Protein AF-0000000084582259 (afdb_homodimer)

Radius of gyration: 28.12 Å; Cα contacts (8 Å, |Δi|>4): 1784; chains: 2; bounding box: 61×95×71 Å

pLDDT: mean 90.54, std 13.72, range [17.45, 98.94]

InterPro domains:
  IPR004839 Aminotransferase, class I/classII, large domain [PF00155] (61-412)
  IPR015421 Pyridoxal phosphate-dependent transferase, major domain [G3DSA:3.40.640.10] (56-302)
  IPR015422 Pyridoxal phosphate-dependent transferase, small domain [G3DSA:3.90.1150.10] (44-410)
  IPR015424 Pyridoxal phosphate-dependent transferase [SSF53383] (42-416)
  IPR050087 8-amino-7-oxononanoate synthase class-II [PTHR13693] (45-415)

Structure (mmCIF, N/CA/C/O backbone):
data_AF-0000000084582259-model_v1
#
loop_
_entity.id
_entity.type
_entity.pdbx_description
1 polymer 'Aminotransferase class I/classII large domain-containing protein'
#
loop_
_atom_site.group_PDB
_atom_site.id
_atom_site.type_symbol
_atom_site.label_atom_id
_atom_site.label_alt_id
_atom_site.label_comp_id
_atom_site.label_asym_id
_atom_site.label_entity_id
_atom_site.label_seq_id
_atom_site.pdbx_PDB_ins_code
_atom_site.Cartn_x
_atom_site.Cartn_y
_atom_site.Cartn_z
_atom_site.occupancy
_atom_site.B_iso_or_equiv
_atom_site.auth_seq_id
_atom_site.auth_comp_id
_atom_site.auth_asym_id
_atom_site.auth_atom_id
_atom_site.pdbx_PDB_model_num
ATOM 1 N N . MET A 1 1 ? -6.504 3.227 35.719 1 23.33 1 MET A N 1
ATOM 2 C CA . MET A 1 1 ? -7.918 2.916 35.562 1 23.33 1 MET A CA 1
ATOM 3 C C . MET A 1 1 ? -8.188 2.283 34.188 1 23.33 1 MET A C 1
ATOM 5 O O . MET A 1 1 ? -7.816 2.844 33.156 1 23.33 1 MET A O 1
ATOM 9 N N . SER A 1 2 ? -8.312 0.994 34.094 1 30.48 2 SER A N 1
ATOM 10 C CA . SER A 1 2 ? -8.719 0.106 33 1 30.48 2 SER A CA 1
ATOM 11 C C . SER A 1 2 ? -9.883 0.7 32.188 1 30.48 2 SER A C 1
ATOM 13 O O . SER A 1 2 ? -10.906 1.062 32.781 1 30.48 2 SER A O 1
ATOM 15 N N . ARG A 1 3 ? -9.586 1.555 31.312 1 38.28 3 ARG A N 1
ATOM 16 C CA . ARG A 1 3 ? -10.656 2.107 30.484 1 38.28 3 ARG A CA 1
ATOM 17 C C . ARG A 1 3 ? -11.758 1.076 30.25 1 38.28 3 ARG A C 1
ATOM 19 O O . ARG A 1 3 ? -11.5 0.005 29.688 1 38.28 3 ARG A O 1
ATOM 26 N N . SER A 1 4 ? -12.609 0.922 31.078 1 35.53 4 SER A N 1
ATOM 27 C CA . SER A 1 4 ? -13.805 0.096 30.922 1 35.53 4 SER A CA 1
ATOM 28 C C . SER A 1 4 ? -14.461 0.319 29.562 1 35.53 4 SER A C 1
ATOM 30 O O . SER A 1 4 ? -15.047 1.376 29.328 1 35.53 4 SER A O 1
ATOM 32 N N . TYR A 1 5 ? -13.82 0.102 28.469 1 42.22 5 TYR A N 1
ATOM 33 C CA . TYR A 1 5 ? -14.633 0.036 27.25 1 42.22 5 TYR A CA 1
ATOM 34 C C . TYR A 1 5 ? -15.992 -0.59 27.547 1 42.22 5 TYR A C 1
ATOM 36 O O . TYR A 1 5 ? -16.078 -1.788 27.812 1 42.22 5 TYR A O 1
ATOM 44 N N . SER A 1 6 ? -16.75 0.044 28.328 1 40.66 6 SER A N 1
ATOM 45 C CA . SER A 1 6 ? -18.109 -0.389 28.609 1 40.66 6 SER A CA 1
ATOM 46 C C . SER A 1 6 ? -18.719 -1.16 27.438 1 40.66 6 SER A C 1
ATOM 48 O O . SER A 1 6 ? -18.484 -0.81 26.281 1 40.66 6 SER A O 1
ATOM 50 N N . SER A 1 7 ? -18.938 -2.428 27.547 1 48.19 7 SER A N 1
ATOM 51 C CA . SER A 1 7 ? -19.594 -3.48 26.781 1 48.19 7 SER A CA 1
ATOM 52 C C . SER A 1 7 ? -20.828 -2.953 26.047 1 48.19 7 SER A C 1
ATOM 54 O O . SER A 1 7 ? -21.875 -3.607 26.031 1 48.19 7 SER A O 1
ATOM 56 N N . ILE A 1 8 ? -21 -1.643 25.953 1 60 8 ILE A N 1
ATOM 57 C CA . ILE A 1 8 ? -22.234 -1.223 25.297 1 60 8 ILE A CA 1
ATOM 58 C C . ILE A 1 8 ? -22.203 -1.623 23.828 1 60 8 ILE A C 1
ATOM 60 O O . ILE A 1 8 ? -21.234 -1.344 23.125 1 60 8 ILE A O 1
ATOM 64 N N . ASN A 1 9 ? -23.094 -2.447 23.406 1 76.88 9 ASN A N 1
ATOM 65 C CA . ASN A 1 9 ? -23.344 -2.932 22.062 1 76.88 9 ASN A CA 1
ATOM 66 C C . ASN A 1 9 ? -23.75 -1.8 21.125 1 76.88 9 ASN A C 1
ATOM 68 O O . ASN A 1 9 ? -24.922 -1.422 21.078 1 76.88 9 ASN A O 1
ATOM 72 N N . THR A 1 10 ? -22.828 -1.057 20.531 1 87.5 10 THR A N 1
ATOM 73 C CA . THR A 1 10 ? -23.109 -0.003 19.562 1 87.5 10 THR A CA 1
ATOM 74 C C . THR A 1 10 ? -23.672 -0.591 18.266 1 87.5 10 THR A C 1
ATOM 76 O O . THR A 1 10 ? -23.531 -1.79 18.016 1 87.5 10 THR A O 1
ATOM 79 N N . PRO A 1 11 ? -24.422 0.197 17.547 1 90.88 11 PRO A N 1
ATOM 80 C CA . PRO A 1 11 ? -24.891 -0.295 16.25 1 90.88 11 PRO A CA 1
ATOM 81 C C . PRO A 1 11 ? -23.75 -0.801 15.359 1 90.88 11 PRO A C 1
ATOM 83 O O . PRO A 1 11 ? -23.906 -1.795 14.648 1 90.88 11 PRO A O 1
ATOM 86 N N . LEU A 1 12 ? -22.641 -0.136 15.445 1 92 12 LEU A N 1
ATOM 87 C CA . LEU A 1 12 ? -21.484 -0.563 14.656 1 92 12 LEU A CA 1
ATOM 88 C C . LEU A 1 12 ? -21.016 -1.941 15.094 1 92 12 LEU A C 1
ATOM 90 O O . LEU A 1 12 ? -20.781 -2.818 14.258 1 92 12 LEU A O 1
ATOM 94 N N . MET A 1 13 ? -20.906 -2.104 16.406 1 90.44 13 MET A N 1
ATOM 95 C CA . MET A 1 13 ? -20.438 -3.379 16.938 1 90.44 13 MET A CA 1
ATOM 96 C C . MET A 1 13 ? -21.422 -4.5 16.594 1 90.44 13 MET A C 1
ATOM 98 O O . MET A 1 13 ? -21 -5.605 16.25 1 90.44 13 MET A O 1
ATOM 102 N N . SER A 1 14 ? -22.672 -4.148 16.719 1 90 14 SER A N 1
ATOM 103 C CA . SER A 1 14 ? -23.703 -5.133 16.406 1 90 14 SER A CA 1
ATOM 104 C C . SER A 1 14 ? -23.641 -5.555 14.945 1 90 14 SER A C 1
ATOM 106 O O . SER A 1 14 ? -23.688 -6.746 14.633 1 90 14 SER A O 1
ATOM 108 N N . GLU A 1 15 ? -23.547 -4.586 14.109 1 90.25 15 GLU A N 1
ATOM 109 C CA . GLU A 1 15 ? -23.5 -4.875 12.68 1 90.25 15 GLU A CA 1
ATOM 110 C C . GLU A 1 15 ? -22.234 -5.652 12.312 1 90.25 15 GLU A C 1
ATOM 112 O O . GLU A 1 15 ? -22.297 -6.594 11.523 1 90.25 15 GLU A O 1
ATOM 117 N N . MET A 1 16 ? -21.125 -5.273 12.836 1 91.06 16 MET A N 1
ATOM 118 C CA . MET A 1 16 ? -19.875 -5.945 12.547 1 91.06 16 MET A CA 1
ATOM 119 C C . MET A 1 16 ? -19.906 -7.391 13.031 1 91.06 16 MET A C 1
ATOM 121 O O . MET A 1 16 ? -19.438 -8.297 12.344 1 91.06 16 MET A O 1
ATOM 125 N N . SER A 1 17 ? -20.406 -7.582 14.25 1 89.44 17 SER A N 1
ATOM 126 C CA . SER A 1 17 ? -20.531 -8.93 14.797 1 89.44 17 SER A CA 1
ATOM 127 C C . SER A 1 17 ? -21.438 -9.797 13.914 1 89.44 17 SER A C 1
ATOM 129 O O . SER A 1 17 ? -21.141 -10.977 13.688 1 89.44 17 SER A O 1
ATOM 131 N N . GLN A 1 18 ? -22.484 -9.203 13.43 1 87.75 18 GLN A N 1
ATOM 132 C CA . GLN A 1 18 ? -23.406 -9.922 12.555 1 87.75 18 GLN A CA 1
ATOM 133 C C . GLN A 1 18 ? -22.734 -10.305 11.234 1 87.75 18 GLN A C 1
ATOM 135 O O . GLN A 1 18 ? -22.938 -11.406 10.727 1 87.75 18 GLN A O 1
ATOM 140 N N . GLN A 1 19 ? -21.969 -9.391 10.75 1 88.31 19 GLN A N 1
ATOM 141 C CA . GLN A 1 19 ? -21.266 -9.672 9.5 1 88.31 19 GLN A CA 1
ATOM 142 C C . GLN A 1 19 ? -20.234 -10.781 9.688 1 88.31 19 GLN A C 1
ATOM 144 O O . GLN A 1 19 ? -20.078 -11.641 8.812 1 88.31 19 GLN A O 1
ATOM 149 N N . LEU A 1 20 ? -19.547 -10.719 10.766 1 85.81 20 LEU A N 1
ATOM 150 C CA . LEU A 1 20 ? -18.562 -11.766 11.055 1 85.81 20 LEU A CA 1
ATOM 151 C C . LEU A 1 20 ? -19.25 -13.109 11.25 1 85.81 20 LEU A C 1
ATOM 153 O O . LEU A 1 20 ? -18.75 -14.141 10.797 1 85.81 20 LEU A O 1
ATOM 157 N N . GLU A 1 21 ? -20.391 -13.086 11.898 1 85.44 21 GLU A N 1
ATOM 158 C CA . GLU A 1 21 ? -21.172 -14.312 12.094 1 85.44 21 GLU A CA 1
ATOM 159 C C . GLU A 1 21 ? -21.688 -14.852 10.766 1 85.44 21 GLU A C 1
ATOM 161 O O . GLU A 1 21 ? -21.719 -16.062 10.555 1 85.44 21 GLU A O 1
ATOM 166 N N . LYS A 1 22 ? -22.156 -13.953 9.938 1 84.75 22 LYS A N 1
ATOM 167 C CA . LYS A 1 22 ? -22.609 -14.359 8.609 1 84.75 22 LYS A CA 1
ATOM 168 C C . LYS A 1 22 ? -21.484 -15.023 7.824 1 84.75 22 LYS A C 1
ATOM 170 O O . LYS A 1 22 ? -21.703 -16.016 7.129 1 84.75 22 LYS A O 1
ATOM 175 N N . ARG A 1 23 ? -20.375 -14.445 7.938 1 82.12 23 ARG A N 1
ATOM 176 C CA . ARG A 1 23 ? -19.203 -15.031 7.293 1 82.12 23 ARG A CA 1
ATOM 177 C C . ARG A 1 23 ? -18.953 -16.453 7.789 1 82.12 23 ARG A C 1
ATOM 179 O O . ARG A 1 23 ? -18.656 -17.344 7 1 82.12 23 ARG A O 1
ATOM 186 N N . ARG A 1 24 ? -19.047 -16.641 9.016 1 77.31 24 ARG A N 1
ATOM 187 C CA . ARG A 1 24 ? -18.875 -17.953 9.625 1 77.31 24 ARG A CA 1
ATOM 188 C C . ARG A 1 24 ? -19.938 -18.922 9.125 1 77.31 24 ARG A C 1
ATOM 190 O O . ARG A 1 24 ? -19.625 -20.062 8.781 1 77.31 24 ARG A O 1
ATOM 197 N N . LYS A 1 25 ? -21.125 -18.359 9.031 1 78.94 25 LYS A N 1
ATOM 198 C CA . LYS A 1 25 ? -22.234 -19.188 8.578 1 78.94 25 LYS A CA 1
ATOM 199 C C . LYS A 1 25 ? -22.078 -19.578 7.109 1 78.94 25 LYS A C 1
ATOM 201 O O . LYS A 1 25 ? -22.469 -20.672 6.703 1 78.94 25 LYS A O 1
ATOM 206 N N . ASP A 1 26 ? -21.422 -18.641 6.402 1 74.56 26 ASP A N 1
ATOM 207 C CA . ASP A 1 26 ? -21.188 -18.891 4.98 1 74.56 26 ASP A CA 1
ATOM 208 C C . ASP A 1 26 ? -19.922 -19.719 4.773 1 74.56 26 ASP A C 1
ATOM 210 O O . ASP A 1 26 ? -19.453 -19.875 3.645 1 74.56 26 ASP A O 1
ATOM 214 N N . LEU A 1 27 ? -19.359 -20.172 5.855 1 67.81 27 LEU A N 1
ATOM 215 C CA . LEU A 1 27 ? -18.234 -21.094 5.879 1 67.81 27 LEU A CA 1
ATOM 216 C C . LEU A 1 27 ? -16.969 -20.422 5.371 1 67.81 27 LEU A C 1
ATOM 218 O O . LEU A 1 27 ? -16.062 -21.094 4.867 1 67.81 27 LEU A O 1
ATOM 222 N N . VAL A 1 28 ? -17.031 -19.172 5.457 1 69.56 28 VAL A N 1
ATOM 223 C CA . VAL A 1 28 ? -15.797 -18.438 5.176 1 69.56 28 VAL A CA 1
ATOM 224 C C . VAL A 1 28 ? -15.008 -18.234 6.469 1 69.56 28 VAL A C 1
ATOM 226 O O . VAL A 1 28 ? -15.516 -17.672 7.434 1 69.56 28 VAL A O 1
ATOM 229 N N . PRO A 1 29 ? -13.859 -18.734 6.473 1 70.38 29 PRO A N 1
ATOM 230 C CA . PRO A 1 29 ? -13.109 -18.688 7.73 1 70.38 29 PRO A CA 1
ATOM 231 C C . PRO A 1 29 ? -12.859 -17.266 8.227 1 70.38 29 PRO A C 1
ATOM 233 O O . PRO A 1 29 ? -12.625 -16.359 7.418 1 70.38 29 PRO A O 1
ATOM 236 N N . ILE A 1 30 ? -13.156 -17.078 9.516 1 71.25 30 ILE A N 1
ATOM 237 C CA . ILE A 1 30 ? -12.695 -15.867 10.188 1 71.25 30 ILE A CA 1
ATOM 238 C C . ILE A 1 30 ? -11.242 -16.047 10.625 1 71.25 30 ILE A C 1
ATOM 240 O O . ILE A 1 30 ? -10.93 -16.906 11.445 1 71.25 30 ILE A O 1
ATOM 244 N N . LEU A 1 31 ? -10.367 -15.203 10.055 1 73.12 31 LEU A N 1
ATOM 245 C CA . LEU A 1 31 ? -8.938 -15.398 10.266 1 73.12 31 LEU A CA 1
ATOM 246 C C . LEU A 1 31 ? -8.438 -14.523 11.414 1 73.12 31 LEU A C 1
ATOM 248 O O . LEU A 1 31 ? -9 -13.453 11.672 1 73.12 31 LEU A O 1
ATOM 252 N N . GLU A 1 32 ? -7.531 -15.125 12.141 1 72 32 GLU A N 1
ATOM 253 C CA . GLU A 1 32 ? -6.801 -14.398 13.18 1 72 32 GLU A CA 1
ATOM 254 C C . GLU A 1 32 ? -5.316 -14.289 12.836 1 72 32 GLU A C 1
ATOM 256 O O . GLU A 1 32 ? -4.789 -15.102 12.07 1 72 32 GLU A O 1
ATOM 261 N N . LEU A 1 33 ? -4.715 -13.266 13.188 1 68.62 33 LEU A N 1
ATOM 262 C CA . LEU A 1 33 ? -3.301 -13.07 12.891 1 68.62 33 LEU A CA 1
ATOM 263 C C . LEU A 1 33 ? -2.445 -14.078 13.648 1 68.62 33 LEU A C 1
ATOM 265 O O . LEU A 1 33 ? -1.481 -14.617 13.102 1 68.62 33 LEU A O 1
ATOM 269 N N . LEU A 1 34 ? -2.578 -14.195 14.922 1 61.12 34 LEU A N 1
ATOM 270 C CA . LEU A 1 34 ? -1.659 -15.047 15.672 1 61.12 34 LEU A CA 1
ATOM 271 C C . LEU A 1 34 ? -2.119 -16.5 15.641 1 61.12 34 LEU A C 1
ATOM 273 O O . LEU A 1 34 ? -3.254 -16.797 16.016 1 61.12 34 LEU A O 1
ATOM 277 N N . ARG A 1 35 ? -1.543 -17.375 14.68 1 59.56 35 ARG A N 1
ATOM 278 C CA . ARG A 1 35 ? -1.694 -18.797 14.984 1 59.56 35 ARG A CA 1
ATOM 279 C C . ARG A 1 35 ? -0.368 -19.406 15.422 1 59.56 35 ARG A C 1
ATOM 281 O O . ARG A 1 35 ? 0.622 -19.359 14.695 1 59.56 35 ARG A O 1
ATOM 288 N N . PRO A 1 36 ? -0.214 -19.516 16.734 1 55.81 36 PRO A N 1
ATOM 289 C CA . PRO A 1 36 ? 1.028 -20.188 17.125 1 55.81 36 PRO A CA 1
ATOM 290 C C . PRO A 1 36 ? 1.211 -21.531 16.438 1 55.81 36 PRO A C 1
ATOM 292 O O . PRO A 1 36 ? 0.375 -22.422 16.594 1 55.81 36 PRO A O 1
ATOM 295 N N . VAL A 1 37 ? 1.677 -21.5 15.227 1 57.19 37 VAL A N 1
ATOM 296 C CA . VAL A 1 37 ? 1.917 -22.844 14.719 1 57.19 37 VAL A CA 1
ATOM 297 C C . VAL A 1 37 ? 3.244 -23.359 15.25 1 57.19 37 VAL A C 1
ATOM 299 O O . VAL A 1 37 ? 4.188 -22.594 15.453 1 57.19 37 VAL A O 1
ATOM 302 N N . GLN A 1 38 ? 3.199 -24.5 15.789 1 61.34 38 GLN A N 1
ATOM 303 C CA . GLN A 1 38 ? 4.395 -25.203 16.234 1 61.34 38 GLN A CA 1
ATOM 304 C C . GLN A 1 38 ? 5.484 -25.188 15.172 1 61.34 38 GLN A C 1
ATOM 306 O O . GLN A 1 38 ? 5.188 -25.188 13.977 1 61.34 38 GLN A O 1
ATOM 311 N N . PRO A 1 39 ? 6.68 -25.062 15.602 1 71.06 39 PRO A N 1
ATOM 312 C CA . PRO A 1 39 ? 7.848 -25.031 14.719 1 71.06 39 PRO A CA 1
ATOM 313 C C . PRO A 1 39 ? 7.973 -26.281 13.859 1 71.06 39 PRO A C 1
ATOM 315 O O . PRO A 1 39 ? 8.047 -27.406 14.391 1 71.06 39 PRO A O 1
ATOM 318 N N . GLY A 1 40 ? 7.59 -26.328 12.609 1 81.38 40 GLY A N 1
ATOM 319 C CA . GLY A 1 40 ? 7.824 -27.359 11.609 1 81.38 40 GLY A CA 1
ATOM 320 C C . GLY A 1 40 ? 8.352 -26.812 10.297 1 81.38 40 GLY A C 1
ATOM 321 O O . GLY A 1 40 ? 8.656 -25.625 10.188 1 81.38 40 GLY A O 1
ATOM 322 N N . PRO A 1 41 ? 8.617 -27.859 9.414 1 89.69 41 PRO A N 1
ATOM 323 C CA . PRO A 1 41 ? 9.102 -27.406 8.109 1 89.69 41 PRO A CA 1
ATOM 324 C C . PRO A 1 41 ? 8.133 -26.469 7.395 1 89.69 41 PRO A C 1
ATOM 326 O O . PRO A 1 41 ? 6.914 -26.656 7.484 1 89.69 41 PRO A O 1
ATOM 329 N N . ASP A 1 42 ? 8.688 -25.484 6.82 1 90.25 42 ASP A N 1
ATOM 330 C CA . ASP A 1 42 ? 7.867 -24.578 6.035 1 90.25 42 ASP A CA 1
ATOM 331 C C . ASP A 1 42 ? 7.395 -25.234 4.738 1 90.25 42 ASP A C 1
ATOM 333 O O . ASP A 1 42 ? 8.211 -25.578 3.877 1 90.25 42 ASP A O 1
ATOM 337 N N . VAL A 1 43 ? 6.086 -25.422 4.609 1 93.44 43 VAL A N 1
ATOM 338 C CA . VAL A 1 43 ? 5.5 -25.984 3.396 1 93.44 43 VAL A CA 1
ATOM 339 C C . VAL A 1 43 ? 4.32 -25.125 2.951 1 93.44 43 VAL A C 1
ATOM 341 O O . VAL A 1 43 ? 3.35 -25.625 2.385 1 93.44 43 VAL A O 1
ATOM 344 N N . TYR A 1 44 ? 4.414 -23.828 3.283 1 90.25 44 TYR A N 1
ATOM 345 C CA . TYR A 1 44 ? 3.221 -23.031 3.014 1 90.25 44 TYR A CA 1
ATOM 346 C C . TYR A 1 44 ? 3.59 -21.672 2.416 1 90.25 44 TYR A C 1
ATOM 348 O O . TYR A 1 44 ? 2.93 -21.203 1.491 1 90.25 44 TYR A O 1
ATOM 356 N N . THR A 1 45 ? 4.648 -20.984 2.918 1 90.75 45 THR A N 1
ATOM 357 C CA . THR A 1 45 ? 4.949 -19.609 2.531 1 90.75 45 THR A CA 1
ATOM 358 C C . THR A 1 45 ? 5.395 -19.547 1.071 1 90.75 45 THR A C 1
ATOM 360 O O . THR A 1 45 ? 5.598 -20.594 0.433 1 90.75 45 THR A O 1
ATOM 363 N N . ASN A 1 46 ? 5.496 -18.328 0.55 1 94.12 46 ASN A N 1
ATOM 364 C CA . ASN A 1 46 ? 5.926 -18.125 -0.83 1 94.12 46 ASN A CA 1
ATOM 365 C C . ASN A 1 46 ? 7.434 -17.922 -0.924 1 94.12 46 ASN A C 1
ATOM 367 O O . ASN A 1 46 ? 7.934 -17.375 -1.913 1 94.12 46 ASN A O 1
ATOM 371 N N . ASP A 1 47 ? 8.148 -18.359 0.144 1 94.5 47 ASP A N 1
ATOM 372 C CA . ASP A 1 47 ? 9.602 -18.312 0.131 1 94.5 47 ASP A CA 1
ATOM 373 C C . ASP A 1 47 ? 10.195 -19.484 -0.652 1 94.5 47 ASP A C 1
ATOM 375 O O . ASP A 1 47 ? 11.023 -20.219 -0.131 1 94.5 47 ASP A O 1
ATOM 379 N N . PHE A 1 48 ? 9.852 -19.578 -1.89 1 97.06 48 PHE A N 1
ATOM 380 C CA . PHE A 1 48 ? 10.117 -20.734 -2.748 1 97.06 48 PHE A CA 1
ATOM 381 C C . PHE A 1 48 ? 11.609 -21.031 -2.803 1 97.06 48 PHE A C 1
ATOM 383 O O . PHE A 1 48 ? 12.016 -22.188 -2.832 1 97.06 48 PHE A O 1
ATOM 390 N N . LEU A 1 49 ? 12.445 -20 -2.768 1 97.69 49 LEU A N 1
ATOM 391 C CA . LEU A 1 49 ? 13.875 -20.172 -2.957 1 97.69 49 LEU A CA 1
ATOM 392 C C . LEU A 1 49 ? 14.602 -20.219 -1.617 1 97.69 49 LEU A C 1
ATOM 394 O O . LEU A 1 49 ? 15.836 -20.219 -1.573 1 97.69 49 LEU A O 1
ATOM 398 N N . SER A 1 50 ? 13.898 -20.266 -0.508 1 96 50 SER A N 1
ATOM 399 C CA . SER A 1 50 ? 14.43 -20.391 0.843 1 96 50 SER A CA 1
ATOM 400 C C . SER A 1 50 ? 15.453 -19.297 1.143 1 96 50 SER A C 1
ATOM 402 O O . SER A 1 50 ? 16.578 -19.594 1.568 1 96 50 SER A O 1
ATOM 404 N N . LEU A 1 51 ? 14.969 -18.062 1.031 1 95.62 51 LEU A N 1
ATOM 405 C CA . LEU A 1 51 ? 15.891 -16.953 1.169 1 95.62 51 LEU A CA 1
ATOM 406 C C . LEU A 1 51 ? 15.656 -16.219 2.484 1 95.62 51 LEU A C 1
ATOM 408 O O . LEU A 1 51 ? 16.562 -15.562 3.006 1 95.62 51 LEU A O 1
ATOM 412 N N . THR A 1 52 ? 14.508 -16.266 3.07 1 91.75 52 THR A N 1
ATOM 413 C CA . THR A 1 52 ? 14.102 -15.414 4.188 1 91.75 52 THR A CA 1
ATOM 414 C C . THR A 1 52 ? 15.023 -15.609 5.383 1 91.75 52 THR A C 1
ATOM 416 O O . THR A 1 52 ? 15.211 -14.695 6.188 1 91.75 52 THR A O 1
ATOM 419 N N . ASN A 1 53 ? 15.68 -16.797 5.465 1 90.5 53 ASN A N 1
ATOM 420 C CA . ASN A 1 53 ? 16.562 -17.078 6.586 1 90.5 53 ASN A CA 1
ATOM 421 C C . ASN A 1 53 ? 17.969 -17.422 6.113 1 90.5 53 ASN A C 1
ATOM 423 O O . ASN A 1 53 ? 18.734 -18.062 6.84 1 90.5 53 ASN A O 1
ATOM 427 N N . ASP A 1 54 ? 18.312 -17.078 4.965 1 95.06 54 ASP A N 1
ATOM 428 C CA . ASP A 1 54 ? 19.625 -17.391 4.414 1 95.06 54 ASP A CA 1
ATOM 429 C C . ASP A 1 54 ? 20.719 -16.531 5.043 1 95.06 54 ASP A C 1
ATOM 431 O O . ASP A 1 54 ? 20.672 -15.305 4.938 1 95.06 54 ASP A O 1
ATOM 435 N N . PRO A 1 55 ? 21.719 -17.172 5.641 1 95.69 55 PRO A N 1
ATOM 436 C CA . PRO A 1 55 ? 22.719 -16.406 6.363 1 95.69 55 PRO A CA 1
ATOM 437 C C . PRO A 1 55 ? 23.625 -15.594 5.434 1 95.69 55 PRO A C 1
ATOM 439 O O . PRO A 1 55 ? 24.094 -14.516 5.801 1 95.69 55 PRO A O 1
ATOM 442 N N . ASP A 1 56 ? 23.891 -16.141 4.258 1 96.25 56 ASP A N 1
ATOM 443 C CA . ASP A 1 56 ? 24.766 -15.438 3.32 1 96.25 56 ASP A CA 1
ATOM 444 C C . ASP A 1 56 ? 24.078 -14.195 2.746 1 96.25 56 ASP A C 1
ATOM 446 O O . ASP A 1 56 ? 24.688 -13.141 2.611 1 96.25 56 ASP A O 1
ATOM 450 N N . LEU A 1 57 ? 22.797 -14.312 2.377 1 96.38 57 LEU A N 1
ATOM 451 C CA . LEU A 1 57 ? 22.031 -13.156 1.916 1 96.38 57 LEU A CA 1
ATOM 452 C C . LEU A 1 57 ? 21.922 -12.109 3.014 1 96.38 57 LEU A C 1
ATOM 454 O O . LEU A 1 57 ? 22.031 -10.906 2.746 1 96.38 57 LEU A O 1
ATOM 458 N N . ARG A 1 58 ? 21.672 -12.531 4.25 1 96.5 58 ARG A N 1
ATOM 459 C CA . ARG A 1 58 ? 21.609 -11.625 5.395 1 96.5 58 ARG A CA 1
ATOM 460 C C . ARG A 1 58 ? 22.906 -10.82 5.527 1 96.5 58 ARG A C 1
ATOM 462 O O . ARG A 1 58 ? 22.859 -9.602 5.73 1 96.5 58 ARG A O 1
ATOM 469 N N . GLN A 1 59 ? 24.016 -11.531 5.445 1 96.69 59 GLN A N 1
ATOM 470 C CA . GLN A 1 59 ? 25.312 -10.859 5.582 1 96.69 59 GLN A CA 1
ATOM 471 C C . GLN A 1 59 ? 25.531 -9.859 4.453 1 96.69 59 GLN A C 1
ATOM 473 O O . GLN A 1 59 ? 26.031 -8.758 4.684 1 96.69 59 GLN A O 1
ATOM 478 N N . LEU A 1 60 ? 25.156 -10.242 3.244 1 96.56 60 LEU A N 1
ATOM 479 C CA . LEU A 1 60 ? 25.281 -9.344 2.102 1 96.56 60 LEU A CA 1
ATOM 480 C C . LEU A 1 60 ? 24.469 -8.078 2.32 1 96.56 60 LEU A C 1
ATOM 482 O O . LEU A 1 60 ? 24.922 -6.977 2.018 1 96.56 60 LEU A O 1
ATOM 486 N N . TYR A 1 61 ? 23.297 -8.219 2.83 1 97.12 61 TYR A N 1
ATOM 487 C CA . TYR A 1 61 ? 22.406 -7.105 3.129 1 97.12 61 TYR A CA 1
ATOM 488 C C . TYR A 1 61 ? 23 -6.203 4.203 1 97.12 61 TYR A C 1
ATOM 490 O O . TYR A 1 61 ? 23.031 -4.98 4.047 1 97.12 61 TYR A O 1
ATOM 498 N N . LEU A 1 62 ? 23.453 -6.758 5.289 1 96.44 62 LEU A N 1
ATOM 499 C CA . LEU A 1 62 ? 24.047 -5.988 6.383 1 96.44 62 LEU A CA 1
ATOM 500 C C . LEU A 1 62 ? 25.266 -5.223 5.914 1 96.44 62 LEU A C 1
ATOM 502 O O . LEU A 1 62 ? 25.484 -4.082 6.324 1 96.44 62 LEU A O 1
ATOM 506 N N . ASP A 1 63 ? 26.062 -5.84 5.023 1 96.88 63 ASP A N 1
ATOM 507 C CA . ASP A 1 63 ? 27.234 -5.176 4.465 1 96.88 63 ASP A CA 1
ATOM 508 C C . ASP A 1 63 ? 26.828 -3.955 3.643 1 96.88 63 ASP A C 1
ATOM 510 O O . ASP A 1 63 ? 27.484 -2.906 3.729 1 96.88 63 ASP A O 1
ATOM 514 N N . LYS A 1 64 ? 25.797 -4.102 2.857 1 96.25 64 LYS A N 1
ATOM 515 C CA . LYS A 1 64 ? 25.312 -2.984 2.047 1 96.25 64 LYS A CA 1
ATOM 516 C C . LYS A 1 64 ? 24.797 -1.854 2.928 1 96.25 64 LYS A C 1
ATOM 518 O O . LYS A 1 64 ? 24.984 -0.677 2.617 1 96.25 64 LYS A O 1
ATOM 523 N N . LEU A 1 65 ? 24.109 -2.186 3.979 1 95.88 65 LEU A N 1
ATOM 524 C CA . LEU A 1 65 ? 23.562 -1.191 4.898 1 95.88 65 LEU A CA 1
ATOM 525 C C . LEU A 1 65 ? 24.688 -0.429 5.59 1 95.88 65 LEU A C 1
ATOM 527 O O . LEU A 1 65 ? 24.594 0.785 5.785 1 95.88 65 LEU A O 1
ATOM 531 N N . ALA A 1 66 ? 25.672 -1.172 5.965 1 94.25 66 ALA A N 1
ATOM 532 C CA . ALA A 1 66 ? 26.797 -0.564 6.668 1 94.25 66 ALA A CA 1
ATOM 533 C C . ALA A 1 66 ? 27.484 0.486 5.801 1 94.25 66 ALA A C 1
ATOM 535 O O . ALA A 1 66 ? 27.969 1.494 6.309 1 94.25 66 ALA A O 1
ATOM 536 N N . LYS A 1 67 ? 27.438 0.309 4.512 1 94.06 67 LYS A N 1
ATOM 537 C CA . LYS A 1 67 ? 28.125 1.198 3.582 1 94.06 67 LYS A CA 1
ATOM 538 C C . LYS A 1 67 ? 27.203 2.328 3.121 1 94.06 67 LYS A C 1
ATOM 540 O O . LYS A 1 67 ? 27.672 3.346 2.607 1 94.06 67 LYS A O 1
ATOM 545 N N . ALA A 1 68 ? 25.922 2.125 3.295 1 91.81 68 ALA A N 1
ATOM 546 C CA . ALA A 1 68 ? 24.969 3.107 2.797 1 91.81 68 ALA A CA 1
ATOM 547 C C . ALA A 1 68 ? 24.969 4.363 3.66 1 91.81 68 ALA A C 1
ATOM 549 O O . ALA A 1 68 ? 24.953 4.281 4.891 1 91.81 68 ALA A O 1
ATOM 550 N N . PRO A 1 69 ? 25.031 5.527 2.973 1 85.44 69 PRO A N 1
ATOM 551 C CA . PRO A 1 69 ? 25 6.77 3.752 1 85.44 69 PRO A CA 1
ATOM 552 C C . PRO A 1 69 ? 23.656 7.016 4.422 1 85.44 69 PRO A C 1
ATOM 554 O O . PRO A 1 69 ? 23.594 7.664 5.469 1 85.44 69 PRO A O 1
ATOM 557 N N . ARG A 1 70 ? 22.609 6.629 3.859 1 88.69 70 ARG A N 1
ATOM 558 C CA . ARG A 1 70 ? 21.25 6.75 4.367 1 88.69 70 ARG A CA 1
ATOM 559 C C . ARG A 1 70 ? 20.547 5.391 4.418 1 88.69 70 ARG A C 1
ATOM 561 O O . ARG A 1 70 ? 20.734 4.562 3.525 1 88.69 70 ARG A O 1
ATOM 568 N N . VAL A 1 71 ? 19.828 5.16 5.57 1 92.19 71 VAL A N 1
ATOM 569 C CA . VAL A 1 71 ? 19.188 3.855 5.703 1 92.19 71 VAL A CA 1
ATOM 570 C C . VAL A 1 71 ? 17.688 4.039 5.961 1 92.19 71 VAL A C 1
ATOM 572 O O . VAL A 1 71 ? 16.906 3.102 5.785 1 92.19 71 VAL A O 1
ATOM 575 N N . PHE A 1 72 ? 17.25 5.172 6.336 1 92.06 72 PHE A N 1
ATOM 576 C CA . PHE A 1 72 ? 15.844 5.426 6.656 1 92.06 72 PHE A CA 1
ATOM 577 C C . PHE A 1 72 ? 15.117 6.02 5.453 1 92.06 72 PHE A C 1
ATOM 579 O O . PHE A 1 72 ? 15.562 5.867 4.312 1 92.06 72 PHE A O 1
ATOM 586 N N . GLY A 1 73 ? 13.906 6.508 5.664 1 85 73 GLY A N 1
ATOM 587 C CA . GLY A 1 73 ? 13.094 7.062 4.594 1 85 73 GLY A CA 1
ATOM 588 C C . GLY A 1 73 ? 13.469 8.484 4.238 1 85 73 GLY A C 1
ATOM 589 O O . GLY A 1 73 ? 14.461 9.016 4.742 1 85 73 GLY A O 1
ATOM 590 N N . VAL A 1 74 ? 12.664 9.023 3.268 1 75.06 74 VAL A N 1
ATOM 591 C CA . VAL A 1 74 ? 12.961 10.359 2.758 1 75.06 74 VAL A CA 1
ATOM 592 C C . VAL A 1 74 ? 11.953 11.359 3.311 1 75.06 74 VAL A C 1
ATOM 594 O O . VAL A 1 74 ? 12.008 12.547 2.994 1 75.06 74 VAL A O 1
ATOM 597 N N . GLY A 1 75 ? 11.078 10.875 4.059 1 77.25 75 GLY A N 1
ATOM 598 C CA . GLY A 1 75 ? 10.133 11.766 4.711 1 77.25 75 GLY A CA 1
ATOM 599 C C . GLY A 1 75 ? 9.07 12.305 3.77 1 77.25 75 GLY A C 1
ATOM 600 O O . GLY A 1 75 ? 8.562 13.406 3.967 1 77.25 75 GLY A O 1
ATOM 601 N N . GLY A 1 76 ? 8.75 11.578 2.727 1 81.88 76 GLY A N 1
ATOM 602 C CA . GLY A 1 76 ? 7.734 12.008 1.779 1 81.88 76 GLY A CA 1
ATOM 603 C C . GLY A 1 76 ? 7.449 10.977 0.706 1 81.88 76 GLY A C 1
ATOM 604 O O . GLY A 1 76 ? 8.07 9.906 0.683 1 81.88 76 GLY A O 1
ATOM 605 N N . SER A 1 77 ? 6.465 11.344 -0.063 1 78.88 77 SER A N 1
ATOM 606 C CA . SER A 1 77 ? 6.141 10.492 -1.202 1 78.88 77 SER A CA 1
ATOM 607 C C . SER A 1 77 ? 7.176 10.633 -2.312 1 78.88 77 SER A C 1
ATOM 609 O O . SER A 1 77 ? 7.965 11.586 -2.314 1 78.88 77 SER A O 1
ATOM 611 N N . ARG A 1 78 ? 7.141 9.734 -3.223 1 82.12 78 ARG A N 1
ATOM 612 C CA . ARG A 1 78 ? 8.078 9.758 -4.344 1 82.12 78 ARG A CA 1
ATOM 613 C C . ARG A 1 78 ? 7.996 11.086 -5.086 1 82.12 78 ARG A C 1
ATOM 615 O O . ARG A 1 78 ? 8.984 11.547 -5.66 1 82.12 78 ARG A O 1
ATOM 622 N N . LEU A 1 79 ? 6.824 11.68 -5.109 1 74.81 79 LEU A N 1
ATOM 623 C CA . LEU A 1 79 ? 6.598 12.891 -5.895 1 74.81 79 LEU A CA 1
ATOM 624 C C . LEU A 1 79 ? 6.906 14.133 -5.074 1 74.81 79 LEU A C 1
ATOM 626 O O . LEU A 1 79 ? 7.184 15.195 -5.633 1 74.81 79 LEU A O 1
ATOM 630 N N . LEU A 1 80 ? 6.789 13.969 -3.791 1 68.38 80 LEU A N 1
ATOM 631 C CA . LEU A 1 80 ? 6.945 15.133 -2.934 1 68.38 80 LEU A CA 1
ATOM 632 C C . LEU A 1 80 ? 8.156 14.984 -2.021 1 68.38 80 LEU A C 1
ATOM 634 O O . LEU A 1 80 ? 8.008 14.727 -0.824 1 68.38 80 LEU A O 1
ATOM 638 N N . GLY A 1 81 ? 9.367 15.078 -2.645 1 64.31 81 GLY A N 1
ATOM 639 C CA . GLY A 1 81 ? 10.57 15.125 -1.834 1 64.31 81 GLY A CA 1
ATOM 640 C C . GLY A 1 81 ? 11.086 13.75 -1.456 1 64.31 81 GLY A C 1
ATOM 641 O O . GLY A 1 81 ? 12.047 13.625 -0.694 1 64.31 81 GLY A O 1
ATOM 642 N N . GLY A 1 82 ? 10.484 12.734 -2.047 1 62.5 82 GLY A N 1
ATOM 643 C CA . GLY A 1 82 ? 10.891 11.422 -1.571 1 62.5 82 GLY A CA 1
ATOM 644 C C . GLY A 1 82 ? 11.656 10.617 -2.611 1 62.5 82 GLY A C 1
ATOM 645 O O . GLY A 1 82 ? 12.234 9.578 -2.297 1 62.5 82 GLY A O 1
ATOM 646 N N . ASN A 1 83 ? 11.664 11.109 -3.689 1 68.88 83 ASN A N 1
ATOM 647 C CA . ASN A 1 83 ? 12.398 10.336 -4.684 1 68.88 83 ASN A CA 1
ATOM 648 C C . ASN A 1 83 ? 13.891 10.656 -4.656 1 68.88 83 ASN A C 1
ATOM 650 O O . ASN A 1 83 ? 14.273 11.828 -4.574 1 68.88 83 ASN A O 1
ATOM 654 N N . SER A 1 84 ? 14.633 9.664 -4.539 1 79 84 SER A N 1
ATOM 655 C CA . SER A 1 84 ? 16.078 9.805 -4.477 1 79 84 SER A CA 1
ATOM 656 C C . SER A 1 84 ? 16.766 9.125 -5.66 1 79 84 SER A C 1
ATOM 658 O O . SER A 1 84 ? 16.109 8.414 -6.43 1 79 84 SER A O 1
ATOM 660 N N . ALA A 1 85 ? 18 9.383 -5.746 1 84.44 85 ALA A N 1
ATOM 661 C CA . ALA A 1 85 ? 18.812 8.727 -6.77 1 84.44 85 ALA A CA 1
ATOM 662 C C . ALA A 1 85 ? 18.812 7.215 -6.59 1 84.44 85 ALA A C 1
ATOM 664 O O . ALA A 1 85 ? 18.859 6.465 -7.566 1 84.44 85 ALA A O 1
ATOM 665 N N . ASP A 1 86 ? 18.688 6.789 -5.328 1 89.19 86 ASP A N 1
ATOM 666 C CA . ASP A 1 86 ? 18.703 5.359 -5.047 1 89.19 86 ASP A CA 1
ATOM 667 C C . ASP A 1 86 ? 17.484 4.664 -5.648 1 89.19 86 ASP A C 1
ATOM 669 O O . ASP A 1 86 ? 17.594 3.561 -6.188 1 89.19 86 ASP A O 1
ATOM 673 N N . HIS A 1 87 ? 16.328 5.305 -5.535 1 91.81 87 HIS A N 1
ATOM 674 C CA . HIS A 1 87 ? 15.109 4.754 -6.129 1 91.81 87 HIS A CA 1
ATOM 675 C C . HIS A 1 87 ? 15.227 4.664 -7.645 1 91.81 87 HIS A C 1
ATOM 677 O O . HIS A 1 87 ? 14.883 3.637 -8.242 1 91.81 87 HIS A O 1
ATOM 683 N N . MET A 1 88 ? 15.75 5.695 -8.25 1 91.94 88 MET A N 1
ATOM 684 C CA . MET A 1 88 ? 15.898 5.746 -9.695 1 91.94 88 MET A CA 1
ATOM 685 C C . MET A 1 88 ? 16.906 4.719 -10.18 1 91.94 88 MET A C 1
ATOM 687 O O . MET A 1 88 ? 16.719 4.078 -11.211 1 91.94 88 MET A O 1
ATOM 691 N N . GLU A 1 89 ? 18.016 4.668 -9.461 1 94.25 89 GLU A N 1
ATOM 692 C CA . GLU A 1 89 ? 19.031 3.695 -9.82 1 94.25 89 GLU A CA 1
ATOM 693 C C . GLU A 1 89 ? 18.484 2.271 -9.766 1 94.25 89 GLU A C 1
ATOM 695 O O . GLU A 1 89 ? 18.828 1.438 -10.609 1 94.25 89 GLU A O 1
ATOM 700 N N . PHE A 1 90 ? 17.703 2.031 -8.797 1 96.38 90 PHE A N 1
ATOM 701 C CA . PHE A 1 90 ? 17.094 0.708 -8.719 1 96.38 90 PHE A CA 1
ATOM 702 C C . PHE A 1 90 ? 16.156 0.473 -9.898 1 96.38 90 PHE A C 1
ATOM 704 O O . PHE A 1 90 ? 16.141 -0.612 -10.484 1 96.38 90 PHE A O 1
ATOM 711 N N . GLU A 1 91 ? 15.297 1.48 -10.234 1 96.81 91 GLU A N 1
ATOM 712 C CA . GLU A 1 91 ? 14.414 1.361 -11.391 1 96.81 91 GLU A CA 1
ATOM 713 C C . GLU A 1 91 ? 15.203 1.107 -12.672 1 96.81 91 GLU A C 1
ATOM 715 O O . GLU A 1 91 ? 14.805 0.289 -13.5 1 96.81 91 GLU A O 1
ATOM 720 N N . HIS A 1 92 ? 16.344 1.735 -12.828 1 97.12 92 HIS A N 1
ATOM 721 C CA . HIS A 1 92 ? 17.188 1.516 -13.992 1 97.12 92 HIS A CA 1
ATOM 722 C C . HIS A 1 92 ? 17.75 0.099 -14.008 1 97.12 92 HIS A C 1
ATOM 724 O O . HIS A 1 92 ? 17.859 -0.522 -15.062 1 97.12 92 HIS A O 1
ATOM 730 N N . ARG A 1 93 ? 18.141 -0.323 -12.867 1 97.94 93 ARG A N 1
ATOM 731 C CA . ARG A 1 93 ? 18.594 -1.705 -12.758 1 97.94 93 ARG A CA 1
ATOM 732 C C . ARG A 1 93 ? 17.516 -2.678 -13.203 1 97.94 93 ARG A C 1
ATOM 734 O O . ARG A 1 93 ? 17.797 -3.662 -13.883 1 97.94 93 ARG A O 1
ATOM 741 N N . MET A 1 94 ? 16.25 -2.424 -12.773 1 98.19 94 MET A N 1
ATOM 742 C CA . MET A 1 94 ? 15.117 -3.268 -13.164 1 98.19 94 MET A CA 1
ATOM 743 C C . MET A 1 94 ? 14.906 -3.221 -14.672 1 98.19 94 MET A C 1
ATOM 745 O O . MET A 1 94 ? 14.609 -4.246 -15.297 1 98.19 94 MET A O 1
ATOM 749 N N . GLU A 1 95 ? 15.039 -2.033 -15.289 1 97.94 95 GLU A N 1
ATOM 750 C CA . GLU A 1 95 ? 14.93 -1.903 -16.734 1 97.94 95 GLU A CA 1
ATOM 751 C C . GLU A 1 95 ? 15.922 -2.812 -17.453 1 97.94 95 GLU A C 1
ATOM 753 O O . GLU A 1 95 ? 15.555 -3.543 -18.375 1 97.94 95 GLU A O 1
ATOM 758 N N . ARG A 1 96 ? 17.125 -2.775 -16.984 1 97.56 96 ARG A N 1
ATOM 759 C CA . ARG A 1 96 ? 18.188 -3.561 -17.594 1 97.56 96 ARG A CA 1
ATOM 760 C C . ARG A 1 96 ? 17.984 -5.051 -17.359 1 97.56 96 ARG A C 1
ATOM 762 O O . ARG A 1 96 ? 18.062 -5.855 -18.281 1 97.56 96 ARG A O 1
ATOM 769 N N . PHE A 1 97 ? 17.734 -5.398 -16.203 1 97.56 97 PHE A N 1
ATOM 770 C CA . PHE A 1 97 ? 17.609 -6.801 -15.812 1 97.56 97 PHE A CA 1
ATOM 771 C C . PHE A 1 97 ? 16.469 -7.473 -16.562 1 97.56 97 PHE A C 1
ATOM 773 O O . PHE A 1 97 ? 16.609 -8.594 -17.047 1 97.56 97 PHE A O 1
ATOM 780 N N . PHE A 1 98 ? 15.328 -6.758 -16.656 1 97.38 98 PHE A N 1
ATOM 781 C CA . PHE A 1 98 ? 14.141 -7.344 -17.266 1 97.38 98 PHE A CA 1
ATOM 782 C C . PHE A 1 98 ? 14.055 -6.973 -18.734 1 97.38 98 PHE A C 1
ATOM 784 O O . PHE A 1 98 ? 13.094 -7.332 -19.422 1 97.38 98 PHE A O 1
ATOM 791 N N . GLU A 1 99 ? 14.984 -6.23 -19.219 1 96.38 99 GLU A N 1
ATOM 792 C CA . GLU A 1 99 ? 14.992 -5.785 -20.609 1 96.38 99 GLU A CA 1
ATOM 793 C C . GLU A 1 99 ? 13.688 -5.074 -20.969 1 96.38 99 GLU A C 1
ATOM 795 O O . GLU A 1 99 ? 13.031 -5.422 -21.953 1 96.38 99 GLU A O 1
ATOM 800 N N . ALA A 1 100 ? 13.336 -4.164 -20.156 1 96.81 100 ALA A N 1
ATOM 801 C CA . ALA A 1 100 ? 12.102 -3.402 -20.328 1 96.81 100 ALA A CA 1
ATOM 802 C C . ALA A 1 100 ? 12.398 -1.938 -20.641 1 96.81 100 ALA A C 1
ATOM 804 O O . ALA A 1 100 ? 13.422 -1.4 -20.203 1 96.81 100 ALA A O 1
ATOM 805 N N . PRO A 1 101 ? 11.531 -1.284 -21.391 1 96.12 101 PRO A N 1
ATOM 806 C CA . PRO A 1 101 ? 11.75 0.124 -21.734 1 96.12 101 PRO A CA 1
ATOM 807 C C . PRO A 1 101 ? 11.773 1.029 -20.5 1 96.12 101 PRO A C 1
ATOM 809 O O . PRO A 1 101 ? 12.477 2.045 -20.484 1 96.12 101 PRO A O 1
ATOM 812 N N . SER A 1 102 ? 10.969 0.726 -19.531 1 97 102 SER A N 1
ATOM 813 C CA . SER A 1 102 ? 10.945 1.487 -18.281 1 97 102 SER A CA 1
ATOM 814 C C . SER A 1 102 ? 10.438 0.637 -17.125 1 97 102 SER A C 1
ATOM 816 O O . SER A 1 102 ? 9.82 -0.408 -17.344 1 97 102 SER A O 1
ATOM 818 N N . ALA A 1 103 ? 10.758 1.092 -15.945 1 98.12 103 ALA A N 1
ATOM 819 C CA . ALA A 1 103 ? 10.359 0.431 -14.711 1 98.12 103 ALA A CA 1
ATOM 820 C C . ALA A 1 103 ? 9.906 1.449 -13.664 1 98.12 103 ALA A C 1
ATOM 822 O O . ALA A 1 103 ? 10.469 2.543 -13.57 1 98.12 103 ALA A O 1
ATOM 823 N N . LEU A 1 104 ? 8.891 1.132 -12.93 1 97.25 104 LEU A N 1
ATOM 824 C CA . LEU A 1 104 ? 8.391 1.97 -11.844 1 97.25 104 LEU A CA 1
ATOM 825 C C . LEU A 1 104 ? 8.273 1.169 -10.547 1 97.25 104 LEU A C 1
ATOM 827 O O . LEU A 1 104 ? 7.551 0.168 -10.5 1 97.25 104 LEU A O 1
ATOM 831 N N . LEU A 1 105 ? 8.969 1.649 -9.531 1 96.75 105 LEU A N 1
ATOM 832 C CA . LEU A 1 105 ? 9.047 0.964 -8.242 1 96.75 105 LEU A CA 1
ATOM 833 C C . LEU A 1 105 ? 7.855 1.324 -7.363 1 96.75 105 LEU A C 1
ATOM 835 O O . LEU A 1 105 ? 7.465 2.492 -7.285 1 96.75 105 LEU A O 1
ATOM 839 N N . PHE A 1 106 ? 7.238 0.315 -6.742 1 95.75 106 PHE A N 1
ATOM 840 C CA . PHE A 1 106 ? 6.133 0.469 -5.801 1 95.75 106 PHE A CA 1
ATOM 841 C C . PHE A 1 106 ? 6.48 -0.154 -4.453 1 95.75 106 PHE A C 1
ATOM 843 O O . PHE A 1 106 ? 7.418 -0.944 -4.352 1 95.75 106 PHE A O 1
ATOM 850 N N . THR A 1 107 ? 5.688 0.178 -3.457 1 92.94 107 THR A N 1
ATOM 851 C CA . THR A 1 107 ? 5.891 -0.329 -2.104 1 92.94 107 THR A CA 1
ATOM 852 C C . THR A 1 107 ? 5.395 -1.768 -1.985 1 92.94 107 THR A C 1
ATOM 854 O O . THR A 1 107 ? 5.863 -2.523 -1.133 1 92.94 107 THR A O 1
ATOM 857 N N . SER A 1 108 ? 4.422 -2.164 -2.807 1 94.62 108 SER A N 1
ATOM 858 C CA . SER A 1 108 ? 3.887 -3.52 -2.781 1 94.62 108 SER A CA 1
ATOM 859 C C . SER A 1 108 ? 3.279 -3.898 -4.129 1 94.62 108 SER A C 1
ATOM 861 O O . SER A 1 108 ? 3.012 -3.029 -4.961 1 94.62 108 SER A O 1
ATOM 863 N N . GLY A 1 109 ? 3.119 -5.195 -4.281 1 96.25 109 GLY A N 1
ATOM 864 C CA . GLY A 1 109 ? 2.406 -5.664 -5.461 1 96.25 109 GLY A CA 1
ATOM 865 C C . GLY A 1 109 ? 0.95 -5.238 -5.48 1 96.25 109 GLY A C 1
ATOM 866 O O . GLY A 1 109 ? 0.396 -4.957 -6.547 1 96.25 109 GLY A O 1
ATOM 867 N N . TYR A 1 110 ? 0.31 -5.172 -4.312 1 96.12 110 TYR A N 1
ATOM 868 C CA . TYR A 1 110 ? -1.067 -4.703 -4.207 1 96.12 110 TYR A CA 1
ATOM 869 C C . TYR A 1 110 ? -1.203 -3.285 -4.742 1 96.12 110 TYR A C 1
ATOM 871 O O . TYR A 1 110 ? -2.051 -3.016 -5.598 1 96.12 110 TYR A O 1
ATOM 879 N N . ASP A 1 111 ? -0.298 -2.42 -4.293 1 96.44 111 ASP A N 1
ATOM 880 C CA . ASP A 1 111 ? -0.322 -1.021 -4.703 1 96.44 111 ASP A CA 1
ATOM 881 C C . ASP A 1 111 ? -0.054 -0.886 -6.203 1 96.44 111 ASP A C 1
ATOM 883 O O . ASP A 1 111 ? -0.658 -0.047 -6.875 1 96.44 111 ASP A O 1
ATOM 887 N N . ALA A 1 112 ? 0.846 -1.684 -6.691 1 97.81 112 ALA A N 1
ATOM 888 C CA . ALA A 1 112 ? 1.2 -1.628 -8.109 1 97.81 112 ALA A CA 1
ATOM 889 C C . ALA A 1 112 ? 0.011 -2.004 -8.984 1 97.81 112 ALA A C 1
ATOM 891 O O . ALA A 1 112 ? -0.306 -1.301 -9.945 1 97.81 112 ALA A O 1
ATOM 892 N N . ASN A 1 113 ? -0.683 -3.104 -8.625 1 98.25 113 ASN A N 1
ATOM 893 C CA . ASN A 1 113 ? -1.853 -3.531 -9.391 1 98.25 113 ASN A CA 1
ATOM 894 C C . ASN A 1 113 ? -2.973 -2.498 -9.32 1 98.25 113 ASN A C 1
ATOM 896 O O . ASN A 1 113 ? -3.566 -2.152 -10.344 1 98.25 113 ASN A O 1
ATOM 900 N N . VAL A 1 114 ? -3.223 -2.023 -8.125 1 97.31 114 VAL A N 1
ATOM 901 C CA . VAL A 1 114 ? -4.285 -1.037 -7.961 1 97.31 114 VAL A CA 1
ATOM 902 C C . VAL A 1 114 ? -3.953 0.216 -8.766 1 97.31 114 VAL A C 1
ATOM 904 O O . VAL A 1 114 ? -4.812 0.755 -9.469 1 97.31 114 VAL A O 1
ATOM 907 N N . ALA A 1 115 ? -2.723 0.679 -8.711 1 97.19 115 ALA A N 1
ATOM 908 C CA . ALA A 1 115 ? -2.297 1.882 -9.422 1 97.19 115 ALA A CA 1
ATOM 909 C C . ALA A 1 115 ? -2.467 1.717 -10.93 1 97.19 115 ALA A C 1
ATOM 911 O O . ALA A 1 115 ? -2.979 2.613 -11.602 1 97.19 115 ALA A O 1
ATOM 912 N N . PHE A 1 116 ? -2.076 0.619 -11.469 1 98.44 116 PHE A N 1
ATOM 913 C CA . PHE A 1 116 ? -2.139 0.391 -12.906 1 98.44 116 PHE A CA 1
ATOM 914 C C . PHE A 1 116 ? -3.584 0.325 -13.383 1 98.44 116 PHE A C 1
ATOM 916 O O . PHE A 1 116 ? -3.982 1.07 -14.281 1 98.44 116 PHE A O 1
ATOM 923 N N . TRP A 1 117 ? -4.398 -0.501 -12.789 1 98.38 117 TRP A N 1
ATOM 924 C CA . TRP A 1 117 ? -5.719 -0.819 -13.312 1 98.38 117 TRP A CA 1
ATOM 925 C C . TRP A 1 117 ? -6.695 0.328 -13.07 1 98.38 117 TRP A C 1
ATOM 927 O O . TRP A 1 117 ? -7.625 0.54 -13.852 1 98.38 117 TRP A O 1
ATOM 937 N N . HIS A 1 118 ? -6.469 1.071 -12.039 1 95.31 118 HIS A N 1
ATOM 938 C CA . HIS A 1 118 ? -7.391 2.182 -11.828 1 95.31 118 HIS A CA 1
ATOM 939 C C . HIS A 1 118 ? -7.062 3.352 -12.75 1 95.31 118 HIS A C 1
ATOM 941 O O . HIS A 1 118 ? -7.957 4.098 -13.156 1 95.31 118 HIS A O 1
ATOM 947 N N . SER A 1 119 ? -5.781 3.486 -13.148 1 96.12 119 SER A N 1
ATOM 948 C CA . SER A 1 119 ? -5.398 4.73 -13.805 1 96.12 119 SER A CA 1
ATOM 949 C C . SER A 1 119 ? -5.191 4.523 -15.297 1 96.12 119 SER A C 1
ATOM 951 O O . SER A 1 119 ? -5.457 5.426 -16.094 1 96.12 119 SER A O 1
ATOM 953 N N . VAL A 1 120 ? -4.754 3.402 -15.781 1 97.81 120 VAL A N 1
ATOM 954 C CA . VAL A 1 120 ? -4.227 3.246 -17.141 1 97.81 120 VAL A CA 1
ATOM 955 C C . VAL A 1 120 ? -5.375 3.004 -18.109 1 97.81 120 VAL A C 1
ATOM 957 O O . VAL A 1 120 ? -5.465 3.662 -19.156 1 97.81 120 VAL A O 1
ATOM 960 N N . PRO A 1 121 ? -6.312 2.049 -17.828 1 97.94 121 PRO A N 1
ATOM 961 C CA . PRO A 1 121 ? -7.441 1.932 -18.75 1 97.94 121 PRO A CA 1
ATOM 962 C C . PRO A 1 121 ? -8.258 3.217 -18.859 1 97.94 121 PRO A C 1
ATOM 964 O O . PRO A 1 121 ? -8.484 3.889 -17.844 1 97.94 121 PRO A O 1
ATOM 967 N N . GLN A 1 122 ? -8.609 3.566 -20.031 1 96 122 GLN A N 1
ATOM 968 C CA . GLN A 1 122 ? -9.32 4.816 -20.281 1 96 122 GLN A CA 1
ATOM 969 C C . GLN A 1 122 ? -10.797 4.562 -20.578 1 96 122 GLN A C 1
ATOM 971 O O . GLN A 1 122 ? -11.219 3.41 -20.719 1 96 122 GLN A O 1
ATOM 976 N N . GLU A 1 123 ? -11.578 5.711 -20.625 1 94.75 123 GLU A N 1
ATOM 977 C CA . GLU A 1 123 ? -12.977 5.602 -21.031 1 94.75 123 GLU A CA 1
ATOM 978 C C . GLU A 1 123 ? -13.117 4.984 -22.406 1 94.75 123 GLU A C 1
ATOM 980 O O . GLU A 1 123 ? -12.414 5.379 -23.344 1 94.75 123 GLU A O 1
ATOM 985 N N . GLY A 1 124 ? -13.922 4 -22.562 1 95.94 124 GLY A N 1
ATOM 986 C CA . GLY A 1 124 ? -14.125 3.338 -23.828 1 95.94 124 GLY A CA 1
ATOM 987 C C . GLY A 1 124 ? -13.312 2.07 -23.984 1 95.94 124 GLY A C 1
ATOM 988 O O . GLY A 1 124 ? -13.602 1.24 -24.859 1 95.94 124 GLY A O 1
ATOM 989 N N . ASP A 1 125 ? -12.305 1.885 -23.141 1 98 125 ASP A N 1
ATOM 990 C CA . ASP A 1 125 ? -11.523 0.656 -23.141 1 98 125 ASP A CA 1
ATOM 991 C C . ASP A 1 125 ? -12.297 -0.499 -22.516 1 98 125 ASP A C 1
ATOM 993 O O . ASP A 1 125 ? -13.297 -0.281 -21.828 1 98 125 ASP A O 1
ATOM 997 N N . VAL A 1 126 ? -11.883 -1.729 -22.844 1 98.44 126 VAL A N 1
ATOM 998 C CA . VAL A 1 126 ? -12.469 -2.93 -22.25 1 98.44 126 VAL A CA 1
ATOM 999 C C . VAL A 1 126 ? -11.367 -3.777 -21.609 1 98.44 126 VAL A C 1
ATOM 1001 O O . VAL A 1 126 ? -10.195 -3.682 -22 1 98.44 126 VAL A O 1
ATOM 1004 N N . ILE A 1 127 ? -11.719 -4.555 -20.578 1 98.81 127 ILE A N 1
ATOM 1005 C CA . ILE A 1 127 ? -10.766 -5.449 -19.938 1 98.81 127 ILE A CA 1
ATOM 1006 C C . ILE A 1 127 ? -11.281 -6.887 -20.016 1 98.81 127 ILE A C 1
ATOM 1008 O O . ILE A 1 127 ? -12.375 -7.188 -19.531 1 98.81 127 ILE A O 1
ATOM 1012 N N . VAL A 1 128 ? -10.57 -7.746 -20.672 1 98.94 128 VAL A N 1
ATOM 1013 C CA . VAL A 1 128 ? -10.797 -9.188 -20.641 1 98.94 128 VAL A CA 1
ATOM 1014 C C . VAL A 1 128 ? -9.891 -9.836 -19.609 1 98.94 128 VAL A C 1
ATOM 1016 O O . VAL A 1 128 ? -8.664 -9.742 -19.703 1 98.94 128 VAL A O 1
ATOM 1019 N N . LEU A 1 129 ? -10.469 -10.453 -18.578 1 98.81 129 LEU A N 1
ATOM 1020 C CA . LEU A 1 129 ? -9.656 -10.891 -17.453 1 98.81 129 LEU A CA 1
ATOM 1021 C C . LEU A 1 129 ? -9.984 -12.328 -17.062 1 98.81 129 LEU A C 1
ATOM 1023 O O . LEU A 1 129 ? -11.133 -12.766 -17.203 1 98.81 129 LEU A O 1
ATOM 1027 N N . ASP A 1 130 ? -8.984 -13.047 -16.609 1 98.62 130 ASP A N 1
ATOM 1028 C CA . ASP A 1 130 ? -9.18 -14.375 -16.031 1 98.62 130 ASP A CA 1
ATOM 1029 C C . ASP A 1 130 ? -9.992 -14.297 -14.75 1 98.62 130 ASP A C 1
ATOM 1031 O O . ASP A 1 130 ? -9.781 -13.406 -13.922 1 98.62 130 ASP A O 1
ATOM 1035 N N . GLU A 1 131 ? -10.836 -15.219 -14.523 1 96.31 131 GLU A N 1
ATOM 1036 C CA . GLU A 1 131 ? -11.734 -15.156 -13.383 1 96.31 131 GLU A CA 1
ATOM 1037 C C . GLU A 1 131 ? -10.977 -15.305 -12.07 1 96.31 131 GLU A C 1
ATOM 1039 O O . GLU A 1 131 ? -11.484 -14.953 -11 1 96.31 131 GLU A O 1
ATOM 1044 N N . TYR A 1 132 ? -9.672 -15.75 -12.133 1 95.25 132 TYR A N 1
ATOM 1045 C CA . TYR A 1 132 ? -8.93 -15.984 -10.898 1 95.25 132 TYR A CA 1
ATOM 1046 C C . TYR A 1 132 ? -7.84 -14.938 -10.711 1 95.25 132 TYR A C 1
ATOM 1048 O O . TYR A 1 132 ? -6.934 -15.125 -9.891 1 95.25 132 TYR A O 1
ATOM 1056 N N . VAL A 1 133 ? -7.895 -13.82 -11.406 1 96.94 133 VAL A N 1
ATOM 1057 C CA . VAL A 1 133 ? -6.879 -12.797 -11.195 1 96.94 133 VAL A CA 1
ATOM 1058 C C . VAL A 1 133 ? -6.895 -12.352 -9.734 1 96.94 133 VAL A C 1
ATOM 1060 O O . VAL A 1 133 ? -7.918 -12.461 -9.055 1 96.94 133 VAL A O 1
ATOM 1063 N N . HIS A 1 134 ? -5.805 -11.898 -9.273 1 95.25 134 HIS A N 1
ATOM 1064 C CA . HIS A 1 134 ? -5.59 -11.516 -7.887 1 95.25 134 HIS A CA 1
ATOM 1065 C C . HIS A 1 134 ? -6.559 -10.414 -7.465 1 95.25 134 HIS A C 1
ATOM 1067 O O . HIS A 1 134 ? -6.941 -9.57 -8.281 1 95.25 134 HIS A O 1
ATOM 1073 N N . ALA A 1 135 ? -6.902 -10.391 -6.211 1 93.38 135 ALA A N 1
ATOM 1074 C CA . ALA A 1 135 ? -7.828 -9.422 -5.625 1 93.38 135 ALA A CA 1
ATOM 1075 C C . ALA A 1 135 ? -7.383 -7.992 -5.91 1 93.38 135 ALA A C 1
ATOM 1077 O O . ALA A 1 135 ? -8.211 -7.109 -6.133 1 93.38 135 ALA A O 1
ATOM 1078 N N . SER A 1 136 ? -6.074 -7.711 -5.879 1 95.69 136 SER A N 1
ATOM 1079 C CA . SER A 1 136 ? -5.562 -6.363 -6.113 1 95.69 136 SER A CA 1
ATOM 1080 C C . SER A 1 136 ? -5.887 -5.887 -7.523 1 95.69 136 SER A C 1
ATOM 1082 O O . SER A 1 136 ? -6.121 -4.699 -7.746 1 95.69 136 SER A O 1
ATOM 1084 N N . THR A 1 137 ? -5.852 -6.797 -8.508 1 97.62 137 THR A N 1
ATOM 1085 C CA . THR A 1 137 ? -6.254 -6.484 -9.875 1 97.62 137 THR A CA 1
ATOM 1086 C C . THR A 1 137 ? -7.719 -6.062 -9.922 1 97.62 137 THR A C 1
ATOM 1088 O O . THR A 1 137 ? -8.055 -5.027 -10.5 1 97.62 137 THR A O 1
ATOM 1091 N N . ARG A 1 138 ? -8.523 -6.789 -9.289 1 95.75 138 ARG A N 1
ATOM 1092 C CA . ARG A 1 138 ? -9.953 -6.512 -9.242 1 95.75 138 ARG A CA 1
ATOM 1093 C C . ARG A 1 138 ? -10.234 -5.203 -8.508 1 95.75 138 ARG A C 1
ATOM 1095 O O . ARG A 1 138 ? -11.133 -4.449 -8.891 1 95.75 138 ARG A O 1
ATOM 1102 N N . ASP A 1 139 ? -9.531 -5.02 -7.434 1 94.31 139 ASP A N 1
ATOM 1103 C CA . ASP A 1 139 ? -9.711 -3.797 -6.66 1 94.31 139 ASP A CA 1
ATOM 1104 C C . ASP A 1 139 ? -9.383 -2.562 -7.496 1 94.31 139 ASP A C 1
ATOM 1106 O O . ASP A 1 139 ? -10.086 -1.553 -7.426 1 94.31 139 ASP A O 1
ATOM 1110 N N . GLY A 1 140 ? -8.266 -2.592 -8.258 1 96 140 GLY A N 1
ATOM 1111 C CA . GLY A 1 140 ? -7.965 -1.501 -9.172 1 96 140 GLY A CA 1
ATOM 1112 C C . GLY A 1 140 ? -9.039 -1.284 -10.219 1 96 140 GLY A C 1
ATOM 1113 O O . GLY A 1 140 ? -9.398 -0.144 -10.523 1 96 140 GLY A O 1
ATOM 1114 N N . MET A 1 141 ? -9.625 -2.361 -10.734 1 96.38 141 MET A N 1
ATOM 1115 C CA . MET A 1 141 ? -10.633 -2.297 -11.789 1 96.38 141 MET A CA 1
ATOM 1116 C C . MET A 1 141 ? -11.93 -1.699 -11.258 1 96.38 141 MET A C 1
ATOM 1118 O O . MET A 1 141 ? -12.68 -1.071 -12.008 1 96.38 141 MET A O 1
ATOM 1122 N N . ALA A 1 142 ? -12.18 -1.884 -9.938 1 91.69 142 ALA A N 1
ATOM 1123 C CA . ALA A 1 142 ? -13.414 -1.406 -9.32 1 91.69 142 ALA A CA 1
ATOM 1124 C C . ALA A 1 142 ? -13.516 0.115 -9.398 1 91.69 142 ALA A C 1
ATOM 1126 O O . ALA A 1 142 ? -14.609 0.674 -9.367 1 91.69 142 ALA A O 1
ATOM 1127 N N . ILE A 1 143 ? -12.391 0.808 -9.531 1 89.81 143 ILE A N 1
ATOM 1128 C CA . ILE A 1 143 ? -12.391 2.266 -9.594 1 89.81 143 ILE A CA 1
ATOM 1129 C C . ILE A 1 143 ? -11.758 2.727 -10.906 1 89.81 143 ILE A C 1
ATOM 1131 O O . ILE A 1 143 ? -11.25 3.85 -11 1 89.81 143 ILE A O 1
ATOM 1135 N N . SER A 1 144 ? -11.711 1.855 -11.891 1 93.25 144 SER A N 1
ATOM 1136 C CA . SER A 1 144 ? -11.18 2.135 -13.227 1 93.25 144 SER A CA 1
ATOM 1137 C C . SER A 1 144 ? -12.195 2.891 -14.078 1 93.25 144 SER A C 1
ATOM 1139 O O . SER A 1 144 ? -13.398 2.811 -13.836 1 93.25 144 SER A O 1
ATOM 1141 N N . ARG A 1 145 ? -11.734 3.658 -15.023 1 92.56 145 ARG A N 1
ATOM 1142 C CA . ARG A 1 145 ? -12.609 4.27 -16.016 1 92.56 145 ARG A CA 1
ATOM 1143 C C . ARG A 1 145 ? -13.266 3.213 -16.891 1 92.56 145 ARG A C 1
ATOM 1145 O O . ARG A 1 145 ? -14.266 3.484 -17.562 1 92.56 145 ARG A O 1
ATOM 1152 N N . ALA A 1 146 ? -12.719 2.002 -16.922 1 94.75 146 ALA A N 1
ATOM 1153 C CA . ALA A 1 146 ? -13.234 0.895 -17.719 1 94.75 146 ALA A CA 1
ATOM 1154 C C . ALA A 1 146 ? -14.023 -0.083 -16.859 1 94.75 146 ALA A C 1
ATOM 1156 O O . ALA A 1 146 ? -14.297 -1.21 -17.266 1 94.75 146 ALA A O 1
ATOM 1157 N N . ARG A 1 147 ? -14.477 0.29 -15.625 1 92.19 147 ARG A N 1
ATOM 1158 C CA . ARG A 1 147 ? -15.047 -0.604 -14.617 1 92.19 147 ARG A CA 1
ATOM 1159 C C . ARG A 1 147 ? -16.359 -1.212 -15.102 1 92.19 147 ARG A C 1
ATOM 1161 O O . ARG A 1 147 ? -16.781 -2.254 -14.602 1 92.19 147 ARG A O 1
ATOM 1168 N N . LYS A 1 148 ? -17 -0.69 -16.109 1 94.62 148 LYS A N 1
ATOM 1169 C CA . LYS A 1 148 ? -18.297 -1.184 -16.562 1 94.62 148 LYS A CA 1
ATOM 1170 C C . LYS A 1 148 ? -18.141 -2.188 -17.703 1 94.62 148 LYS A C 1
ATOM 1172 O O . LYS A 1 148 ? -19.094 -2.867 -18.078 1 94.62 148 LYS A O 1
ATOM 1177 N N . ASP A 1 149 ? -16.922 -2.32 -18.266 1 97.12 149 ASP A N 1
ATOM 1178 C CA . ASP A 1 149 ? -16.703 -3.143 -19.453 1 97.12 149 ASP A CA 1
ATOM 1179 C C . ASP A 1 149 ? -15.648 -4.219 -19.188 1 97.12 149 ASP A C 1
ATOM 1181 O O . ASP A 1 149 ? -14.594 -4.242 -19.828 1 97.12 149 ASP A O 1
ATOM 1185 N N . LEU A 1 150 ? -16.031 -5.059 -18.25 1 98.31 150 LEU A N 1
ATOM 1186 C CA . LEU A 1 150 ? -15.211 -6.199 -17.859 1 98.31 150 LEU A CA 1
ATOM 1187 C C . LEU A 1 150 ? -15.758 -7.492 -18.438 1 98.31 150 LEU A C 1
ATOM 1189 O O . LEU A 1 150 ? -16.969 -7.754 -18.359 1 98.31 150 LEU A O 1
ATOM 1193 N N . TYR A 1 151 ? -14.945 -8.289 -19.078 1 98.69 151 TYR A N 1
ATOM 1194 C CA . TYR A 1 151 ? -15.297 -9.578 -19.672 1 98.69 151 TYR A CA 1
ATOM 1195 C C . TYR A 1 151 ? -14.5 -10.703 -19.031 1 98.69 151 TYR A C 1
ATOM 1197 O O . TYR A 1 151 ? -13.312 -10.875 -19.312 1 98.69 151 TYR A O 1
ATOM 1205 N N . LEU A 1 152 ? -15.164 -11.555 -18.266 1 98.38 152 LEU A N 1
ATOM 1206 C CA . LEU A 1 152 ? -14.523 -12.648 -17.547 1 98.38 152 LEU A CA 1
ATOM 1207 C C . LEU A 1 152 ? -14.5 -13.922 -18.391 1 98.38 152 LEU A C 1
ATOM 1209 O O . LEU A 1 152 ? -15.523 -14.32 -18.938 1 98.38 152 LEU A O 1
ATOM 1213 N N . PHE A 1 153 ? -13.336 -14.43 -18.531 1 98.69 153 PHE A N 1
ATOM 1214 C CA . PHE A 1 153 ? -13.281 -15.742 -19.172 1 98.69 153 PHE A CA 1
ATOM 1215 C C . PHE A 1 153 ? -12.953 -16.828 -18.141 1 98.69 153 PHE A C 1
ATOM 1217 O O . PHE A 1 153 ? -12.406 -16.547 -17.078 1 98.69 153 PHE A O 1
ATOM 1224 N N . SER A 1 154 ? -13.312 -18.078 -18.484 1 97.75 154 SER A N 1
ATOM 1225 C CA . SER A 1 154 ? -13.078 -19.219 -17.609 1 97.75 154 SER A CA 1
ATOM 1226 C C . SER A 1 154 ? -11.586 -19.438 -17.375 1 97.75 154 SER A C 1
ATOM 1228 O O . SER A 1 154 ? -10.781 -19.312 -18.297 1 97.75 154 SER A O 1
ATOM 1230 N N . HIS A 1 155 ? -11.266 -19.75 -16.203 1 95.56 155 HIS A N 1
ATOM 1231 C CA . HIS A 1 155 ? -9.883 -19.828 -15.734 1 95.56 155 HIS A CA 1
ATOM 1232 C C . HIS A 1 155 ? -9.039 -20.672 -16.672 1 95.56 155 HIS A C 1
ATOM 1234 O O . HIS A 1 155 ? -9.352 -21.844 -16.906 1 95.56 155 HIS A O 1
ATOM 1240 N N . ASN A 1 156 ? -8.039 -20.062 -17.234 1 96.38 156 ASN A N 1
ATOM 1241 C CA . ASN A 1 156 ? -6.992 -20.672 -18.047 1 96.38 156 ASN A CA 1
ATOM 1242 C C . ASN A 1 156 ? -7.57 -21.344 -19.297 1 96.38 156 ASN A C 1
ATOM 12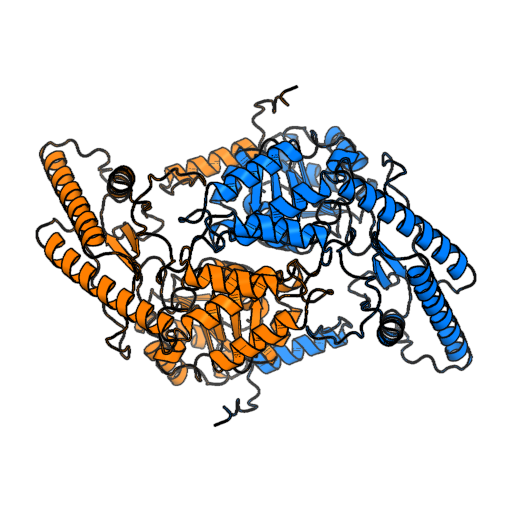44 O O . ASN A 1 156 ? -6.941 -22.234 -19.875 1 96.38 156 ASN A O 1
ATOM 1248 N N . SER A 1 157 ? -8.734 -20.938 -19.672 1 97.81 157 SER A N 1
ATOM 1249 C CA . SER A 1 157 ? -9.359 -21.484 -20.859 1 97.81 157 SER A CA 1
ATOM 1250 C C . SER A 1 157 ? -9.086 -20.609 -22.078 1 97.81 157 SER A C 1
ATOM 1252 O O . SER A 1 157 ? -9.672 -19.547 -22.219 1 97.81 157 SER A O 1
ATOM 1254 N N . ALA A 1 158 ? -8.32 -21.125 -22.984 1 98.25 158 ALA A N 1
ATOM 1255 C CA . ALA A 1 158 ? -8.023 -20.391 -24.203 1 98.25 158 ALA A CA 1
ATOM 1256 C C . ALA A 1 158 ? -9.281 -20.188 -25.047 1 98.25 158 ALA A C 1
ATOM 1258 O O . ALA A 1 158 ? -9.469 -19.125 -25.641 1 98.25 158 ALA A O 1
ATOM 1259 N N . SER A 1 159 ? -10.109 -21.172 -25.078 1 98.56 159 SER A N 1
ATOM 1260 C CA . SER A 1 159 ? -11.336 -21.078 -25.859 1 98.56 159 SER A CA 1
ATOM 1261 C C . SER A 1 159 ? -12.297 -20.047 -25.281 1 98.56 159 SER A C 1
ATOM 1263 O O . SER A 1 159 ? -12.875 -19.25 -26 1 98.56 159 SER A O 1
ATOM 1265 N N . SER A 1 160 ? -12.422 -20.078 -23.922 1 98.81 160 SER A N 1
ATOM 1266 C CA . SER A 1 160 ? -13.258 -19.078 -23.266 1 98.81 160 SER A CA 1
ATOM 1267 C C . SER A 1 160 ? -12.695 -17.672 -23.469 1 98.81 160 SER A C 1
ATOM 1269 O O . SER A 1 160 ? -13.453 -16.719 -23.641 1 98.81 160 SER A O 1
ATOM 1271 N N . PHE A 1 161 ? -11.438 -17.562 -23.422 1 98.81 161 PHE A N 1
ATOM 1272 C CA . PHE A 1 161 ? -10.773 -16.281 -23.656 1 98.81 161 PHE A CA 1
ATOM 1273 C C . PHE A 1 161 ? -11.109 -15.742 -25.047 1 98.81 161 PHE A C 1
ATOM 1275 O O . PHE A 1 161 ? -11.5 -14.586 -25.188 1 98.81 161 PHE A O 1
ATOM 1282 N N . GLU A 1 162 ? -10.992 -16.562 -26 1 98.88 162 GLU A N 1
ATOM 1283 C CA . GLU A 1 162 ? -11.289 -16.156 -27.375 1 98.88 162 GLU A CA 1
ATOM 1284 C C . GLU A 1 162 ? -12.742 -15.719 -27.516 1 98.88 162 GLU A C 1
ATOM 1286 O O . GLU A 1 162 ? -13.031 -14.727 -28.188 1 98.88 162 GLU A O 1
ATOM 1291 N N . GLU A 1 163 ? -13.602 -16.453 -26.906 1 98.88 163 GLU A N 1
ATOM 1292 C CA . GLU A 1 163 ? -15.016 -16.109 -26.922 1 98.88 163 GLU A CA 1
ATOM 1293 C C . GLU A 1 163 ? -15.25 -14.711 -26.344 1 98.88 163 GLU A C 1
ATOM 1295 O O . GLU A 1 163 ? -16 -13.914 -26.922 1 98.88 163 GLU A O 1
ATOM 1300 N N . MET A 1 164 ? -14.641 -14.438 -25.203 1 98.81 164 MET A N 1
ATOM 1301 C CA . MET A 1 164 ? -14.828 -13.148 -24.547 1 98.81 164 MET A CA 1
ATOM 1302 C C . MET A 1 164 ? -14.211 -12.023 -25.375 1 98.81 164 MET A C 1
ATOM 1304 O O . MET A 1 164 ? -14.742 -10.906 -25.406 1 98.81 164 MET A O 1
ATOM 1308 N N . VAL A 1 165 ? -13.047 -12.289 -26.016 1 98.81 165 VAL A N 1
ATOM 1309 C CA . VAL A 1 165 ? -12.43 -11.305 -26.891 1 98.81 165 VAL A CA 1
ATOM 1310 C C . VAL A 1 165 ? -13.375 -10.953 -28.031 1 98.81 165 VAL A C 1
ATOM 1312 O O . VAL A 1 165 ? -13.617 -9.773 -28.312 1 98.81 165 VAL A O 1
ATOM 1315 N N . LEU A 1 166 ? -13.945 -11.938 -28.672 1 98.75 166 LEU A N 1
ATOM 1316 C CA . LEU A 1 166 ? -14.852 -11.727 -29.797 1 98.75 166 LEU A CA 1
ATOM 1317 C C . LEU A 1 166 ? -16.109 -11 -29.359 1 98.75 166 LEU A C 1
ATOM 1319 O O . LEU A 1 166 ? -16.594 -10.102 -30.047 1 98.75 166 LEU A O 1
ATOM 1323 N N . ARG A 1 167 ? -16.609 -11.352 -28.188 1 98.75 167 ARG A N 1
ATOM 1324 C CA . ARG A 1 167 ? -17.766 -10.664 -27.641 1 98.75 167 ARG A CA 1
ATOM 1325 C C . ARG A 1 167 ? -17.469 -9.188 -27.391 1 98.75 167 ARG A C 1
ATOM 1327 O O . ARG A 1 167 ? -18.281 -8.32 -27.703 1 98.75 167 ARG A O 1
ATOM 1334 N N . ALA A 1 168 ? -16.328 -8.922 -26.797 1 98.56 168 ALA A N 1
ATOM 1335 C CA . ALA A 1 168 ? -15.914 -7.547 -26.516 1 98.56 168 ALA A CA 1
ATOM 1336 C C . ALA A 1 168 ? -15.828 -6.727 -27.812 1 98.56 168 ALA A C 1
ATOM 1338 O O . ALA A 1 168 ? -16.266 -5.578 -27.844 1 98.56 168 ALA A O 1
ATOM 1339 N N . LEU A 1 169 ? -15.273 -7.336 -28.875 1 98.31 169 LEU A N 1
ATOM 1340 C CA . LEU A 1 169 ? -15.125 -6.645 -30.141 1 98.31 169 LEU A CA 1
ATOM 1341 C C . LEU A 1 169 ? -16.484 -6.359 -30.766 1 98.31 169 LEU A C 1
ATOM 1343 O O . LEU A 1 169 ? -16.672 -5.332 -31.422 1 98.31 169 LEU A O 1
ATOM 1347 N N . GLN A 1 170 ? -17.391 -7.227 -30.578 1 98.38 170 GLN A N 1
ATOM 1348 C CA . GLN A 1 170 ? -18.75 -7.039 -31.094 1 98.38 170 GLN A CA 1
ATOM 1349 C C . GLN A 1 170 ? -19.469 -5.91 -30.359 1 98.38 170 GLN A C 1
ATOM 1351 O O . GLN A 1 170 ? -20.125 -5.07 -30.984 1 98.38 170 GLN A O 1
ATOM 1356 N N . GLU A 1 171 ? -19.328 -5.891 -29.094 1 98.25 171 GLU A N 1
ATOM 1357 C CA . GLU A 1 171 ? -20.031 -4.922 -28.266 1 98.25 171 GLU A CA 1
ATOM 1358 C C . GLU A 1 171 ? -19.344 -3.559 -28.297 1 98.25 171 GLU A C 1
ATOM 1360 O O . GLU A 1 171 ? -19.984 -2.533 -28.047 1 98.25 171 GLU A O 1
ATOM 1365 N N . HIS A 1 172 ? -18.047 -3.584 -28.594 1 98.06 172 HIS A N 1
ATOM 1366 C CA . HIS A 1 172 ? -17.266 -2.355 -28.656 1 98.06 172 HIS A CA 1
ATOM 1367 C C . HIS A 1 172 ? -16.5 -2.254 -29.984 1 98.06 172 HIS A C 1
ATOM 1369 O O . HIS A 1 172 ? -15.266 -2.334 -30 1 98.06 172 HIS A O 1
ATOM 1375 N N . PRO A 1 173 ? -17.156 -1.94 -31.031 1 97.62 173 PRO A N 1
ATOM 1376 C CA . PRO A 1 173 ? -16.531 -1.892 -32.375 1 97.62 173 PRO A CA 1
ATOM 1377 C C . PRO A 1 173 ? -15.414 -0.854 -32.438 1 97.62 173 PRO A C 1
ATOM 1379 O O . PRO A 1 173 ? -14.562 -0.928 -33.344 1 97.62 173 PRO A O 1
ATOM 1382 N N . SER A 1 174 ? -15.414 0.074 -31.516 1 97.12 174 SER A N 1
ATOM 1383 C CA . SER A 1 174 ? -14.406 1.125 -31.5 1 97.12 174 SER A CA 1
ATOM 1384 C C . SER A 1 174 ? -13.008 0.541 -31.328 1 97.12 174 SER A C 1
ATOM 1386 O O . SER A 1 174 ? -12.023 1.148 -31.75 1 97.12 174 SER A O 1
ATOM 1388 N N . ILE A 1 175 ? -12.883 -0.628 -30.781 1 97.38 175 ILE A N 1
ATOM 1389 C CA . ILE A 1 175 ? -11.594 -1.283 -30.594 1 97.38 175 ILE A CA 1
ATOM 1390 C C . ILE A 1 175 ? -11.047 -1.736 -31.953 1 97.38 175 ILE A C 1
ATOM 1392 O O . ILE A 1 175 ? -9.883 -1.468 -32.281 1 97.38 175 ILE A O 1
ATOM 1396 N N . ALA A 1 176 ? -11.867 -2.342 -32.75 1 95.56 176 ALA A N 1
ATOM 1397 C CA . ALA A 1 176 ? -11.477 -2.795 -34.062 1 95.56 176 ALA A CA 1
ATOM 1398 C C . ALA A 1 176 ? -11.156 -1.612 -34.969 1 95.56 176 ALA A C 1
ATOM 1400 O O . ALA A 1 176 ? -10.352 -1.736 -35.906 1 95.56 176 ALA A O 1
ATOM 1401 N N . GLN A 1 177 ? -11.727 -0.47 -34.656 1 95.69 177 GLN A N 1
ATOM 1402 C CA . GLN A 1 177 ? -11.516 0.745 -35.438 1 95.69 177 GLN A CA 1
ATOM 1403 C C . GLN A 1 177 ? -10.258 1.477 -34.969 1 95.69 177 GLN A C 1
ATOM 1405 O O . GLN A 1 177 ? -9.891 2.506 -35.562 1 95.69 177 GLN A O 1
ATOM 1410 N N . GLY A 1 178 ? -9.656 0.979 -33.969 1 93.81 178 GLY A N 1
ATOM 1411 C CA . GLY A 1 178 ? -8.422 1.578 -33.5 1 93.81 178 GLY A CA 1
ATOM 1412 C C . GLY A 1 178 ? -8.648 2.807 -32.625 1 93.81 178 GLY A C 1
ATOM 1413 O O . GLY A 1 178 ? -7.785 3.684 -32.531 1 93.81 178 GLY A O 1
ATOM 1414 N N . LYS A 1 179 ? -9.797 2.898 -31.953 1 95.06 179 LYS A N 1
ATOM 1415 C CA . LYS A 1 179 ? -10.141 4.086 -31.172 1 95.06 179 LYS A CA 1
ATOM 1416 C C . LYS A 1 179 ? -9.992 3.822 -29.688 1 95.06 179 LYS A C 1
ATOM 1418 O O . LYS A 1 179 ? -9.789 4.754 -28.906 1 95.06 179 LYS A O 1
ATOM 1423 N N . ASN A 1 180 ? -10.188 2.586 -29.297 1 97.56 180 ASN A N 1
ATOM 1424 C CA . ASN A 1 180 ? -10.062 2.182 -27.906 1 97.56 180 ASN A CA 1
ATOM 1425 C C . ASN A 1 180 ? -9.195 0.935 -27.75 1 97.56 180 ASN A C 1
ATOM 1427 O O . ASN A 1 180 ? -8.789 0.335 -28.75 1 97.56 180 ASN A O 1
ATOM 1431 N N . THR A 1 181 ? -8.883 0.633 -26.562 1 98.31 181 THR A N 1
ATOM 1432 C CA . THR A 1 181 ? -7.918 -0.427 -26.297 1 98.31 181 THR A CA 1
ATOM 1433 C C . THR A 1 181 ? -8.594 -1.6 -25.578 1 98.31 181 THR A C 1
ATOM 1435 O O . THR A 1 181 ? -9.438 -1.401 -24.703 1 98.31 181 THR A O 1
ATOM 1438 N N . LEU A 1 182 ? -8.297 -2.822 -26.031 1 98.75 182 LEU A N 1
ATOM 1439 C CA . LEU A 1 182 ? -8.648 -4.035 -25.312 1 98.75 182 LEU A CA 1
ATOM 1440 C C . LEU A 1 182 ? -7.5 -4.469 -24.406 1 98.75 182 LEU A C 1
ATOM 1442 O O . LEU A 1 182 ? -6.41 -4.789 -24.875 1 98.75 182 LEU A O 1
ATOM 1446 N N . PHE A 1 183 ? -7.781 -4.441 -23.062 1 98.81 183 PHE A N 1
ATOM 1447 C CA . PHE A 1 183 ? -6.812 -4.887 -22.062 1 98.81 183 PHE A CA 1
ATOM 1448 C C . PHE A 1 183 ? -7.02 -6.359 -21.734 1 98.81 183 PHE A C 1
ATOM 1450 O O . PHE A 1 183 ? -8.156 -6.844 -21.703 1 98.81 183 PHE A O 1
ATOM 1457 N N . VAL A 1 184 ? -5.918 -7.035 -21.531 1 98.94 184 VAL A N 1
ATOM 1458 C CA . VAL A 1 184 ? -5.93 -8.406 -21.031 1 98.94 184 VAL A CA 1
ATOM 1459 C C . VAL A 1 184 ? -5.281 -8.461 -19.656 1 98.94 184 VAL A C 1
ATOM 1461 O O . VAL A 1 184 ? -4.203 -7.902 -19.453 1 98.94 184 VAL A O 1
ATOM 1464 N N . ALA A 1 185 ? -5.961 -9.094 -18.672 1 98.88 185 ALA A N 1
ATOM 1465 C CA . ALA A 1 185 ? -5.426 -9.25 -17.328 1 98.88 185 ALA A CA 1
ATOM 1466 C C . ALA A 1 185 ? -5.301 -10.719 -16.953 1 98.88 185 ALA A C 1
ATOM 1468 O O . ALA A 1 185 ? -6.305 -11.438 -16.859 1 98.88 185 ALA A O 1
ATOM 1469 N N . VAL A 1 186 ? -4.105 -11.211 -16.75 1 98.81 186 VAL A N 1
ATOM 1470 C CA . VAL A 1 186 ? -3.848 -12.586 -16.328 1 98.81 186 VAL A CA 1
ATOM 1471 C C . VAL A 1 186 ? -2.68 -12.617 -15.344 1 98.81 186 VAL A C 1
ATOM 1473 O O . VAL A 1 186 ? -1.965 -11.625 -15.195 1 98.81 186 VAL A O 1
ATOM 1476 N N . GLU A 1 187 ? -2.547 -13.672 -14.594 1 98.44 187 GLU A N 1
ATOM 1477 C CA . GLU A 1 187 ? -1.344 -14 -13.836 1 98.44 187 GLU A CA 1
ATOM 1478 C C . GLU A 1 187 ? -0.54 -15.102 -14.523 1 98.44 187 GLU A C 1
ATOM 1480 O O . GLU A 1 187 ? -1.112 -16.016 -15.109 1 98.44 187 GLU A O 1
ATOM 1485 N N . ALA A 1 188 ? 0.784 -14.945 -14.453 1 98.31 188 ALA A N 1
ATOM 1486 C CA . ALA A 1 188 ? 1.599 -15.992 -15.055 1 98.31 188 ALA A CA 1
ATOM 1487 C C . ALA A 1 188 ? 1.449 -17.312 -14.289 1 98.31 188 ALA A C 1
ATOM 1489 O O . ALA A 1 188 ? 1.312 -18.375 -14.898 1 98.31 188 ALA A O 1
ATOM 1490 N N . THR A 1 189 ? 1.562 -17.25 -12.984 1 97.19 189 THR A N 1
ATOM 1491 C CA . THR A 1 189 ? 1.326 -18.359 -12.062 1 97.19 189 THR A CA 1
ATOM 1492 C C . THR A 1 189 ? 0.273 -17.984 -11.023 1 97.19 189 THR A C 1
ATOM 1494 O O . THR A 1 189 ? 0.406 -16.969 -10.336 1 97.19 189 THR A O 1
ATOM 1497 N N . TYR A 1 190 ? -0.772 -18.781 -10.969 1 94.56 190 TYR A N 1
ATOM 1498 C CA . TYR A 1 190 ? -1.84 -18.5 -10.016 1 94.56 190 TYR A CA 1
ATOM 1499 C C . TYR A 1 190 ? -1.524 -19.078 -8.648 1 94.56 190 TYR A C 1
ATOM 1501 O O . TYR A 1 190 ? -1.152 -20.25 -8.531 1 94.56 190 TYR A O 1
ATOM 1509 N N . SER A 1 191 ? -1.688 -18.359 -7.602 1 90.38 191 SER A N 1
ATOM 1510 C CA . SER A 1 191 ? -1.154 -18.594 -6.262 1 90.38 191 SER A CA 1
ATOM 1511 C C . SER A 1 191 ? -1.807 -19.797 -5.605 1 90.38 191 SER A C 1
ATOM 1513 O O . SER A 1 191 ? -1.164 -20.516 -4.832 1 90.38 191 SER A O 1
ATOM 1515 N N . MET A 1 192 ? -3.078 -20.047 -5.84 1 86.94 192 MET A N 1
ATOM 1516 C CA . MET A 1 192 ? -3.824 -21.047 -5.09 1 86.94 192 MET A CA 1
ATOM 1517 C C . MET A 1 192 ? -3.729 -22.406 -5.77 1 86.94 192 MET A C 1
ATOM 1519 O O . MET A 1 192 ? -3.654 -23.438 -5.098 1 86.94 192 MET A O 1
ATOM 1523 N N . ASP A 1 193 ? -3.586 -22.344 -7.102 1 89.62 193 ASP A N 1
ATOM 1524 C CA . ASP A 1 193 ? -3.602 -23.594 -7.863 1 89.62 193 ASP A CA 1
ATOM 1525 C C . ASP A 1 193 ? -2.201 -23.953 -8.352 1 89.62 193 ASP A C 1
ATOM 1527 O O . ASP A 1 193 ? -1.94 -25.109 -8.695 1 89.62 193 ASP A O 1
ATOM 1531 N N . GLY A 1 194 ? -1.382 -22.984 -8.391 1 92.81 194 GLY A N 1
ATOM 1532 C CA . GLY A 1 194 ? -0.049 -23.219 -8.922 1 92.81 194 GLY A CA 1
ATOM 1533 C C . GLY A 1 194 ? -0.038 -23.469 -10.414 1 92.81 194 GLY A C 1
ATOM 1534 O O . GLY A 1 194 ? 0.964 -23.922 -10.969 1 92.81 194 GLY A O 1
ATOM 1535 N N . ASP A 1 195 ? -1.148 -23.25 -11.055 1 94.88 195 ASP A N 1
ATOM 1536 C CA . ASP A 1 195 ? -1.225 -23.469 -12.492 1 94.88 195 ASP A CA 1
ATOM 1537 C C . ASP A 1 195 ? -0.818 -22.203 -13.258 1 94.88 195 ASP A C 1
ATOM 1539 O O . ASP A 1 195 ? -0.491 -21.188 -12.648 1 94.88 195 ASP A O 1
ATOM 1543 N N . PHE A 1 196 ? -0.698 -22.344 -14.594 1 97.44 196 PHE A N 1
ATOM 1544 C CA . PHE A 1 196 ? -0.084 -21.297 -15.406 1 97.44 196 PHE A CA 1
ATOM 1545 C C . PHE A 1 196 ? -1.062 -20.781 -16.453 1 97.44 196 PHE A C 1
ATOM 1547 O O . PHE A 1 196 ? -1.823 -21.547 -17.047 1 97.44 196 PHE A O 1
ATOM 1554 N N . ALA A 1 197 ? -1.076 -19.469 -16.672 1 98.25 197 ALA A N 1
ATOM 1555 C CA . ALA A 1 197 ? -1.839 -18.906 -17.781 1 98.25 197 ALA A CA 1
ATOM 1556 C C . ALA A 1 197 ? -1.3 -19.406 -19.125 1 98.25 197 ALA A C 1
ATOM 1558 O O . ALA A 1 197 ? -0.086 -19.531 -19.297 1 98.25 197 ALA A O 1
ATOM 1559 N N . PRO A 1 198 ? -2.197 -19.766 -20.078 1 98.44 198 PRO A N 1
ATOM 1560 C CA . PRO A 1 198 ? -1.729 -20.109 -21.422 1 98.44 198 PRO A CA 1
ATOM 1561 C C . PRO A 1 198 ? -1.278 -18.906 -22.234 1 98.44 198 PRO A C 1
ATOM 1563 O O . PRO A 1 198 ? -1.882 -18.578 -23.266 1 98.44 198 PRO A O 1
ATOM 1566 N N . LEU A 1 199 ? -0.161 -18.281 -21.859 1 98.75 199 LEU A N 1
ATOM 1567 C CA . LEU A 1 199 ? 0.302 -17 -22.375 1 98.75 199 LEU A CA 1
ATOM 1568 C C . LEU A 1 199 ? 0.522 -17.062 -23.875 1 98.75 199 LEU A C 1
ATOM 1570 O O . LEU A 1 199 ? 0.123 -16.156 -24.609 1 98.75 199 LEU A O 1
ATOM 1574 N N . PRO A 1 200 ? 1.135 -18.188 -24.438 1 98.44 200 PRO A N 1
ATOM 1575 C CA . PRO A 1 200 ? 1.28 -18.25 -25.906 1 98.44 200 PRO A CA 1
ATOM 1576 C C . PRO A 1 200 ? -0.061 -18.203 -26.625 1 98.44 200 PRO A C 1
ATOM 1578 O O . PRO A 1 200 ? -0.197 -17.531 -27.641 1 98.44 200 PRO A O 1
ATOM 1581 N N . ASP A 1 201 ? -1.053 -18.938 -26.094 1 98.62 201 ASP A N 1
ATOM 1582 C CA . ASP A 1 201 ? -2.383 -18.938 -26.688 1 98.62 201 ASP A CA 1
ATOM 1583 C C . ASP A 1 201 ? -3.029 -17.547 -26.594 1 98.62 201 ASP A C 1
ATOM 1585 O O . ASP A 1 201 ? -3.686 -17.094 -27.531 1 98.62 201 ASP A O 1
ATOM 1589 N N . ILE A 1 202 ? -2.881 -16.922 -25.453 1 98.75 202 ILE A N 1
ATOM 1590 C CA . ILE A 1 202 ? -3.438 -15.586 -25.234 1 98.75 202 ILE A CA 1
ATOM 1591 C C . ILE A 1 202 ? -2.867 -14.617 -26.266 1 98.75 202 ILE A C 1
ATOM 1593 O O . ILE A 1 202 ? -3.613 -13.883 -26.922 1 98.75 202 ILE A O 1
ATOM 1597 N N . VAL A 1 203 ? -1.538 -14.617 -26.438 1 98.56 203 VAL A N 1
ATOM 1598 C CA . VAL A 1 203 ? -0.875 -13.727 -27.391 1 98.56 203 VAL A CA 1
ATOM 1599 C C . VAL A 1 203 ? -1.351 -14.031 -28.812 1 98.56 203 VAL A C 1
ATOM 1601 O O . VAL A 1 203 ? -1.665 -13.117 -29.578 1 98.56 203 VAL A O 1
ATOM 1604 N N . ARG A 1 204 ? -1.439 -15.297 -29.156 1 98.31 204 ARG A N 1
ATOM 1605 C CA . ARG A 1 204 ? -1.877 -15.703 -30.484 1 98.31 204 ARG A CA 1
ATOM 1606 C C . ARG A 1 204 ? -3.291 -15.211 -30.766 1 98.31 204 ARG A C 1
ATOM 1608 O O . ARG A 1 204 ? -3.557 -14.664 -31.844 1 98.31 204 ARG A O 1
ATOM 1615 N N . ILE A 1 205 ? -4.191 -15.398 -29.828 1 98.75 205 ILE A N 1
ATOM 1616 C CA . ILE A 1 205 ? -5.59 -15.016 -30 1 98.75 205 ILE A CA 1
ATOM 1617 C C . ILE A 1 205 ? -5.695 -13.5 -30.156 1 98.75 205 ILE A C 1
ATOM 1619 O O . ILE A 1 205 ? -6.438 -13.008 -31.016 1 98.75 205 ILE A O 1
ATOM 1623 N N . ILE A 1 206 ? -4.969 -12.75 -29.375 1 98.62 206 ILE A N 1
ATOM 1624 C CA . ILE A 1 206 ? -4.977 -11.289 -29.453 1 98.62 206 ILE A CA 1
ATOM 1625 C C . ILE A 1 206 ? -4.438 -10.852 -30.812 1 98.62 206 ILE A C 1
ATOM 1627 O O . ILE A 1 206 ? -5.02 -9.984 -31.469 1 98.62 206 ILE A O 1
ATOM 1631 N N . ASP A 1 207 ? -3.357 -11.477 -31.312 1 98 207 ASP A N 1
ATOM 1632 C CA . ASP A 1 207 ? -2.75 -11.125 -32.594 1 98 207 ASP A CA 1
ATOM 1633 C C . ASP A 1 207 ? -3.689 -11.438 -33.75 1 98 207 ASP A C 1
ATOM 1635 O O . ASP A 1 207 ? -3.66 -10.758 -34.781 1 98 207 ASP A O 1
ATOM 1639 N N . GLN A 1 208 ? -4.508 -12.391 -33.531 1 98.25 208 GLN A N 1
ATOM 1640 C CA . GLN A 1 208 ? -5.414 -12.836 -34.562 1 98.25 208 GLN A CA 1
ATOM 1641 C C . GLN A 1 208 ? -6.625 -11.914 -34.688 1 98.25 208 GLN A C 1
ATOM 1643 O O . GLN A 1 208 ? -7.129 -11.664 -35.781 1 98.25 208 GLN A O 1
ATOM 1648 N N . HIS A 1 209 ? -7.102 -11.383 -33.531 1 98.31 209 HIS A N 1
ATOM 1649 C CA . HIS A 1 209 ? -8.445 -10.812 -33.562 1 98.31 209 HIS A CA 1
ATOM 1650 C C . HIS A 1 209 ? -8.406 -9.312 -33.312 1 98.31 209 HIS A C 1
ATOM 1652 O O . HIS A 1 209 ? -9.367 -8.594 -33.594 1 98.31 209 HIS A O 1
ATOM 1658 N N . VAL A 1 210 ? -7.398 -8.828 -32.656 1 98.19 210 VAL A N 1
ATOM 1659 C CA . VAL A 1 210 ? -7.344 -7.441 -32.219 1 98.19 210 VAL A CA 1
ATOM 1660 C C . VAL A 1 210 ? -6.211 -6.711 -32.938 1 98.19 210 VAL A C 1
ATOM 1662 O O . VAL A 1 210 ? -5.086 -7.215 -33 1 98.19 210 VAL A O 1
ATOM 1665 N N . PRO A 1 211 ? -6.5 -5.52 -33.5 1 96.56 211 PRO A N 1
ATOM 1666 C CA . PRO A 1 211 ? -5.371 -4.754 -34.031 1 96.56 211 PRO A CA 1
ATOM 1667 C C . PRO A 1 211 ? -4.242 -4.578 -33.031 1 96.56 211 PRO A C 1
ATOM 1669 O O . PRO A 1 211 ? -4.496 -4.324 -31.859 1 96.56 211 PRO A O 1
ATOM 1672 N N . LYS A 1 212 ? -3.062 -4.73 -33.5 1 94.38 212 LYS A N 1
ATOM 1673 C CA . LYS A 1 212 ? -1.89 -4.723 -32.625 1 94.38 212 LYS A CA 1
ATOM 1674 C C . LYS A 1 212 ? -1.847 -3.455 -31.766 1 94.38 212 LYS A C 1
ATOM 1676 O O . LYS A 1 212 ? -1.477 -3.5 -30.594 1 94.38 212 LYS A O 1
ATOM 1681 N N . GLU A 1 213 ? -2.256 -2.35 -32.344 1 93.69 213 GLU A N 1
ATOM 1682 C CA . GLU A 1 213 ? -2.188 -1.057 -31.672 1 93.69 213 GLU A CA 1
ATOM 1683 C C . GLU A 1 213 ? -3.309 -0.907 -30.656 1 93.69 213 GLU A C 1
ATOM 1685 O O . GLU A 1 213 ? -3.262 -0.022 -29.797 1 93.69 213 GLU A O 1
ATOM 1690 N N . SER A 1 214 ? -4.309 -1.8 -30.719 1 97.38 214 SER A N 1
ATOM 1691 C CA . SER A 1 214 ? -5.484 -1.666 -29.859 1 97.38 214 SER A CA 1
ATOM 1692 C C . SER A 1 214 ? -5.5 -2.729 -28.766 1 97.38 214 SER A C 1
ATOM 1694 O O . SER A 1 214 ? -6.535 -2.967 -28.141 1 97.38 214 SER A O 1
ATOM 1696 N N . ALA A 1 215 ? -4.387 -3.398 -28.625 1 97.81 215 ALA A N 1
ATOM 1697 C CA . ALA A 1 215 ? -4.285 -4.43 -27.594 1 97.81 215 ALA A CA 1
ATOM 1698 C C . ALA A 1 215 ? -3.236 -4.062 -26.547 1 97.81 215 ALA A C 1
ATOM 1700 O O . ALA A 1 215 ? -2.191 -3.498 -26.875 1 97.81 215 ALA A O 1
ATOM 1701 N N . HIS A 1 216 ? -3.516 -4.352 -25.297 1 98.44 216 HIS A N 1
ATOM 1702 C CA . HIS A 1 216 ? -2.562 -4.195 -24.203 1 98.44 216 HIS A CA 1
ATOM 1703 C C . HIS A 1 216 ? -2.629 -5.379 -23.25 1 98.44 216 HIS A C 1
ATOM 1705 O O . HIS A 1 216 ? -3.592 -5.516 -22.484 1 98.44 216 HIS A O 1
ATOM 1711 N N . ILE A 1 217 ? -1.622 -6.172 -23.266 1 98.69 217 ILE A N 1
ATOM 1712 C CA . ILE A 1 217 ? -1.568 -7.355 -22.406 1 98.69 217 ILE A CA 1
ATOM 1713 C C . ILE A 1 217 ? -0.771 -7.043 -21.141 1 98.69 217 ILE A C 1
ATOM 1715 O O . ILE A 1 217 ? 0.39 -6.637 -21.219 1 98.69 217 ILE A O 1
ATOM 1719 N N . MET A 1 218 ? -1.403 -7.168 -19.984 1 98.75 218 MET A N 1
ATOM 1720 C CA . MET A 1 218 ? -0.75 -7.031 -18.672 1 98.75 218 MET A CA 1
ATOM 1721 C C . MET A 1 218 ? -0.677 -8.375 -17.969 1 98.75 218 MET A C 1
ATOM 1723 O O . MET A 1 218 ? -1.696 -9.047 -17.781 1 98.75 218 MET A O 1
ATOM 1727 N N . VAL A 1 219 ? 0.522 -8.812 -17.562 1 98.94 219 VAL A N 1
ATOM 1728 C CA . VAL A 1 219 ? 0.747 -10.086 -16.891 1 98.94 219 VAL A CA 1
ATOM 1729 C C . VAL A 1 219 ? 1.296 -9.844 -15.492 1 98.94 219 VAL A C 1
ATOM 1731 O O . VAL A 1 219 ? 2.299 -9.148 -15.32 1 98.94 219 VAL A O 1
ATOM 1734 N N . ASP A 1 220 ? 0.632 -10.375 -14.484 1 98.81 220 ASP A N 1
ATOM 1735 C CA . ASP A 1 220 ? 1.113 -10.383 -13.102 1 98.81 220 ASP A CA 1
ATOM 1736 C C . ASP A 1 220 ? 2.033 -11.57 -12.844 1 98.81 220 ASP A C 1
ATOM 1738 O O . ASP A 1 220 ? 1.579 -12.719 -12.812 1 98.81 220 ASP A O 1
ATOM 1742 N N . GLU A 1 221 ? 3.285 -11.32 -12.609 1 98.56 221 GLU A N 1
ATOM 1743 C CA . GLU A 1 221 ? 4.305 -12.344 -12.406 1 98.56 221 GLU A CA 1
ATOM 1744 C C . GLU A 1 221 ? 4.645 -12.5 -10.922 1 98.56 221 GLU A C 1
ATOM 1746 O O . GLU A 1 221 ? 5.723 -12.984 -10.578 1 98.56 221 GLU A O 1
ATOM 1751 N N . ALA A 1 222 ? 3.771 -12.125 -10.031 1 97.56 222 ALA A N 1
ATOM 1752 C CA . ALA A 1 222 ? 4.059 -12.102 -8.602 1 97.56 222 ALA A CA 1
ATOM 1753 C C . ALA A 1 222 ? 4.586 -13.445 -8.117 1 97.56 222 ALA A C 1
ATOM 1755 O O . ALA A 1 222 ? 5.527 -13.508 -7.324 1 97.56 222 ALA A O 1
ATOM 1756 N N . HIS A 1 223 ? 4.047 -14.555 -8.633 1 96.94 223 HIS A N 1
ATOM 1757 C CA . HIS A 1 223 ? 4.402 -15.875 -8.133 1 96.94 223 HIS A CA 1
ATOM 1758 C C . HIS A 1 223 ? 5.449 -16.547 -9.023 1 96.94 223 HIS A C 1
ATOM 1760 O O . HIS A 1 223 ? 5.922 -17.641 -8.719 1 96.94 223 HIS A O 1
ATOM 1766 N N . SER A 1 224 ? 5.836 -15.859 -10.125 1 97.62 224 SER A N 1
ATOM 1767 C CA . SER A 1 224 ? 6.828 -16.438 -11.031 1 97.62 224 SER A CA 1
ATOM 1768 C C . SER A 1 224 ? 8.172 -15.734 -10.883 1 97.62 224 SER A C 1
ATOM 1770 O O . SER A 1 224 ? 9.211 -16.281 -11.273 1 97.62 224 SER A O 1
ATOM 1772 N N . THR A 1 225 ? 8.141 -14.531 -10.305 1 97.25 225 THR A N 1
ATOM 1773 C CA . THR A 1 225 ? 9.352 -13.734 -10.148 1 97.25 225 THR A CA 1
ATOM 1774 C C . THR A 1 225 ? 10.391 -14.484 -9.32 1 97.25 225 THR A C 1
ATOM 1776 O O . THR A 1 225 ? 10.086 -14.977 -8.227 1 97.25 225 THR A O 1
ATOM 1779 N N . GLY A 1 226 ? 11.617 -14.562 -9.797 1 97 226 GLY A N 1
ATOM 1780 C CA . GLY A 1 226 ? 12.703 -15.227 -9.078 1 97 226 GLY A CA 1
ATOM 1781 C C . GLY A 1 226 ? 12.734 -16.719 -9.305 1 97 226 GLY A C 1
ATOM 1782 O O . GLY A 1 226 ? 13.789 -17.359 -9.18 1 97 226 GLY A O 1
ATOM 1783 N N . VAL A 1 227 ? 11.625 -17.344 -9.727 1 97.62 227 VAL A N 1
ATOM 1784 C CA . VAL A 1 227 ? 11.461 -18.797 -9.742 1 97.62 227 VAL A CA 1
ATOM 1785 C C . VAL A 1 227 ? 11.711 -19.328 -11.156 1 97.62 227 VAL A C 1
ATOM 1787 O O . VAL A 1 227 ? 12.406 -20.328 -11.336 1 97.62 227 VAL A O 1
ATOM 1790 N N . PHE A 1 228 ? 11.133 -18.656 -12.156 1 97.06 228 PHE A N 1
ATOM 1791 C CA . PHE A 1 228 ? 11.18 -19.188 -13.516 1 97.06 228 PHE A CA 1
ATOM 1792 C C . PHE A 1 228 ? 11.992 -18.266 -14.422 1 97.06 228 PHE A C 1
ATOM 1794 O O . PHE A 1 228 ? 12.141 -17.078 -14.141 1 97.06 228 PHE A O 1
ATOM 1801 N N . GLY A 1 229 ? 12.492 -18.812 -15.523 1 94.88 229 GLY A N 1
ATOM 1802 C CA . GLY A 1 229 ? 13.203 -18.031 -16.531 1 94.88 229 GLY A CA 1
ATOM 1803 C C . GLY A 1 229 ? 14.664 -17.812 -16.188 1 94.88 229 GLY A C 1
ATOM 1804 O O . GLY A 1 229 ? 15.086 -18.062 -15.055 1 94.88 229 GLY A O 1
ATOM 1805 N N . PRO A 1 230 ? 15.438 -17.375 -17.188 1 93.88 230 PRO A N 1
ATOM 1806 C CA . PRO A 1 230 ? 16.859 -17.109 -16.922 1 93.88 230 PRO A CA 1
ATOM 1807 C C . PRO A 1 230 ? 17.062 -16.094 -15.805 1 93.88 230 PRO A C 1
ATOM 1809 O O . PRO A 1 230 ? 16.516 -15 -15.844 1 93.88 230 PRO A O 1
ATOM 1812 N N . GLN A 1 231 ? 17.781 -16.516 -14.789 1 95.06 231 GLN A N 1
ATOM 1813 C CA . GLN A 1 231 ? 18.094 -15.688 -13.641 1 95.06 231 GLN A CA 1
ATOM 1814 C C . GLN A 1 231 ? 16.844 -15.289 -12.875 1 95.06 231 GLN A C 1
ATOM 1816 O O . GLN A 1 231 ? 16.844 -14.312 -12.125 1 95.06 231 GLN A O 1
ATOM 1821 N N . GLY A 1 232 ? 15.734 -16 -13.117 1 96.38 232 GLY A N 1
ATOM 1822 C CA . GLY A 1 232 ? 14.508 -15.742 -12.367 1 96.38 232 GLY A CA 1
ATOM 1823 C C . GLY A 1 232 ? 13.727 -14.555 -12.891 1 96.38 232 GLY A C 1
ATOM 1824 O O . GLY A 1 232 ? 13.039 -13.875 -12.125 1 96.38 232 GLY A O 1
ATOM 1825 N N . ARG A 1 233 ? 13.812 -14.273 -14.203 1 97.38 233 ARG A N 1
ATOM 1826 C CA . ARG A 1 233 ? 13.211 -13.086 -14.805 1 97.38 233 ARG A CA 1
ATOM 1827 C C . ARG A 1 233 ? 11.711 -13.266 -14.992 1 97.38 233 ARG A C 1
ATOM 1829 O O . ARG A 1 233 ? 11 -12.312 -15.32 1 97.38 233 ARG A O 1
ATOM 1836 N N . GLY A 1 234 ? 11.156 -14.484 -14.781 1 97.19 234 GLY A N 1
ATOM 1837 C CA . GLY A 1 234 ? 9.727 -14.734 -14.906 1 97.19 234 GLY A CA 1
ATOM 1838 C C . GLY A 1 234 ? 9.367 -15.531 -16.141 1 97.19 234 GLY A C 1
ATOM 1839 O O . GLY A 1 234 ? 10.242 -15.875 -16.953 1 97.19 234 GLY A O 1
ATOM 1840 N N . LEU A 1 235 ? 8.141 -15.867 -16.297 1 98.31 235 LEU A N 1
ATOM 1841 C CA . LEU A 1 235 ? 7.645 -16.734 -17.375 1 98.31 235 LEU A CA 1
ATOM 1842 C C . LEU A 1 235 ? 7.539 -15.969 -18.688 1 98.31 235 LEU A C 1
ATOM 1844 O O . LEU A 1 235 ? 7.75 -16.531 -19.75 1 98.31 235 LEU A O 1
ATOM 1848 N N . VAL A 1 236 ? 7.207 -14.656 -18.609 1 98.31 236 VAL A N 1
ATOM 1849 C CA . VAL A 1 236 ? 7.133 -13.867 -19.828 1 98.31 236 VAL A CA 1
ATOM 1850 C C . VAL A 1 236 ? 8.461 -13.93 -20.578 1 98.31 236 VAL A C 1
ATOM 1852 O O . VAL A 1 236 ? 8.492 -14.148 -21.781 1 98.31 236 VAL A O 1
ATOM 1855 N N . HIS A 1 237 ? 9.562 -13.82 -19.844 1 96.56 237 HIS A N 1
ATOM 1856 C CA . HIS A 1 237 ? 10.898 -13.922 -20.438 1 96.56 237 HIS A CA 1
ATOM 1857 C C . HIS A 1 237 ? 11.203 -15.359 -20.859 1 96.56 237 HIS A C 1
ATOM 1859 O O . HIS A 1 237 ? 11.773 -15.586 -21.922 1 96.56 237 HIS A O 1
ATOM 1865 N N . HIS A 1 238 ? 10.836 -16.266 -20 1 96.88 238 HIS A N 1
ATOM 1866 C CA . HIS A 1 238 ? 11.109 -17.672 -20.25 1 96.88 238 HIS A CA 1
ATOM 1867 C C . HIS A 1 238 ? 10.484 -18.125 -21.562 1 96.88 238 HIS A C 1
ATOM 1869 O O . HIS A 1 238 ? 11.047 -18.953 -22.266 1 96.88 238 HIS A O 1
ATOM 1875 N N . LEU A 1 239 ? 9.336 -17.578 -21.875 1 97.88 239 LEU A N 1
ATOM 1876 C CA . LEU A 1 239 ? 8.562 -17.969 -23.047 1 97.88 239 LEU A CA 1
ATOM 1877 C C . LEU A 1 239 ? 8.898 -17.094 -24.234 1 97.88 239 LEU A C 1
ATOM 1879 O O . LEU A 1 239 ? 8.328 -17.25 -25.312 1 97.88 239 LEU A O 1
ATOM 1883 N N . GLY A 1 240 ? 9.82 -16.078 -24.031 1 96.62 240 GLY A N 1
ATOM 1884 C CA . GLY A 1 240 ? 10.219 -15.188 -25.109 1 96.62 240 GLY A CA 1
ATOM 1885 C C . GLY A 1 240 ? 9.125 -14.219 -25.516 1 96.62 240 GLY A C 1
ATOM 1886 O O . GLY A 1 240 ? 9 -13.875 -26.688 1 96.62 240 GLY A O 1
ATOM 1887 N N . LEU A 1 241 ? 8.312 -13.789 -24.578 1 97.06 241 LEU A N 1
ATOM 1888 C CA . LEU A 1 241 ? 7.145 -12.977 -24.906 1 97.06 241 LEU A CA 1
ATOM 1889 C C . LEU A 1 241 ? 7.355 -11.531 -24.469 1 97.06 241 LEU A C 1
ATOM 1891 O O . LEU A 1 241 ? 6.406 -10.742 -24.438 1 97.06 241 LEU A O 1
ATOM 1895 N N . GLN A 1 242 ? 8.594 -11.109 -24.062 1 92.94 242 GLN A N 1
ATOM 1896 C CA . GLN A 1 242 ? 8.859 -9.789 -23.484 1 92.94 242 GLN A CA 1
ATOM 1897 C C . GLN A 1 242 ? 8.516 -8.688 -24.484 1 92.94 242 GLN A C 1
ATOM 1899 O O . GLN A 1 242 ? 8.195 -7.566 -24.094 1 92.94 242 GLN A O 1
ATOM 1904 N N . ASP A 1 243 ? 8.438 -9 -25.797 1 91.88 243 ASP A N 1
ATOM 1905 C CA . ASP A 1 243 ? 8.156 -7.996 -26.812 1 91.88 243 ASP A CA 1
ATOM 1906 C C . ASP A 1 243 ? 6.664 -7.926 -27.125 1 91.88 243 ASP A C 1
ATOM 1908 O O . ASP A 1 243 ? 6.203 -6.996 -27.781 1 91.88 243 ASP A O 1
ATOM 1912 N N . ARG A 1 244 ? 5.941 -8.844 -26.609 1 94.94 244 ARG A N 1
ATOM 1913 C CA . ARG A 1 244 ? 4.523 -8.883 -26.969 1 94.94 244 ARG A CA 1
ATOM 1914 C C . ARG A 1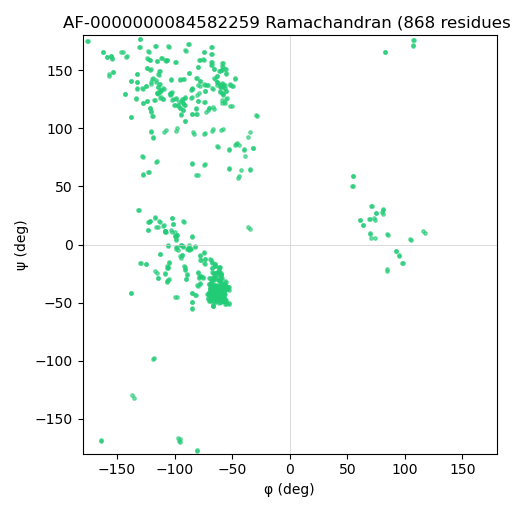 244 ? 3.656 -8.594 -25.75 1 94.94 244 ARG A C 1
ATOM 1916 O O . ARG A 1 244 ? 2.51 -8.164 -25.875 1 94.94 244 ARG A O 1
ATOM 1923 N N . VAL A 1 245 ? 4.145 -8.93 -24.609 1 97.75 245 VAL A N 1
ATOM 1924 C CA . VAL A 1 245 ? 3.471 -8.531 -23.375 1 97.75 245 VAL A CA 1
ATOM 1925 C C . VAL A 1 245 ? 3.814 -7.078 -23.047 1 97.75 245 VAL A C 1
ATOM 1927 O O . VAL A 1 245 ? 4.992 -6.727 -22.922 1 97.75 245 VAL A O 1
ATOM 1930 N N . HIS A 1 246 ? 2.822 -6.227 -22.906 1 97.62 246 HIS A N 1
ATOM 1931 C CA . HIS A 1 246 ? 3.012 -4.781 -22.875 1 97.62 246 HIS A CA 1
ATOM 1932 C C . HIS A 1 246 ? 3.436 -4.309 -21.5 1 97.62 246 HIS A C 1
ATOM 1934 O O . HIS A 1 246 ? 4.215 -3.363 -21.359 1 97.62 246 HIS A O 1
ATOM 1940 N N . THR A 1 247 ? 2.812 -4.824 -20.469 1 98.62 247 THR A N 1
ATOM 1941 C CA . THR A 1 247 ? 3.107 -4.469 -19.094 1 98.62 247 THR A CA 1
ATOM 1942 C C . THR A 1 247 ? 3.236 -5.719 -18.234 1 98.62 247 THR A C 1
ATOM 1944 O O . THR A 1 247 ? 2.451 -6.656 -18.359 1 98.62 247 THR A O 1
ATOM 1947 N N . VAL A 1 248 ? 4.277 -5.766 -17.391 1 98.88 248 VAL A N 1
ATOM 1948 C CA . VAL A 1 248 ? 4.504 -6.887 -16.484 1 98.88 248 VAL A CA 1
ATOM 1949 C C . VAL A 1 248 ? 4.691 -6.367 -15.062 1 98.88 248 VAL A C 1
ATOM 1951 O O . VAL A 1 248 ? 5.391 -5.375 -14.844 1 98.88 248 VAL A O 1
ATOM 1954 N N . LEU A 1 249 ? 4.031 -7.004 -14.109 1 98.75 249 LEU A N 1
ATOM 1955 C CA . LEU A 1 249 ? 4.246 -6.73 -12.695 1 98.75 249 LEU A CA 1
ATOM 1956 C C . LEU A 1 249 ? 5.117 -7.809 -12.055 1 98.75 249 LEU A C 1
ATOM 1958 O O . LEU A 1 249 ? 4.828 -9 -12.188 1 98.75 249 LEU A O 1
ATOM 1962 N N . HIS A 1 250 ? 6.156 -7.398 -11.469 1 98.56 250 HIS A N 1
ATOM 1963 C CA . HIS A 1 250 ? 6.973 -8.266 -10.633 1 98.56 250 HIS A CA 1
ATOM 1964 C C . HIS A 1 250 ? 6.91 -7.844 -9.172 1 98.56 250 HIS A C 1
ATOM 1966 O O . HIS A 1 250 ? 6.91 -6.648 -8.867 1 98.56 250 HIS A O 1
ATOM 1972 N N . THR A 1 251 ? 6.809 -8.789 -8.242 1 97.12 251 THR A N 1
ATOM 1973 C CA . THR A 1 251 ? 6.84 -8.477 -6.82 1 97.12 251 THR A CA 1
ATOM 1974 C C . THR A 1 251 ? 8.109 -9.016 -6.176 1 97.12 251 THR A C 1
ATOM 1976 O O . THR A 1 251 ? 8.75 -9.93 -6.707 1 97.12 251 THR A O 1
ATOM 1979 N N . PHE A 1 252 ? 8.453 -8.477 -5.039 1 97.12 252 PHE A N 1
ATOM 1980 C CA . PHE A 1 252 ? 9.695 -8.844 -4.371 1 97.12 252 PHE A CA 1
ATOM 1981 C C . PHE A 1 252 ? 9.422 -9.359 -2.965 1 97.12 252 PHE A C 1
ATOM 1983 O O . PHE A 1 252 ? 10.344 -9.492 -2.156 1 97.12 252 PHE A O 1
ATOM 1990 N N . GLY A 1 253 ? 8.148 -9.625 -2.693 1 94 253 GLY A N 1
ATOM 1991 C CA . GLY A 1 253 ? 7.766 -10.055 -1.356 1 94 253 GLY A CA 1
ATOM 1992 C C . GLY A 1 253 ? 7.609 -11.562 -1.235 1 94 253 GLY A C 1
ATOM 1993 O O . GLY A 1 253 ? 7.25 -12.07 -0.172 1 94 253 GLY A O 1
ATOM 1994 N N . LYS A 1 254 ? 7.906 -12.305 -2.309 1 94.25 254 LYS A N 1
ATOM 1995 C CA . LYS A 1 254 ? 7.746 -13.758 -2.338 1 94.25 254 LYS A CA 1
ATOM 1996 C C . LYS A 1 254 ? 9.086 -14.453 -2.555 1 94.25 254 LYS A C 1
ATOM 1998 O O . LYS A 1 254 ? 9.945 -14.453 -1.669 1 94.25 254 LYS A O 1
ATOM 2003 N N . ALA A 1 255 ? 9.422 -14.844 -3.75 1 95.88 255 ALA A N 1
ATOM 2004 C CA . ALA A 1 255 ? 10.656 -15.586 -4.008 1 95.88 255 ALA A CA 1
ATOM 2005 C C . ALA A 1 255 ? 11.883 -14.711 -3.771 1 95.88 255 ALA A C 1
ATOM 2007 O O . ALA A 1 255 ? 12.984 -15.219 -3.572 1 95.88 255 ALA A O 1
ATOM 2008 N N . ARG A 1 256 ? 11.664 -13.398 -3.693 1 95 256 ARG A N 1
ATOM 2009 C CA . ARG A 1 256 ? 12.789 -12.484 -3.504 1 95 256 ARG A CA 1
ATOM 2010 C C . ARG A 1 256 ? 12.93 -12.086 -2.039 1 95 256 ARG A C 1
ATOM 2012 O O . ARG A 1 256 ? 13.844 -11.336 -1.679 1 95 256 ARG A O 1
ATOM 2019 N N . ALA A 1 257 ? 12.078 -12.477 -1.164 1 93.69 257 ALA A N 1
ATOM 2020 C CA . ALA A 1 257 ? 12.18 -12.555 0.291 1 93.69 257 ALA A CA 1
ATOM 2021 C C . ALA A 1 257 ? 12.125 -11.164 0.923 1 93.69 257 ALA A C 1
ATOM 2023 O O . ALA A 1 257 ? 12.656 -10.953 2.014 1 93.69 257 ALA A O 1
ATOM 2024 N N . LEU A 1 258 ? 11.586 -10.211 0.295 1 95.31 258 LEU A N 1
ATOM 2025 C CA . LEU A 1 258 ? 11.516 -8.883 0.891 1 95.31 258 LEU A CA 1
ATOM 2026 C C . LEU A 1 258 ? 10.148 -8.258 0.662 1 95.31 258 LEU A C 1
ATOM 2028 O O . LEU A 1 258 ? 9.125 -8.805 1.088 1 95.31 258 LEU A O 1
ATOM 2032 N N . THR A 1 259 ? 10.023 -7.043 0.173 1 94.38 259 THR A N 1
ATOM 2033 C CA . THR A 1 259 ? 8.789 -6.34 -0.164 1 94.38 259 THR A CA 1
ATOM 2034 C C . THR A 1 259 ? 9 -5.422 -1.363 1 94.38 259 THR A C 1
ATOM 2036 O O . THR A 1 259 ? 10.133 -5.238 -1.818 1 94.38 259 THR A O 1
ATOM 2039 N N . GLY A 1 260 ? 7.906 -4.984 -1.913 1 95.31 260 GLY A N 1
ATOM 2040 C CA . GLY A 1 260 ? 7.996 -4.109 -3.07 1 95.31 260 GLY A CA 1
ATOM 2041 C C . GLY A 1 260 ? 7.598 -4.789 -4.367 1 95.31 260 GLY A C 1
ATOM 2042 O O . GLY A 1 260 ? 7.379 -6.004 -4.395 1 95.31 260 GLY A O 1
ATOM 2043 N N . ALA A 1 261 ? 7.5 -3.975 -5.371 1 97.81 261 ALA A N 1
ATOM 2044 C CA . ALA A 1 261 ? 7.137 -4.445 -6.707 1 97.81 261 ALA A CA 1
ATOM 2045 C C . ALA A 1 261 ? 7.578 -3.451 -7.777 1 97.81 261 ALA A C 1
ATOM 2047 O O . ALA A 1 261 ? 7.891 -2.297 -7.473 1 97.81 261 ALA A O 1
ATOM 2048 N N . VAL A 1 262 ? 7.656 -3.9 -8.969 1 98.44 262 VAL A N 1
ATOM 2049 C CA . VAL A 1 262 ? 7.934 -3.021 -10.094 1 98.44 262 VAL A CA 1
ATOM 2050 C C . VAL A 1 262 ? 6.945 -3.305 -11.227 1 98.44 262 VAL A C 1
ATOM 2052 O O . VAL A 1 262 ? 6.539 -4.449 -11.43 1 98.44 262 VAL A O 1
ATOM 2055 N N . ILE A 1 263 ? 6.516 -2.277 -11.844 1 98.56 263 ILE A N 1
ATOM 2056 C CA . ILE A 1 263 ? 5.801 -2.381 -13.109 1 98.56 263 ILE A CA 1
ATOM 2057 C C . ILE A 1 263 ? 6.754 -2.084 -14.266 1 98.56 263 ILE A C 1
ATOM 2059 O O . ILE A 1 263 ? 7.414 -1.042 -14.281 1 98.56 263 ILE A O 1
ATOM 2063 N N . LEU A 1 264 ? 6.906 -3.02 -15.125 1 98.62 264 LEU A N 1
ATOM 2064 C CA . LEU A 1 264 ? 7.629 -2.852 -16.375 1 98.62 264 LEU A CA 1
ATOM 2065 C C . LEU A 1 264 ? 6.676 -2.465 -17.5 1 98.62 264 LEU A C 1
ATOM 2067 O O . LEU A 1 264 ? 5.723 -3.191 -17.797 1 98.62 264 LEU A O 1
ATOM 2071 N N . THR A 1 265 ? 6.883 -1.34 -18.156 1 97.62 265 THR A N 1
ATOM 2072 C CA . THR A 1 265 ? 5.969 -0.843 -19.172 1 97.62 265 THR A CA 1
ATOM 2073 C C . THR A 1 265 ? 6.641 0.23 -20.031 1 97.62 265 THR A C 1
ATOM 2075 O O . THR A 1 265 ? 7.863 0.364 -20.016 1 97.62 265 THR A O 1
ATOM 2078 N N . THR A 1 266 ? 5.895 0.957 -20.859 1 95.31 266 THR A N 1
ATOM 2079 C CA . THR A 1 266 ? 6.441 2.016 -21.688 1 95.31 266 THR A CA 1
ATOM 2080 C C . THR A 1 266 ? 6.676 3.285 -20.875 1 95.31 266 THR A C 1
ATOM 2082 O O . THR A 1 266 ? 6.047 3.486 -19.844 1 95.31 266 THR A O 1
ATOM 2085 N N . PRO A 1 267 ? 7.555 4.176 -21.359 1 94.31 267 PRO A N 1
ATOM 2086 C CA . PRO A 1 267 ? 7.797 5.441 -20.656 1 94.31 267 PRO A CA 1
ATOM 2087 C C . PRO A 1 267 ? 6.531 6.285 -20.516 1 94.31 267 PRO A C 1
ATOM 2089 O O . PRO A 1 267 ? 6.352 6.957 -19.484 1 94.31 267 PRO A O 1
ATOM 2092 N N . LEU A 1 268 ? 5.645 6.227 -21.469 1 93.62 268 LEU A N 1
ATOM 2093 C CA . LEU A 1 268 ? 4.426 7.023 -21.391 1 93.62 268 LEU A CA 1
ATOM 2094 C C . LEU A 1 268 ? 3.502 6.504 -20.297 1 93.62 268 LEU A C 1
ATOM 2096 O O . LEU A 1 268 ? 2.959 7.285 -19.516 1 93.62 268 LEU A O 1
ATOM 2100 N N . ILE A 1 269 ? 3.305 5.172 -20.281 1 95.38 269 ILE A N 1
ATOM 2101 C CA . ILE A 1 269 ? 2.451 4.602 -19.234 1 95.38 269 ILE A CA 1
ATOM 2102 C C . ILE A 1 269 ? 3.066 4.859 -17.859 1 95.38 269 ILE A C 1
ATOM 2104 O O . ILE A 1 269 ? 2.357 5.184 -16.906 1 95.38 269 ILE A O 1
ATOM 2108 N N . ARG A 1 270 ? 4.383 4.688 -17.766 1 95.38 270 ARG A N 1
ATOM 2109 C CA . ARG A 1 270 ? 5.094 5.023 -16.531 1 95.38 270 ARG A CA 1
ATOM 2110 C C . ARG A 1 270 ? 4.773 6.445 -16.094 1 95.38 270 ARG A C 1
ATOM 2112 O O . ARG A 1 270 ? 4.414 6.672 -14.938 1 95.38 270 ARG A O 1
ATOM 2119 N N . ARG A 1 271 ? 4.902 7.402 -16.969 1 92.25 271 ARG A N 1
ATOM 2120 C CA . ARG A 1 271 ? 4.625 8.805 -16.688 1 92.25 271 ARG A CA 1
ATOM 2121 C C . ARG A 1 271 ? 3.172 9.008 -16.266 1 92.25 271 ARG A C 1
ATOM 2123 O O . ARG A 1 271 ? 2.879 9.789 -15.367 1 92.25 271 ARG A O 1
ATOM 2130 N N . TYR A 1 272 ? 2.318 8.305 -16.938 1 93.75 272 TYR A N 1
ATOM 2131 C CA . TYR A 1 272 ? 0.895 8.414 -16.641 1 93.75 272 TYR A CA 1
ATOM 2132 C C . TYR A 1 272 ? 0.591 7.914 -15.227 1 93.75 272 TYR A C 1
ATOM 2134 O O . TYR A 1 272 ? -0.143 8.562 -14.477 1 93.75 272 TYR A O 1
ATOM 2142 N N . VAL A 1 273 ? 1.165 6.801 -14.852 1 94.69 273 VAL A N 1
ATOM 2143 C CA . VAL A 1 273 ? 0.935 6.219 -13.531 1 94.69 273 VAL A CA 1
ATOM 2144 C C . VAL A 1 273 ? 1.526 7.125 -12.461 1 94.69 273 VAL A C 1
ATOM 2146 O O . VAL A 1 273 ? 0.952 7.273 -11.375 1 94.69 273 VAL A O 1
ATOM 2149 N N . ILE A 1 274 ? 2.639 7.762 -12.711 1 92.44 274 ILE A N 1
ATOM 2150 C CA . ILE A 1 274 ? 3.277 8.688 -11.781 1 92.44 274 ILE A CA 1
ATOM 2151 C C . ILE A 1 274 ? 2.322 9.836 -11.461 1 92.44 274 ILE A C 1
ATOM 2153 O O . ILE A 1 274 ? 2.283 10.328 -10.328 1 92.44 274 ILE A O 1
ATOM 2157 N N . ASN A 1 275 ? 1.455 10.156 -12.383 1 90.62 275 ASN A N 1
ATOM 2158 C CA . ASN A 1 275 ? 0.615 11.336 -12.227 1 90.62 275 ASN A CA 1
ATOM 2159 C C . ASN A 1 275 ? -0.817 10.961 -11.852 1 90.62 275 ASN A C 1
ATOM 2161 O O . ASN A 1 275 ? -1.584 11.805 -11.391 1 90.62 275 ASN A O 1
ATOM 2165 N N . TYR A 1 276 ? -1.164 9.633 -12.047 1 92.5 276 TYR A N 1
ATOM 2166 C CA . TYR A 1 276 ? -2.559 9.273 -11.812 1 92.5 276 TYR A CA 1
ATOM 2167 C C . TYR A 1 276 ? -2.662 8.062 -10.898 1 92.5 276 TYR A C 1
ATOM 2169 O O . TYR A 1 276 ? -3.738 7.758 -10.375 1 92.5 276 TYR A O 1
ATOM 2177 N N . GLY A 1 277 ? -1.559 7.363 -10.75 1 93.69 277 GLY A N 1
ATOM 2178 C CA . GLY A 1 277 ? -1.57 6.195 -9.883 1 93.69 277 GLY A CA 1
ATOM 2179 C C . GLY A 1 277 ? -1.597 6.547 -8.406 1 93.69 277 GLY A C 1
ATOM 2180 O O . GLY A 1 277 ? -0.546 6.66 -7.773 1 93.69 277 GLY A O 1
ATOM 2181 N N . ARG A 1 278 ? -2.615 6.602 -7.746 1 92.38 278 ARG A N 1
ATOM 2182 C CA . ARG A 1 278 ? -2.877 7.219 -6.449 1 92.38 278 ARG A CA 1
ATOM 2183 C C . ARG A 1 278 ? -2.131 6.492 -5.336 1 92.38 278 ARG A C 1
ATOM 2185 O O . ARG A 1 278 ? -1.534 7.129 -4.465 1 92.38 278 ARG A O 1
ATOM 2192 N N . PRO A 1 279 ? -2.074 5.094 -5.344 1 92.12 279 PRO A N 1
ATOM 2193 C CA . PRO A 1 279 ? -1.313 4.434 -4.281 1 92.12 279 PRO A CA 1
ATOM 2194 C C . PRO A 1 279 ? 0.158 4.844 -4.266 1 92.12 279 PRO A C 1
ATOM 2196 O O . PRO A 1 279 ? 0.806 4.797 -3.217 1 92.12 279 PRO A O 1
ATOM 2199 N N . MET A 1 280 ? 0.639 5.238 -5.375 1 90 280 MET A N 1
ATOM 2200 C CA . MET A 1 280 ? 2.023 5.695 -5.461 1 90 280 MET A CA 1
ATOM 2201 C C . MET A 1 280 ? 2.133 7.168 -5.086 1 90 280 MET A C 1
ATOM 2203 O O . MET A 1 280 ? 3.037 7.562 -4.348 1 90 280 MET A O 1
ATOM 2207 N N . ILE A 1 281 ? 1.229 7.961 -5.527 1 88.56 281 ILE A N 1
ATOM 2208 C CA . ILE A 1 281 ? 1.238 9.406 -5.344 1 88.56 281 ILE A CA 1
ATOM 2209 C C . ILE A 1 281 ? 1.094 9.742 -3.861 1 88.56 281 ILE A C 1
ATOM 2211 O O . ILE A 1 281 ? 1.781 10.625 -3.348 1 88.56 281 ILE A O 1
ATOM 2215 N N . TYR A 1 282 ? 0.298 8.977 -3.18 1 89 282 TYR A N 1
ATOM 2216 C CA . TYR A 1 282 ? -0.131 9.422 -1.858 1 89 282 TYR A CA 1
ATOM 2217 C C . TYR A 1 282 ? 0.434 8.516 -0.767 1 89 282 TYR A C 1
ATOM 2219 O O . TYR A 1 282 ? -0.131 8.43 0.325 1 89 282 TYR A O 1
ATOM 2227 N N . SER A 1 283 ? 1.495 7.781 -1.086 1 87.38 283 SER A N 1
ATOM 2228 C CA . SER A 1 283 ? 2.201 6.98 -0.09 1 87.38 283 SER A CA 1
ATOM 2229 C C . SER A 1 283 ? 3.666 7.395 0.012 1 87.38 283 SER A C 1
ATOM 2231 O O . SER A 1 283 ? 4.273 7.805 -0.981 1 87.38 283 SER A O 1
ATOM 2233 N N . THR A 1 284 ? 4.148 7.211 1.193 1 86.81 284 THR A N 1
ATOM 2234 C CA . THR A 1 284 ? 5.566 7.473 1.41 1 86.81 284 THR A CA 1
ATOM 2235 C C . THR A 1 284 ? 6.426 6.535 0.569 1 86.81 284 THR A C 1
ATOM 2237 O O . THR A 1 284 ? 6.094 5.363 0.399 1 86.81 284 THR A O 1
ATOM 2240 N N . ALA A 1 285 ? 7.539 7.039 0.093 1 87.06 285 ALA A N 1
ATOM 2241 C CA . ALA A 1 285 ? 8.469 6.266 -0.721 1 87.06 285 ALA A CA 1
ATOM 2242 C C . ALA A 1 285 ? 9.094 5.133 0.087 1 87.06 285 ALA A C 1
ATOM 2244 O O . ALA A 1 285 ? 9.25 5.242 1.306 1 87.06 285 ALA A O 1
ATOM 2245 N N . PRO A 1 286 ? 9.461 4.043 -0.584 1 91.62 286 PRO A N 1
ATOM 2246 C CA . PRO A 1 286 ? 10.211 2.996 0.123 1 91.62 286 PRO A CA 1
ATOM 2247 C C . PRO A 1 286 ? 11.492 3.518 0.762 1 91.62 286 PRO A C 1
ATOM 2249 O O . PRO A 1 286 ? 12.234 4.277 0.134 1 91.62 286 PRO A O 1
ATOM 2252 N N . PRO A 1 287 ? 11.75 3.143 1.978 1 94.31 287 PRO A N 1
ATOM 2253 C CA . PRO A 1 287 ? 12.984 3.592 2.623 1 94.31 287 PRO A CA 1
ATOM 2254 C C . PRO A 1 287 ? 14.234 2.977 1.997 1 94.31 287 PRO A C 1
ATOM 2256 O O . PRO A 1 287 ? 14.141 1.971 1.287 1 94.31 287 PRO A O 1
ATOM 2259 N N . PHE A 1 288 ? 15.375 3.561 2.275 1 94.44 288 PHE A N 1
ATOM 2260 C CA . PHE A 1 288 ? 16.641 3.145 1.671 1 94.44 288 PHE A CA 1
ATOM 2261 C C . PHE A 1 288 ? 17.016 1.745 2.135 1 94.44 288 PHE A C 1
ATOM 2263 O O . PHE A 1 288 ? 17.641 0.987 1.389 1 94.44 288 PHE A O 1
ATOM 2270 N N . THR A 1 289 ? 16.641 1.365 3.322 1 96.38 289 THR A N 1
ATOM 2271 C CA . THR A 1 289 ? 16.906 0.02 3.816 1 96.38 289 THR A CA 1
ATOM 2272 C C . THR A 1 289 ? 16.281 -1.028 2.898 1 96.38 289 THR A C 1
ATOM 2274 O O . THR A 1 289 ? 16.875 -2.094 2.68 1 96.38 289 THR A O 1
ATOM 2277 N N . ILE A 1 290 ? 15.094 -0.752 2.352 1 95.88 290 ILE A N 1
ATOM 2278 C CA . ILE A 1 290 ? 14.43 -1.675 1.437 1 95.88 290 ILE A CA 1
ATOM 2279 C C . ILE A 1 290 ? 15.195 -1.729 0.115 1 95.88 290 ILE A C 1
ATOM 2281 O O . ILE A 1 290 ? 15.383 -2.805 -0.458 1 95.88 290 ILE A O 1
ATOM 2285 N N . ILE A 1 291 ? 15.664 -0.55 -0.336 1 95.81 291 ILE A N 1
ATOM 2286 C CA . ILE A 1 291 ? 16.438 -0.503 -1.574 1 95.81 291 ILE A CA 1
ATOM 2287 C C . ILE A 1 291 ? 17.719 -1.323 -1.417 1 95.81 291 ILE A C 1
ATOM 2289 O O . ILE A 1 291 ? 18.094 -2.082 -2.316 1 95.81 291 ILE A O 1
ATOM 2293 N N . CYS A 1 292 ? 18.375 -1.181 -0.276 1 96.62 292 CYS A N 1
ATOM 2294 C CA . CYS A 1 292 ? 19.578 -1.963 0.011 1 96.62 292 CYS A CA 1
ATOM 2295 C C . CYS A 1 292 ? 19.266 -3.455 0.007 1 96.62 292 CYS A C 1
ATOM 2297 O O . CYS A 1 292 ? 20.016 -4.25 -0.548 1 96.62 292 CYS A O 1
ATOM 2299 N N . GLY A 1 293 ? 18.156 -3.783 0.64 1 96.94 293 GLY A N 1
ATOM 2300 C CA . GLY A 1 293 ? 17.75 -5.176 0.676 1 96.94 293 GLY A CA 1
ATOM 2301 C C . GLY A 1 293 ? 17.422 -5.742 -0.695 1 96.94 293 GLY A C 1
ATOM 2302 O O . GLY A 1 293 ? 17.781 -6.879 -1.004 1 96.94 293 GLY A O 1
ATOM 2303 N N . LEU A 1 294 ? 16.719 -4.941 -1.528 1 97.19 294 LEU A N 1
ATOM 2304 C CA . LEU A 1 294 ? 16.391 -5.363 -2.887 1 97.19 294 LEU A CA 1
ATOM 2305 C C . LEU A 1 294 ? 17.656 -5.562 -3.711 1 97.19 294 LEU A C 1
ATOM 2307 O O . LEU A 1 294 ? 17.781 -6.562 -4.426 1 97.19 294 LEU A O 1
ATOM 2311 N N . ASN A 1 295 ? 18.562 -4.617 -3.59 1 97.44 295 ASN A N 1
ATOM 2312 C CA . ASN A 1 295 ? 19.844 -4.766 -4.293 1 97.44 295 ASN A CA 1
ATOM 2313 C C . ASN A 1 295 ? 20.578 -6.023 -3.848 1 97.44 295 ASN A C 1
ATOM 2315 O O . ASN A 1 295 ? 21.156 -6.734 -4.672 1 97.44 295 ASN A O 1
ATOM 2319 N N . ALA A 1 296 ? 20.594 -6.301 -2.566 1 97.31 296 ALA A N 1
ATOM 2320 C CA . ALA A 1 296 ? 21.234 -7.508 -2.049 1 97.31 296 ALA A CA 1
ATOM 2321 C C . ALA A 1 296 ? 20.578 -8.766 -2.609 1 97.31 296 ALA A C 1
ATOM 2323 O O . ALA A 1 296 ? 21.25 -9.703 -3.016 1 97.31 296 ALA A O 1
ATOM 2324 N N . SER A 1 297 ? 19.25 -8.789 -2.611 1 97 297 SER A N 1
ATOM 2325 C CA . SER A 1 297 ? 18.5 -9.93 -3.121 1 97 297 SER A CA 1
ATOM 2326 C C . SER A 1 297 ? 18.812 -10.195 -4.59 1 97 297 SER A C 1
ATOM 2328 O O . SER A 1 297 ? 19.031 -11.344 -4.988 1 97 297 SER A O 1
ATOM 2330 N N . PHE A 1 298 ? 18.828 -9.141 -5.41 1 97.56 298 PHE A N 1
ATOM 2331 C CA . PHE A 1 298 ? 19.109 -9.289 -6.832 1 97.56 298 PHE A CA 1
ATOM 2332 C C . PHE A 1 298 ? 20.562 -9.719 -7.055 1 97.56 298 PHE A C 1
ATOM 2334 O O . PHE A 1 298 ? 20.828 -10.602 -7.871 1 97.56 298 PHE A O 1
ATOM 2341 N N . ASP A 1 299 ? 21.5 -9.109 -6.328 1 96.81 299 ASP A N 1
ATOM 2342 C CA . ASP A 1 299 ? 22.891 -9.516 -6.438 1 96.81 299 ASP A CA 1
ATOM 2343 C C . ASP A 1 299 ? 23.062 -11 -6.113 1 96.81 299 ASP A C 1
ATOM 2345 O O . ASP A 1 299 ? 23.812 -11.711 -6.785 1 96.81 299 ASP A O 1
ATOM 2349 N N . TYR A 1 300 ? 22.359 -1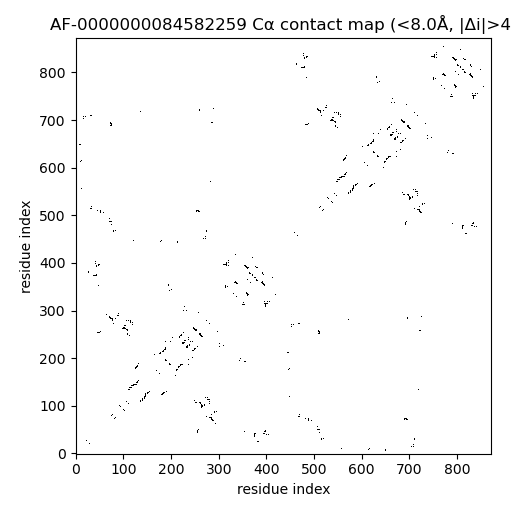1.445 -5.105 1 95.88 300 TYR A N 1
ATOM 2350 C CA . TYR A 1 300 ? 22.469 -12.805 -4.594 1 95.88 300 TYR A CA 1
ATOM 2351 C C . TYR A 1 300 ? 21.891 -13.812 -5.586 1 95.88 300 TYR A C 1
ATOM 2353 O O . TYR A 1 300 ? 22.516 -14.844 -5.863 1 95.88 300 TYR A O 1
ATOM 2361 N N . LEU A 1 301 ? 20.766 -13.523 -6.199 1 95.62 301 LEU A N 1
ATOM 2362 C CA . LEU A 1 301 ? 20.016 -14.484 -7.008 1 95.62 301 LEU A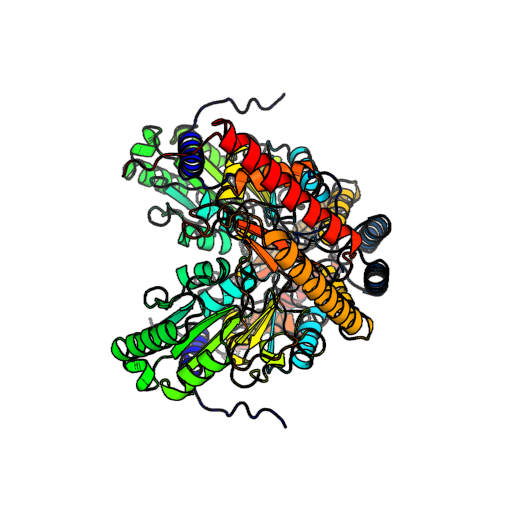 CA 1
ATOM 2363 C C . LEU A 1 301 ? 20.453 -14.43 -8.469 1 95.62 301 LEU A C 1
ATOM 2365 O O . LEU A 1 301 ? 20.203 -15.359 -9.234 1 95.62 301 LEU A O 1
ATOM 2369 N N . GLU A 1 302 ? 21.031 -13.344 -8.906 1 93.88 302 GLU A N 1
ATOM 2370 C CA . GLU A 1 302 ? 21.516 -13.242 -10.281 1 93.88 302 GLU A CA 1
ATOM 2371 C C . GLU A 1 302 ? 22.781 -14.07 -10.492 1 93.88 302 GLU A C 1
ATOM 2373 O O . GLU A 1 302 ? 23.141 -14.383 -11.625 1 93.88 302 GLU A O 1
ATOM 2378 N N . GLY A 1 303 ? 23.391 -14.523 -9.406 1 90.44 303 GLY A N 1
ATOM 2379 C CA . GLY A 1 303 ? 24.609 -15.32 -9.469 1 90.44 303 GLY A CA 1
ATOM 2380 C C . GLY A 1 303 ? 24.344 -16.812 -9.414 1 90.44 303 GLY A C 1
ATOM 2381 O O . GLY A 1 303 ? 23.219 -17.266 -9.594 1 90.44 303 GLY A O 1
ATOM 2382 N N . PRO A 1 304 ? 25.391 -17.594 -9.203 1 94.56 304 PRO A N 1
ATOM 2383 C CA . PRO A 1 304 ? 25.297 -19.062 -9.203 1 94.56 304 PRO A CA 1
ATOM 2384 C C . PRO A 1 304 ? 24.375 -19.594 -8.109 1 94.56 304 PRO A C 1
ATOM 2386 O O . PRO A 1 304 ? 23.719 -20.625 -8.289 1 94.56 304 PRO A O 1
ATOM 2389 N N . VAL A 1 305 ? 24.328 -18.875 -7.059 1 95.31 305 VAL A N 1
ATOM 2390 C CA . VAL A 1 305 ? 23.484 -19.312 -5.953 1 95.31 305 VAL A CA 1
ATOM 2391 C C . VAL A 1 305 ? 22.016 -19.344 -6.398 1 95.31 305 VAL A C 1
ATOM 2393 O O . VAL A 1 305 ? 21.281 -20.266 -6.059 1 95.31 305 VAL A O 1
ATOM 2396 N N . GLY A 1 306 ? 21.594 -18.328 -7.148 1 96.25 306 GLY A N 1
ATOM 2397 C CA . GLY A 1 306 ? 20.234 -18.297 -7.664 1 96.25 306 GLY A CA 1
ATOM 2398 C C . GLY A 1 306 ? 19.922 -19.453 -8.578 1 96.25 306 GLY A C 1
ATOM 2399 O O . GLY A 1 306 ? 18.859 -20.062 -8.477 1 96.25 306 GLY A O 1
ATOM 2400 N N . ASP A 1 307 ? 20.844 -19.828 -9.438 1 96.5 307 ASP A N 1
ATOM 2401 C CA . ASP A 1 307 ? 20.672 -20.953 -10.344 1 96.5 307 ASP A CA 1
ATOM 2402 C C . ASP A 1 307 ? 20.562 -22.266 -9.578 1 96.5 307 ASP A C 1
ATOM 2404 O O . ASP A 1 307 ? 19.734 -23.109 -9.898 1 96.5 307 ASP A O 1
ATOM 2408 N N . GLU A 1 308 ? 21.391 -22.359 -8.602 1 97.56 308 GLU A N 1
ATOM 2409 C CA . GLU A 1 308 ? 21.375 -23.562 -7.773 1 97.56 308 GLU A CA 1
ATOM 2410 C C . GLU A 1 308 ? 20.047 -23.703 -7.035 1 97.56 308 GLU A C 1
ATOM 2412 O O . GLU A 1 308 ? 19.469 -24.797 -6.973 1 97.56 308 GLU A O 1
ATOM 2417 N N . ARG A 1 309 ? 19.578 -22.594 -6.43 1 97.88 309 ARG A N 1
ATOM 2418 C CA . ARG A 1 309 ? 18.312 -22.625 -5.691 1 97.88 309 ARG A CA 1
ATOM 2419 C C . ARG A 1 309 ? 17.156 -23 -6.605 1 97.88 309 ARG A C 1
ATOM 2421 O O . ARG A 1 309 ? 16.266 -23.75 -6.211 1 97.88 309 ARG A O 1
ATOM 2428 N N . ARG A 1 310 ? 17.125 -22.484 -7.801 1 97.62 310 ARG A N 1
ATOM 2429 C CA . ARG A 1 310 ? 16.062 -22.812 -8.75 1 97.62 310 ARG A CA 1
ATOM 2430 C C . ARG A 1 310 ? 16.125 -24.266 -9.172 1 97.62 310 ARG A C 1
ATOM 2432 O O . ARG A 1 310 ? 15.094 -24.922 -9.32 1 97.62 310 ARG A O 1
ATOM 2439 N N . ALA A 1 311 ? 17.312 -24.797 -9.352 1 97.44 311 ALA A N 1
ATOM 2440 C CA . ALA A 1 311 ? 17.484 -26.203 -9.695 1 97.44 311 ALA A CA 1
ATOM 2441 C C . ALA A 1 311 ? 17.031 -27.109 -8.555 1 97.44 311 ALA A C 1
ATOM 2443 O O . ALA A 1 311 ? 16.359 -28.125 -8.789 1 97.44 311 ALA A O 1
ATOM 2444 N N . LEU A 1 312 ? 17.438 -26.734 -7.336 1 98 312 LEU A N 1
ATOM 2445 C CA . LEU A 1 312 ? 17.016 -27.5 -6.164 1 98 312 LEU A CA 1
ATOM 2446 C C . LEU A 1 312 ? 15.5 -27.484 -6.012 1 98 312 LEU A C 1
ATOM 2448 O O . LEU A 1 312 ? 14.898 -28.5 -5.676 1 98 312 LEU A O 1
ATOM 2452 N N . LEU A 1 313 ? 14.891 -26.312 -6.227 1 98.31 313 LEU A N 1
ATOM 2453 C CA . LEU A 1 313 ? 13.438 -26.203 -6.141 1 98.31 313 LEU A CA 1
ATOM 2454 C C . LEU A 1 313 ? 12.758 -27.156 -7.125 1 98.31 313 LEU A C 1
ATOM 2456 O O . LEU A 1 313 ? 11.82 -27.875 -6.762 1 98.31 313 LEU A O 1
ATOM 2460 N N . ARG A 1 314 ? 13.219 -27.172 -8.344 1 97.38 314 ARG A N 1
ATOM 2461 C CA . ARG A 1 314 ? 12.656 -28.062 -9.359 1 97.38 314 ARG A CA 1
ATOM 2462 C C . ARG A 1 314 ? 12.789 -29.516 -8.938 1 97.38 314 ARG A C 1
ATOM 2464 O O . ARG A 1 314 ? 11.836 -30.297 -9.055 1 97.38 314 ARG A O 1
ATOM 2471 N N . ARG A 1 315 ? 13.906 -29.844 -8.453 1 97.94 315 ARG A N 1
ATOM 2472 C CA . ARG A 1 315 ? 14.148 -31.219 -8.023 1 97.94 315 ARG A CA 1
ATOM 2473 C C . ARG A 1 315 ? 13.203 -31.609 -6.898 1 97.94 315 ARG A C 1
ATOM 2475 O O . ARG A 1 315 ? 12.641 -32.719 -6.914 1 97.94 315 ARG A O 1
ATOM 2482 N N . MET A 1 316 ? 13.062 -30.719 -5.926 1 98.25 316 MET A N 1
ATOM 2483 C CA . MET A 1 316 ? 12.195 -31.016 -4.789 1 98.25 316 MET A CA 1
ATOM 2484 C C . MET A 1 316 ? 10.742 -31.109 -5.227 1 98.25 316 MET A C 1
ATOM 2486 O O . MET A 1 316 ? 9.977 -31.922 -4.699 1 98.25 316 MET A O 1
ATOM 2490 N N . CYS A 1 317 ? 10.367 -30.266 -6.172 1 97.25 317 CYS A N 1
ATOM 2491 C CA . CYS A 1 317 ? 9.016 -30.312 -6.707 1 97.25 317 CYS A CA 1
ATOM 2492 C C . CYS A 1 317 ? 8.758 -31.656 -7.398 1 97.25 317 CYS A C 1
ATOM 2494 O O . CYS A 1 317 ? 7.715 -32.281 -7.195 1 97.25 317 CYS A O 1
ATOM 2496 N N . GLU A 1 318 ? 9.703 -32.094 -8.195 1 96.69 318 GLU A N 1
ATOM 2497 C CA . GLU A 1 318 ? 9.594 -33.375 -8.883 1 96.69 318 GLU A CA 1
ATOM 2498 C C . GLU A 1 318 ? 9.516 -34.531 -7.891 1 96.69 318 GLU A C 1
ATOM 2500 O O . GLU A 1 318 ? 8.688 -35.438 -8.039 1 96.69 318 GLU A O 1
ATOM 2505 N N . TYR A 1 319 ? 10.406 -34.406 -6.949 1 98.12 319 TYR A N 1
ATOM 2506 C CA . TYR A 1 319 ? 10.438 -35.438 -5.914 1 98.12 319 TYR A CA 1
ATOM 2507 C C . TYR A 1 319 ? 9.102 -35.531 -5.191 1 98.12 319 TYR A C 1
ATOM 2509 O O . TYR A 1 319 ? 8.562 -36.625 -5.004 1 98.12 319 TYR A O 1
ATOM 2517 N N . PHE A 1 320 ? 8.562 -34.438 -4.785 1 97.62 320 PHE A N 1
ATOM 2518 C CA . PHE A 1 320 ? 7.316 -34.375 -4.035 1 97.62 320 PHE A CA 1
ATOM 2519 C C . PHE A 1 320 ? 6.145 -34.844 -4.891 1 97.62 320 PHE A C 1
ATOM 2521 O O . PHE A 1 320 ? 5.273 -35.562 -4.41 1 97.62 320 PHE A O 1
ATOM 2528 N N . GLN A 1 321 ? 6.098 -34.406 -6.133 1 95.94 321 GLN A N 1
ATOM 2529 C CA . GLN A 1 321 ? 5.055 -34.844 -7.059 1 95.94 321 GLN A CA 1
ATOM 2530 C C . GLN A 1 321 ? 5.02 -36.344 -7.184 1 95.94 321 GLN A C 1
ATOM 2532 O O . GLN A 1 321 ? 3.957 -36.969 -7.07 1 95.94 321 GLN A O 1
ATOM 2537 N N . ASP A 1 322 ? 6.105 -36.906 -7.434 1 96.44 322 ASP A N 1
ATOM 2538 C CA . ASP A 1 322 ? 6.215 -38.375 -7.566 1 96.44 322 ASP A CA 1
ATOM 2539 C C . ASP A 1 322 ? 5.762 -39.062 -6.289 1 96.44 322 ASP A C 1
ATOM 2541 O O . ASP A 1 322 ? 5.055 -40.094 -6.348 1 96.44 322 ASP A O 1
ATOM 2545 N N . GLY A 1 323 ? 6.234 -38.5 -5.211 1 97.31 323 GLY A N 1
ATOM 2546 C CA . GLY A 1 323 ? 5.855 -39.062 -3.924 1 97.31 323 GLY A CA 1
ATOM 2547 C C . GLY A 1 323 ? 4.359 -39 -3.668 1 97.31 323 GLY A C 1
ATOM 2548 O O . GLY A 1 323 ? 3.771 -39.969 -3.178 1 97.31 323 GLY A O 1
ATOM 2549 N N . LEU A 1 324 ? 3.742 -37.906 -3.971 1 96.94 324 LEU A N 1
ATOM 2550 C CA . LEU A 1 324 ? 2.307 -37.75 -3.773 1 96.94 324 LEU A CA 1
ATOM 2551 C C . LEU A 1 324 ? 1.521 -38.719 -4.656 1 96.94 324 LEU A C 1
ATOM 2553 O O . LEU A 1 324 ? 0.545 -39.312 -4.207 1 96.94 324 LEU A O 1
ATOM 2557 N N . GLU A 1 325 ? 1.896 -38.812 -5.918 1 95.31 325 GLU A N 1
ATOM 2558 C CA . GLU A 1 325 ? 1.2 -39.656 -6.863 1 95.31 325 GLU A CA 1
ATOM 2559 C C . GLU A 1 325 ? 1.22 -41.125 -6.395 1 95.31 325 GLU A C 1
ATOM 2561 O O . GLU A 1 325 ? 0.198 -41.812 -6.445 1 95.31 325 GLU A O 1
ATOM 2566 N N . LYS A 1 326 ? 2.342 -41.531 -5.918 1 96.12 326 LYS A N 1
ATOM 2567 C CA . LYS A 1 326 ? 2.473 -42.875 -5.406 1 96.12 326 LYS A CA 1
ATOM 2568 C C . LYS A 1 326 ? 1.631 -43.094 -4.152 1 96.12 326 LYS A C 1
ATOM 2570 O O . LYS A 1 326 ? 0.953 -44.094 -4.008 1 96.12 326 LYS A O 1
ATOM 2575 N N . ALA A 1 327 ? 1.696 -42.125 -3.311 1 96.44 327 ALA A N 1
ATOM 2576 C CA . ALA A 1 327 ? 1.003 -42.219 -2.029 1 96.44 327 ALA A CA 1
ATOM 2577 C C . ALA A 1 327 ? -0.511 -42.188 -2.221 1 96.44 327 ALA A C 1
ATOM 2579 O O . ALA A 1 327 ? -1.246 -42.844 -1.491 1 96.44 327 ALA A O 1
ATOM 2580 N N . PHE A 1 328 ? -1.003 -41.406 -3.162 1 96 328 PHE A N 1
ATOM 2581 C CA . PHE A 1 328 ? -2.436 -41.156 -3.309 1 96 328 PHE A CA 1
ATOM 2582 C C . PHE A 1 328 ? -3.068 -42.219 -4.203 1 96 328 PHE A C 1
ATOM 2584 O O . PHE A 1 328 ? -4.293 -42.281 -4.328 1 96 328 PHE A O 1
ATOM 2591 N N . GLU A 1 329 ? -2.309 -43.125 -4.777 1 93.5 329 GLU A N 1
ATOM 2592 C CA . GLU A 1 329 ? -2.791 -44.156 -5.695 1 93.5 329 GLU A CA 1
ATOM 2593 C C . GLU A 1 329 ? -3.883 -45 -5.051 1 93.5 329 GLU A C 1
ATOM 2595 O O . GLU A 1 329 ? -4.832 -45.438 -5.719 1 93.5 329 GLU A O 1
ATOM 2600 N N . HIS A 1 330 ? -3.807 -45.25 -3.77 1 90.62 330 HIS A N 1
ATOM 2601 C CA . HIS A 1 330 ? -4.742 -46.156 -3.131 1 90.62 330 HIS A CA 1
ATOM 2602 C C . HIS A 1 330 ? -5.629 -45.438 -2.125 1 90.62 330 HIS A C 1
ATOM 2604 O O . HIS A 1 330 ? -6.258 -46.062 -1.271 1 90.62 330 HIS A O 1
ATOM 2610 N N . ILE A 1 331 ? -5.629 -44.188 -2.211 1 95.62 331 ILE A N 1
ATOM 2611 C CA . ILE A 1 331 ? -6.465 -43.375 -1.33 1 95.62 331 ILE A CA 1
ATOM 2612 C C . ILE A 1 331 ? -7.695 -42.875 -2.09 1 95.62 331 ILE A C 1
ATOM 2614 O O . ILE A 1 331 ? -7.59 -42.438 -3.229 1 95.62 331 ILE A O 1
ATOM 2618 N N . PRO A 1 332 ? -8.875 -43.062 -1.523 1 95 332 PRO A N 1
ATOM 2619 C CA . PRO A 1 332 ? -10.07 -42.531 -2.184 1 95 332 PRO A CA 1
ATOM 2620 C C . PRO A 1 332 ? -9.922 -41.062 -2.584 1 95 332 PRO A C 1
ATOM 2622 O O . PRO A 1 332 ? -9.469 -40.25 -1.783 1 95 332 PRO A O 1
ATOM 2625 N N . PRO A 1 333 ? -10.344 -40.75 -3.752 1 92.81 333 PRO A N 1
ATOM 2626 C CA . PRO A 1 333 ? -10.109 -39.406 -4.273 1 92.81 333 PRO A CA 1
ATOM 2627 C C . PRO A 1 333 ? -10.828 -38.344 -3.469 1 92.81 333 PRO A C 1
ATOM 2629 O O . PRO A 1 333 ? -10.422 -37.156 -3.479 1 92.81 333 PRO A O 1
ATOM 2632 N N . ASN A 1 334 ? -11.961 -38.688 -2.859 1 92.69 334 ASN A N 1
ATOM 2633 C CA . ASN A 1 334 ? -12.664 -37.688 -2.053 1 92.69 334 ASN A CA 1
ATOM 2634 C C . ASN A 1 334 ? -11.859 -37.312 -0.818 1 92.69 334 ASN A C 1
ATOM 2636 O O . ASN A 1 334 ? -12.055 -36.219 -0.26 1 92.69 334 ASN A O 1
ATOM 2640 N N . LEU A 1 335 ? -10.945 -38.219 -0.362 1 95.38 335 LEU A N 1
ATOM 2641 C CA . LEU A 1 335 ? -10.102 -37.906 0.794 1 95.38 335 LEU A CA 1
ATOM 2642 C C . LEU A 1 335 ? -8.859 -37.125 0.379 1 95.38 335 LEU A C 1
ATOM 2644 O O . LEU A 1 335 ? -8.602 -36.062 0.9 1 95.38 335 LEU A O 1
ATOM 2648 N N . LEU A 1 336 ? -8.125 -37.688 -0.547 1 96.69 336 LEU A N 1
ATOM 2649 C CA . LEU A 1 336 ? -6.938 -37 -1.025 1 96.69 336 LEU A CA 1
ATOM 2650 C C . LEU A 1 336 ? -6.746 -37.219 -2.523 1 96.69 336 LEU A C 1
ATOM 2652 O O . LEU A 1 336 ? -6.77 -38.344 -3 1 96.69 336 LEU A O 1
ATOM 2656 N N . THR A 1 337 ? -6.57 -36.188 -3.205 1 94.5 337 THR A N 1
ATOM 2657 C CA . THR A 1 337 ? -6.191 -36.281 -4.613 1 94.5 337 THR A CA 1
ATOM 2658 C C . THR A 1 337 ? -5.426 -35.031 -5.031 1 94.5 337 THR A C 1
ATOM 2660 O O . THR A 1 337 ? -5.484 -34 -4.355 1 94.5 337 THR A O 1
ATOM 2663 N N . ILE A 1 338 ? -4.547 -35.156 -5.922 1 90.44 338 ILE A N 1
ATOM 2664 C CA . ILE A 1 338 ? -3.869 -34 -6.52 1 90.44 338 ILE A CA 1
ATOM 2665 C C . ILE A 1 338 ? -4.336 -33.844 -7.961 1 90.44 338 ILE A C 1
ATOM 2667 O O . ILE A 1 338 ? -4.578 -34.812 -8.672 1 90.44 338 ILE A O 1
ATOM 2671 N N . GLN A 1 339 ? -4.613 -32.625 -8.242 1 80.69 339 GLN A N 1
ATOM 2672 C CA . GLN A 1 339 ? -5.023 -32.312 -9.617 1 80.69 339 GLN A CA 1
ATOM 2673 C C . GLN A 1 339 ? -3.869 -32.531 -10.594 1 80.69 339 GLN A C 1
ATOM 2675 O O . GLN A 1 339 ? -2.719 -32.219 -10.273 1 80.69 339 GLN A O 1
ATOM 2680 N N . GLU A 1 340 ? -4.258 -33.219 -11.688 1 78.56 340 GLU A N 1
ATOM 2681 C CA . GLU A 1 340 ? -3.262 -33.344 -12.75 1 78.56 340 GLU A CA 1
ATOM 2682 C C . GLU A 1 340 ? -2.748 -31.969 -13.188 1 78.56 340 GLU A C 1
ATOM 2684 O O . GLU A 1 340 ? -3.535 -31.062 -13.422 1 78.56 340 GLU A O 1
ATOM 2689 N N . ARG A 1 341 ? -1.492 -31.844 -13.141 1 79.44 341 ARG A N 1
ATOM 2690 C CA . ARG A 1 341 ? -0.851 -30.594 -13.531 1 79.44 341 ARG A CA 1
ATOM 2691 C C . ARG A 1 341 ? -0.343 -30.656 -14.969 1 79.44 341 ARG A C 1
ATOM 2693 O O . ARG A 1 341 ? 0.495 -31.5 -15.297 1 79.44 341 ARG A O 1
ATOM 2700 N N . THR A 1 342 ? -1.067 -30.094 -15.914 1 84.56 342 THR A N 1
ATOM 2701 C CA . THR A 1 342 ? -0.637 -30.031 -17.312 1 84.56 342 THR A CA 1
ATOM 2702 C C . THR A 1 342 ? -0.134 -28.641 -17.656 1 84.56 342 THR A C 1
ATOM 2704 O O . THR A 1 342 ? -0.753 -27.641 -17.297 1 84.56 342 THR A O 1
ATOM 2707 N N . LEU A 1 343 ? 1.014 -28.641 -18.25 1 93.31 343 LEU A N 1
ATOM 2708 C CA . LEU A 1 343 ? 1.548 -27.375 -18.75 1 93.31 343 LEU A CA 1
ATOM 2709 C C . LEU A 1 343 ? 0.795 -26.922 -20 1 93.31 343 LEU A C 1
ATOM 2711 O O . LEU A 1 343 ? 0.443 -27.734 -20.844 1 93.31 343 LEU A O 1
ATOM 2715 N N . PRO A 1 344 ? 0.492 -25.625 -20.062 1 95.31 344 PRO A N 1
ATOM 2716 C CA . PRO A 1 344 ? -0.072 -25.125 -21.312 1 95.31 344 PRO A CA 1
ATOM 2717 C C . PRO A 1 344 ? 0.849 -25.375 -22.516 1 95.31 344 PRO A C 1
ATOM 2719 O O . PRO A 1 344 ? 2.062 -25.516 -22.344 1 95.31 344 PRO A O 1
ATOM 2722 N N . ALA A 1 345 ? 0.228 -25.406 -23.688 1 94.31 345 ALA A N 1
ATOM 2723 C CA . ALA A 1 345 ? 1.01 -25.594 -24.906 1 94.31 345 ALA A CA 1
ATOM 2724 C C . ALA A 1 345 ? 2.072 -24.5 -25.047 1 94.31 345 ALA A C 1
ATOM 2726 O O . ALA A 1 345 ? 1.812 -23.328 -24.75 1 94.31 345 ALA A O 1
ATOM 2727 N N . GLY A 1 346 ? 3.264 -24.891 -25.438 1 94.38 346 GLY A N 1
ATOM 2728 C CA . GLY A 1 346 ? 4.32 -23.922 -25.703 1 94.38 346 GLY A CA 1
ATOM 2729 C C . GLY A 1 346 ? 5.23 -23.703 -24.5 1 94.38 346 GLY A C 1
ATOM 2730 O O . GLY A 1 346 ? 6.297 -23.094 -24.625 1 94.38 346 GLY A O 1
ATOM 2731 N N . TYR A 1 347 ? 4.875 -24.234 -23.375 1 96.25 347 TYR A N 1
ATOM 2732 C CA . TYR A 1 347 ? 5.703 -24.078 -22.188 1 96.25 347 TYR A CA 1
ATOM 2733 C C . TYR A 1 347 ? 6.863 -25.078 -22.188 1 96.25 347 TYR A C 1
ATOM 2735 O O . TYR A 1 347 ? 6.711 -26.203 -22.641 1 96.25 347 TYR A O 1
ATOM 2743 N N . PRO A 1 348 ? 8.023 -24.625 -21.688 1 93.69 348 PRO A N 1
ATOM 2744 C CA . PRO A 1 348 ? 9.141 -25.562 -21.547 1 93.69 348 PRO A CA 1
ATOM 2745 C C . PRO A 1 348 ? 8.883 -26.625 -20.484 1 93.69 348 PRO A C 1
ATOM 2747 O O . PRO A 1 348 ? 8.18 -26.359 -19.5 1 93.69 348 PRO A O 1
ATOM 2750 N N . ASP A 1 349 ? 9.531 -27.719 -20.578 1 88.69 349 ASP A N 1
ATOM 2751 C CA . ASP A 1 349 ? 9.305 -28.875 -19.719 1 88.69 349 ASP A CA 1
ATOM 2752 C C . ASP A 1 349 ? 9.875 -28.625 -18.312 1 88.69 349 ASP A C 1
ATOM 2754 O O . ASP A 1 349 ? 9.5 -29.312 -17.359 1 88.69 349 ASP A O 1
ATOM 2758 N N . ASP A 1 350 ? 10.727 -27.641 -18.219 1 88.19 350 ASP A N 1
ATOM 2759 C CA . ASP A 1 350 ? 11.391 -27.438 -16.922 1 88.19 350 ASP A CA 1
ATOM 2760 C C . ASP A 1 350 ? 10.555 -26.547 -16.016 1 88.19 350 ASP A C 1
ATOM 2762 O O . ASP A 1 350 ? 10.93 -26.297 -14.867 1 88.19 350 ASP A O 1
ATOM 2766 N N . VAL A 1 351 ? 9.422 -26.109 -16.531 1 94.62 351 VAL A N 1
ATOM 2767 C CA . VAL A 1 351 ? 8.539 -25.281 -15.719 1 94.62 351 VAL A CA 1
ATOM 2768 C C . VAL A 1 351 ? 7.699 -26.188 -14.812 1 94.62 351 VAL A C 1
ATOM 2770 O O . VAL A 1 351 ? 6.891 -26.984 -15.289 1 94.62 351 VAL A O 1
ATOM 2773 N N . MET A 1 352 ? 7.941 -26.125 -13.523 1 94.81 352 MET A N 1
ATOM 2774 C CA . MET A 1 352 ? 7.168 -26.875 -12.531 1 94.81 352 MET A CA 1
ATOM 2775 C C . MET A 1 352 ? 6.781 -25.969 -11.359 1 94.81 352 MET A C 1
ATOM 2777 O O . MET A 1 352 ? 7.645 -25.344 -10.742 1 94.81 352 MET A O 1
ATOM 2781 N N . SER A 1 353 ? 5.535 -25.938 -11.094 1 95.56 353 SER A N 1
ATOM 2782 C CA . SER A 1 353 ? 5.023 -25.078 -10.039 1 95.56 353 SER A CA 1
ATOM 2783 C C . SER A 1 353 ? 5.406 -25.609 -8.656 1 95.56 353 SER A C 1
ATOM 2785 O O . SER A 1 353 ? 5.312 -26.812 -8.406 1 95.56 353 SER A O 1
ATOM 2787 N N . PRO A 1 354 ? 5.809 -24.75 -7.781 1 97.12 354 PRO A N 1
ATOM 2788 C CA . PRO A 1 354 ? 6.113 -25.188 -6.414 1 97.12 354 PRO A CA 1
ATOM 2789 C C . PRO A 1 354 ? 4.867 -25.297 -5.543 1 97.12 354 PRO A C 1
ATOM 2791 O O . PRO A 1 354 ? 4.957 -25.672 -4.371 1 97.12 354 PRO A O 1
ATOM 2794 N N . VAL A 1 355 ? 3.736 -24.969 -6.055 1 95.62 355 VAL A N 1
ATOM 2795 C CA . VAL A 1 355 ? 2.48 -25 -5.312 1 95.62 355 VAL A CA 1
ATOM 2796 C C . VAL A 1 355 ? 1.717 -26.281 -5.621 1 95.62 355 VAL A C 1
ATOM 2798 O O . VAL A 1 355 ? 1.459 -26.594 -6.785 1 95.62 355 VAL A O 1
ATOM 2801 N N . PHE A 1 356 ? 1.356 -27.016 -4.582 1 95.88 356 PHE A N 1
ATOM 2802 C CA . PHE A 1 356 ? 0.64 -28.281 -4.695 1 95.88 356 PHE A CA 1
ATOM 2803 C C . PHE A 1 356 ? -0.693 -28.219 -3.961 1 95.88 356 PHE A C 1
ATOM 2805 O O . PHE A 1 356 ? -0.749 -28.422 -2.746 1 95.88 356 PHE A O 1
ATOM 2812 N N . PRO A 1 357 ? -1.741 -27.953 -4.684 1 94.5 357 PRO A N 1
ATOM 2813 C CA . PRO A 1 357 ? -3.051 -28.062 -4.039 1 94.5 357 PRO A CA 1
ATOM 2814 C C . PRO A 1 357 ? -3.426 -29.516 -3.732 1 94.5 357 PRO A C 1
ATOM 2816 O O . PRO A 1 357 ? -3.516 -30.344 -4.645 1 94.5 357 PRO A O 1
ATOM 2819 N N . ILE A 1 358 ? -3.598 -29.859 -2.506 1 95.94 358 ILE A N 1
ATOM 2820 C CA . ILE A 1 358 ? -4.105 -31.156 -2.082 1 95.94 358 ILE A CA 1
ATOM 2821 C C . ILE A 1 358 ? -5.621 -31.109 -1.941 1 95.94 358 ILE A C 1
ATOM 2823 O O . ILE A 1 358 ? -6.141 -30.516 -0.986 1 95.94 358 ILE A O 1
ATOM 2827 N N . LEU A 1 359 ? -6.301 -31.703 -2.855 1 95 359 LEU A N 1
ATOM 2828 C CA . LEU A 1 359 ? -7.762 -31.656 -2.867 1 95 359 LEU A CA 1
ATOM 2829 C C . LEU A 1 359 ? -8.344 -32.656 -1.868 1 95 359 LEU A C 1
ATOM 2831 O O . LEU A 1 359 ? -7.84 -33.781 -1.727 1 95 359 LEU A O 1
ATOM 2835 N N . THR A 1 360 ? -9.336 -32.219 -1.162 1 95.56 360 THR A N 1
ATOM 2836 C CA . THR A 1 360 ? -10.047 -33.031 -0.198 1 95.56 360 THR A CA 1
ATOM 2837 C C . THR A 1 360 ? -11.445 -32.5 0.063 1 95.56 360 THR A C 1
ATOM 2839 O O . THR A 1 360 ? -11.664 -31.281 0.05 1 95.56 360 THR A O 1
ATOM 2842 N N . SER A 1 361 ? -12.398 -33.344 0.289 1 93.81 361 SER A N 1
ATOM 2843 C CA . SER A 1 361 ? -13.75 -32.906 0.67 1 93.81 361 SER A CA 1
ATOM 2844 C C . SER A 1 361 ? -13.789 -32.438 2.113 1 93.81 361 SER A C 1
ATOM 2846 O O . SER A 1 361 ? -14.797 -31.875 2.559 1 93.81 361 SER A O 1
ATOM 2848 N N . TYR A 1 362 ? -12.641 -32.625 2.822 1 93.5 362 TYR A N 1
ATOM 2849 C CA . TYR A 1 362 ? -12.586 -32.281 4.242 1 93.5 362 TYR A CA 1
ATOM 2850 C C . TYR A 1 362 ? -11.406 -31.375 4.543 1 93.5 362 TYR A C 1
ATOM 2852 O O . TYR A 1 362 ? -10.578 -31.688 5.41 1 93.5 362 TYR A O 1
ATOM 2860 N N . PRO A 1 363 ? -11.375 -30.234 3.941 1 93.56 363 PRO A N 1
ATOM 2861 C CA . PRO A 1 363 ? -10.188 -29.375 4.074 1 93.56 363 PRO A CA 1
ATOM 2862 C C . PRO A 1 363 ? -9.938 -28.938 5.516 1 93.56 363 PRO A C 1
ATOM 2864 O O . PRO A 1 363 ? -8.781 -28.859 5.945 1 93.56 363 PRO A O 1
ATOM 2867 N N . LYS A 1 364 ? -10.977 -28.656 6.273 1 90.5 364 LYS A N 1
ATOM 2868 C CA . LYS A 1 364 ? -10.812 -28.219 7.656 1 90.5 364 LYS A CA 1
ATOM 2869 C C . LYS A 1 364 ? -10.188 -29.328 8.508 1 90.5 364 LYS A C 1
ATOM 2871 O O . LYS A 1 364 ? -9.273 -29.062 9.297 1 90.5 364 LYS A O 1
ATOM 2876 N N . HIS A 1 365 ? -10.672 -30.516 8.336 1 93.19 365 HIS A N 1
ATOM 2877 C CA . HIS A 1 365 ? -10.156 -31.656 9.102 1 93.19 365 HIS A CA 1
ATOM 2878 C C . HIS A 1 365 ? -8.688 -31.906 8.781 1 93.19 365 HIS A C 1
ATOM 2880 O O . HIS A 1 365 ? -7.891 -32.188 9.68 1 93.19 365 HIS A O 1
ATOM 2886 N N . LEU A 1 366 ? -8.422 -31.828 7.535 1 95.88 366 LEU A N 1
ATOM 2887 C CA . LEU A 1 366 ? -7.043 -32.062 7.117 1 95.88 366 LEU A CA 1
ATOM 2888 C C . LEU A 1 366 ? -6.121 -30.969 7.68 1 95.88 366 LEU A C 1
ATOM 2890 O O . LEU A 1 366 ? -5.035 -31.281 8.18 1 95.88 366 LEU A O 1
ATOM 2894 N N . ALA A 1 367 ? -6.5 -29.719 7.559 1 92.19 367 ALA A N 1
ATOM 2895 C CA . ALA A 1 367 ? -5.695 -28.594 8.047 1 92.19 367 ALA A CA 1
ATOM 2896 C C . ALA A 1 367 ? -5.449 -28.719 9.547 1 92.19 367 ALA A C 1
ATOM 2898 O O . ALA A 1 367 ? -4.336 -28.484 10.023 1 92.19 367 ALA A O 1
ATOM 2899 N N . VAL A 1 368 ? -6.496 -29.031 10.297 1 90.75 368 VAL A N 1
ATOM 2900 C CA . VAL A 1 368 ? -6.379 -29.188 11.742 1 90.75 368 VAL A CA 1
ATOM 2901 C C . VAL A 1 368 ? -5.371 -30.281 12.07 1 90.75 368 VAL A C 1
ATOM 2903 O O . VAL A 1 368 ? -4.52 -30.109 12.945 1 90.75 368 VAL A O 1
ATOM 2906 N N . PHE A 1 369 ? -5.48 -31.391 11.398 1 94.19 369 PHE A N 1
ATOM 2907 C CA . PHE A 1 369 ? -4.578 -32.5 11.609 1 94.19 369 PHE A CA 1
ATOM 2908 C C . PHE A 1 369 ? -3.139 -32.125 11.312 1 94.19 369 PHE A C 1
ATOM 2910 O O . PHE A 1 369 ? -2.242 -32.344 12.125 1 94.19 369 PHE A O 1
ATOM 2917 N N . LEU A 1 370 ? -2.908 -31.5 10.133 1 94.62 370 LEU A N 1
ATOM 2918 C CA . LEU A 1 370 ? -1.561 -31.125 9.719 1 94.62 370 LEU A CA 1
ATOM 2919 C C . LEU A 1 370 ? -0.986 -30.062 10.648 1 94.62 370 LEU A C 1
ATOM 2921 O O . LEU A 1 370 ? 0.21 -30.062 10.945 1 94.62 370 LEU A O 1
ATOM 2925 N N . ASN A 1 371 ? -1.826 -29.141 11.055 1 90.81 371 ASN A N 1
ATOM 2926 C CA . ASN A 1 371 ? -1.378 -28.125 12.008 1 90.81 371 ASN A CA 1
ATOM 2927 C C . ASN A 1 371 ? -0.92 -28.75 13.32 1 90.81 371 ASN A C 1
ATOM 2929 O O . ASN A 1 371 ? 0.074 -28.328 13.906 1 90.81 371 ASN A O 1
ATOM 2933 N N . ALA A 1 372 ? -1.648 -29.703 13.75 1 90.31 372 ALA A N 1
ATOM 2934 C CA . ALA A 1 372 ? -1.283 -30.422 14.969 1 90.31 372 ALA A CA 1
ATOM 2935 C C . ALA A 1 372 ? 0.052 -31.141 14.805 1 90.31 372 ALA A C 1
ATOM 2937 O O . ALA A 1 372 ? 0.764 -31.375 15.781 1 90.31 372 ALA A O 1
ATOM 2938 N N . CYS A 1 373 ? 0.359 -31.453 13.555 1 92.69 373 CYS A N 1
ATOM 2939 C CA . CYS A 1 373 ? 1.613 -32.156 13.266 1 92.69 373 CYS A CA 1
ATOM 2940 C C . CYS A 1 373 ? 2.742 -31.141 13.039 1 92.69 373 CYS A C 1
ATOM 2942 O O . CYS A 1 373 ? 3.873 -31.531 12.742 1 92.69 373 CYS A O 1
ATOM 2944 N N . GLY A 1 374 ? 2.42 -29.844 13.062 1 88.81 374 GLY A N 1
ATOM 2945 C CA . GLY A 1 374 ? 3.465 -28.844 12.992 1 88.81 374 GLY A CA 1
ATOM 2946 C C . GLY A 1 374 ? 3.547 -28.156 11.641 1 88.81 374 GLY A C 1
ATOM 2947 O O . GLY A 1 374 ? 4.477 -27.406 11.375 1 88.81 374 GLY A O 1
ATOM 2948 N N . TYR A 1 375 ? 2.633 -28.5 10.758 1 91.12 375 TYR A N 1
ATOM 2949 C CA . TYR A 1 375 ? 2.613 -27.859 9.453 1 91.12 375 TYR A CA 1
ATOM 2950 C C . TYR A 1 375 ? 1.641 -26.672 9.438 1 91.12 375 TYR A C 1
ATOM 2952 O O . TYR A 1 375 ? 0.448 -26.844 9.703 1 91.12 375 TYR A O 1
ATOM 2960 N N . ALA A 1 376 ? 2.139 -25.484 9.094 1 85.69 376 ALA A N 1
ATOM 2961 C CA . ALA A 1 376 ? 1.318 -24.266 9.109 1 85.69 376 ALA A CA 1
ATOM 2962 C C . ALA A 1 376 ? 0.545 -24.125 7.805 1 85.69 376 ALA A C 1
ATOM 2964 O O . ALA A 1 376 ? 0.739 -23.141 7.07 1 85.69 376 ALA A O 1
ATOM 2965 N N . VAL A 1 377 ? -0.439 -25 7.582 1 89.06 377 VAL A N 1
ATOM 2966 C CA . VAL A 1 377 ? -1.236 -24.953 6.363 1 89.06 377 VAL A CA 1
ATOM 2967 C C . VAL A 1 377 ? -2.629 -24.406 6.676 1 89.06 377 VAL A C 1
ATOM 2969 O O . VAL A 1 377 ? -3.053 -24.406 7.836 1 89.06 377 VAL A O 1
ATOM 2972 N N . LEU A 1 378 ? -3.264 -23.922 5.672 1 84.75 378 LEU A N 1
ATOM 2973 C CA . LEU A 1 378 ? -4.621 -23.391 5.812 1 84.75 378 LEU A CA 1
ATOM 2974 C C . LEU A 1 378 ? -5.594 -24.172 4.93 1 84.75 378 LEU A C 1
ATOM 2976 O O . LEU A 1 378 ? -5.223 -24.641 3.854 1 84.75 378 LEU A O 1
ATOM 2980 N N . ASP A 1 379 ? -6.805 -24.359 5.492 1 88.81 379 ASP A N 1
ATOM 2981 C CA . ASP A 1 379 ? -7.855 -24.938 4.664 1 88.81 379 ASP A CA 1
ATOM 2982 C C . ASP A 1 379 ? -8.445 -23.891 3.711 1 88.81 379 ASP A C 1
ATOM 2984 O O . ASP A 1 379 ? -8.586 -22.734 4.074 1 88.81 379 ASP A O 1
ATOM 2988 N N . ILE A 1 380 ? -8.711 -24.281 2.596 1 87.81 380 ILE A N 1
ATOM 2989 C CA . ILE A 1 380 ? -9.367 -23.469 1.585 1 87.81 380 ILE A CA 1
ATOM 2990 C C . ILE A 1 380 ? -10.695 -24.109 1.182 1 87.81 380 ILE A C 1
ATOM 2992 O O . ILE A 1 380 ? -10.766 -24.828 0.184 1 87.81 380 ILE A O 1
ATOM 2996 N N . PRO A 1 381 ? -11.742 -23.656 1.911 1 83.69 381 PRO A N 1
ATOM 2997 C CA . PRO A 1 381 ? -13.047 -24.297 1.711 1 83.69 381 PRO A CA 1
ATOM 2998 C C . PRO A 1 381 ? -13.875 -23.609 0.622 1 83.69 381 PRO A C 1
ATOM 3000 O O . PRO A 1 381 ? -13.477 -22.578 0.091 1 83.69 381 PRO A O 1
ATOM 3003 N N . TYR A 1 382 ? -14.938 -24.344 0.23 1 76.94 382 TYR A N 1
ATOM 3004 C CA . TYR A 1 382 ? -16.031 -23.641 -0.44 1 76.94 382 TYR A CA 1
ATOM 3005 C C . TYR A 1 382 ? -16.609 -22.562 0.464 1 76.94 382 TYR A C 1
ATOM 3007 O O . TYR A 1 382 ? -16.75 -22.766 1.673 1 76.94 382 TYR A O 1
ATOM 3015 N N . PRO A 1 383 ? -16.828 -21.422 -0.092 1 75.69 383 PRO A N 1
ATOM 3016 C CA . PRO A 1 383 ? -16.875 -20.953 -1.475 1 75.69 383 PRO A CA 1
ATOM 3017 C C . PRO A 1 383 ? -15.617 -20.188 -1.889 1 75.69 383 PRO A C 1
ATOM 3019 O O . PRO A 1 383 ? -15.602 -19.531 -2.936 1 75.69 383 PRO A O 1
ATOM 3022 N N . VAL A 1 384 ? -14.547 -20.25 -1.097 1 74.12 384 VAL A N 1
ATOM 3023 C CA . VAL A 1 384 ? -13.297 -19.609 -1.498 1 74.12 384 VAL A CA 1
ATOM 3024 C C . VAL A 1 384 ? -12.82 -20.203 -2.824 1 74.12 384 VAL A C 1
ATOM 3026 O O . VAL A 1 384 ? -12.281 -19.484 -3.67 1 74.12 384 VAL A O 1
ATOM 3029 N N . VAL A 1 385 ? -13.031 -21.484 -2.883 1 78.19 385 VAL A N 1
ATOM 3030 C CA . VAL A 1 385 ? -12.852 -22.188 -4.148 1 78.19 385 VAL A CA 1
ATOM 3031 C C . VAL A 1 385 ? -14.156 -22.875 -4.551 1 78.19 385 VAL A C 1
ATOM 3033 O O . VAL A 1 385 ? -15.062 -23.031 -3.729 1 78.19 385 VAL A O 1
ATOM 3036 N N . PRO A 1 386 ? -14.25 -23.156 -5.82 1 78.44 386 PRO A N 1
ATOM 3037 C CA . PRO A 1 386 ? -15.484 -23.828 -6.242 1 78.44 386 PRO A CA 1
ATOM 3038 C C . PRO A 1 386 ? -15.75 -25.109 -5.473 1 78.44 386 PRO A C 1
ATOM 3040 O O . PRO A 1 386 ? -14.812 -25.766 -5.004 1 78.44 386 PRO A O 1
ATOM 3043 N N . LYS A 1 387 ? -17.094 -25.406 -5.355 1 85 387 LYS A N 1
ATOM 3044 C CA . LYS A 1 387 ? -17.516 -26.625 -4.656 1 85 387 LYS A CA 1
ATOM 3045 C C . LYS A 1 387 ? -16.844 -27.859 -5.266 1 85 387 LYS A C 1
ATOM 3047 O O . LYS A 1 387 ? -16.781 -28 -6.488 1 85 387 LYS A O 1
ATOM 3052 N N . GLY A 1 388 ? -16.312 -28.672 -4.473 1 86.94 388 GLY A N 1
ATOM 3053 C CA . GLY A 1 388 ? -15.672 -29.891 -4.941 1 86.94 388 GLY A CA 1
ATOM 3054 C C . GLY A 1 388 ? -14.18 -29.719 -5.195 1 86.94 388 GLY A C 1
ATOM 3055 O O . GLY A 1 388 ? -13.477 -30.703 -5.461 1 86.94 388 GLY A O 1
ATOM 3056 N N . GLN A 1 389 ? -13.734 -28.453 -5.062 1 87.38 389 GLN A N 1
ATOM 3057 C CA . GLN A 1 389 ? -12.328 -28.172 -5.297 1 87.38 389 GLN A CA 1
ATOM 3058 C C . GLN A 1 389 ? -11.648 -27.656 -4.031 1 87.38 389 GLN A C 1
ATOM 3060 O O . GLN A 1 389 ? -10.672 -26.906 -4.102 1 87.38 389 GLN A O 1
ATOM 3065 N N . GLU A 1 390 ? -12.273 -28.016 -2.865 1 91.69 390 GLU A N 1
ATOM 3066 C CA . GLU A 1 390 ? -11.688 -27.641 -1.582 1 91.69 390 GLU A CA 1
ATOM 3067 C C . GLU A 1 390 ? -10.297 -28.234 -1.403 1 91.69 390 GLU A C 1
ATOM 3069 O O . GLU A 1 390 ? -10.016 -29.312 -1.937 1 91.69 390 GLU A O 1
ATOM 3074 N N . ARG A 1 391 ? -9.461 -27.531 -0.669 1 93.12 391 ARG A N 1
ATOM 3075 C CA . ARG A 1 391 ? -8.078 -28 -0.674 1 93.12 391 ARG A CA 1
ATOM 3076 C C . ARG A 1 391 ? -7.297 -27.422 0.496 1 93.12 391 ARG A C 1
ATOM 3078 O O . ARG A 1 391 ? -7.777 -26.531 1.189 1 93.12 391 ARG A O 1
ATOM 3085 N N . VAL A 1 392 ? -6.195 -28.031 0.689 1 93.19 392 VAL A N 1
ATOM 3086 C CA . VAL A 1 392 ? -5.07 -27.453 1.414 1 93.19 392 VAL A CA 1
ATOM 3087 C C . VAL A 1 392 ? -3.914 -27.188 0.453 1 93.19 392 VAL A C 1
ATOM 3089 O O . VAL A 1 392 ? -3.617 -28.016 -0.408 1 93.19 392 VAL A O 1
ATOM 3092 N N . ARG A 1 393 ? -3.379 -26.031 0.555 1 92.5 393 ARG A N 1
ATOM 3093 C CA . ARG A 1 393 ? -2.279 -25.656 -0.329 1 92.5 393 ARG A CA 1
ATOM 3094 C C . ARG A 1 393 ? -0.932 -25.953 0.316 1 92.5 393 ARG A C 1
ATOM 3096 O O . ARG A 1 393 ? -0.679 -25.562 1.455 1 92.5 393 ARG A O 1
ATOM 3103 N N . ILE A 1 394 ? -0.134 -26.703 -0.393 1 95.31 394 ILE A N 1
ATOM 3104 C CA . ILE A 1 394 ? 1.231 -26.984 0.036 1 95.31 394 ILE A CA 1
ATOM 3105 C C . ILE A 1 394 ? 2.221 -26.312 -0.914 1 95.31 394 ILE A C 1
ATOM 3107 O O . ILE A 1 394 ? 2.049 -26.359 -2.135 1 95.31 394 ILE A O 1
ATOM 3111 N N . SER A 1 395 ? 3.201 -25.625 -0.388 1 95.56 395 SER A N 1
ATOM 3112 C CA . SER A 1 395 ? 4.281 -25.031 -1.171 1 95.56 395 SER A CA 1
ATOM 3113 C C . SER A 1 395 ? 5.613 -25.703 -0.876 1 95.56 395 SER A C 1
ATOM 3115 O O . SER A 1 395 ? 6 -25.844 0.285 1 95.56 395 SER A O 1
ATOM 3117 N N . VAL A 1 396 ? 6.254 -26.141 -1.886 1 97.44 396 VAL A N 1
ATOM 3118 C CA . VAL A 1 396 ? 7.586 -26.719 -1.777 1 97.44 396 VAL A CA 1
ATOM 3119 C C . VAL A 1 396 ? 8.641 -25.609 -1.869 1 97.44 396 VAL A C 1
ATOM 3121 O O . VAL A 1 396 ? 8.445 -24.609 -2.562 1 97.44 396 VAL A O 1
ATOM 3124 N N . HIS A 1 397 ? 9.75 -25.812 -1.166 1 97.31 397 HIS A N 1
ATOM 3125 C CA . HIS A 1 397 ? 10.836 -24.828 -1.159 1 97.31 397 HIS A CA 1
ATOM 3126 C C . HIS A 1 397 ? 12.148 -25.469 -1.6 1 97.31 397 HIS A C 1
ATOM 3128 O O . HIS A 1 397 ? 12.312 -26.688 -1.508 1 97.31 397 HIS A O 1
ATOM 3134 N N . ALA A 1 398 ? 13.062 -24.641 -2.012 1 98.06 398 ALA A N 1
ATOM 3135 C CA . ALA A 1 398 ? 14.336 -25.094 -2.572 1 98.06 398 ALA A CA 1
ATOM 3136 C C . ALA A 1 398 ? 15.125 -25.906 -1.56 1 98.06 398 ALA A C 1
ATOM 3138 O O . ALA A 1 398 ? 15.797 -26.875 -1.926 1 98.06 398 ALA A O 1
ATOM 3139 N N . LEU A 1 399 ? 15 -25.547 -0.263 1 97.12 399 LEU A N 1
ATOM 3140 C CA . LEU A 1 399 ? 15.852 -26.219 0.712 1 97.12 399 LEU A CA 1
ATOM 3141 C C . LEU A 1 399 ? 15.047 -27.172 1.582 1 97.12 399 LEU A C 1
ATOM 3143 O O . LEU A 1 399 ? 15.5 -27.578 2.654 1 97.12 399 LEU A O 1
ATOM 3147 N N . ASN A 1 400 ? 13.789 -27.438 1.195 1 97.5 400 ASN A N 1
ATOM 3148 C CA . ASN A 1 400 ? 13.18 -28.625 1.787 1 97.5 400 ASN A CA 1
ATOM 3149 C C . ASN A 1 400 ? 14.031 -29.875 1.552 1 97.5 400 ASN A C 1
ATOM 3151 O O . ASN A 1 400 ? 14.695 -29.984 0.523 1 97.5 400 ASN A O 1
ATOM 3155 N N . THR A 1 401 ? 13.977 -30.75 2.506 1 97.5 401 THR A N 1
ATOM 3156 C CA . THR A 1 401 ? 14.688 -32 2.311 1 97.5 401 THR A CA 1
ATOM 3157 C C . THR A 1 401 ? 13.727 -33.125 1.871 1 97.5 401 THR A C 1
ATOM 3159 O O . THR A 1 401 ? 12.516 -33 2.072 1 97.5 401 THR A O 1
ATOM 3162 N N . GLU A 1 402 ? 14.336 -34.094 1.236 1 98.06 402 GLU A N 1
ATOM 3163 C CA . GLU A 1 402 ? 13.531 -35.25 0.867 1 98.06 402 GLU A CA 1
ATOM 3164 C C . GLU A 1 402 ? 12.859 -35.875 2.092 1 98.06 402 GLU A C 1
ATOM 3166 O O . GLU A 1 402 ? 11.695 -36.281 2.035 1 98.06 402 GLU A O 1
ATOM 3171 N N . GLU A 1 403 ? 13.57 -35.875 3.205 1 97.94 403 GLU A N 1
ATOM 3172 C CA . GLU A 1 403 ? 13.047 -36.406 4.449 1 97.94 403 GLU A CA 1
ATOM 3173 C C . GLU A 1 403 ? 11.836 -35.625 4.938 1 97.94 403 GLU A C 1
ATOM 3175 O O . GLU A 1 403 ? 10.852 -36.219 5.402 1 97.94 403 GLU A O 1
ATOM 3180 N N . GLU A 1 404 ? 11.945 -34.344 4.867 1 97.25 404 GLU A N 1
ATOM 3181 C CA . GLU A 1 404 ? 10.836 -33.5 5.277 1 97.25 404 GLU A CA 1
ATOM 3182 C C . GLU A 1 404 ? 9.602 -33.75 4.414 1 97.25 404 GLU A C 1
ATOM 3184 O O . GLU A 1 404 ? 8.484 -33.812 4.93 1 97.25 404 GLU A O 1
ATOM 3189 N N . LEU A 1 405 ? 9.781 -33.875 3.123 1 98.12 405 LEU A N 1
ATOM 3190 C CA . LEU A 1 405 ? 8.68 -34.094 2.197 1 98.12 405 LEU A CA 1
ATOM 3191 C C . LEU A 1 405 ? 8.086 -35.469 2.379 1 98.12 405 LEU A C 1
ATOM 3193 O O . LEU A 1 405 ? 6.867 -35.656 2.32 1 98.12 405 LEU A O 1
ATOM 3197 N N . ASP A 1 406 ? 8.969 -36.438 2.643 1 98.19 406 ASP A N 1
ATOM 3198 C CA . ASP A 1 406 ? 8.5 -37.781 2.93 1 98.19 406 ASP A CA 1
ATOM 3199 C C . ASP A 1 406 ? 7.629 -37.812 4.188 1 98.19 406 ASP A C 1
ATOM 3201 O O . ASP A 1 406 ? 6.602 -38.5 4.227 1 98.19 406 ASP A O 1
ATOM 3205 N N . ALA A 1 407 ? 8.109 -37.125 5.172 1 97.75 407 ALA A N 1
ATOM 3206 C CA . ALA A 1 407 ? 7.359 -37.062 6.422 1 97.75 407 ALA A CA 1
ATOM 3207 C C . ALA A 1 407 ? 5.973 -36.438 6.199 1 97.75 407 ALA A C 1
ATOM 3209 O O . ALA A 1 407 ? 4.988 -36.906 6.781 1 97.75 407 ALA A O 1
ATOM 3210 N N . LEU A 1 408 ? 5.91 -35.406 5.426 1 97.56 408 LEU A N 1
ATOM 3211 C CA . LEU A 1 408 ? 4.625 -34.812 5.113 1 97.56 408 LEU A CA 1
ATOM 3212 C C . LEU A 1 408 ? 3.715 -35.781 4.383 1 97.56 408 LEU A C 1
ATOM 3214 O O . LEU A 1 408 ? 2.527 -35.875 4.695 1 97.56 408 LEU A O 1
ATOM 3218 N N . ILE A 1 409 ? 4.23 -36.5 3.428 1 97.88 409 ILE A N 1
ATOM 3219 C CA . ILE A 1 409 ? 3.471 -37.469 2.668 1 97.88 409 ILE A CA 1
ATOM 3220 C C . ILE A 1 409 ? 2.943 -38.562 3.607 1 97.88 409 ILE A C 1
ATOM 3222 O O . ILE A 1 409 ? 1.794 -38.969 3.486 1 97.88 409 ILE A O 1
ATOM 3226 N N . GLU A 1 410 ? 3.773 -38.938 4.523 1 97.94 410 GLU A N 1
ATOM 3227 C CA . GLU A 1 410 ? 3.352 -39.938 5.496 1 97.94 410 GLU A CA 1
ATOM 3228 C C . GLU A 1 410 ? 2.205 -39.438 6.363 1 97.94 410 GLU A C 1
ATOM 3230 O O . GLU A 1 410 ? 1.319 -40.188 6.75 1 97.94 410 GLU A O 1
ATOM 3235 N N . ARG A 1 411 ? 2.309 -38.156 6.77 1 97.5 411 ARG A N 1
ATOM 3236 C CA . ARG A 1 411 ? 1.224 -37.562 7.551 1 97.5 411 ARG A CA 1
ATOM 3237 C C . ARG A 1 411 ? -0.073 -37.562 6.746 1 97.5 411 ARG A C 1
ATOM 3239 O O . ARG A 1 411 ? -1.154 -37.781 7.301 1 97.5 411 ARG A O 1
ATOM 3246 N N . LEU A 1 412 ? 0.008 -37.25 5.48 1 97.88 412 LEU A N 1
ATOM 3247 C CA . LEU A 1 412 ? -1.167 -37.25 4.617 1 97.88 412 LEU A CA 1
ATOM 3248 C C . LEU A 1 412 ? -1.79 -38.625 4.539 1 97.88 412 LEU A C 1
ATOM 3250 O O . LEU A 1 412 ? -3.012 -38.781 4.633 1 97.88 412 LEU A O 1
ATOM 3254 N N . LYS A 1 413 ? -0.984 -39.625 4.422 1 97.38 413 LYS A N 1
ATOM 3255 C CA . LYS A 1 413 ? -1.46 -41.031 4.391 1 97.38 413 LYS A CA 1
ATOM 3256 C C . LYS A 1 413 ? -2.137 -41.406 5.703 1 97.38 413 LYS A C 1
ATOM 3258 O O . LYS A 1 413 ? -3.182 -42.062 5.703 1 97.38 413 LYS A O 1
ATOM 3263 N N . GLN A 1 414 ? -1.471 -41.031 6.75 1 97.31 414 GLN A N 1
ATOM 3264 C CA . GLN A 1 414 ? -2.016 -41.281 8.078 1 97.31 414 GLN A CA 1
ATOM 3265 C C . GLN A 1 414 ? -3.404 -40.688 8.234 1 97.31 414 GLN A C 1
ATOM 3267 O O . GLN A 1 414 ? -4.312 -41.312 8.766 1 97.31 414 GLN A O 1
ATOM 3272 N N . TRP A 1 415 ? -3.508 -39.438 7.867 1 97.5 415 TRP A N 1
ATOM 3273 C CA . TRP A 1 415 ? -4.793 -38.75 7.961 1 97.5 415 TRP A CA 1
ATOM 3274 C C . TRP A 1 415 ? -5.859 -39.5 7.152 1 97.5 415 TRP A C 1
ATOM 3276 O O . TRP A 1 415 ? -6.98 -39.688 7.621 1 97.5 415 TRP A O 1
ATOM 3286 N N . ALA A 1 416 ? -5.516 -39.875 5.93 1 97.06 416 ALA A N 1
ATOM 3287 C CA . ALA A 1 416 ? -6.461 -40.594 5.066 1 97.06 416 ALA A CA 1
ATOM 3288 C C . ALA A 1 416 ? -6.91 -41.906 5.703 1 97.06 416 ALA A C 1
ATOM 3290 O O . ALA A 1 416 ? -8.094 -42.25 5.641 1 97.06 416 ALA A O 1
ATOM 3291 N N . HIS A 1 417 ? -5.988 -42.594 6.289 1 95.56 417 HIS A N 1
ATOM 3292 C CA . HIS A 1 417 ? -6.301 -43.844 6.961 1 95.56 417 HIS A CA 1
ATOM 3293 C C . HIS A 1 417 ? -7.242 -43.625 8.141 1 95.56 417 HIS A C 1
ATOM 3295 O O . HIS A 1 417 ? -8.188 -44.375 8.336 1 95.56 417 HIS A O 1
ATOM 3301 N N . MET A 1 418 ? -6.93 -42.594 8.867 1 95.12 418 MET A N 1
ATOM 3302 C CA . MET A 1 418 ? -7.773 -42.25 10 1 95.12 418 MET A CA 1
ATOM 3303 C C . MET A 1 418 ? -9.195 -41.938 9.547 1 95.12 418 MET A C 1
ATOM 3305 O O . MET A 1 418 ? -10.164 -42.406 10.164 1 95.12 418 MET A O 1
ATOM 3309 N N . MET A 1 419 ? -9.328 -41.156 8.508 1 94.69 419 MET A N 1
ATOM 3310 C CA . MET A 1 419 ? -10.633 -40.75 7.996 1 94.69 419 MET A CA 1
ATOM 3311 C C . MET A 1 419 ? -11.406 -41.969 7.484 1 94.69 419 MET A C 1
ATOM 3313 O O . MET A 1 419 ? -12.625 -42.031 7.629 1 94.69 419 MET A O 1
ATOM 3317 N N . GLN A 1 420 ? -10.742 -42.875 6.91 1 91.69 420 GLN A N 1
ATOM 3318 C CA . GLN A 1 420 ? -11.375 -44.094 6.398 1 91.69 420 GLN A CA 1
ATOM 3319 C C . GLN A 1 420 ? -11.875 -44.969 7.539 1 91.69 420 GLN A C 1
ATOM 3321 O O . GLN A 1 420 ? -12.945 -45.594 7.434 1 91.69 420 GLN A O 1
ATOM 3326 N N . THR A 1 421 ? -11.125 -45.031 8.547 1 88.75 421 THR A N 1
ATOM 3327 C CA . THR A 1 421 ? -11.5 -45.812 9.695 1 88.75 421 THR A CA 1
ATOM 3328 C C . THR A 1 421 ? -12.695 -45.219 10.422 1 88.75 421 THR A C 1
ATOM 3330 O O . THR A 1 421 ? -13.586 -45.938 10.891 1 88.75 421 THR A O 1
ATOM 3333 N N . MET A 1 422 ? -12.711 -43.844 10.617 1 82.94 422 MET A N 1
ATOM 3334 C CA . MET A 1 422 ? -13.82 -43.156 11.266 1 82.94 422 MET A CA 1
ATOM 3335 C C . MET A 1 422 ? -15.094 -43.281 10.445 1 82.94 422 MET A C 1
ATOM 3337 O O . MET A 1 422 ? -16.188 -43.406 11 1 82.94 422 MET A O 1
ATOM 3341 N N . GLY A 1 423 ? -14.984 -43.062 9.117 1 72.62 423 GLY A N 1
ATOM 3342 C CA . GLY A 1 423 ? -16.125 -43.219 8.227 1 72.62 423 GLY A CA 1
ATOM 3343 C C . GLY A 1 423 ? -16.719 -44.625 8.281 1 72.62 423 GLY A C 1
ATOM 3344 O O . GLY A 1 423 ? -17.953 -44.781 8.281 1 72.62 423 GLY A O 1
ATOM 3345 N N . SER A 1 424 ? -15.867 -45.594 8.375 1 66.62 424 SER A N 1
ATOM 3346 C CA . SER A 1 424 ? -16.344 -46.969 8.484 1 66.62 424 SER A CA 1
ATOM 3347 C C . SER A 1 424 ? -17.062 -47.219 9.805 1 66.62 424 SER A C 1
ATOM 3349 O O . SER A 1 424 ? -17.953 -48.062 9.891 1 66.62 424 SER A O 1
ATOM 3351 N N . GLN A 1 425 ? -16.75 -46.312 10.742 1 63.03 425 GLN A N 1
ATOM 3352 C CA . GLN A 1 425 ? -17.375 -46.438 12.055 1 63.03 425 GLN A CA 1
ATOM 3353 C C . GLN A 1 425 ? -18.562 -45.5 12.211 1 63.03 425 GLN A C 1
ATOM 3355 O O . GLN A 1 425 ? -19.203 -45.469 13.25 1 63.03 425 GLN A O 1
ATOM 3360 N N . GLY A 1 426 ? -19.031 -44.781 11.18 1 58.5 426 GLY A N 1
ATOM 3361 C CA . GLY A 1 426 ? -20.172 -43.875 11.195 1 58.5 426 GLY A CA 1
ATOM 3362 C C . GLY A 1 426 ? -19.891 -42.562 11.914 1 58.5 426 GLY A C 1
ATOM 3363 O O . GLY A 1 426 ? -20.812 -41.875 12.32 1 58.5 426 GLY A O 1
ATOM 3364 N N . GLN A 1 427 ? -18.672 -42.219 12.391 1 52.75 427 GLN A N 1
ATOM 3365 C CA . GLN A 1 427 ? -18.375 -41.094 13.273 1 52.75 427 GLN A CA 1
ATOM 3366 C C . GLN A 1 427 ? -17.844 -39.906 12.5 1 52.75 427 GLN A C 1
ATOM 3368 O O . GLN A 1 427 ? -17.344 -38.938 13.086 1 52.75 427 GLN A O 1
ATOM 3373 N N . VAL A 1 428 ? -17.812 -39.844 11.227 1 52.16 428 VAL A N 1
ATOM 3374 C CA . VAL A 1 428 ? -17.281 -38.625 10.578 1 52.16 428 VAL A CA 1
ATOM 3375 C C . VAL A 1 428 ? -18.219 -37.438 10.844 1 52.16 428 VAL A C 1
ATOM 3377 O O . VAL A 1 428 ? -19.391 -37.469 10.492 1 52.16 428 VAL A O 1
ATOM 3380 N N . PRO A 1 429 ? -18.031 -36.5 11.836 1 41.81 429 PRO A N 1
ATOM 3381 C CA . PRO A 1 429 ? -18.781 -35.281 12.07 1 41.81 429 PRO A CA 1
ATOM 3382 C C . PRO A 1 429 ? -18.734 -34.344 10.867 1 41.81 429 PRO A C 1
ATOM 3384 O O . PRO A 1 429 ? -17.734 -34.281 10.156 1 41.81 429 PRO A O 1
ATOM 3387 N N . GLY A 1 430 ? -20.031 -33.812 10.18 1 44.12 430 GLY A N 1
ATOM 3388 C CA . GLY A 1 430 ? -20.234 -32.688 9.312 1 44.12 430 GLY A CA 1
ATOM 3389 C C . GLY A 1 430 ? -20.672 -33.062 7.914 1 44.12 430 GLY A C 1
ATOM 3390 O O . GLY A 1 430 ? -20.484 -32.312 6.965 1 44.12 430 GLY A O 1
ATOM 3391 N N . ARG A 1 431 ? -21.078 -34.375 7.613 1 39.5 431 ARG A N 1
ATOM 3392 C CA . ARG A 1 431 ? -21.812 -34.438 6.355 1 39.5 431 ARG A CA 1
ATOM 3393 C C . ARG A 1 431 ? -22.969 -33.438 6.328 1 39.5 431 ARG A C 1
ATOM 3395 O O . ARG A 1 431 ? -23.953 -33.625 7.035 1 39.5 431 ARG A O 1
ATOM 3402 N N . THR A 1 432 ? -22.781 -32.188 6.336 1 32.28 432 THR A N 1
ATOM 3403 C CA . THR A 1 432 ? -23.984 -31.453 5.91 1 32.28 432 THR A CA 1
ATOM 3404 C C . THR A 1 432 ? -24.609 -32.125 4.688 1 32.28 432 THR A C 1
ATOM 3406 O O . THR A 1 432 ? -23.969 -32.25 3.646 1 32.28 432 THR A O 1
ATOM 3409 N N . GLN A 1 433 ? -25.453 -33.125 4.902 1 29.39 433 GLN A N 1
ATOM 3410 C CA . GLN A 1 433 ? -26.453 -33.406 3.875 1 29.39 433 GLN A CA 1
ATOM 3411 C C . GLN A 1 433 ? -26.953 -32.094 3.24 1 29.39 433 GLN A C 1
ATOM 3413 O O . GLN A 1 433 ? -27.422 -31.188 3.941 1 29.39 433 GLN A O 1
ATOM 3418 N N . SER A 1 434 ? -26.391 -31.719 2.256 1 23.36 434 SER A N 1
ATOM 3419 C CA . SER A 1 434 ? -27.078 -30.734 1.432 1 23.36 434 SER A CA 1
ATOM 3420 C C . SER A 1 434 ? -28.547 -31.141 1.211 1 23.36 434 SER A C 1
ATOM 3422 O O . SER A 1 434 ? -28.828 -32.25 0.75 1 23.36 434 SER A O 1
ATOM 3424 N N . ARG A 1 435 ? -29.453 -30.797 2.096 1 24.78 435 ARG A N 1
ATOM 3425 C CA . ARG A 1 435 ? -30.766 -30.516 1.515 1 24.78 435 ARG A CA 1
ATOM 3426 C C . ARG A 1 435 ? -30.641 -29.781 0.19 1 24.78 435 ARG A C 1
ATOM 3428 O O . ARG A 1 435 ? -30.141 -28.656 0.153 1 24.78 435 ARG A O 1
ATOM 3435 N N . LEU A 1 436 ? -30.281 -30.484 -0.87 1 17.56 436 LEU A N 1
ATOM 3436 C CA . LEU A 1 436 ? -31 -30.016 -2.047 1 17.56 436 LEU A CA 1
ATOM 3437 C C . LEU A 1 436 ? -32.5 -29.969 -1.785 1 17.56 436 LEU A C 1
ATOM 3439 O O . LEU A 1 436 ? -33.062 -30.906 -1.179 1 17.56 436 LEU A O 1
ATOM 3443 N N . MET B 1 1 ? 19.797 -5.445 -30.328 1 23.25 1 MET B N 1
ATOM 3444 C CA . MET B 1 1 ? 18.828 -4.758 -31.172 1 23.25 1 MET B CA 1
ATOM 3445 C C . MET B 1 1 ? 17.859 -3.941 -30.328 1 23.25 1 MET B C 1
ATOM 3447 O O . MET B 1 1 ? 17.234 -4.469 -29.391 1 23.25 1 MET B O 1
ATOM 3451 N N . SER B 1 2 ? 18.016 -2.662 -30.188 1 30 2 SER B N 1
ATOM 3452 C CA . SER B 1 2 ? 17.203 -1.599 -29.609 1 30 2 SER B CA 1
ATOM 3453 C C . SER B 1 2 ? 15.727 -1.801 -29.938 1 30 2 SER B C 1
ATOM 3455 O O . SER B 1 2 ? 15.352 -1.951 -31.094 1 30 2 SER B O 1
ATOM 3457 N N . ARG B 1 3 ? 15.102 -2.609 -29.188 1 38.09 3 ARG B N 1
ATOM 3458 C CA . ARG B 1 3 ? 13.664 -2.795 -29.406 1 38.09 3 ARG B CA 1
ATOM 3459 C C . ARG B 1 3 ? 13.023 -1.509 -29.922 1 38.09 3 ARG B C 1
ATOM 3461 O O . ARG B 1 3 ? 13.062 -0.48 -29.234 1 38.09 3 ARG B O 1
ATOM 3468 N N . SER B 1 4 ? 13.062 -1.235 -31.078 1 35.66 4 SER B N 1
ATOM 3469 C CA . SER B 1 4 ? 12.367 -0.128 -31.734 1 35.66 4 SER B CA 1
ATOM 3470 C C . SER B 1 4 ? 10.922 -0.023 -31.266 1 35.66 4 SER B C 1
ATOM 3472 O O . SER B 1 4 ? 10.094 -0.878 -31.578 1 35.66 4 SER B O 1
ATOM 3474 N N . TYR B 1 5 ? 10.625 0.133 -30 1 42.16 5 TYR B N 1
ATOM 3475 C CA . TYR B 1 5 ? 9.25 0.532 -29.719 1 42.16 5 TYR B CA 1
ATOM 3476 C C . TYR B 1 5 ? 8.711 1.457 -30.797 1 42.16 5 TYR B C 1
ATOM 3478 O O . TYR B 1 5 ? 9.148 2.604 -30.922 1 42.16 5 TYR B O 1
ATOM 3486 N N . SER B 1 6 ? 8.586 0.966 -31.938 1 40.59 6 SER B N 1
ATOM 3487 C CA . SER B 1 6 ? 7.996 1.702 -33.062 1 40.59 6 SER B CA 1
ATOM 3488 C C . SER B 1 6 ? 6.969 2.717 -32.562 1 40.59 6 SER B C 1
ATOM 3490 O O . SER B 1 6 ? 6.215 2.439 -31.625 1 40.59 6 SER B O 1
ATOM 3492 N N . SER B 1 7 ? 7.207 3.986 -32.656 1 48.28 7 SER B N 1
ATOM 3493 C CA . SER B 1 7 ? 6.492 5.242 -32.438 1 48.28 7 SER B CA 1
ATOM 3494 C C . SER B 1 7 ? 5.027 5.117 -32.844 1 48.28 7 SER B C 1
ATOM 3496 O O . SER B 1 7 ? 4.473 6.012 -33.5 1 48.28 7 SER B O 1
ATOM 3498 N N . ILE B 1 8 ? 4.508 3.904 -33.031 1 60.06 8 ILE B N 1
ATOM 3499 C CA . ILE B 1 8 ? 3.123 3.869 -33.469 1 60.06 8 ILE B CA 1
ATOM 3500 C C . ILE B 1 8 ? 2.209 4.41 -32.375 1 60.06 8 ILE B C 1
ATOM 3502 O O . ILE B 1 8 ? 2.297 3.984 -31.219 1 60.06 8 ILE B O 1
ATOM 3506 N N . ASN B 1 9 ? 1.545 5.473 -32.625 1 77.31 9 ASN B N 1
ATOM 3507 C CA . ASN B 1 9 ? 0.556 6.152 -31.797 1 77.31 9 ASN B CA 1
ATOM 3508 C C . ASN B 1 9 ? -0.663 5.27 -31.531 1 77.31 9 ASN B C 1
ATOM 3510 O O . ASN B 1 9 ? -1.573 5.207 -32.375 1 77.31 9 ASN B O 1
ATOM 3514 N N . THR B 1 10 ? -0.642 4.395 -30.547 1 87.94 10 THR B N 1
ATOM 3515 C CA . THR B 1 10 ? -1.775 3.561 -30.172 1 87.94 10 THR B CA 1
ATOM 3516 C C . THR B 1 10 ? -2.898 4.406 -29.578 1 87.94 10 THR B C 1
ATOM 3518 O O . THR B 1 10 ? -2.674 5.551 -29.172 1 87.94 10 THR B O 1
ATOM 3521 N N . PRO B 1 11 ? -4.109 3.914 -29.672 1 91.25 11 PRO B N 1
ATOM 3522 C CA . PRO B 1 11 ? -5.199 4.648 -29.031 1 91.25 11 PRO B CA 1
ATOM 3523 C C . PRO B 1 11 ? -4.93 4.941 -27.547 1 91.25 11 PRO B C 1
ATOM 3525 O O . PRO B 1 11 ? -5.277 6.016 -27.062 1 91.25 11 PRO B O 1
ATOM 3528 N N . LEU B 1 12 ? -4.301 4.008 -26.906 1 92.38 12 LEU B N 1
ATOM 3529 C CA . LEU B 1 12 ? -3.975 4.207 -25.5 1 92.38 12 LEU B CA 1
ATOM 3530 C C . LEU B 1 12 ? -2.992 5.359 -25.328 1 92.38 12 LEU B C 1
ATOM 3532 O O . LEU B 1 12 ? -3.189 6.23 -24.484 1 92.38 12 LEU B O 1
ATOM 3536 N N . MET B 1 13 ? -1.959 5.34 -26.156 1 91 13 MET B N 1
ATOM 3537 C CA . MET B 1 13 ? -0.947 6.391 -26.094 1 91 13 MET B CA 1
ATOM 3538 C C . MET B 1 13 ? -1.554 7.754 -26.406 1 91 13 MET B C 1
ATOM 3540 O O . MET B 1 13 ? -1.229 8.75 -25.75 1 91 13 MET B O 1
ATOM 3544 N N . SER B 1 14 ? -2.4 7.73 -27.406 1 90.56 14 SER B N 1
ATOM 3545 C CA . SER B 1 14 ? -3.057 8.977 -27.797 1 90.56 14 SER B CA 1
ATOM 3546 C C . SER B 1 14 ? -3.926 9.523 -26.672 1 90.56 14 SER B C 1
ATOM 3548 O O . SER B 1 14 ? -3.863 10.711 -26.359 1 90.56 14 SER B O 1
ATOM 3550 N N . GLU B 1 15 ? -4.691 8.656 -26.109 1 90.94 15 GLU B N 1
ATOM 3551 C CA . GLU B 1 15 ? -5.586 9.078 -25.047 1 90.94 15 GLU B CA 1
ATOM 3552 C C . GLU B 1 15 ? -4.801 9.539 -23.812 1 90.94 15 GLU B C 1
ATOM 3554 O O . GLU B 1 15 ? -5.148 10.547 -23.188 1 90.94 15 GLU B O 1
ATOM 3559 N N . MET B 1 16 ? -3.795 8.82 -23.453 1 91.5 16 MET B N 1
ATOM 3560 C CA . MET B 1 16 ? -2.982 9.172 -22.297 1 91.5 16 MET B CA 1
ATOM 3561 C C . MET B 1 16 ? -2.289 10.516 -22.5 1 91.5 16 MET B C 1
ATOM 3563 O O . MET B 1 16 ? -2.229 11.344 -21.594 1 91.5 16 MET B O 1
ATOM 3567 N N . SER B 1 17 ? -1.739 10.695 -23.703 1 90 17 SER B N 1
ATOM 3568 C CA . SER B 1 17 ? -1.097 11.969 -24.031 1 90 17 SER B CA 1
ATOM 3569 C C . SER B 1 17 ? -2.086 13.125 -23.938 1 90 17 SER B C 1
ATOM 3571 O O . SER B 1 17 ? -1.745 14.203 -23.453 1 90 17 SER B O 1
ATOM 3573 N N . GLN B 1 18 ? -3.275 12.891 -24.391 1 88.38 18 GLN B N 1
ATOM 3574 C CA . GLN B 1 18 ? -4.32 13.906 -24.344 1 88.38 18 GLN B CA 1
ATOM 3575 C C . GLN B 1 18 ? -4.688 14.242 -22.906 1 88.38 18 GLN B C 1
ATOM 3577 O O . GLN B 1 18 ? -4.898 15.414 -22.562 1 88.38 18 GLN B O 1
ATOM 3582 N N . GLN B 1 19 ? -4.754 13.219 -22.109 1 88.75 19 GLN B N 1
ATOM 3583 C CA . GLN B 1 19 ? -5.082 13.445 -20.719 1 88.75 19 GLN B CA 1
ATOM 3584 C C . GLN B 1 19 ? -3.977 14.227 -20 1 88.75 19 GLN B C 1
ATOM 3586 O O . GLN B 1 19 ? -4.254 15.102 -19.188 1 88.75 19 GLN B O 1
ATOM 3591 N N . LEU B 1 20 ? -2.775 13.875 -20.297 1 86.38 20 LEU B N 1
ATOM 3592 C CA . LEU B 1 20 ? -1.648 14.594 -19.719 1 86.38 20 LEU B CA 1
ATOM 3593 C C . LEU B 1 20 ? -1.624 16.047 -20.188 1 86.38 20 LEU B C 1
ATOM 3595 O O . LEU B 1 20 ? -1.34 16.953 -19.406 1 86.38 20 LEU B O 1
ATOM 3599 N N . GLU B 1 21 ? -1.95 16.25 -21.453 1 85.88 21 GLU B N 1
ATOM 3600 C CA . GLU B 1 21 ? -2.012 17.609 -21.984 1 85.88 21 GLU B CA 1
ATOM 3601 C C . GLU B 1 21 ? -3.148 18.406 -21.359 1 85.88 21 GLU B C 1
ATOM 3603 O O . GLU B 1 21 ? -3.006 19.594 -21.094 1 85.88 21 GLU B O 1
ATOM 3608 N N . LYS B 1 22 ? -4.266 17.75 -21.188 1 85.31 22 LYS B N 1
ATOM 3609 C CA . LYS B 1 22 ? -5.391 18.391 -20.516 1 85.31 22 LYS B CA 1
ATOM 3610 C C . LYS B 1 22 ? -5.02 18.828 -19.094 1 85.31 22 LYS B C 1
ATOM 3612 O O . LYS B 1 22 ? -5.398 19.906 -18.656 1 85.31 22 LYS B O 1
ATOM 3617 N N . ARG B 1 23 ? -4.348 17.969 -18.484 1 82.38 23 ARG B N 1
ATOM 3618 C CA . ARG B 1 23 ? -3.863 18.297 -17.141 1 82.38 23 ARG B CA 1
ATOM 3619 C C . ARG B 1 23 ? -2.988 19.547 -17.172 1 82.38 23 ARG B C 1
ATOM 3621 O O . ARG B 1 23 ? -3.117 20.422 -16.312 1 82.38 23 ARG B O 1
ATOM 3628 N N . ARG B 1 24 ? -2.152 19.625 -18.078 1 77.44 24 ARG B N 1
ATOM 3629 C CA . ARG B 1 24 ? -1.279 20.781 -18.25 1 77.44 24 ARG B CA 1
ATOM 3630 C C . ARG B 1 24 ? -2.09 22.047 -18.531 1 77.44 24 ARG B C 1
ATOM 3632 O O . ARG B 1 24 ? -1.831 23.094 -17.953 1 77.44 24 ARG B O 1
ATOM 3639 N N . LYS B 1 25 ? -3.082 21.812 -19.359 1 79.31 25 LYS B N 1
ATOM 3640 C CA . LYS B 1 25 ? -3.936 22.938 -19.719 1 79.31 25 LYS B CA 1
ATOM 3641 C C . LYS B 1 25 ? -4.746 23.422 -18.531 1 79.31 25 LYS B C 1
ATOM 3643 O O . LYS B 1 25 ? -5.02 24.625 -18.391 1 79.31 25 LYS B O 1
ATOM 3648 N N . ASP B 1 26 ? -5.043 22.422 -17.672 1 75.06 26 ASP B N 1
ATOM 3649 C CA . ASP B 1 26 ? -5.809 22.75 -16.484 1 75.06 26 ASP B CA 1
ATOM 3650 C C . ASP B 1 26 ? -4.898 23.25 -15.359 1 75.06 26 ASP B C 1
ATOM 3652 O O . ASP B 1 26 ? -5.332 23.391 -14.219 1 75.06 26 ASP B O 1
ATOM 3656 N N . LEU B 1 27 ? -3.662 23.438 -15.68 1 68.5 27 LEU B N 1
ATOM 3657 C CA . LEU B 1 27 ? -2.66 24.047 -14.805 1 68.5 27 LEU B CA 1
ATOM 3658 C C . LEU B 1 27 ? -2.34 23.109 -13.641 1 68.5 27 LEU B C 1
ATOM 3660 O O . LEU B 1 27 ? -1.938 23.578 -12.57 1 68.5 27 LEU B O 1
ATOM 3664 N N . VAL B 1 28 ? -2.627 21.906 -13.891 1 70.12 28 VAL B N 1
ATOM 3665 C CA . VAL B 1 28 ? -2.186 20.922 -12.914 1 70.12 28 VAL B CA 1
ATOM 3666 C C . VAL B 1 28 ? -0.804 20.391 -13.297 1 70.12 28 VAL B C 1
ATOM 3668 O O . VAL B 1 28 ? -0.614 19.875 -14.398 1 70.12 28 VAL B O 1
ATOM 3671 N N . PRO B 1 29 ? 0.091 20.578 -12.453 1 70.31 29 PRO B N 1
ATOM 3672 C CA . PRO B 1 29 ? 1.461 20.219 -12.82 1 70.31 29 PRO B CA 1
ATOM 3673 C C . PRO B 1 29 ? 1.607 18.734 -13.148 1 70.31 29 PRO B C 1
ATOM 3675 O O . PRO B 1 29 ? 0.972 17.891 -12.508 1 70.31 29 PRO B O 1
ATOM 3678 N N . ILE B 1 30 ? 2.256 18.484 -14.289 1 71.06 30 ILE B N 1
ATOM 3679 C CA . ILE B 1 30 ? 2.727 17.141 -14.57 1 71.06 30 ILE B CA 1
ATOM 3680 C C . ILE B 1 30 ? 4.043 16.891 -13.844 1 71.06 30 ILE B C 1
ATOM 3682 O O . ILE B 1 30 ? 5.047 17.562 -14.102 1 71.06 30 ILE B O 1
ATOM 3686 N N . LEU B 1 31 ? 4 15.914 -12.922 1 73.38 31 LEU B N 1
ATOM 3687 C CA . LEU B 1 31 ? 5.152 15.703 -12.055 1 73.38 31 LEU B CA 1
ATOM 3688 C C . LEU B 1 31 ? 6.062 14.617 -12.609 1 73.38 31 LEU B C 1
ATOM 3690 O O . LEU B 1 31 ? 5.598 13.703 -13.305 1 73.38 31 LEU B O 1
ATOM 3694 N N . GLU B 1 32 ? 7.328 14.891 -12.445 1 72.56 32 GLU B N 1
ATOM 3695 C CA . GLU B 1 32 ? 8.352 13.898 -12.75 1 72.56 32 GLU B CA 1
ATOM 3696 C C . GLU B 1 32 ? 9.086 13.453 -11.484 1 72.56 32 GLU B C 1
ATOM 3698 O O . GLU B 1 32 ? 9.125 14.18 -10.492 1 72.56 32 GLU B O 1
ATOM 3703 N N . LEU B 1 33 ? 9.469 12.266 -11.438 1 68.69 33 LEU B N 1
ATOM 3704 C CA . LEU B 1 33 ? 10.172 11.75 -10.266 1 68.69 33 LEU B CA 1
ATOM 3705 C C . LEU B 1 33 ? 11.539 12.422 -10.117 1 68.69 33 LEU B C 1
ATOM 3707 O O . LEU B 1 33 ? 11.953 12.734 -9 1 68.69 33 LEU B O 1
ATOM 3711 N N . LEU B 1 34 ? 12.32 12.461 -11.109 1 60.88 34 LEU B N 1
ATOM 3712 C CA . LEU B 1 34 ? 13.688 12.945 -10.938 1 60.88 34 LEU B CA 1
ATOM 3713 C C . LEU B 1 34 ? 13.734 14.469 -11.008 1 60.88 34 LEU B C 1
ATOM 3715 O O . LEU B 1 34 ? 13.297 15.062 -11.992 1 60.88 34 LEU B O 1
ATOM 3719 N N . ARG B 1 35 ? 13.695 15.227 -9.828 1 59.31 35 ARG B N 1
ATOM 3720 C CA . ARG B 1 35 ? 14.164 16.609 -9.953 1 59.31 35 ARG B CA 1
ATOM 3721 C C . ARG B 1 35 ? 15.508 16.781 -9.25 1 59.31 35 ARG B C 1
ATOM 3723 O O . ARG B 1 35 ? 15.617 16.562 -8.047 1 59.31 35 ARG B O 1
ATOM 3730 N N . PRO B 1 36 ? 16.578 16.688 -10.055 1 55.84 36 PRO B N 1
ATOM 3731 C CA . PRO B 1 36 ? 17.844 16.953 -9.367 1 55.84 36 PRO B CA 1
ATOM 3732 C C . PRO B 1 36 ? 17.828 18.281 -8.625 1 55.84 36 PRO B C 1
ATOM 3734 O O . PRO B 1 36 ? 17.625 19.344 -9.242 1 55.84 36 PRO B O 1
ATOM 3737 N N . VAL B 1 37 ? 17.266 18.281 -7.449 1 57.09 37 VAL B N 1
ATOM 3738 C CA . VAL B 1 37 ? 17.422 19.578 -6.785 1 57.09 37 VAL B CA 1
ATOM 3739 C C . VAL B 1 37 ? 18.828 19.688 -6.191 1 57.09 37 VAL B C 1
ATOM 3741 O O . VAL B 1 37 ? 19.406 18.688 -5.762 1 57.09 37 VAL B O 1
ATOM 3744 N N . GLN B 1 38 ? 19.453 20.719 -6.465 1 61.34 38 GLN B N 1
ATOM 3745 C CA . GLN B 1 38 ? 20.75 21.047 -5.879 1 61.34 38 GLN B CA 1
ATOM 3746 C C . GLN B 1 38 ? 20.734 20.859 -4.367 1 61.34 38 GLN B C 1
ATOM 3748 O O . GLN B 1 38 ? 19.703 21.047 -3.723 1 61.34 38 GLN B O 1
ATOM 3753 N N . PRO B 1 39 ? 21.812 20.406 -3.861 1 71.06 39 PRO B N 1
ATOM 3754 C CA . PRO B 1 39 ? 21.984 20.172 -2.426 1 71.06 39 PRO B CA 1
ATOM 3755 C C . PRO B 1 39 ? 21.797 21.438 -1.593 1 71.06 39 PRO B C 1
ATOM 3757 O O . PRO B 1 39 ? 22.5 22.422 -1.8 1 71.06 39 PRO B O 1
ATOM 3760 N N . GLY B 1 40 ? 20.672 21.719 -0.972 1 81.44 40 GLY B N 1
ATOM 3761 C CA . GLY B 1 40 ? 20.391 22.766 0.005 1 81.44 40 GLY B CA 1
ATOM 3762 C C . GLY B 1 40 ? 19.688 22.25 1.244 1 81.44 40 GLY B C 1
ATOM 3763 O O . GLY B 1 40 ? 19.516 21.047 1.41 1 81.44 40 GLY B O 1
ATOM 3764 N N . PRO B 1 41 ? 19.516 23.281 2.146 1 89.75 41 PRO B N 1
ATOM 3765 C CA . PRO B 1 41 ? 18.812 22.875 3.367 1 89.75 41 PRO B CA 1
ATOM 3766 C C . PRO B 1 41 ? 17.422 22.297 3.09 1 89.75 41 PRO B C 1
ATOM 3768 O O . PRO B 1 41 ? 16.719 22.781 2.195 1 89.75 41 PRO B O 1
ATOM 3771 N N . ASP B 1 42 ? 17.141 21.281 3.795 1 90.25 42 ASP B N 1
ATOM 3772 C CA . ASP B 1 42 ? 15.812 20.688 3.678 1 90.25 42 ASP B CA 1
ATOM 3773 C C . ASP B 1 42 ? 14.758 21.578 4.336 1 90.25 42 ASP B C 1
ATOM 3775 O O . ASP B 1 42 ? 14.781 21.781 5.555 1 90.25 42 ASP B O 1
ATOM 3779 N N . VAL B 1 43 ? 13.852 22.125 3.525 1 93.44 43 VAL B N 1
ATOM 3780 C CA . VAL B 1 43 ? 12.758 22.938 4.039 1 93.44 43 VAL B CA 1
ATOM 3781 C C . VAL B 1 43 ? 11.438 22.469 3.441 1 93.44 43 VAL B C 1
ATOM 3783 O O . VAL B 1 43 ? 10.523 23.266 3.225 1 93.44 43 VAL B O 1
ATOM 3786 N N . TYR B 1 44 ? 11.383 21.156 3.127 1 90.25 44 TYR B N 1
ATOM 3787 C CA . TYR B 1 44 ? 10.195 20.734 2.404 1 90.25 44 TYR B CA 1
ATOM 3788 C C . TYR B 1 44 ? 9.68 19.406 2.938 1 90.25 44 TYR B C 1
ATOM 3790 O O . TYR B 1 44 ? 8.469 19.203 3.082 1 90.25 44 TYR B O 1
ATOM 3798 N N . THR B 1 45 ? 10.57 18.422 3.242 1 90.81 45 THR B N 1
ATOM 3799 C CA . THR B 1 45 ? 10.148 17.062 3.576 1 90.81 45 THR B CA 1
ATOM 3800 C C . THR B 1 45 ? 9.414 17.047 4.91 1 90.81 45 THR B C 1
ATOM 3802 O O . THR B 1 45 ? 9.359 18.047 5.617 1 90.81 45 THR B O 1
ATOM 3805 N N . ASN B 1 46 ? 8.805 15.891 5.219 1 94.12 46 ASN B N 1
ATOM 3806 C CA . ASN B 1 46 ? 8.078 15.734 6.473 1 94.12 46 ASN B CA 1
ATOM 3807 C C . ASN B 1 46 ? 8.969 15.164 7.57 1 94.12 46 ASN B C 1
ATOM 3809 O O . ASN B 1 46 ? 8.469 14.617 8.562 1 94.12 46 ASN B O 1
ATOM 3813 N N . ASP B 1 47 ? 10.297 15.297 7.367 1 94.5 47 ASP B N 1
ATOM 3814 C CA . ASP B 1 47 ? 11.25 14.859 8.383 1 94.5 47 ASP B CA 1
ATOM 3815 C C . ASP B 1 47 ? 11.398 15.914 9.477 1 94.5 47 ASP B C 1
ATOM 3817 O O . ASP B 1 47 ? 12.508 16.359 9.766 1 94.5 47 ASP B O 1
ATOM 3821 N N . PHE B 1 48 ? 10.328 16.234 10.133 1 97.06 48 PHE B N 1
ATOM 3822 C CA . PHE B 1 48 ? 10.203 17.359 11.047 1 97.06 48 PHE B CA 1
ATOM 3823 C C . PHE B 1 48 ? 11.242 17.266 12.164 1 97.06 48 PHE B C 1
ATOM 3825 O O . PHE B 1 48 ? 11.789 18.281 12.594 1 97.06 48 PHE B O 1
ATOM 3832 N N . LEU B 1 49 ? 11.555 16.062 12.602 1 97.69 49 LEU B N 1
ATOM 3833 C CA . LEU B 1 49 ? 12.43 15.883 13.758 1 97.69 49 LEU B CA 1
ATOM 3834 C C . LEU B 1 49 ? 13.859 15.594 13.32 1 97.69 49 LEU B C 1
ATOM 3836 O O . LEU B 1 49 ? 14.719 15.273 14.148 1 97.69 49 LEU B O 1
ATOM 3840 N N . SER B 1 50 ? 14.164 15.695 12.039 1 96 50 SER B N 1
ATOM 3841 C CA . SER B 1 50 ? 15.492 15.539 11.469 1 96 50 SER B CA 1
ATOM 3842 C C . SER B 1 50 ? 16.109 14.203 11.852 1 96 50 SER B C 1
ATOM 3844 O O . SER B 1 50 ? 17.234 14.148 12.367 1 96 50 SER B O 1
ATOM 3846 N N . LEU B 1 51 ? 15.398 13.148 11.469 1 95.62 51 LEU B N 1
ATOM 3847 C CA . LEU B 1 51 ? 15.828 11.82 11.891 1 95.62 51 LEU B CA 1
ATOM 3848 C C . LEU B 1 51 ? 16.406 11.039 10.719 1 95.62 51 LEU B C 1
ATOM 3850 O O . LEU B 1 51 ? 17.203 10.125 10.914 1 95.62 51 LEU B O 1
ATOM 3854 N N . THR B 1 52 ? 16.062 11.312 9.5 1 91.88 52 THR B N 1
ATOM 3855 C CA . THR B 1 52 ? 16.344 10.492 8.336 1 91.88 52 THR B CA 1
ATOM 3856 C C . THR B 1 52 ? 17.859 10.32 8.156 1 91.88 52 THR B C 1
ATOM 3858 O O . THR B 1 52 ? 18.312 9.312 7.609 1 91.88 52 THR B O 1
ATOM 3861 N N . ASN B 1 53 ? 18.656 11.289 8.68 1 90.56 53 ASN B N 1
ATOM 3862 C CA . ASN B 1 53 ? 20.109 11.219 8.539 1 90.56 53 ASN B CA 1
ATOM 3863 C C . ASN B 1 53 ? 20.797 11.234 9.891 1 90.56 53 ASN B C 1
ATOM 3865 O O . ASN B 1 53 ? 21.984 11.57 9.984 1 90.56 53 ASN B O 1
ATOM 3869 N N . ASP B 1 54 ? 20.125 10.93 10.906 1 95.06 54 ASP B N 1
ATOM 3870 C CA . ASP B 1 54 ? 20.703 10.961 12.25 1 95.06 54 ASP B CA 1
ATOM 3871 C C . ASP B 1 54 ? 21.641 9.789 12.469 1 95.06 54 ASP B C 1
ATOM 3873 O O . ASP B 1 54 ? 21.234 8.625 12.383 1 95.06 54 ASP B O 1
ATOM 3877 N N . PRO B 1 55 ? 22.906 10.094 12.82 1 95.69 55 PRO B N 1
ATOM 3878 C CA . PRO B 1 55 ? 23.891 9.008 12.93 1 95.69 55 PRO B CA 1
ATOM 3879 C C . PRO B 1 55 ? 23.625 8.102 1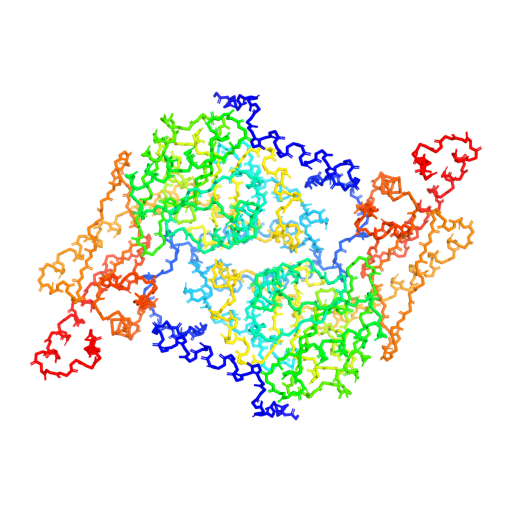4.133 1 95.69 55 PRO B C 1
ATOM 3881 O O . PRO B 1 55 ? 23.938 6.91 14.086 1 95.69 55 PRO B O 1
ATOM 3884 N N . ASP B 1 56 ? 23.125 8.68 15.211 1 96.25 56 ASP B N 1
ATOM 3885 C CA . ASP B 1 56 ? 22.875 7.887 16.406 1 96.25 56 ASP B CA 1
ATOM 3886 C C . ASP B 1 56 ? 21.703 6.934 16.203 1 96.25 56 ASP B C 1
ATOM 3888 O O . ASP B 1 56 ? 21.75 5.773 16.625 1 96.25 56 ASP B O 1
ATOM 3892 N N . LEU B 1 57 ? 20.609 7.406 15.586 1 96.44 57 LEU B N 1
ATOM 3893 C CA . LEU B 1 57 ? 19.484 6.539 15.258 1 96.44 57 LEU B CA 1
ATOM 3894 C C . LEU B 1 57 ? 19.922 5.438 14.289 1 96.44 57 LEU B C 1
ATOM 3896 O O . LEU B 1 57 ? 19.5 4.285 14.43 1 96.44 57 LEU B O 1
ATOM 3900 N N . ARG B 1 58 ? 20.719 5.777 13.289 1 96.56 58 ARG B N 1
ATOM 3901 C CA . ARG B 1 58 ? 21.25 4.805 12.336 1 96.56 58 ARG B CA 1
ATOM 3902 C C . ARG B 1 58 ? 22 3.686 13.047 1 96.56 58 ARG B C 1
ATOM 3904 O O . ARG B 1 58 ? 21.797 2.508 12.75 1 96.56 58 ARG B O 1
ATOM 3911 N N . GLN B 1 59 ? 22.875 4.094 13.961 1 96.75 59 GLN B N 1
ATOM 3912 C CA . GLN B 1 59 ? 23.656 3.104 14.688 1 96.75 59 GLN B CA 1
ATOM 3913 C C . GLN B 1 59 ? 22.75 2.203 15.531 1 96.75 59 GLN B C 1
ATOM 3915 O O . GLN B 1 59 ? 22.969 0.991 15.602 1 96.75 59 GLN B O 1
ATOM 3920 N N . LEU B 1 60 ? 21.766 2.799 16.188 1 96.62 60 LEU B N 1
ATOM 3921 C CA . LEU B 1 60 ? 20.812 2.025 16.969 1 96.62 60 LEU B CA 1
ATOM 3922 C C . LEU B 1 60 ? 20.094 0.996 16.109 1 96.62 60 LEU B C 1
ATOM 3924 O O . LEU B 1 60 ? 19.906 -0.151 16.516 1 96.62 60 LEU B O 1
ATOM 3928 N N . TYR B 1 61 ? 19.703 1.376 14.945 1 97.12 61 TYR B N 1
ATOM 3929 C CA . TYR B 1 61 ? 19.031 0.505 13.992 1 97.12 61 TYR B CA 1
ATOM 3930 C C . TYR B 1 61 ? 19.938 -0.629 13.547 1 97.12 61 TYR B C 1
ATOM 3932 O O . TYR B 1 61 ? 19.547 -1.796 13.555 1 97.12 61 TYR B O 1
ATOM 3940 N N . LEU B 1 62 ? 21.156 -0.327 13.156 1 96.5 62 LEU B N 1
ATOM 3941 C CA . LEU B 1 62 ? 22.109 -1.331 12.703 1 96.5 62 LEU B CA 1
ATOM 3942 C C . LEU B 1 62 ? 22.406 -2.338 13.812 1 96.5 62 LEU B C 1
ATOM 3944 O O . LEU B 1 62 ? 22.547 -3.533 13.547 1 96.5 62 LEU B O 1
ATOM 3948 N N . ASP B 1 63 ? 22.469 -1.855 15.055 1 96.88 63 ASP B N 1
ATOM 3949 C CA . ASP B 1 63 ? 22.688 -2.738 16.203 1 96.88 63 ASP B CA 1
ATOM 3950 C C . ASP B 1 63 ? 21.547 -3.723 16.359 1 96.88 63 ASP B C 1
ATOM 3952 O O . ASP B 1 63 ? 21.766 -4.906 16.641 1 96.88 63 ASP B O 1
ATOM 3956 N N . LYS B 1 64 ? 20.344 -3.232 16.219 1 96.38 64 LYS B N 1
ATOM 3957 C CA . LYS B 1 64 ? 19.172 -4.094 16.328 1 96.38 64 LYS B CA 1
ATOM 3958 C C . LYS B 1 64 ? 19.141 -5.133 15.219 1 96.38 64 LYS B C 1
ATOM 3960 O O . LYS B 1 64 ? 18.75 -6.281 15.438 1 96.38 64 LYS B O 1
ATOM 3965 N N . LEU B 1 65 ? 19.5 -4.746 14.023 1 95.94 65 LEU B N 1
ATOM 3966 C CA . LEU B 1 65 ? 19.531 -5.66 12.883 1 95.94 65 LEU B CA 1
ATOM 3967 C C . LEU B 1 65 ? 20.562 -6.758 13.102 1 95.94 65 LEU B C 1
ATOM 3969 O O . LEU B 1 65 ? 20.328 -7.918 12.766 1 95.94 65 LEU B O 1
ATOM 3973 N N . ALA B 1 66 ? 21.672 -6.324 13.602 1 94.31 66 ALA B N 1
ATOM 3974 C CA . ALA B 1 66 ? 22.766 -7.273 13.82 1 94.31 66 ALA B CA 1
ATOM 3975 C C . ALA B 1 66 ? 22.344 -8.367 14.797 1 94.31 66 ALA B C 1
ATOM 3977 O O . ALA B 1 66 ? 22.766 -9.516 14.672 1 94.31 66 ALA B O 1
ATOM 3978 N N . LYS B 1 67 ? 21.469 -8.055 15.711 1 94.12 67 LYS B N 1
ATOM 3979 C CA . LYS B 1 67 ? 21.047 -8.984 16.75 1 94.12 67 LYS B CA 1
ATOM 3980 C C . LYS B 1 67 ? 19.828 -9.789 16.312 1 94.12 67 LYS B C 1
ATOM 3982 O O . LYS B 1 67 ? 19.531 -10.836 16.891 1 94.12 67 LYS B O 1
ATOM 3987 N N . ALA B 1 68 ? 19.141 -9.281 15.32 1 91.81 68 ALA B N 1
ATOM 3988 C CA . ALA B 1 68 ? 17.906 -9.93 14.898 1 91.81 68 ALA B CA 1
ATOM 3989 C C . ALA B 1 68 ? 18.188 -11.227 14.148 1 91.81 68 ALA B C 1
ATOM 3991 O O . ALA B 1 68 ? 19.062 -11.266 13.266 1 91.81 68 ALA B O 1
ATOM 3992 N N . PRO B 1 69 ? 17.469 -12.281 14.547 1 85.5 69 PRO B N 1
ATOM 3993 C CA . PRO B 1 69 ? 17.672 -13.547 13.844 1 85.5 69 PRO B CA 1
ATOM 3994 C C . PRO B 1 69 ? 17.172 -13.508 12.398 1 85.5 69 PRO B C 1
ATOM 3996 O O . PRO B 1 69 ? 17.703 -14.219 11.539 1 85.5 69 PRO B O 1
ATOM 3999 N N . ARG B 1 70 ? 16.172 -12.812 12.109 1 88.75 70 ARG B N 1
ATOM 4000 C CA . ARG B 1 70 ? 15.578 -12.633 10.789 1 88.75 70 ARG B CA 1
ATOM 4001 C C . ARG B 1 70 ? 15.492 -11.148 10.422 1 88.75 70 ARG B C 1
ATOM 4003 O O . ARG B 1 70 ? 15.203 -10.312 11.273 1 88.75 70 ARG B O 1
ATOM 4010 N N . VAL B 1 71 ? 15.875 -10.867 9.133 1 92.12 71 VAL B N 1
ATOM 4011 C CA . VAL B 1 71 ? 15.875 -9.461 8.727 1 92.12 71 VAL B CA 1
ATOM 4012 C C . VAL B 1 71 ? 15.008 -9.289 7.48 1 92.12 71 VAL B C 1
ATOM 4014 O O . VAL B 1 71 ? 14.602 -8.172 7.152 1 92.12 71 VAL B O 1
ATOM 4017 N N . PHE B 1 72 ? 14.688 -10.312 6.773 1 92 72 PHE B N 1
ATOM 4018 C CA . PHE B 1 72 ? 13.906 -10.234 5.547 1 92 72 PHE B CA 1
ATOM 4019 C C . PHE B 1 72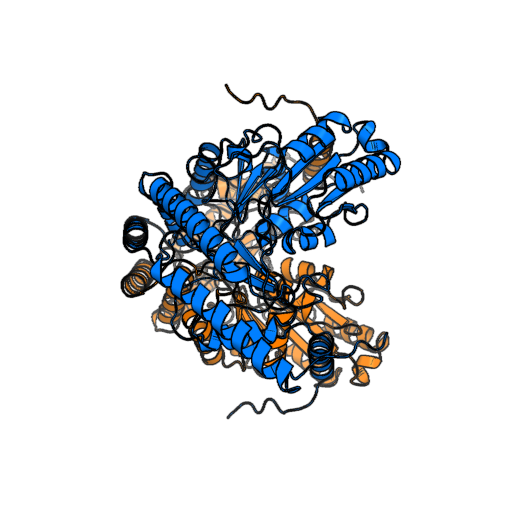 ? 12.43 -10.492 5.832 1 92 72 PHE B C 1
ATOM 4021 O O . PHE B 1 72 ? 11.977 -10.367 6.973 1 92 72 PHE B O 1
ATOM 4028 N N . GLY B 1 73 ? 11.633 -10.656 4.789 1 84.94 73 GLY B N 1
ATOM 4029 C CA . GLY B 1 73 ? 10.203 -10.867 4.93 1 84.94 73 GLY B CA 1
ATOM 4030 C C . GLY B 1 73 ? 9.844 -12.297 5.281 1 84.94 73 GLY B C 1
ATOM 4031 O O . GLY B 1 73 ? 10.719 -13.117 5.559 1 84.94 73 GLY B O 1
ATOM 4032 N N . VAL B 1 74 ? 8.492 -12.5 5.344 1 75.19 74 VAL B N 1
ATOM 4033 C CA . VAL B 1 74 ? 7.988 -13.805 5.77 1 75.19 74 VAL B CA 1
ATOM 4034 C C . VAL B 1 74 ? 7.449 -14.57 4.559 1 75.19 74 VAL B C 1
ATOM 4036 O O . VAL B 1 74 ? 6.98 -15.703 4.691 1 75.19 74 VAL B O 1
ATOM 4039 N N . GLY B 1 75 ? 7.504 -13.961 3.48 1 77.56 75 GLY B N 1
ATOM 4040 C CA . GLY B 1 75 ? 7.098 -14.648 2.262 1 77.56 75 GLY B CA 1
ATOM 4041 C C . GLY B 1 75 ? 5.594 -14.797 2.135 1 77.56 75 GLY B C 1
ATOM 4042 O O . GLY B 1 75 ? 5.109 -15.75 1.522 1 77.56 75 GLY B O 1
ATOM 4043 N N . GLY B 1 76 ? 4.836 -13.914 2.719 1 82.5 76 GLY B N 1
ATOM 4044 C CA . GLY B 1 76 ? 3.387 -13.969 2.643 1 82.5 76 GLY B CA 1
ATOM 4045 C C . GLY B 1 76 ? 2.713 -12.781 3.309 1 82.5 76 GLY B C 1
ATOM 4046 O O . GLY B 1 76 ? 3.385 -11.906 3.863 1 82.5 76 GLY B O 1
ATOM 4047 N N . SER B 1 77 ? 1.422 -12.805 3.133 1 79.31 77 SER B N 1
ATOM 4048 C CA . SER B 1 77 ? 0.63 -11.773 3.803 1 79.31 77 SER B CA 1
ATOM 4049 C C . SER B 1 77 ? 0.514 -12.055 5.297 1 79.31 77 SER B C 1
ATOM 4051 O O . SER B 1 77 ? 0.802 -13.164 5.754 1 79.31 77 SER B O 1
ATOM 4053 N N . ARG B 1 78 ? 0.084 -11.078 6.016 1 82.56 78 ARG B N 1
ATOM 4054 C CA . ARG B 1 78 ? -0.084 -11.227 7.457 1 82.56 78 ARG B CA 1
ATOM 4055 C C . ARG B 1 78 ? -0.993 -12.406 7.789 1 82.56 78 ARG B C 1
ATOM 4057 O O . ARG B 1 78 ? -0.846 -13.031 8.836 1 82.56 78 ARG B O 1
ATOM 4064 N N . LEU B 1 79 ? -1.948 -12.664 6.918 1 75.19 79 LEU B N 1
ATOM 4065 C CA . LEU B 1 79 ? -2.955 -13.68 7.191 1 75.19 79 LEU B CA 1
ATOM 4066 C C . LEU B 1 79 ? -2.492 -15.047 6.699 1 75.19 79 LEU B C 1
ATOM 4068 O O . LEU B 1 79 ? -2.967 -16.078 7.176 1 75.19 79 LEU B O 1
ATOM 4072 N N . LEU B 1 80 ? -1.639 -15 5.723 1 68.94 80 LEU B N 1
ATOM 4073 C CA . LEU B 1 80 ? -1.232 -16.25 5.105 1 68.94 80 LEU B CA 1
ATOM 4074 C C . LEU B 1 80 ? 0.255 -16.516 5.324 1 68.94 80 LEU B C 1
ATOM 4076 O O . LEU B 1 80 ? 1.059 -16.359 4.402 1 68.94 80 LEU B O 1
ATOM 4080 N N . GLY B 1 81 ? 0.603 -16.859 6.59 1 64.56 81 GLY B N 1
ATOM 4081 C CA . GLY B 1 81 ? 1.965 -17.297 6.855 1 64.56 81 GLY B CA 1
ATOM 4082 C C . GLY B 1 81 ? 2.924 -16.141 7.09 1 64.56 81 GLY B C 1
ATOM 4083 O O . GLY B 1 81 ? 4.129 -16.344 7.234 1 64.56 81 GLY B O 1
ATOM 4084 N N . GLY B 1 82 ? 2.371 -14.945 7.203 1 62.62 82 GLY B N 1
ATOM 4085 C CA . GLY B 1 82 ? 3.312 -13.836 7.289 1 62.62 82 GLY B CA 1
ATOM 4086 C C . GLY B 1 82 ? 3.305 -13.148 8.641 1 62.62 82 GLY B C 1
ATOM 4087 O O . GLY B 1 82 ? 4.18 -12.336 8.938 1 62.62 82 GLY B O 1
ATOM 4088 N N . ASN B 1 83 ? 2.436 -13.516 9.359 1 68.81 83 ASN B N 1
ATOM 4089 C CA . ASN B 1 83 ? 2.432 -12.852 10.656 1 68.81 83 ASN B CA 1
ATOM 4090 C C . ASN B 1 83 ? 3.361 -13.547 11.648 1 68.81 83 ASN B C 1
ATOM 4092 O O . ASN B 1 83 ? 3.361 -14.773 11.742 1 68.81 83 ASN B O 1
ATOM 4096 N N . SER B 1 84 ? 4.207 -12.812 12.188 1 79.25 84 SER B N 1
ATOM 4097 C CA . SER B 1 84 ? 5.184 -13.328 13.141 1 79.25 84 SER B CA 1
ATOM 4098 C C . SER B 1 84 ? 4.984 -12.719 14.523 1 79.25 84 SER B C 1
ATOM 4100 O O . SER B 1 84 ? 4.195 -11.789 14.695 1 79.25 84 SER B O 1
ATOM 4102 N N . ALA B 1 85 ? 5.691 -13.266 15.43 1 84.62 85 ALA B N 1
ATOM 4103 C CA . ALA B 1 85 ? 5.695 -12.734 16.797 1 84.62 85 ALA B CA 1
ATOM 4104 C C . ALA B 1 85 ? 6.207 -11.297 16.828 1 84.62 85 ALA B C 1
ATOM 4106 O O . ALA B 1 85 ? 5.746 -10.484 17.625 1 84.62 85 ALA B O 1
ATOM 4107 N N . ASP B 1 86 ? 7.109 -10.992 15.883 1 89.38 86 ASP B N 1
ATOM 4108 C CA . ASP B 1 86 ? 7.68 -9.648 15.844 1 89.38 86 ASP B CA 1
ATOM 4109 C C . ASP B 1 86 ? 6.617 -8.609 15.492 1 89.38 86 ASP B C 1
ATOM 4111 O O . ASP B 1 86 ? 6.598 -7.52 16.062 1 89.38 86 ASP B O 1
ATOM 4115 N N . HIS B 1 87 ? 5.754 -8.945 14.531 1 91.88 87 HIS B N 1
ATOM 4116 C CA . HIS B 1 87 ? 4.668 -8.047 14.164 1 91.88 87 HIS B CA 1
ATOM 4117 C C . HIS B 1 87 ? 3.711 -7.828 15.336 1 91.88 87 HIS B C 1
ATOM 4119 O O . HIS B 1 87 ? 3.328 -6.691 15.625 1 91.88 87 HIS B O 1
ATOM 4125 N N . MET B 1 88 ? 3.381 -8.883 16.016 1 92.06 88 MET B N 1
ATOM 4126 C CA . MET B 1 88 ? 2.453 -8.82 17.141 1 92.06 88 MET B CA 1
ATOM 4127 C C . MET B 1 88 ? 3.062 -8.039 18.297 1 92.06 88 MET B C 1
ATOM 4129 O O . MET B 1 88 ? 2.371 -7.266 18.969 1 92.06 88 MET B O 1
ATOM 4133 N N . GLU B 1 89 ? 4.305 -8.344 18.562 1 94.25 89 GLU B N 1
ATOM 4134 C CA . GLU B 1 89 ? 4.992 -7.633 19.641 1 94.25 89 GLU B CA 1
ATOM 4135 C C . GLU B 1 89 ? 5.027 -6.133 19.375 1 94.25 89 GLU B C 1
ATOM 4137 O O . GLU B 1 89 ? 4.879 -5.328 20.297 1 94.25 89 GLU B O 1
ATOM 4142 N N . PHE B 1 90 ? 5.234 -5.805 18.156 1 96.44 90 PHE B N 1
ATOM 4143 C CA . PHE B 1 90 ? 5.219 -4.387 17.812 1 96.44 90 PHE B CA 1
ATOM 4144 C C . PHE B 1 90 ? 3.828 -3.795 18.031 1 96.44 90 PHE B C 1
ATOM 4146 O O . PHE B 1 90 ? 3.691 -2.688 18.547 1 96.44 90 PHE B O 1
ATOM 4153 N N . GLU B 1 91 ? 2.764 -4.512 17.562 1 96.81 91 GLU B N 1
ATOM 4154 C CA . GLU B 1 91 ? 1.396 -4.047 17.781 1 96.81 91 GLU B CA 1
ATOM 4155 C C . GLU B 1 91 ? 1.099 -3.869 19.266 1 96.81 91 GLU B C 1
ATOM 4157 O O . GLU B 1 91 ? 0.462 -2.893 19.672 1 96.81 91 GLU B O 1
ATOM 4162 N N . HIS B 1 92 ? 1.584 -4.738 20.094 1 97.19 92 HIS B N 1
ATOM 4163 C CA . HIS B 1 92 ? 1.397 -4.621 21.547 1 97.19 92 HIS B CA 1
ATOM 4164 C C . HIS B 1 92 ? 2.129 -3.404 22.094 1 97.19 92 HIS B C 1
ATOM 4166 O O . HIS B 1 92 ? 1.624 -2.725 22.984 1 97.19 92 HIS B O 1
ATOM 4172 N N . ARG B 1 93 ? 3.301 -3.229 21.609 1 98 93 ARG B N 1
ATOM 4173 C CA . ARG B 1 93 ? 4.039 -2.029 22 1 98 93 ARG B CA 1
ATOM 4174 C C . ARG B 1 93 ? 3.246 -0.769 21.672 1 98 93 ARG B C 1
ATOM 4176 O O . ARG B 1 93 ? 3.211 0.176 22.453 1 98 93 ARG B O 1
ATOM 4183 N N . MET B 1 94 ? 2.631 -0.737 20.453 1 98.19 94 MET B N 1
ATOM 4184 C CA . MET B 1 94 ? 1.822 0.405 20.031 1 98.19 94 MET B CA 1
ATOM 4185 C C . MET B 1 94 ? 0.613 0.577 20.938 1 98.19 94 MET B C 1
ATOM 4187 O O . MET B 1 94 ? 0.246 1.701 21.297 1 98.19 94 MET B O 1
ATOM 4191 N N . GLU B 1 95 ? -0.031 -0.532 21.344 1 98 95 GLU B N 1
ATOM 4192 C CA . GLU B 1 95 ? -1.151 -0.472 22.281 1 98 95 GLU B CA 1
ATOM 4193 C C . GLU B 1 95 ? -0.751 0.22 23.578 1 98 95 GLU B C 1
ATOM 4195 O O . GLU B 1 95 ? -1.455 1.113 24.062 1 98 95 GLU B O 1
ATOM 4200 N N . ARG B 1 96 ? 0.383 -0.17 24.078 1 97.56 96 ARG B N 1
ATOM 4201 C CA . ARG B 1 96 ? 0.863 0.378 25.328 1 97.56 96 ARG B CA 1
ATOM 4202 C C . ARG B 1 96 ? 1.281 1.836 25.172 1 97.56 96 ARG B C 1
ATOM 4204 O O . ARG B 1 96 ? 0.885 2.691 25.969 1 97.56 96 ARG B O 1
ATOM 4211 N N . PHE B 1 97 ? 2.016 2.113 24.219 1 97.56 97 PHE B N 1
ATOM 4212 C CA . PHE B 1 97 ? 2.562 3.449 24.016 1 97.56 97 PHE B CA 1
ATOM 4213 C C . PHE B 1 97 ? 1.446 4.465 23.812 1 97.56 97 PHE B C 1
ATOM 4215 O O . PHE B 1 97 ? 1.49 5.562 24.391 1 97.56 97 PHE B O 1
ATOM 4222 N N . PHE B 1 98 ? 0.431 4.078 23.016 1 97.38 98 PHE B N 1
ATOM 4223 C CA . PHE B 1 98 ? -0.641 5.012 22.688 1 97.38 98 PHE B CA 1
ATOM 4224 C C . PHE B 1 98 ? -1.821 4.836 23.641 1 97.38 98 PHE B C 1
ATOM 4226 O O . PHE B 1 98 ? -2.848 5.5 23.484 1 97.38 98 PHE B O 1
ATOM 4233 N N . GLU B 1 99 ? -1.722 3.938 24.547 1 96.38 99 GLU B N 1
ATOM 4234 C CA . GLU B 1 99 ? -2.803 3.656 25.484 1 96.38 99 GLU B CA 1
ATOM 4235 C C . GLU B 1 99 ? -4.105 3.348 24.75 1 96.38 99 GLU B C 1
ATOM 4237 O O . GLU B 1 99 ? -5.141 3.951 25.031 1 96.38 99 GLU B O 1
ATOM 4242 N N . ALA B 1 100 ? -4.016 2.475 23.844 1 96.81 100 ALA B N 1
ATOM 4243 C CA . ALA B 1 100 ? -5.164 2.08 23.016 1 96.81 100 ALA B CA 1
ATOM 4244 C C . ALA B 1 100 ? -5.559 0.632 23.297 1 96.81 100 ALA B C 1
ATOM 4246 O O . ALA B 1 100 ? -4.711 -0.194 23.641 1 96.81 100 ALA B O 1
ATOM 4247 N N . PRO B 1 101 ? -6.832 0.309 23.156 1 96.12 101 PRO B N 1
ATOM 4248 C CA . PRO B 1 101 ? -7.277 -1.064 23.391 1 96.12 101 PRO B CA 1
ATOM 4249 C C . PRO B 1 101 ? -6.641 -2.072 22.438 1 96.12 101 PRO B C 1
ATOM 4251 O O . PRO B 1 101 ? -6.422 -3.227 22.812 1 96.12 101 PRO B O 1
ATOM 4254 N N . SER B 1 102 ? -6.422 -1.684 21.219 1 97 102 SER B N 1
ATOM 4255 C CA . SER B 1 102 ? -5.766 -2.543 20.234 1 97 102 SER B CA 1
ATOM 4256 C C . SER B 1 102 ? -5.082 -1.719 19.156 1 97 102 SER B C 1
ATOM 4258 O O . SER B 1 102 ? -5.379 -0.534 18.984 1 97 102 SER B O 1
ATOM 4260 N N . ALA B 1 103 ? -4.16 -2.363 18.5 1 98.12 103 ALA B N 1
ATOM 4261 C CA . ALA B 1 103 ? -3.395 -1.759 17.422 1 98.12 103 ALA B CA 1
ATOM 4262 C C . ALA B 1 103 ? -3.23 -2.732 16.25 1 98.12 103 ALA B C 1
ATOM 4264 O O . ALA B 1 103 ? -3.072 -3.938 16.453 1 98.12 103 ALA B O 1
ATOM 4265 N N . LEU B 1 104 ? -3.318 -2.244 15.055 1 97.31 104 LEU B N 1
ATOM 4266 C CA . LEU B 1 104 ? -3.113 -3.037 13.844 1 97.31 104 LEU B CA 1
ATOM 4267 C C . LEU B 1 104 ? -2.088 -2.377 12.93 1 97.31 104 LEU B C 1
ATOM 4269 O O . LEU B 1 104 ? -2.277 -1.236 12.5 1 97.31 104 LEU B O 1
ATOM 4273 N N . LEU B 1 105 ? -1.034 -3.127 12.641 1 96.81 105 LEU B N 1
ATOM 4274 C CA . LEU B 1 105 ? 0.09 -2.627 11.859 1 96.81 105 LEU B CA 1
ATOM 4275 C C . LEU B 1 105 ? -0.187 -2.76 10.367 1 96.81 105 LEU B C 1
ATOM 4277 O O . LEU B 1 105 ? -0.697 -3.787 9.914 1 96.81 105 LEU B O 1
ATOM 4281 N N . PHE B 1 106 ? 0.105 -1.698 9.602 1 95.81 106 PHE B N 1
ATOM 4282 C CA . PHE B 1 106 ? -0.016 -1.663 8.148 1 95.81 106 PHE B CA 1
ATOM 4283 C C . PHE B 1 106 ? 1.316 -1.3 7.504 1 95.81 106 PHE B C 1
ATOM 4285 O O . PHE B 1 106 ? 2.221 -0.797 8.172 1 95.81 106 PHE B O 1
ATOM 4292 N N . THR B 1 107 ? 1.397 -1.516 6.203 1 92.94 107 THR B N 1
ATOM 4293 C CA . THR B 1 107 ? 2.607 -1.225 5.441 1 92.94 107 THR B CA 1
ATOM 4294 C C . THR B 1 107 ? 2.725 0.271 5.164 1 92.94 107 THR B C 1
ATOM 4296 O O . THR B 1 107 ? 3.826 0.788 4.969 1 92.94 107 THR B O 1
ATOM 4299 N N . SER B 1 108 ? 1.597 0.987 5.109 1 94.62 108 SER B N 1
ATOM 4300 C CA . SER B 1 108 ? 1.601 2.426 4.863 1 94.62 108 SER B CA 1
ATOM 4301 C C . SER B 1 108 ? 0.353 3.088 5.438 1 94.62 108 SER B C 1
ATOM 4303 O O . SER B 1 108 ? -0.628 2.412 5.75 1 94.62 108 SER B O 1
ATOM 4305 N N . GLY B 1 109 ? 0.471 4.387 5.574 1 96.25 109 GLY B N 1
ATOM 4306 C CA . GLY B 1 109 ? -0.708 5.145 5.961 1 96.25 109 GLY B CA 1
ATOM 4307 C C . GLY B 1 109 ? -1.809 5.109 4.918 1 96.25 109 GLY B C 1
ATOM 4308 O O . GLY B 1 109 ? -2.994 5.09 5.258 1 96.25 109 GLY B O 1
ATOM 4309 N N . TYR B 1 110 ? -1.437 5.082 3.633 1 96.06 110 TYR B N 1
ATOM 4310 C CA . TYR B 1 110 ? -2.406 4.973 2.549 1 96.06 110 TYR B CA 1
ATOM 4311 C C . TYR B 1 110 ? -3.234 3.699 2.684 1 96.06 110 TYR B C 1
ATOM 4313 O O . TYR B 1 110 ? -4.465 3.748 2.676 1 96.06 110 TYR B O 1
ATOM 4321 N N . ASP B 1 111 ? -2.533 2.59 2.902 1 96.5 111 ASP B N 1
ATOM 4322 C CA . ASP B 1 111 ? -3.197 1.297 3.027 1 96.5 111 ASP B CA 1
ATOM 4323 C C . ASP B 1 111 ? -4.098 1.26 4.262 1 96.5 111 ASP B C 1
ATOM 4325 O O . ASP B 1 111 ? -5.188 0.68 4.223 1 96.5 111 ASP B O 1
ATOM 4329 N N . ALA B 1 112 ? -3.637 1.848 5.324 1 97.88 112 ALA B N 1
ATOM 4330 C CA . ALA B 1 112 ? -4.402 1.854 6.566 1 97.88 112 ALA B CA 1
ATOM 4331 C C . ALA B 1 112 ? -5.715 2.613 6.398 1 97.88 112 ALA B C 1
ATOM 4333 O O . ALA B 1 112 ? -6.777 2.121 6.785 1 97.88 112 ALA B O 1
ATOM 4334 N N . ASN B 1 113 ? -5.648 3.812 5.781 1 98.25 113 ASN B N 1
ATOM 4335 C CA . ASN B 1 113 ? -6.852 4.605 5.551 1 98.25 113 ASN B CA 1
ATOM 4336 C C . ASN B 1 113 ? -7.82 3.891 4.613 1 98.25 113 ASN B C 1
ATOM 4338 O O . ASN B 1 113 ? -9.016 3.816 4.891 1 98.25 113 ASN B O 1
ATOM 4342 N N . VAL B 1 114 ? -7.27 3.371 3.533 1 97.38 114 VAL B N 1
ATOM 4343 C CA . VAL B 1 114 ? -8.125 2.68 2.574 1 97.38 114 VAL B CA 1
ATOM 4344 C C . VAL B 1 114 ? -8.781 1.476 3.242 1 97.38 114 VAL B C 1
ATOM 4346 O O . VAL B 1 114 ? -9.984 1.253 3.086 1 97.38 114 VAL B O 1
ATOM 4349 N N . ALA B 1 115 ? -8.031 0.706 4.004 1 97.25 115 ALA B N 1
ATOM 4350 C CA . ALA B 1 115 ? -8.555 -0.483 4.68 1 97.25 115 ALA B CA 1
ATOM 4351 C C . ALA B 1 115 ? -9.68 -0.119 5.645 1 97.25 115 ALA B C 1
ATOM 4353 O O . ALA B 1 115 ? -10.719 -0.774 5.668 1 97.25 115 ALA B O 1
ATOM 4354 N N . PHE B 1 116 ? -9.516 0.896 6.422 1 98.44 116 PHE B N 1
ATOM 4355 C CA . PHE B 1 116 ? -10.5 1.283 7.422 1 98.44 116 PHE B CA 1
ATOM 4356 C C . PHE B 1 116 ? -11.781 1.77 6.758 1 98.44 116 PHE B C 1
ATOM 4358 O O . PHE B 1 116 ? -12.867 1.25 7.035 1 98.44 116 PHE B O 1
ATOM 4365 N N . TRP B 1 117 ? -11.703 2.717 5.855 1 98.38 117 TRP B N 1
ATOM 4366 C CA . TRP B 1 117 ? -12.875 3.418 5.344 1 98.38 117 TRP B CA 1
ATOM 4367 C C . TRP B 1 117 ? -13.648 2.543 4.367 1 98.38 117 TRP B C 1
ATOM 4369 O O . TRP B 1 117 ? -14.867 2.662 4.25 1 98.38 117 TRP B O 1
ATOM 4379 N N . HIS B 1 118 ? -12.969 1.656 3.717 1 95.31 118 HIS B N 1
ATOM 4380 C CA . HIS B 1 118 ? -13.719 0.801 2.807 1 95.31 118 HIS B CA 1
ATOM 4381 C C . HIS B 1 118 ? -14.445 -0.307 3.564 1 95.31 118 HIS B C 1
ATOM 4383 O O . HIS B 1 118 ? -15.523 -0.744 3.156 1 95.31 118 HIS B O 1
ATOM 4389 N N . SER B 1 119 ? -13.898 -0.729 4.719 1 96.06 119 SER B N 1
ATOM 4390 C CA . SER B 1 119 ? -14.414 -1.953 5.32 1 96.06 119 SER B CA 1
ATOM 4391 C C . SER B 1 119 ? -15.266 -1.646 6.547 1 96.06 119 SER B C 1
ATOM 4393 O O . SER B 1 119 ? -16.234 -2.357 6.828 1 96.06 119 SER B O 1
ATOM 4395 N N . VAL B 1 120 ? -15.023 -0.631 7.312 1 97.75 120 VAL B N 1
ATOM 4396 C CA . VAL B 1 120 ? -15.57 -0.47 8.656 1 97.75 120 VAL B CA 1
ATOM 4397 C C . VAL B 1 120 ? -16.953 0.162 8.57 1 97.75 120 VAL B C 1
ATOM 4399 O O . VAL B 1 120 ? -17.922 -0.338 9.172 1 97.75 120 VAL B O 1
ATOM 4402 N N . PRO B 1 121 ? -17.156 1.291 7.82 1 97.94 121 PRO B N 1
ATOM 4403 C CA . PRO B 1 121 ? -18.531 1.793 7.703 1 97.94 121 PRO B CA 1
ATOM 4404 C C . PRO B 1 121 ? -19.469 0.78 7.059 1 97.94 121 PRO B C 1
ATOM 4406 O O . PRO B 1 121 ? -19.094 0.086 6.113 1 97.94 121 PRO B O 1
ATOM 4409 N N . GLN B 1 122 ? -20.609 0.656 7.598 1 96 122 GLN B N 1
ATOM 4410 C CA . GLN B 1 122 ? -21.594 -0.334 7.152 1 96 122 GLN B CA 1
ATOM 4411 C C . GLN B 1 122 ? -22.719 0.322 6.359 1 96 122 GLN B C 1
ATOM 4413 O O . GLN B 1 122 ? -22.797 1.55 6.285 1 96 122 GLN B O 1
ATOM 4418 N N . GLU B 1 123 ? -23.562 -0.577 5.723 1 94.69 123 GLU B N 1
ATOM 4419 C CA . GLU B 1 123 ? -24.75 -0.069 5.039 1 94.69 123 GLU B CA 1
ATOM 4420 C C . GLU B 1 123 ? -25.656 0.704 5.992 1 94.69 123 GLU B C 1
ATOM 4422 O O . GLU B 1 123 ? -25.938 0.241 7.102 1 94.69 123 GLU B O 1
ATOM 4427 N N . GLY B 1 124 ? -26.031 1.883 5.645 1 95.81 124 GLY B N 1
ATOM 4428 C CA . GLY B 1 124 ? -26.891 2.705 6.477 1 95.81 124 GLY B CA 1
ATOM 4429 C C . GLY B 1 124 ? -26.125 3.729 7.297 1 95.81 124 GLY B C 1
ATOM 4430 O O . GLY B 1 124 ? -26.719 4.688 7.805 1 95.81 124 GLY B O 1
ATOM 4431 N N . ASP B 1 125 ? -24.812 3.557 7.418 1 98 125 ASP B N 1
ATOM 4432 C CA . ASP B 1 125 ? -23.984 4.535 8.109 1 98 125 ASP B CA 1
ATOM 4433 C C . ASP B 1 125 ? -23.766 5.777 7.246 1 98 125 ASP B C 1
ATOM 4435 O O . ASP B 1 125 ? -24.016 5.75 6.035 1 98 125 ASP B O 1
ATOM 4439 N N . VAL B 1 126 ? -23.406 6.891 7.895 1 98.44 126 VAL B N 1
ATOM 4440 C CA . VAL B 1 126 ? -23.078 8.125 7.199 1 98.44 126 VAL B CA 1
ATOM 4441 C C . VAL B 1 126 ? -21.672 8.594 7.609 1 98.44 126 VAL B C 1
ATOM 4443 O O . VAL B 1 126 ? -21.188 8.242 8.688 1 98.44 126 VAL B O 1
ATOM 4446 N N . ILE B 1 127 ? -21 9.312 6.703 1 98.81 127 ILE B N 1
ATOM 4447 C CA . ILE B 1 127 ? -19.688 9.859 7.008 1 98.81 127 ILE B CA 1
ATOM 4448 C C . ILE B 1 127 ? -19.703 11.383 6.859 1 98.81 127 ILE B C 1
ATOM 4450 O O . ILE B 1 127 ? -20.031 11.898 5.793 1 98.81 127 ILE B O 1
ATOM 4454 N N . VAL B 1 128 ? -19.469 12.109 7.91 1 98.94 128 VAL B N 1
ATOM 4455 C CA . VAL B 1 128 ? -19.234 13.547 7.891 1 98.94 128 VAL B CA 1
ATOM 4456 C C . VAL B 1 128 ? -17.734 13.82 7.855 1 98.94 128 VAL B C 1
ATOM 4458 O O . VAL B 1 128 ? -17 13.43 8.773 1 98.94 128 VAL B O 1
ATOM 4461 N N . LEU B 1 129 ? -17.25 14.453 6.789 1 98.81 129 LEU B N 1
ATOM 4462 C CA . LEU B 1 129 ? -15.805 14.539 6.609 1 98.81 129 LEU B CA 1
ATOM 4463 C C . LEU B 1 129 ? -15.383 15.961 6.262 1 98.81 129 LEU B C 1
ATOM 4465 O O . LEU B 1 129 ? -16.141 16.688 5.609 1 98.81 129 LEU B O 1
ATOM 4469 N N . ASP B 1 130 ? -14.211 16.344 6.707 1 98.62 130 ASP B N 1
ATOM 4470 C CA . ASP B 1 130 ? -13.609 17.609 6.309 1 98.62 130 ASP B CA 1
ATOM 4471 C C . ASP B 1 130 ? -13.273 17.609 4.82 1 98.62 130 ASP B C 1
ATOM 4473 O O . ASP B 1 130 ? -12.781 16.609 4.285 1 98.62 130 ASP B O 1
ATOM 4477 N N . GLU B 1 131 ? -13.438 18.688 4.191 1 96.31 131 GLU B N 1
ATOM 4478 C CA . GLU B 1 131 ? -13.266 18.734 2.74 1 96.31 131 GLU B CA 1
ATOM 4479 C C . GLU B 1 131 ? -11.797 18.547 2.355 1 96.31 131 GLU B C 1
ATOM 4481 O O . GLU B 1 131 ? -11.492 18.234 1.206 1 96.31 131 GLU B O 1
ATOM 4486 N N . TYR B 1 132 ? -10.859 18.641 3.359 1 95.25 132 TYR B N 1
ATOM 4487 C CA . TYR B 1 132 ? -9.445 18.547 3.018 1 95.25 132 TYR B CA 1
ATOM 4488 C C . TYR B 1 132 ? -8.844 17.234 3.529 1 95.25 132 TYR B C 1
ATOM 4490 O O . TYR B 1 132 ? -7.625 17.094 3.59 1 95.25 132 TYR B O 1
ATOM 4498 N N . VAL B 1 133 ? -9.664 16.266 3.877 1 96.94 133 VAL B N 1
ATOM 4499 C CA . VAL B 1 133 ? -9.102 14.992 4.32 1 96.94 133 VAL B CA 1
ATOM 4500 C C . VAL B 1 133 ? -8.211 14.414 3.229 1 96.94 133 VAL B C 1
ATOM 4502 O O . VAL B 1 133 ? -8.391 14.711 2.045 1 96.94 133 VAL B O 1
ATOM 4505 N N . HIS B 1 134 ? -7.273 13.648 3.615 1 95.19 134 HIS B N 1
ATOM 4506 C CA . HIS B 1 134 ? -6.262 13.07 2.738 1 95.19 134 HIS B CA 1
ATOM 4507 C C . HIS B 1 134 ? -6.898 12.219 1.645 1 95.19 134 HIS B C 1
ATOM 4509 O O . HIS B 1 134 ? -7.941 11.602 1.862 1 95.19 134 HIS B O 1
ATOM 4515 N N . ALA B 1 135 ? -6.254 12.148 0.512 1 93.31 135 ALA B N 1
ATOM 4516 C CA . ALA B 1 135 ? -6.711 11.398 -0.655 1 93.31 135 ALA B CA 1
ATOM 4517 C C . ALA B 1 135 ? -6.977 9.945 -0.298 1 93.31 135 ALA B C 1
ATOM 4519 O O . ALA B 1 135 ? -7.918 9.336 -0.815 1 93.31 135 ALA B O 1
ATOM 4520 N N . SER B 1 136 ? -6.16 9.328 0.555 1 95.69 136 SER B N 1
ATOM 4521 C CA . SER B 1 136 ? -6.332 7.93 0.929 1 95.69 136 SER B CA 1
ATOM 4522 C C . SER B 1 136 ? -7.652 7.707 1.656 1 95.69 136 SER B C 1
ATOM 4524 O O . SER B 1 136 ? -8.273 6.648 1.524 1 95.69 136 SER B O 1
ATOM 4526 N N . THR B 1 137 ? -8.078 8.68 2.488 1 97.62 137 THR B N 1
ATOM 4527 C CA . THR B 1 137 ? -9.375 8.625 3.145 1 97.62 137 THR B CA 1
ATOM 4528 C C . THR B 1 137 ? -10.5 8.602 2.113 1 97.62 137 THR B C 1
ATOM 4530 O O . THR B 1 137 ? -11.398 7.758 2.178 1 97.62 137 THR B O 1
ATOM 4533 N N . ARG B 1 138 ? -10.414 9.445 1.174 1 95.69 138 ARG B N 1
ATOM 4534 C CA . ARG B 1 138 ? -11.406 9.539 0.112 1 95.69 138 ARG B CA 1
ATOM 4535 C C . ARG B 1 138 ? -11.422 8.273 -0.742 1 95.69 138 ARG B C 1
ATOM 4537 O O . ARG B 1 138 ? -12.484 7.82 -1.173 1 95.69 138 ARG B O 1
ATOM 4544 N N . ASP B 1 139 ? -10.242 7.797 -1.03 1 94.25 139 ASP B N 1
ATOM 4545 C CA . ASP B 1 139 ? -10.141 6.586 -1.839 1 94.25 139 ASP B CA 1
ATOM 4546 C C . ASP B 1 139 ? -10.812 5.402 -1.146 1 94.25 139 ASP B C 1
ATOM 4548 O O . ASP B 1 139 ? -11.5 4.605 -1.794 1 94.25 139 ASP B O 1
ATOM 4552 N N . GLY B 1 140 ? -10.594 5.234 0.18 1 96 140 GLY B N 1
ATOM 4553 C CA . GLY B 1 140 ? -11.305 4.203 0.922 1 96 140 GLY B CA 1
ATOM 4554 C C . GLY B 1 140 ? -12.812 4.383 0.895 1 96 140 GLY B C 1
ATOM 4555 O O . GLY B 1 140 ? -13.555 3.412 0.733 1 96 140 GLY B O 1
ATOM 4556 N N . MET B 1 141 ? -13.289 5.625 0.965 1 96.38 141 MET B N 1
ATOM 4557 C CA . MET B 1 141 ? -14.719 5.934 0.997 1 96.38 141 MET B CA 1
ATOM 4558 C C . MET B 1 141 ? -15.367 5.633 -0.349 1 96.38 141 MET B C 1
ATOM 4560 O O . MET B 1 141 ? -16.562 5.305 -0.41 1 96.38 141 MET B O 1
ATOM 4564 N N . ALA B 1 142 ? -14.57 5.734 -1.442 1 91.75 142 ALA B N 1
ATOM 4565 C CA . ALA B 1 142 ? -15.086 5.523 -2.791 1 91.75 142 ALA B CA 1
ATOM 4566 C C . ALA B 1 142 ? -15.602 4.098 -2.971 1 91.75 142 ALA B C 1
ATOM 4568 O O . ALA B 1 142 ? -16.453 3.84 -3.818 1 91.75 142 ALA B O 1
ATOM 4569 N N . ILE B 1 143 ? -15.117 3.15 -2.166 1 89.81 143 ILE B N 1
ATOM 4570 C CA . ILE B 1 143 ? -15.531 1.758 -2.281 1 89.81 143 ILE B CA 1
ATOM 4571 C C . ILE B 1 143 ? -16.141 1.291 -0.961 1 89.81 143 ILE B C 1
ATOM 4573 O O . ILE B 1 143 ? -16.156 0.093 -0.668 1 89.81 143 ILE B O 1
ATOM 4577 N N . SER B 1 144 ? -16.578 2.217 -0.135 1 93.25 144 SER B N 1
ATOM 4578 C CA . SER B 1 144 ? -17.219 1.954 1.147 1 93.25 144 SER B CA 1
ATOM 4579 C C . SER B 1 144 ? -18.688 1.58 0.962 1 93.25 144 SER B C 1
ATOM 4581 O O . SER B 1 144 ? -19.312 1.947 -0.039 1 93.25 144 SER B O 1
ATOM 4583 N N . ARG B 1 145 ? -19.234 0.831 1.866 1 92.56 145 ARG B N 1
ATOM 4584 C CA . ARG B 1 145 ? -20.672 0.575 1.891 1 92.56 145 ARG B CA 1
ATOM 4585 C C . ARG B 1 145 ? -21.453 1.854 2.172 1 92.56 145 ARG B C 1
ATOM 4587 O O . ARG B 1 145 ? -22.656 1.925 1.912 1 92.56 145 ARG B O 1
ATOM 4594 N N . ALA B 1 146 ? -20.797 2.873 2.711 1 94.69 146 ALA B N 1
ATOM 4595 C CA . ALA B 1 146 ? -21.422 4.156 3.037 1 94.69 146 ALA B CA 1
ATOM 4596 C C . ALA B 1 146 ? -21.094 5.207 1.979 1 94.69 146 ALA B C 1
ATOM 4598 O O . ALA B 1 146 ? -21.281 6.406 2.209 1 94.69 146 ALA B O 1
ATOM 4599 N N . ARG B 1 147 ? -20.625 4.828 0.752 1 92.19 147 ARG B N 1
ATOM 4600 C CA . ARG B 1 147 ? -20.078 5.727 -0.256 1 92.19 147 ARG B CA 1
ATOM 4601 C C . ARG B 1 147 ? -21.141 6.699 -0.762 1 92.19 147 ARG B C 1
ATOM 4603 O O . ARG B 1 147 ? -20.812 7.762 -1.298 1 92.19 147 ARG B O 1
ATOM 4610 N N . LYS B 1 148 ? -22.391 6.484 -0.571 1 94.56 148 LYS B N 1
ATOM 4611 C CA . LYS B 1 148 ? -23.453 7.34 -1.098 1 94.56 148 LYS B CA 1
ATOM 4612 C C . LYS B 1 148 ? -23.875 8.383 -0.068 1 94.56 148 LYS B C 1
ATOM 4614 O O . LYS B 1 148 ? -24.609 9.32 -0.394 1 94.56 148 LYS B O 1
ATOM 4619 N N . ASP B 1 149 ? -23.438 8.258 1.195 1 97.06 149 ASP B N 1
ATOM 4620 C CA . ASP B 1 149 ? -23.906 9.117 2.279 1 97.06 149 ASP B CA 1
ATOM 4621 C C . ASP B 1 149 ? -22.734 9.852 2.936 1 97.06 149 ASP B C 1
ATOM 4623 O O . ASP B 1 149 ? -22.469 9.672 4.129 1 97.06 149 ASP B O 1
ATOM 4627 N N . LEU B 1 150 ? -22.125 10.656 2.098 1 98.25 150 LEU B N 1
ATOM 4628 C CA . LEU B 1 150 ? -21.016 11.5 2.52 1 98.25 150 LEU B CA 1
ATOM 4629 C C . LEU B 1 150 ? -21.453 12.945 2.688 1 98.25 150 LEU B C 1
ATOM 4631 O O . LEU B 1 150 ? -22.141 13.492 1.816 1 98.25 150 LEU B O 1
ATOM 4635 N N . TYR B 1 151 ? -21.141 13.578 3.791 1 98.69 151 TYR B N 1
ATOM 4636 C CA . TYR B 1 151 ? -21.469 14.969 4.098 1 98.69 151 TYR B CA 1
ATOM 4637 C C . TYR B 1 151 ? -20.203 15.781 4.316 1 98.69 151 TYR B C 1
ATOM 4639 O O . TYR B 1 151 ? -19.547 15.664 5.363 1 98.69 151 TYR B O 1
ATOM 4647 N N . LEU B 1 152 ? -19.891 16.672 3.416 1 98.38 152 LEU B N 1
ATOM 4648 C CA . LEU B 1 152 ? -18.672 17.484 3.471 1 98.38 152 LEU B CA 1
ATOM 4649 C C . LEU B 1 152 ? -18.922 18.797 4.219 1 98.38 152 LEU B C 1
ATOM 4651 O O . LEU B 1 152 ? -19.891 19.5 3.934 1 98.38 152 LEU B O 1
ATOM 4655 N N . PHE B 1 153 ? -18.109 19.016 5.172 1 98.69 153 PHE B N 1
ATOM 4656 C CA . PHE B 1 153 ? -18.188 20.328 5.805 1 98.69 153 PHE B CA 1
ATOM 4657 C C . PHE B 1 153 ? -16.969 21.172 5.43 1 98.69 153 PHE B C 1
ATOM 4659 O O . PHE B 1 153 ? -15.938 20.641 5.023 1 98.69 153 PHE B O 1
ATOM 4666 N N . SER B 1 154 ? -17.125 22.5 5.559 1 97.75 154 SER B N 1
ATOM 4667 C CA . SER B 1 154 ? -16.062 23.438 5.223 1 97.75 154 SER B CA 1
ATOM 4668 C C . SER B 1 154 ? -14.852 23.234 6.121 1 97.75 154 SER B C 1
ATOM 4670 O O . SER B 1 154 ? -14.992 23.016 7.324 1 97.75 154 SER B O 1
ATOM 4672 N N . HIS B 1 155 ? -13.742 23.328 5.555 1 95.62 155 HIS B N 1
ATOM 4673 C CA . HIS B 1 155 ? -12.477 22.984 6.195 1 95.62 155 HIS B CA 1
ATOM 4674 C C . HIS B 1 155 ? -12.336 23.688 7.543 1 95.62 155 HIS B C 1
ATOM 4676 O O . HIS B 1 155 ? -12.414 24.922 7.613 1 95.62 155 HIS B O 1
ATOM 4682 N N . ASN B 1 156 ? -12.227 22.906 8.57 1 96.38 156 ASN B N 1
ATOM 4683 C CA . ASN B 1 156 ? -11.938 23.312 9.938 1 96.38 156 ASN B CA 1
ATOM 4684 C C . ASN B 1 156 ? -13.008 24.25 10.492 1 96.38 156 ASN B C 1
ATOM 4686 O O . ASN B 1 156 ? -12.758 25 11.43 1 96.38 156 ASN B O 1
ATOM 4690 N N . SER B 1 157 ? -14.156 24.203 9.891 1 97.81 157 SER B N 1
ATOM 4691 C CA . SER B 1 157 ? -15.266 25.016 10.367 1 97.81 157 SER B CA 1
ATOM 4692 C C . SER B 1 157 ? -16.156 24.234 11.32 1 97.81 157 SER B C 1
ATOM 4694 O O . SER B 1 157 ? -16.922 23.359 10.898 1 97.81 157 SER B O 1
ATOM 4696 N N . ALA B 1 158 ? -16.141 24.625 12.555 1 98.25 158 ALA B N 1
ATOM 4697 C CA . ALA B 1 158 ? -16.984 23.969 13.547 1 98.25 158 ALA B CA 1
ATOM 4698 C C . ALA B 1 158 ? -18.469 24.188 13.242 1 98.25 158 ALA B C 1
ATOM 4700 O O . ALA B 1 158 ? -19.281 23.281 13.414 1 98.25 158 ALA B O 1
ATOM 4701 N N . SER B 1 159 ? -18.797 25.359 12.805 1 98.56 159 SER B N 1
ATOM 4702 C CA . SER B 1 159 ? -20.188 25.672 12.492 1 98.56 159 SER B CA 1
ATOM 4703 C C . SER B 1 159 ? -20.688 24.859 11.297 1 98.56 159 SER B C 1
ATOM 4705 O O . SER B 1 159 ? -21.797 24.312 11.32 1 98.56 159 SER B O 1
ATOM 4707 N N . SER B 1 160 ? -19.812 24.766 10.25 1 98.81 160 SER B N 1
ATOM 4708 C CA . SER B 1 160 ? -20.172 23.953 9.094 1 98.81 160 SER B CA 1
ATOM 4709 C C . SER B 1 160 ? -20.297 22.484 9.469 1 98.81 160 SER B C 1
ATOM 4711 O O . SER B 1 160 ? -21.172 21.781 8.969 1 98.81 160 SER B O 1
ATOM 4713 N N . PHE B 1 161 ? -19.453 22.062 10.305 1 98.81 161 PHE B N 1
ATOM 4714 C CA . PHE B 1 161 ? -19.5 20.688 10.797 1 98.81 161 PHE B CA 1
ATOM 4715 C C . PHE B 1 161 ? -20.828 20.406 11.484 1 98.81 161 PHE B C 1
ATOM 4717 O O . PHE B 1 161 ? -21.484 19.406 11.195 1 98.81 161 PHE B O 1
ATOM 4724 N N . GLU B 1 162 ? -21.203 21.25 12.352 1 98.88 162 GLU B N 1
ATOM 4725 C CA . GLU B 1 162 ? -22.469 21.078 13.078 1 98.88 162 GLU B CA 1
ATOM 4726 C C . GLU B 1 162 ? -23.656 21.047 12.117 1 98.88 162 GLU B C 1
ATOM 4728 O O . GLU B 1 162 ? -24.562 20.234 12.281 1 98.88 162 GLU B O 1
ATOM 4733 N N . GLU B 1 163 ? -23.609 21.906 11.156 1 98.88 163 GLU B N 1
ATOM 4734 C CA . GLU B 1 163 ? -24.672 21.938 10.148 1 98.88 163 GLU B CA 1
ATOM 4735 C C . GLU B 1 163 ? -24.781 20.594 9.422 1 98.88 163 GLU B C 1
ATOM 4737 O O . GLU B 1 163 ? -25.891 20.078 9.227 1 98.88 163 GLU B O 1
ATOM 4742 N N . MET B 1 164 ? -23.656 20.047 9.008 1 98.81 164 MET B N 1
ATOM 4743 C CA . MET B 1 164 ? -23.641 18.797 8.273 1 98.81 164 MET B CA 1
ATOM 4744 C C . MET B 1 164 ? -24.094 17.641 9.164 1 98.81 164 MET B C 1
ATOM 4746 O O . MET B 1 164 ? -24.75 16.703 8.695 1 98.81 164 MET B O 1
ATOM 4750 N N . VAL B 1 165 ? -23.703 17.672 10.461 1 98.81 165 VAL B N 1
ATOM 4751 C CA . VAL B 1 165 ? -24.156 16.656 11.414 1 98.81 165 VAL B CA 1
ATOM 4752 C C . VAL B 1 165 ? -25.672 16.688 11.523 1 98.81 165 VAL B C 1
ATOM 4754 O O . VAL B 1 165 ? -26.328 15.648 11.422 1 98.81 165 VAL B O 1
ATOM 4757 N N . LEU B 1 166 ? -26.234 17.844 11.68 1 98.75 166 LEU B N 1
ATOM 4758 C CA . LEU B 1 166 ? -27.672 18 11.82 1 98.75 166 LEU B CA 1
ATOM 4759 C C . LEU B 1 166 ? -28.406 17.578 10.547 1 98.75 166 LEU B C 1
ATOM 4761 O O . LEU B 1 166 ? -29.438 16.922 10.602 1 98.75 166 LEU B O 1
ATOM 4765 N N . ARG B 1 167 ? -27.828 17.906 9.422 1 98.75 167 ARG B N 1
ATOM 4766 C CA . ARG B 1 167 ? -28.406 17.5 8.148 1 98.75 167 ARG B CA 1
ATOM 4767 C C . ARG B 1 167 ? -28.391 15.977 8.016 1 98.75 167 ARG B C 1
ATOM 4769 O O . ARG B 1 167 ? -29.391 15.375 7.582 1 98.75 167 ARG B O 1
ATOM 4776 N N . ALA B 1 168 ? -27.297 15.359 8.359 1 98.56 168 ALA B N 1
ATOM 4777 C CA . ALA B 1 168 ? -27.172 13.898 8.305 1 98.56 168 ALA B CA 1
ATOM 4778 C C . ALA B 1 168 ? -28.219 13.227 9.188 1 98.56 168 ALA B C 1
ATOM 4780 O O . ALA B 1 168 ? -28.844 12.242 8.789 1 98.56 168 ALA B O 1
ATOM 4781 N N . LEU B 1 169 ? -28.438 13.789 10.398 1 98.31 169 LEU B N 1
ATOM 4782 C CA . LEU B 1 169 ? -29.406 13.227 11.328 1 98.31 169 LEU B CA 1
ATOM 4783 C C . LEU B 1 169 ? -30.828 13.359 10.789 1 98.31 169 LEU B C 1
ATOM 4785 O O . LEU B 1 169 ? -31.672 12.492 11.023 1 98.31 169 LEU B O 1
ATOM 4789 N N . GLN B 1 170 ? -31.094 14.414 10.117 1 98.38 170 GLN B N 1
ATOM 4790 C CA . GLN B 1 170 ? -32.406 14.633 9.523 1 98.38 170 GLN B CA 1
ATOM 4791 C C . GLN B 1 170 ? -32.656 13.656 8.383 1 98.38 170 GLN B C 1
ATOM 4793 O O . GLN B 1 170 ? -33.75 13.078 8.281 1 98.38 170 GLN B O 1
ATOM 4798 N N . GLU B 1 171 ? -31.688 13.461 7.582 1 98.25 171 GLU B N 1
ATOM 4799 C CA . GLU B 1 171 ? -31.844 12.617 6.395 1 98.25 171 GLU B CA 1
ATOM 4800 C C . GLU B 1 171 ? -31.75 11.141 6.75 1 98.25 171 GLU B C 1
ATOM 4802 O O . GLU B 1 171 ? -32.281 10.289 6.02 1 98.25 171 GLU B O 1
ATOM 4807 N N . HIS B 1 172 ? -31.078 10.859 7.871 1 98.06 172 HIS B N 1
ATOM 4808 C CA . HIS B 1 172 ? -30.906 9.484 8.328 1 98.06 172 HIS B CA 1
ATOM 4809 C C . HIS B 1 172 ? -31.344 9.328 9.781 1 98.06 172 HIS B C 1
ATOM 4811 O O . HIS B 1 172 ? -30.516 9.086 10.656 1 98.06 172 HIS B O 1
ATOM 4817 N N . PRO B 1 173 ? -32.594 9.305 10.047 1 97.62 173 PRO B N 1
ATOM 4818 C CA . PRO B 1 173 ? -33.125 9.234 11.414 1 97.62 173 PRO B CA 1
ATOM 4819 C C . PRO B 1 173 ? -32.688 7.965 12.148 1 97.62 173 PRO B C 1
ATOM 4821 O O . PRO B 1 173 ? -32.719 7.914 13.383 1 97.62 173 PRO B O 1
ATOM 4824 N N . SER B 1 174 ? -32.281 6.977 11.375 1 97.06 174 SER B N 1
ATOM 4825 C CA . SER B 1 174 ? -31.859 5.707 11.961 1 97.06 174 SER B CA 1
ATOM 4826 C C . SER B 1 174 ? -30.656 5.891 12.875 1 97.06 174 SER B C 1
ATOM 4828 O O . SER B 1 174 ? -30.438 5.098 13.797 1 97.06 174 SER B O 1
ATOM 4830 N N . ILE B 1 175 ? -29.891 6.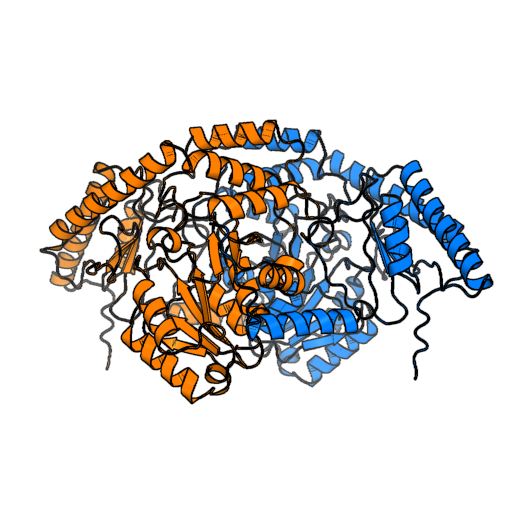926 12.711 1 97.31 175 ILE B N 1
ATOM 4831 C CA . ILE B 1 175 ? -28.734 7.207 13.547 1 97.31 175 ILE B CA 1
ATOM 4832 C C . ILE B 1 175 ? -29.203 7.645 14.938 1 97.31 175 ILE B C 1
ATOM 4834 O O . ILE B 1 175 ? -28.719 7.121 15.945 1 97.31 175 ILE B O 1
ATOM 4838 N N . ALA B 1 176 ? -30.141 8.531 14.984 1 95.56 176 ALA B N 1
ATOM 4839 C CA . ALA B 1 176 ? -30.703 9.008 16.25 1 95.56 176 ALA B CA 1
ATOM 4840 C C . ALA B 1 176 ? -31.422 7.887 16.984 1 95.56 176 ALA B C 1
ATOM 4842 O O . ALA B 1 176 ? -31.5 7.898 18.219 1 95.56 176 ALA B O 1
ATOM 4843 N N . GLN B 1 177 ? -31.859 6.895 16.234 1 95.62 177 GLN B N 1
ATOM 4844 C CA . GLN B 1 177 ? -32.562 5.758 16.812 1 95.62 177 GLN B CA 1
ATOM 4845 C C . GLN B 1 177 ? -31.609 4.68 17.281 1 95.62 177 GLN B C 1
ATOM 4847 O O . GLN B 1 177 ? -32.031 3.66 17.844 1 95.62 177 GLN B O 1
ATOM 4852 N N . GLY B 1 178 ? -30.375 4.895 17.031 1 93.81 178 GLY B N 1
ATOM 4853 C CA . GLY B 1 178 ? -29.359 3.951 17.484 1 93.81 178 GLY B CA 1
ATOM 4854 C C . GLY B 1 178 ? -29.234 2.74 16.594 1 93.81 178 GLY B C 1
ATOM 4855 O O . GLY B 1 178 ? -28.812 1.668 17.031 1 93.81 178 GLY B O 1
ATOM 4856 N N . LYS B 1 179 ? -29.547 2.883 15.305 1 95 179 LYS B N 1
ATOM 4857 C CA . LYS B 1 179 ? -29.547 1.748 14.391 1 95 179 LYS B CA 1
ATOM 4858 C C . LYS B 1 179 ? -28.328 1.799 13.461 1 95 179 LYS B C 1
ATOM 4860 O O . LYS B 1 179 ? -27.891 0.768 12.953 1 95 179 LYS B O 1
ATOM 4865 N N . ASN B 1 180 ? -27.891 2.994 13.18 1 97.5 180 ASN B N 1
ATOM 4866 C CA . ASN B 1 180 ? -26.719 3.201 12.32 1 97.5 180 ASN B CA 1
ATOM 4867 C C . ASN B 1 180 ? -25.719 4.16 12.961 1 97.5 180 ASN B C 1
ATOM 4869 O O . ASN B 1 180 ? -26 4.75 14.008 1 97.5 180 ASN B O 1
ATOM 4873 N N . THR B 1 181 ? -24.609 4.238 12.375 1 98.31 181 THR B N 1
ATOM 4874 C CA . THR B 1 181 ? -23.5 4.984 12.969 1 98.31 181 THR B CA 1
ATOM 4875 C C . THR B 1 181 ? -23.156 6.207 12.117 1 98.31 181 THR B C 1
ATOM 4877 O O . THR B 1 181 ? -23.172 6.141 10.891 1 98.31 181 THR B O 1
ATOM 4880 N N . LEU B 1 182 ? -22.953 7.355 12.773 1 98.75 182 LEU B N 1
ATOM 4881 C CA . LEU B 1 182 ? -22.375 8.531 12.148 1 98.75 182 LEU B CA 1
ATOM 4882 C C . LEU B 1 182 ? -20.859 8.562 12.344 1 98.75 182 LEU B C 1
ATOM 4884 O O . LEU B 1 182 ? -20.375 8.641 13.484 1 98.75 182 LEU B O 1
ATOM 4888 N N . PHE B 1 183 ? -20.125 8.461 11.203 1 98.81 183 PHE B N 1
ATOM 4889 C CA . PHE B 1 183 ? -18.672 8.539 11.219 1 98.81 183 PHE B CA 1
ATOM 4890 C C . PHE B 1 183 ? -18.188 9.969 11 1 98.81 183 PHE B C 1
ATOM 4892 O O . PHE B 1 183 ? -18.812 10.719 10.242 1 98.81 183 PHE B O 1
ATOM 4899 N N . VAL B 1 184 ? -17.141 10.32 11.695 1 98.94 184 VAL B N 1
ATOM 4900 C CA . VAL B 1 184 ? -16.438 11.586 11.484 1 98.94 184 VAL B CA 1
ATOM 4901 C C . VAL B 1 184 ? -15.031 11.32 10.961 1 98.94 184 VAL B C 1
ATOM 4903 O O . VAL B 1 184 ? -14.312 10.484 11.5 1 98.94 184 VAL B O 1
ATOM 4906 N N . ALA B 1 185 ? -14.641 11.992 9.859 1 98.88 185 ALA B N 1
ATOM 4907 C CA . ALA B 1 185 ? -13.297 11.859 9.289 1 98.88 185 ALA B CA 1
ATOM 4908 C C . ALA B 1 185 ? -12.578 13.203 9.266 1 98.88 185 ALA B C 1
ATOM 4910 O O . ALA B 1 185 ? -13.008 14.141 8.586 1 98.88 185 ALA B O 1
ATOM 4911 N N . VAL B 1 186 ? -11.516 13.359 10.016 1 98.81 186 VAL B N 1
ATOM 4912 C CA . VAL B 1 186 ? -10.695 14.57 10.039 1 98.81 186 VAL B CA 1
ATOM 4913 C C . VAL B 1 186 ? -9.219 14.195 10.164 1 98.81 186 VAL B C 1
ATOM 4915 O O . VAL B 1 186 ? -8.891 13.039 10.445 1 98.81 186 VAL B O 1
ATOM 4918 N N . GLU B 1 187 ? -8.336 15.086 9.844 1 98.44 187 GLU B N 1
ATOM 4919 C CA . GLU B 1 187 ? -6.918 15.008 10.18 1 98.44 187 GLU B CA 1
ATOM 4920 C C . GLU B 1 187 ? -6.582 15.93 11.352 1 98.44 187 GLU B C 1
ATOM 4922 O O . GLU B 1 187 ? -7.137 17.031 11.461 1 98.44 187 GLU B O 1
ATOM 4927 N N . ALA B 1 188 ? -5.684 15.445 12.195 1 98.38 188 ALA B N 1
ATOM 4928 C CA . ALA B 1 188 ? -5.285 16.312 13.305 1 98.38 188 ALA B CA 1
ATOM 4929 C C . ALA B 1 188 ? -4.52 17.531 12.797 1 98.38 188 ALA B C 1
ATOM 4931 O O . ALA B 1 188 ? -4.758 18.656 13.25 1 98.38 188 ALA B O 1
ATOM 4932 N N . THR B 1 189 ? -3.545 17.297 11.938 1 97.19 189 THR B N 1
ATOM 4933 C CA . THR B 1 189 ? -2.777 18.328 11.234 1 97.19 189 THR B CA 1
ATOM 4934 C C . THR B 1 189 ? -2.852 18.125 9.727 1 97.19 189 THR B C 1
ATOM 4936 O O . THR B 1 189 ? -2.547 17.047 9.227 1 97.19 189 THR B O 1
ATOM 4939 N N . TYR B 1 190 ? -3.307 19.156 9.047 1 94.56 190 TYR B N 1
ATOM 4940 C CA . TYR B 1 190 ? -3.432 19.047 7.594 1 94.56 190 TYR B CA 1
ATOM 4941 C C . TYR B 1 190 ? -2.115 19.391 6.906 1 94.56 190 TYR B C 1
ATOM 4943 O O . TYR B 1 190 ? -1.491 20.406 7.215 1 94.56 190 TYR B O 1
ATOM 4951 N N . SER B 1 191 ? -1.675 18.625 5.988 1 90.44 191 SER B N 1
ATOM 4952 C CA . SER B 1 191 ? -0.323 18.562 5.441 1 90.44 191 SER B CA 1
ATOM 4953 C C . SER B 1 191 ? 0.009 19.812 4.645 1 90.44 191 SER B C 1
ATOM 4955 O O . SER B 1 191 ? 1.16 20.266 4.621 1 90.44 191 SER B O 1
ATOM 4957 N N . MET B 1 192 ? -0.952 20.406 3.951 1 87.06 192 MET B N 1
ATOM 4958 C CA . MET B 1 192 ? -0.671 21.484 3.008 1 87.06 192 MET B CA 1
ATOM 4959 C C . MET B 1 192 ? -0.731 22.844 3.701 1 87.06 192 MET B C 1
ATOM 4961 O O . MET B 1 192 ? 0.053 23.734 3.389 1 87.06 192 MET B O 1
ATOM 4965 N N . ASP B 1 193 ? -1.587 22.875 4.734 1 89.69 193 ASP B N 1
ATOM 4966 C CA . ASP B 1 193 ? -1.809 24.156 5.398 1 89.69 193 ASP B CA 1
ATOM 4967 C C . ASP B 1 193 ? -1.117 24.203 6.762 1 89.69 193 ASP B C 1
ATOM 4969 O O . ASP B 1 193 ? -0.886 25.281 7.312 1 89.69 193 ASP B O 1
ATOM 4973 N N . GLY B 1 194 ? -0.849 23.062 7.246 1 92.88 194 GLY B N 1
ATOM 4974 C CA . GLY B 1 194 ? -0.268 23 8.578 1 92.88 194 GLY B CA 1
ATOM 4975 C C . GLY B 1 194 ? -1.24 23.391 9.672 1 92.88 194 GLY B C 1
ATOM 4976 O O . GLY B 1 194 ? -0.838 23.625 10.812 1 92.88 194 GLY B O 1
ATOM 4977 N N . ASP B 1 195 ? -2.48 23.547 9.328 1 94.94 195 ASP B N 1
ATOM 4978 C CA . ASP B 1 195 ? -3.482 23.938 10.32 1 94.94 195 ASP B CA 1
ATOM 4979 C C . ASP B 1 195 ? -4.059 22.703 11.008 1 94.94 195 ASP B C 1
ATOM 4981 O O . ASP B 1 195 ? -3.678 21.562 10.703 1 94.94 195 ASP B O 1
ATOM 4985 N N . PHE B 1 196 ? -4.883 22.922 12.062 1 97.38 196 PHE B N 1
ATOM 4986 C CA . PHE B 1 196 ? -5.305 21.859 12.953 1 97.38 196 PHE B CA 1
ATOM 4987 C C . PHE B 1 196 ? -6.824 21.719 12.961 1 97.38 196 PHE B C 1
ATOM 4989 O O . PHE B 1 196 ? -7.539 22.719 12.922 1 97.38 196 PHE B O 1
ATOM 4996 N N . ALA B 1 197 ? -7.309 20.5 12.953 1 98.25 197 ALA B N 1
ATOM 4997 C CA . ALA B 1 197 ? -8.734 20.281 13.156 1 98.25 197 ALA B CA 1
ATOM 4998 C C . ALA B 1 197 ? -9.188 20.766 14.531 1 98.25 197 ALA B C 1
ATOM 5000 O O . ALA B 1 197 ? -8.469 20.578 15.523 1 98.25 197 ALA B O 1
ATOM 5001 N N . PRO B 1 198 ? -10.375 21.422 14.625 1 98.44 198 PRO B N 1
ATOM 5002 C CA . PRO B 1 198 ? -10.914 21.797 15.938 1 98.44 198 PRO B CA 1
ATOM 5003 C C . PRO B 1 198 ? -11.484 20.594 16.703 1 98.44 198 PRO B C 1
ATOM 5005 O O . PRO B 1 198 ? -12.688 20.547 16.969 1 98.44 198 PRO B O 1
ATOM 5008 N N . LEU B 1 199 ? -10.633 19.672 17.141 1 98.75 199 LEU B N 1
ATOM 5009 C CA . LEU B 1 199 ? -11.008 18.375 17.703 1 98.75 199 LEU B CA 1
ATOM 5010 C C . LEU B 1 199 ? -11.898 18.547 18.922 1 98.75 199 LEU B C 1
ATOM 5012 O O . LEU B 1 199 ? -12.906 17.859 19.078 1 98.75 199 LEU B O 1
ATOM 5016 N N . PRO B 1 200 ? -11.594 19.531 19.875 1 98.44 200 PRO B N 1
ATOM 5017 C CA . PRO B 1 200 ? -12.492 19.703 21.016 1 98.44 200 PRO B CA 1
ATOM 5018 C C . PRO B 1 200 ? -13.906 20.094 20.594 1 98.44 200 PRO B C 1
ATOM 5020 O O . PRO B 1 200 ? -14.883 19.578 21.141 1 98.44 200 PRO B O 1
ATOM 5023 N N . ASP B 1 201 ? -14.016 20.984 19.594 1 98.62 201 ASP B N 1
ATOM 5024 C CA . ASP B 1 201 ? -15.32 21.391 19.094 1 98.62 201 ASP B CA 1
ATOM 5025 C C . ASP B 1 201 ? -16.031 20.219 18.422 1 98.62 201 ASP B C 1
ATOM 5027 O O . ASP B 1 201 ? -17.25 20.047 18.578 1 98.62 201 ASP B O 1
ATOM 5031 N N . ILE B 1 202 ? -15.305 19.453 17.641 1 98.75 202 ILE B N 1
ATOM 5032 C CA . ILE B 1 202 ? -15.867 18.281 16.969 1 98.75 202 ILE B CA 1
ATOM 5033 C C . ILE B 1 202 ? -16.453 17.312 17.984 1 98.75 202 ILE B C 1
ATOM 5035 O O . ILE B 1 202 ? -17.594 16.875 17.844 1 98.75 202 ILE B O 1
ATOM 5039 N N . VAL B 1 203 ? -15.688 17 19.031 1 98.56 203 VAL B N 1
ATOM 5040 C CA . VAL B 1 203 ? -16.125 16.062 20.078 1 98.56 203 VAL B CA 1
ATOM 5041 C C . VAL B 1 203 ? -17.359 16.641 20.781 1 98.56 203 VAL B C 1
ATOM 5043 O O . VAL B 1 203 ? -18.344 15.922 21 1 98.56 203 VAL B O 1
ATOM 5046 N N . ARG B 1 204 ? -17.344 17.906 21.109 1 98.31 204 ARG B N 1
ATOM 5047 C CA . ARG B 1 204 ? -18.453 18.562 21.781 1 98.31 204 ARG B CA 1
ATOM 5048 C C . ARG B 1 204 ? -19.719 18.484 20.953 1 98.31 204 ARG B C 1
ATOM 5050 O O . ARG B 1 204 ? -20.797 18.141 21.469 1 98.31 204 ARG B O 1
ATOM 5057 N N . ILE B 1 205 ? -19.625 18.781 19.672 1 98.75 205 ILE B N 1
ATOM 5058 C CA . ILE B 1 205 ? -20.766 18.797 18.781 1 98.75 205 ILE B CA 1
ATOM 5059 C C . ILE B 1 205 ? -21.344 17.391 18.656 1 98.75 205 ILE B C 1
ATOM 5061 O O . ILE B 1 205 ? -22.562 17.188 18.688 1 98.75 205 ILE B O 1
ATOM 5065 N N . ILE B 1 206 ? -20.5 16.391 18.516 1 98.62 206 ILE B N 1
ATOM 5066 C CA . ILE B 1 206 ? -20.938 15.008 18.422 1 98.62 206 ILE B CA 1
ATOM 5067 C C . ILE B 1 206 ? -21.641 14.586 19.703 1 98.62 206 ILE B C 1
ATOM 5069 O O . ILE B 1 206 ? -22.703 13.977 19.672 1 98.62 206 ILE B O 1
ATOM 5073 N N . ASP B 1 207 ? -21.109 14.969 20.875 1 97.94 207 ASP B N 1
ATOM 5074 C CA . ASP B 1 207 ? -21.688 14.609 22.172 1 97.94 207 ASP B CA 1
ATOM 5075 C C . ASP B 1 207 ? -23.047 15.273 22.375 1 97.94 207 ASP B C 1
ATOM 5077 O O . ASP B 1 207 ? -23.906 14.727 23.047 1 97.94 207 ASP B O 1
ATOM 5081 N N . GLN B 1 208 ? -23.188 16.375 21.75 1 98.25 208 GLN B N 1
ATOM 5082 C CA . GLN B 1 208 ? -24.406 17.156 21.922 1 98.25 208 GLN B CA 1
ATOM 5083 C C . GLN B 1 208 ? -25.531 16.594 21.047 1 98.25 208 GLN B C 1
ATOM 5085 O O . GLN B 1 208 ? -26.703 16.594 21.453 1 98.25 208 GLN B O 1
ATOM 5090 N N . HIS B 1 209 ? -25.188 16.078 19.844 1 98.31 209 HIS B N 1
ATOM 5091 C CA . HIS B 1 209 ? -26.266 15.875 18.875 1 98.31 209 HIS B CA 1
ATOM 5092 C C . HIS B 1 209 ? -26.422 14.398 18.547 1 98.31 209 HIS B C 1
ATOM 5094 O O . HIS B 1 209 ? -27.469 13.984 18.016 1 98.31 209 HIS B O 1
ATOM 5100 N N . VAL B 1 210 ? -25.422 13.602 18.734 1 98.19 210 VAL B N 1
ATOM 5101 C CA . VAL B 1 210 ? -25.438 12.211 18.312 1 98.19 210 VAL B CA 1
ATOM 5102 C C . VAL B 1 210 ? -25.359 11.289 19.531 1 98.19 210 VAL B C 1
ATOM 5104 O O . VAL B 1 210 ? -24.531 11.492 20.406 1 98.19 210 VAL B O 1
ATOM 5107 N N . PRO B 1 211 ? -26.266 10.289 19.609 1 96.56 211 PRO B N 1
ATOM 5108 C CA . PRO B 1 211 ? -26.078 9.32 20.703 1 96.56 211 PRO B CA 1
ATOM 5109 C C . PRO B 1 211 ? -24.672 8.75 20.75 1 96.56 211 PRO B C 1
ATOM 5111 O O . PRO B 1 211 ? -24.078 8.445 19.703 1 96.56 211 PRO B O 1
ATOM 5114 N N . LYS B 1 212 ? -24.156 8.641 21.906 1 94.44 212 LYS B N 1
ATOM 5115 C CA . LYS B 1 212 ? -22.766 8.242 22.109 1 94.44 212 LYS B CA 1
ATOM 5116 C C . LYS B 1 212 ? -22.469 6.922 21.406 1 94.44 212 LYS B C 1
ATOM 5118 O O . LYS B 1 212 ? -21.391 6.746 20.828 1 94.44 212 LYS B O 1
ATOM 5123 N N . GLU B 1 213 ? -23.438 6.031 21.406 1 93.69 213 GLU B N 1
ATOM 5124 C CA . GLU B 1 213 ? -23.25 4.699 20.844 1 93.69 213 GLU B CA 1
ATOM 5125 C C . GLU B 1 213 ? -23.328 4.734 19.312 1 93.69 213 GLU B C 1
ATOM 5127 O O . GLU B 1 213 ? -22.922 3.781 18.641 1 93.69 213 GLU B O 1
ATOM 5132 N N . SER B 1 214 ? -23.812 5.852 18.75 1 97.38 214 SER B N 1
ATOM 5133 C CA . SER B 1 214 ? -24.047 5.938 17.312 1 97.38 214 SER B CA 1
ATOM 5134 C C . SER B 1 214 ? -23.016 6.844 16.641 1 97.38 214 SER B C 1
ATOM 5136 O O . SER B 1 214 ? -23.219 7.273 15.508 1 97.38 214 SER B O 1
ATOM 5138 N N . ALA B 1 215 ? -21.984 7.188 17.391 1 97.75 215 ALA B N 1
ATOM 5139 C CA . ALA B 1 215 ? -20.938 8.039 16.859 1 97.75 215 ALA B CA 1
ATOM 5140 C C . ALA B 1 215 ? -19.609 7.309 16.797 1 97.75 215 ALA B C 1
ATOM 5142 O O . ALA B 1 215 ? -19.281 6.535 17.703 1 97.75 215 ALA B O 1
ATOM 5143 N N . HIS B 1 216 ? -18.859 7.512 15.758 1 98.44 216 HIS B N 1
ATOM 5144 C CA . HIS B 1 216 ? -17.5 7.004 15.633 1 98.44 216 HIS B CA 1
ATOM 5145 C C . HIS B 1 216 ? -16.562 8.055 15.031 1 98.44 216 HIS B C 1
ATOM 5147 O O . HIS B 1 216 ? -16.641 8.352 13.836 1 98.44 216 HIS B O 1
ATOM 5153 N N . ILE B 1 217 ? -15.695 8.562 15.828 1 98.69 217 ILE B N 1
ATOM 5154 C CA . ILE B 1 217 ? -14.766 9.594 15.383 1 98.69 217 ILE B CA 1
ATOM 5155 C C . ILE B 1 217 ? -13.422 8.961 15.016 1 98.69 217 ILE B C 1
ATOM 5157 O O . ILE B 1 217 ? -12.812 8.273 15.828 1 98.69 217 ILE B O 1
ATOM 5161 N N . MET B 1 218 ? -13 9.109 13.758 1 98.75 218 MET B N 1
ATOM 5162 C CA . MET B 1 218 ? -11.688 8.68 13.281 1 98.75 218 MET B CA 1
ATOM 5163 C C . MET B 1 218 ? -10.797 9.875 12.969 1 98.75 218 MET B C 1
ATOM 5165 O O . MET B 1 218 ? -11.188 10.758 12.211 1 98.75 218 MET B O 1
ATOM 5169 N N . VAL B 1 219 ? -9.602 9.945 13.562 1 98.94 219 VAL B N 1
ATOM 5170 C CA . VAL B 1 219 ? -8.656 11.047 13.383 1 98.94 219 VAL B CA 1
ATOM 5171 C C . VAL B 1 219 ? -7.371 10.523 12.742 1 98.94 219 VAL B C 1
ATOM 5173 O O . VAL B 1 219 ? -6.762 9.578 13.242 1 98.94 219 VAL B O 1
ATOM 5176 N N . ASP B 1 220 ? -6.973 11.086 11.633 1 98.75 220 ASP B N 1
ATOM 5177 C CA . ASP B 1 220 ? -5.688 10.828 10.984 1 98.75 220 ASP B CA 1
ATOM 5178 C C . ASP B 1 220 ? -4.586 11.703 11.57 1 98.75 220 ASP B C 1
ATOM 5180 O O . ASP B 1 220 ? -4.574 12.922 11.352 1 98.75 220 ASP B O 1
ATOM 5184 N N . GLU B 1 221 ? -3.656 11.125 12.25 1 98.56 221 GLU B N 1
ATOM 5185 C CA . GLU B 1 221 ? -2.57 11.828 12.922 1 98.56 221 GLU B CA 1
ATOM 5186 C C . GLU B 1 221 ? -1.271 11.734 12.133 1 98.56 221 GLU B C 1
ATOM 5188 O O . GLU B 1 221 ? -0.183 11.891 12.688 1 98.56 221 GLU B O 1
ATOM 5193 N N . ALA B 1 222 ? -1.323 11.492 10.852 1 97.56 222 ALA B N 1
ATOM 5194 C CA . ALA B 1 222 ? -0.139 11.234 10.039 1 97.56 222 ALA B CA 1
ATOM 5195 C C . ALA B 1 222 ? 0.894 12.344 10.211 1 97.56 222 ALA B C 1
ATOM 5197 O O . ALA B 1 222 ? 2.092 12.078 10.312 1 97.56 222 ALA B O 1
ATOM 5198 N N . HIS B 1 223 ? 0.451 13.609 10.305 1 96.88 223 HIS B N 1
ATOM 5199 C CA . HIS B 1 223 ? 1.378 14.734 10.344 1 96.88 223 HIS B CA 1
ATOM 5200 C C . HIS B 1 223 ? 1.624 15.203 11.773 1 96.88 223 HIS B C 1
ATOM 5202 O O . HIS B 1 223 ? 2.434 16.109 12.008 1 96.88 223 HIS B O 1
ATOM 5208 N N . SER B 1 224 ? 0.941 14.562 12.75 1 97.56 224 SER B N 1
ATOM 5209 C CA . SER B 1 224 ? 1.116 14.953 14.148 1 97.56 224 SER B CA 1
ATOM 5210 C C . SER B 1 224 ? 1.945 13.922 14.906 1 97.56 224 SER B C 1
ATOM 5212 O O . SER B 1 224 ? 2.51 14.227 15.961 1 97.56 224 SER B O 1
ATOM 5214 N N . THR B 1 225 ? 2.021 12.711 14.352 1 97.25 225 THR B N 1
ATOM 5215 C CA . THR B 1 225 ? 2.742 11.617 14.992 1 97.25 225 THR B CA 1
ATOM 5216 C C . THR B 1 225 ? 4.207 11.984 15.203 1 97.25 225 THR B C 1
ATOM 5218 O O . THR B 1 225 ? 4.887 12.422 14.273 1 97.25 225 THR B O 1
ATOM 5221 N N . GLY B 1 226 ? 4.727 11.797 16.406 1 97 226 GLY B N 1
ATOM 5222 C CA . GLY B 1 226 ? 6.117 12.086 16.719 1 97 226 GLY B CA 1
ATOM 5223 C C . GLY B 1 226 ? 6.363 13.539 17.078 1 97 226 GLY B C 1
ATOM 5224 O O . GLY B 1 226 ? 7.32 13.859 17.781 1 97 226 GLY B O 1
ATOM 5225 N N . VAL B 1 227 ? 5.488 14.469 16.656 1 97.62 227 VAL B N 1
ATOM 5226 C CA . VAL B 1 227 ? 5.734 15.906 16.719 1 97.62 227 VAL B CA 1
ATOM 5227 C C . VAL B 1 227 ? 5.055 16.5 17.953 1 97.62 227 VAL B C 1
ATOM 5229 O O . VAL B 1 227 ? 5.648 17.297 18.672 1 97.62 227 VAL B O 1
ATOM 5232 N N . PHE B 1 228 ? 3.795 16.109 18.188 1 97.06 228 PHE B N 1
ATOM 5233 C CA . PHE B 1 228 ? 3.014 16.75 19.234 1 97.06 228 PHE B CA 1
ATOM 5234 C C . PHE B 1 228 ? 2.688 15.766 20.344 1 97.06 228 PHE B C 1
ATOM 5236 O O . PHE B 1 228 ? 2.68 14.547 20.125 1 97.06 228 PHE B O 1
ATOM 5243 N N . GLY B 1 229 ? 2.389 16.266 21.516 1 94.94 229 GLY B N 1
ATOM 5244 C CA . GLY B 1 229 ? 1.968 15.445 22.641 1 94.94 229 GLY B CA 1
ATOM 5245 C C . GLY B 1 229 ? 3.129 14.828 23.406 1 94.94 229 GLY B C 1
ATOM 5246 O O . GLY B 1 229 ? 4.262 14.836 22.922 1 94.94 229 GLY B O 1
ATOM 5247 N N . PRO B 1 230 ? 2.836 14.32 24.609 1 93.88 230 PRO B N 1
ATOM 5248 C CA . PRO B 1 230 ? 3.893 13.672 25.391 1 93.88 230 PRO B CA 1
ATOM 5249 C C . PRO B 1 230 ? 4.559 12.523 24.625 1 93.88 230 PRO B C 1
ATOM 5251 O O . PRO B 1 230 ? 3.877 11.617 24.141 1 93.88 230 PRO B O 1
ATOM 5254 N N . GLN B 1 231 ? 5.844 12.641 24.453 1 95 231 GLN B N 1
ATOM 5255 C CA . GLN B 1 231 ? 6.656 11.641 23.781 1 95 231 GLN B CA 1
ATOM 5256 C C . GLN B 1 231 ? 6.246 11.5 22.312 1 95 231 GLN B C 1
ATOM 5258 O O . GLN B 1 231 ? 6.516 10.477 21.688 1 95 231 GLN B O 1
ATOM 5263 N N . GLY B 1 232 ? 5.52 12.484 21.781 1 96.31 232 GLY B N 1
ATOM 5264 C CA . GLY B 1 232 ? 5.16 12.477 20.375 1 96.31 232 GLY B CA 1
ATOM 5265 C C . GLY B 1 232 ? 3.967 11.586 20.062 1 96.31 232 GLY B C 1
ATOM 5266 O O . GLY B 1 232 ? 3.865 11.031 18.969 1 96.31 232 GLY B O 1
ATOM 5267 N N . ARG B 1 233 ? 3.029 11.438 21.031 1 97.31 233 ARG B N 1
ATOM 5268 C CA . ARG B 1 233 ? 1.902 10.516 20.906 1 97.31 233 ARG B CA 1
ATOM 5269 C C . ARG B 1 233 ? 0.816 11.102 20 1 97.31 233 ARG B C 1
ATOM 5271 O O . ARG B 1 233 ? -0.126 10.398 19.625 1 97.31 233 ARG B O 1
ATOM 5278 N N . GLY B 1 234 ? 0.9 12.383 19.609 1 97.19 234 GLY B N 1
ATOM 5279 C CA . GLY B 1 234 ? -0.083 13 18.734 1 97.19 234 GLY B CA 1
ATOM 5280 C C . GLY B 1 234 ? -0.981 13.992 19.438 1 97.19 234 GLY B C 1
ATOM 5281 O O . GLY B 1 234 ? -0.87 14.18 20.656 1 97.19 234 GLY B O 1
ATOM 5282 N N . LEU B 1 235 ? -1.822 14.641 18.734 1 98.31 235 LEU B N 1
ATOM 5283 C CA . LEU B 1 235 ? -2.676 15.711 19.234 1 98.31 235 LEU B CA 1
ATOM 5284 C C . LEU B 1 235 ? -3.859 15.141 20.016 1 98.31 235 LEU B C 1
ATOM 5286 O O . LEU B 1 235 ? -4.32 15.75 20.984 1 98.31 235 LEU B O 1
ATOM 5290 N N . VAL B 1 236 ? -4.355 13.961 19.594 1 98.31 236 VAL B N 1
ATOM 5291 C CA . VAL B 1 236 ? -5.461 13.344 20.312 1 98.31 236 VAL B CA 1
ATOM 5292 C C . VAL B 1 236 ? -5.074 13.148 21.781 1 98.31 236 VAL B C 1
ATOM 5294 O O . VAL B 1 236 ? -5.848 13.469 22.688 1 98.31 236 VAL B O 1
ATOM 5297 N N . HIS B 1 237 ? -3.861 12.695 22.031 1 96.56 237 HIS B N 1
ATOM 5298 C CA . HIS B 1 237 ? -3.352 12.516 23.391 1 96.56 237 HIS B CA 1
ATOM 5299 C C . HIS B 1 237 ? -3.068 13.859 24.047 1 96.56 237 HIS B C 1
ATOM 5301 O O . HIS B 1 237 ? -3.373 14.047 25.234 1 96.56 237 HIS B O 1
ATOM 5307 N N . HIS B 1 238 ? -2.482 14.727 23.281 1 96.88 238 HIS B N 1
ATOM 5308 C CA . HIS B 1 238 ? -2.119 16.031 23.797 1 96.88 238 HIS B CA 1
ATOM 5309 C C . HIS B 1 238 ? -3.342 16.781 24.344 1 96.88 238 HIS B C 1
ATOM 5311 O O . HIS B 1 238 ? -3.244 17.516 25.328 1 96.88 238 HIS B O 1
ATOM 5317 N N . LEU B 1 239 ? -4.465 16.578 23.703 1 97.88 239 LEU B N 1
ATOM 5318 C CA . LEU B 1 239 ? -5.699 17.281 24.031 1 97.88 239 LEU B CA 1
ATOM 5319 C C . LEU B 1 239 ? -6.531 16.469 25.031 1 97.88 239 LEU B C 1
ATOM 5321 O O . LEU B 1 239 ? -7.629 16.891 25.406 1 97.88 239 LEU B O 1
ATOM 5325 N N . GLY B 1 240 ? -6.031 15.234 25.406 1 96.62 240 GLY B N 1
ATOM 5326 C CA . GLY B 1 240 ? -6.742 14.391 26.344 1 96.62 240 GLY B CA 1
ATOM 5327 C C . GLY B 1 240 ? -8.008 13.781 25.766 1 96.62 240 GLY B C 1
ATOM 5328 O O . GLY B 1 240 ? -9 13.609 26.484 1 96.62 240 GLY B O 1
ATOM 5329 N N . LEU B 1 241 ? -8.016 13.484 24.5 1 97 241 LEU B N 1
ATOM 5330 C CA . LEU B 1 241 ? -9.227 13.031 23.828 1 97 241 LEU B CA 1
ATOM 5331 C C . LEU B 1 241 ? -9.148 11.547 23.516 1 97 241 LEU B C 1
ATOM 5333 O O . LEU B 1 241 ? -9.961 11.023 22.75 1 97 241 LEU B O 1
ATOM 5337 N N . GLN B 1 242 ? -8.148 10.781 24.047 1 92.81 242 GLN B N 1
ATOM 5338 C CA . GLN B 1 242 ? -7.914 9.383 23.688 1 92.81 242 GLN B CA 1
ATOM 5339 C C . GLN B 1 242 ? -9.117 8.516 24.031 1 92.81 242 GLN B C 1
ATOM 5341 O O . GLN B 1 242 ? -9.344 7.48 23.406 1 92.81 242 GLN B O 1
ATOM 5346 N N . ASP B 1 243 ? -10 8.992 24.938 1 91.88 243 ASP B N 1
ATOM 5347 C CA . ASP B 1 243 ? -11.156 8.203 25.359 1 91.88 243 ASP B CA 1
ATOM 5348 C C . ASP B 1 243 ? -12.391 8.555 24.516 1 91.88 243 ASP B C 1
ATOM 5350 O O . ASP B 1 243 ? -13.398 7.848 24.578 1 91.88 243 ASP B O 1
ATOM 5354 N N . ARG B 1 244 ? -12.281 9.555 23.75 1 94.94 244 ARG B N 1
ATOM 5355 C CA . ARG B 1 244 ? -13.461 9.992 23.016 1 94.94 244 ARG B CA 1
ATOM 5356 C C . ARG B 1 244 ? -13.266 9.812 21.516 1 94.94 244 ARG B C 1
ATOM 5358 O O . ARG B 1 244 ? -14.234 9.711 20.766 1 94.94 244 ARG B O 1
ATOM 5365 N N . VAL B 1 245 ? -12.062 9.891 21.094 1 97.75 245 VAL B N 1
ATOM 5366 C CA . VAL B 1 245 ? -11.75 9.547 19.703 1 97.75 245 VAL B CA 1
ATOM 5367 C C . VAL B 1 245 ? -11.664 8.023 19.562 1 97.75 245 VAL B C 1
ATOM 5369 O O . VAL B 1 245 ? -10.891 7.371 20.266 1 97.75 245 VAL B O 1
ATOM 5372 N N . HIS B 1 246 ? -12.453 7.449 18.672 1 97.62 246 HIS B N 1
ATOM 5373 C CA . HIS B 1 246 ? -12.68 6.008 18.641 1 97.62 246 HIS B CA 1
ATOM 5374 C C . HIS B 1 246 ? -11.547 5.293 17.906 1 97.62 246 HIS B C 1
ATOM 5376 O O . HIS B 1 246 ? -11.18 4.172 18.25 1 97.62 246 HIS B O 1
ATOM 5382 N N . THR B 1 247 ? -11.125 5.828 16.797 1 98.62 247 THR B N 1
ATOM 5383 C CA . THR B 1 247 ? -10.055 5.262 15.984 1 98.62 247 THR B CA 1
ATOM 5384 C C . THR B 1 247 ? -9.047 6.336 15.594 1 98.62 247 THR B C 1
ATOM 5386 O O . THR B 1 247 ? -9.422 7.457 15.242 1 98.62 247 THR B O 1
ATOM 5389 N N . VAL B 1 248 ? -7.758 6.035 15.742 1 98.88 248 VAL B N 1
ATOM 5390 C CA . VAL B 1 248 ? -6.684 6.957 15.375 1 98.88 248 VAL B CA 1
ATOM 5391 C C . VAL B 1 248 ? -5.699 6.262 14.445 1 98.88 248 VAL B C 1
ATOM 5393 O O . VAL B 1 248 ? -5.328 5.109 14.672 1 98.88 248 VAL B O 1
ATOM 5396 N N . LEU B 1 249 ? -5.309 6.934 13.367 1 98.75 249 LEU B N 1
ATOM 5397 C CA . LEU B 1 249 ? -4.242 6.465 12.492 1 98.75 249 LEU B CA 1
ATOM 5398 C C . LEU B 1 249 ? -2.941 7.211 12.766 1 98.75 249 LEU B C 1
ATOM 5400 O O . LEU B 1 249 ? -2.92 8.445 12.789 1 98.75 249 LEU B O 1
ATOM 5404 N N . HIS B 1 250 ? -1.94 6.496 13.031 1 98.56 250 HIS B N 1
ATOM 5405 C CA . HIS B 1 250 ? -0.587 7.039 13.102 1 98.56 250 HIS B CA 1
ATOM 5406 C C . HIS B 1 250 ? 0.285 6.488 11.984 1 98.56 250 HIS B C 1
ATOM 5408 O O . HIS B 1 250 ? 0.198 5.305 11.641 1 98.56 250 HIS B O 1
ATOM 5414 N N . THR B 1 251 ? 1.096 7.324 11.352 1 97.12 251 THR B N 1
ATOM 5415 C CA . THR B 1 251 ? 2.027 6.863 10.328 1 97.12 251 THR B CA 1
ATOM 5416 C C . THR B 1 251 ? 3.469 6.977 10.812 1 97.12 251 THR B C 1
ATOM 5418 O O . THR B 1 251 ? 3.758 7.746 11.734 1 97.12 251 THR B O 1
ATOM 5421 N N . PHE B 1 252 ? 4.352 6.262 10.18 1 97.12 252 PHE B N 1
ATOM 5422 C CA . PHE B 1 252 ? 5.746 6.219 10.609 1 97.12 252 PHE B CA 1
ATOM 5423 C C . PHE B 1 252 ? 6.676 6.637 9.477 1 97.12 252 PHE B C 1
ATOM 5425 O O . PHE B 1 252 ? 7.891 6.441 9.562 1 97.12 252 PHE B O 1
ATOM 5432 N N . GLY B 1 253 ? 6.078 7.195 8.422 1 94 253 GLY B N 1
ATOM 5433 C CA . GLY B 1 253 ? 6.867 7.562 7.258 1 94 253 GLY B CA 1
ATOM 5434 C C . GLY B 1 253 ? 7.227 9.039 7.219 1 94 253 GLY B C 1
ATOM 5435 O O . GLY B 1 253 ? 7.844 9.508 6.262 1 94 253 GLY B O 1
ATOM 5436 N N . LYS B 1 254 ? 6.875 9.781 8.273 1 94.19 254 LYS B N 1
ATOM 5437 C CA . LYS B 1 254 ? 7.113 11.227 8.336 1 94.19 254 LYS B CA 1
ATOM 5438 C C . LYS B 1 254 ? 8.039 11.578 9.5 1 94.19 254 LYS B C 1
ATOM 5440 O O . LYS B 1 254 ? 9.234 11.258 9.469 1 94.19 254 LYS B O 1
ATOM 5445 N N . ALA B 1 255 ? 7.535 12 10.617 1 95.81 255 ALA B N 1
ATOM 5446 C CA . ALA B 1 255 ? 8.375 12.422 11.734 1 95.81 255 ALA B CA 1
ATOM 5447 C C . ALA B 1 255 ? 9.141 11.242 12.328 1 95.81 255 ALA B C 1
ATOM 5449 O O . ALA B 1 255 ? 10.148 11.422 13 1 95.81 255 ALA B O 1
ATOM 5450 N N . ARG B 1 256 ? 8.703 10.023 11.992 1 95 256 ARG B N 1
ATOM 5451 C CA . ARG B 1 256 ? 9.352 8.836 12.539 1 95 256 ARG B CA 1
ATOM 5452 C C . ARG B 1 256 ? 10.367 8.266 11.555 1 95 256 ARG B C 1
ATOM 5454 O O . ARG B 1 256 ? 11.039 7.277 11.852 1 95 256 ARG B O 1
ATOM 5461 N N . ALA B 1 257 ? 10.516 8.758 10.375 1 93.69 257 ALA B N 1
ATOM 5462 C CA . ALA B 1 257 ? 11.617 8.656 9.422 1 93.69 257 ALA B CA 1
ATOM 5463 C C . ALA B 1 257 ? 11.656 7.273 8.773 1 93.69 257 ALA B C 1
ATOM 5465 O O . ALA B 1 257 ? 12.703 6.824 8.312 1 93.69 257 ALA B O 1
ATOM 5466 N N . LEU B 1 258 ? 10.609 6.562 8.773 1 95.25 258 LEU B N 1
ATOM 5467 C CA . LEU B 1 258 ? 10.625 5.238 8.156 1 95.25 258 LEU B CA 1
ATOM 5468 C C . LEU B 1 258 ? 9.383 5.023 7.305 1 95.25 258 LEU B C 1
ATOM 5470 O O . LEU B 1 258 ? 9.109 5.801 6.387 1 95.25 258 LEU B O 1
ATOM 5474 N N . THR B 1 259 ? 8.664 3.924 7.41 1 94.38 259 THR B N 1
ATOM 5475 C CA . THR B 1 259 ? 7.426 3.605 6.719 1 94.38 259 THR B CA 1
ATOM 5476 C C . THR B 1 259 ? 6.496 2.795 7.617 1 94.38 259 THR B C 1
ATOM 5478 O O . THR B 1 259 ? 6.887 2.383 8.711 1 94.38 259 THR B O 1
ATOM 5481 N N . GLY B 1 260 ? 5.266 2.719 7.199 1 95.31 260 GLY B N 1
ATOM 5482 C CA . GLY B 1 260 ? 4.293 1.978 7.984 1 95.31 260 GLY B CA 1
ATOM 5483 C C . GLY B 1 260 ? 3.301 2.871 8.703 1 95.31 260 GLY B C 1
ATOM 5484 O O . GLY B 1 260 ? 3.443 4.098 8.695 1 95.31 260 GLY B O 1
ATOM 5485 N N . ALA B 1 261 ? 2.326 2.215 9.266 1 97.81 261 ALA B N 1
ATOM 5486 C CA . ALA B 1 261 ? 1.273 2.9 10.016 1 97.81 261 ALA B CA 1
ATOM 5487 C C . ALA B 1 261 ? 0.573 1.946 10.977 1 97.81 261 ALA B C 1
ATOM 5489 O O . ALA B 1 261 ? 0.705 0.726 10.859 1 97.81 261 ALA B O 1
ATOM 5490 N N . VAL B 1 262 ? -0.091 2.486 11.914 1 98.44 262 VAL B N 1
ATOM 5491 C CA . VAL B 1 262 ? -0.918 1.693 12.82 1 98.44 262 VAL B CA 1
ATOM 5492 C C . VAL B 1 262 ? -2.295 2.338 12.961 1 98.44 262 VAL B C 1
ATOM 5494 O O . VAL B 1 262 ? -2.416 3.564 12.945 1 98.44 262 VAL B O 1
ATOM 5497 N N . ILE B 1 263 ? -3.27 1.524 12.992 1 98.56 263 ILE B N 1
ATOM 5498 C CA . ILE B 1 263 ? -4.605 1.942 13.398 1 98.56 263 ILE B CA 1
ATOM 5499 C C . ILE B 1 263 ? -4.855 1.534 14.852 1 98.56 263 ILE B C 1
ATOM 5501 O O . ILE B 1 263 ? -4.691 0.365 15.211 1 98.56 263 ILE B O 1
ATOM 5505 N N . LEU B 1 264 ? -5.109 2.49 15.672 1 98.62 264 LEU B N 1
ATOM 5506 C CA . LEU B 1 264 ? -5.547 2.275 17.047 1 98.62 264 LEU B CA 1
ATOM 5507 C C . LEU B 1 264 ? -7.066 2.268 17.141 1 98.62 264 LEU B C 1
ATOM 5509 O O . LEU B 1 264 ? -7.723 3.238 16.75 1 98.62 264 LEU B O 1
ATOM 5513 N N . THR B 1 265 ? -7.668 1.198 17.625 1 97.62 265 THR B N 1
ATOM 5514 C CA . THR B 1 265 ? -9.117 1.062 17.656 1 97.62 265 THR B CA 1
ATOM 5515 C C . THR B 1 265 ? -9.539 -0.051 18.609 1 97.62 265 THR B C 1
ATOM 5517 O O . THR B 1 265 ? -8.742 -0.497 19.438 1 97.62 265 THR B O 1
ATOM 5520 N N . THR B 1 266 ? -10.805 -0.471 18.594 1 95.31 266 THR B N 1
ATOM 5521 C CA . THR B 1 266 ? -11.297 -1.54 19.469 1 95.31 266 THR B CA 1
ATOM 5522 C C . THR B 1 266 ? -10.898 -2.906 18.906 1 95.31 266 THR B C 1
ATOM 5524 O O . THR B 1 266 ? -10.641 -3.047 17.719 1 95.31 266 THR B O 1
ATOM 5527 N N . PRO B 1 267 ? -10.867 -3.943 19.766 1 94.31 267 PRO B N 1
ATOM 5528 C CA . PRO B 1 267 ? -10.539 -5.293 19.297 1 94.31 267 PRO B CA 1
ATOM 5529 C C . PRO B 1 267 ? -11.5 -5.793 18.219 1 94.31 267 PRO B C 1
ATOM 5531 O O . PRO B 1 267 ? -11.086 -6.504 17.312 1 94.31 267 PRO B O 1
ATOM 5534 N N . LEU B 1 268 ? -12.742 -5.406 18.297 1 93.5 268 LEU B N 1
ATOM 5535 C CA . LEU B 1 268 ? -13.711 -5.863 17.297 1 93.5 268 LEU B CA 1
ATOM 5536 C C . LEU B 1 268 ? -13.43 -5.246 15.938 1 93.5 268 LEU B C 1
ATOM 5538 O O . LEU B 1 268 ? -13.445 -5.945 14.922 1 93.5 268 LEU B O 1
ATOM 5542 N N . ILE B 1 269 ? -13.219 -3.916 15.922 1 95.31 269 ILE B N 1
ATOM 5543 C CA . ILE B 1 269 ? -12.922 -3.262 14.656 1 95.31 269 ILE B CA 1
ATOM 5544 C C . ILE B 1 269 ? -11.609 -3.812 14.086 1 95.31 269 ILE B C 1
ATOM 5546 O O . ILE B 1 269 ? -11.5 -4.043 12.875 1 95.31 269 ILE B O 1
ATOM 5550 N N . ARG B 1 270 ? -10.625 -3.996 14.961 1 95.38 270 ARG B N 1
ATOM 5551 C CA . ARG B 1 270 ? -9.375 -4.629 14.547 1 95.38 270 ARG B CA 1
ATOM 5552 C C . ARG B 1 270 ? -9.641 -5.961 13.859 1 95.38 270 ARG B C 1
ATOM 5554 O O . ARG B 1 270 ? -9.133 -6.215 12.758 1 95.38 270 ARG B O 1
ATOM 5561 N N . ARG B 1 271 ? -10.414 -6.812 14.461 1 92.31 271 ARG B N 1
ATOM 5562 C CA . ARG B 1 271 ? -10.758 -8.125 13.914 1 92.31 271 ARG B CA 1
ATOM 5563 C C . ARG B 1 271 ? -11.492 -7.984 12.586 1 92.31 271 ARG B C 1
ATOM 5565 O O . ARG B 1 271 ? -11.258 -8.758 11.656 1 92.31 271 ARG B O 1
ATOM 5572 N N . TYR B 1 272 ? -12.352 -7.027 12.531 1 93.75 272 TYR B N 1
ATOM 5573 C CA . TYR B 1 272 ? -13.117 -6.797 11.32 1 93.75 272 TYR B CA 1
ATOM 5574 C C . TYR B 1 272 ? -12.211 -6.387 10.164 1 93.75 272 TYR B C 1
ATOM 5576 O O . TYR B 1 272 ? -12.344 -6.902 9.055 1 93.75 272 TYR B O 1
ATOM 5584 N N . VAL B 1 273 ? -11.289 -5.508 10.414 1 94.69 273 VAL B N 1
ATOM 5585 C CA . VAL B 1 273 ? -10.375 -5.027 9.383 1 94.69 273 VAL B CA 1
ATOM 5586 C C . VAL B 1 273 ? -9.461 -6.168 8.938 1 94.69 273 VAL B C 1
ATOM 5588 O O . VAL B 1 273 ? -9.125 -6.273 7.754 1 94.69 273 VAL B O 1
ATOM 5591 N N . ILE B 1 274 ? -9.047 -7.039 9.828 1 92.5 274 ILE B N 1
ATOM 5592 C CA . ILE B 1 274 ? -8.211 -8.195 9.516 1 92.5 274 ILE B CA 1
ATOM 5593 C C . ILE B 1 274 ? -8.914 -9.086 8.492 1 92.5 274 ILE B C 1
ATOM 5595 O O . ILE B 1 274 ? -8.273 -9.664 7.617 1 92.5 274 ILE B O 1
ATOM 5599 N N . ASN B 1 275 ? -10.219 -9.07 8.5 1 90.62 275 ASN B N 1
ATOM 5600 C CA . ASN B 1 275 ? -10.969 -10.008 7.676 1 90.62 275 ASN B CA 1
ATOM 5601 C C . ASN B 1 275 ? -11.57 -9.32 6.453 1 90.62 275 ASN B C 1
ATOM 5603 O O . ASN B 1 275 ? -11.977 -9.984 5.5 1 90.62 275 ASN B O 1
ATOM 5607 N N . TYR B 1 276 ? -11.609 -7.93 6.5 1 92.5 276 TYR B N 1
ATOM 5608 C CA . TYR B 1 276 ? -12.289 -7.25 5.398 1 92.5 276 TYR B CA 1
ATOM 5609 C C . TYR B 1 276 ? -11.406 -6.156 4.809 1 92.5 276 TYR B C 1
ATOM 5611 O O . TYR B 1 276 ? -11.688 -5.645 3.725 1 92.5 276 TYR B O 1
ATOM 5619 N N . GLY B 1 277 ? -10.391 -5.793 5.543 1 93.69 277 GLY B N 1
ATOM 5620 C CA . GLY B 1 277 ? -9.492 -4.758 5.051 1 93.69 277 GLY B CA 1
ATOM 5621 C C . GLY B 1 277 ? -8.57 -5.242 3.947 1 93.69 277 GLY B C 1
ATOM 5622 O O . GLY B 1 277 ? -7.449 -5.684 4.219 1 93.69 277 GLY B O 1
ATOM 5623 N N . ARG B 1 278 ? -8.812 -5.105 2.766 1 92.44 278 ARG B N 1
ATOM 5624 C CA . ARG B 1 278 ? -8.242 -5.766 1.597 1 92.44 278 ARG B CA 1
ATOM 5625 C C . ARG B 1 278 ? -6.777 -5.379 1.405 1 92.44 278 ARG B C 1
ATOM 5627 O O . ARG B 1 278 ? -5.934 -6.238 1.134 1 92.44 278 ARG B O 1
ATOM 5634 N N . PRO B 1 279 ? -6.379 -4.055 1.596 1 92.25 279 PRO B N 1
ATOM 5635 C CA . PRO B 1 279 ? -4.961 -3.73 1.445 1 92.25 279 PRO B CA 1
ATOM 5636 C C . PRO B 1 279 ? -4.07 -4.5 2.418 1 92.25 279 PRO B C 1
ATOM 5638 O O . PRO B 1 279 ? -2.895 -4.738 2.131 1 92.25 279 PRO B O 1
ATOM 5641 N N . MET B 1 280 ? -4.621 -4.875 3.498 1 90.06 280 MET B N 1
ATOM 5642 C CA . MET B 1 280 ? -3.873 -5.664 4.473 1 90.06 280 MET B CA 1
ATOM 5643 C C . MET B 1 280 ? -3.918 -7.148 4.125 1 90.06 280 MET B C 1
ATOM 5645 O O . MET B 1 280 ? -2.898 -7.836 4.195 1 90.06 280 MET B O 1
ATOM 5649 N N . ILE B 1 281 ? -5.031 -7.633 3.73 1 88.75 281 ILE B N 1
ATOM 5650 C CA . ILE B 1 281 ? -5.266 -9.047 3.451 1 88.75 281 ILE B CA 1
ATOM 5651 C C . ILE B 1 281 ? -4.414 -9.484 2.264 1 88.75 281 ILE B C 1
ATOM 5653 O O . ILE B 1 281 ? -3.82 -10.57 2.285 1 88.75 281 ILE B O 1
ATOM 5657 N N . TYR B 1 282 ? -4.277 -8.625 1.299 1 89.19 282 TYR B N 1
ATOM 5658 C CA . TYR B 1 282 ? -3.756 -9.078 0.015 1 89.19 282 TYR B CA 1
ATOM 5659 C C . TYR B 1 282 ? -2.389 -8.477 -0.268 1 89.19 282 TYR B C 1
ATOM 5661 O O . TYR B 1 282 ? -1.981 -8.359 -1.427 1 89.19 282 TYR B O 1
ATOM 5669 N N . SER B 1 283 ? -1.713 -7.996 0.78 1 87.5 283 SER B N 1
ATOM 5670 C CA . SER B 1 283 ? -0.342 -7.512 0.652 1 87.5 283 SER B CA 1
ATOM 5671 C C . SER B 1 283 ? 0.608 -8.297 1.55 1 87.5 283 SER B C 1
ATOM 5673 O O . SER B 1 283 ? 0.217 -8.75 2.627 1 87.5 283 SER B O 1
ATOM 5675 N N . THR B 1 284 ? 1.801 -8.352 1.076 1 86.88 284 THR B N 1
ATOM 5676 C CA . THR B 1 284 ? 2.838 -8.992 1.878 1 86.88 284 THR B CA 1
ATOM 5677 C C . THR B 1 284 ? 3.059 -8.234 3.182 1 86.88 284 THR B C 1
ATOM 5679 O O . THR B 1 284 ? 3.01 -7 3.205 1 86.88 284 THR B O 1
ATOM 5682 N N . ALA B 1 285 ? 3.352 -8.961 4.238 1 87.31 285 ALA B N 1
ATOM 5683 C CA . ALA B 1 285 ? 3.605 -8.375 5.551 1 87.31 285 ALA B CA 1
ATOM 5684 C C . ALA B 1 285 ? 4.871 -7.523 5.535 1 87.31 285 ALA B C 1
ATOM 5686 O O . ALA B 1 285 ? 5.801 -7.793 4.77 1 87.31 285 ALA B O 1
ATOM 5687 N N . PRO B 1 286 ? 4.926 -6.504 6.383 1 91.69 286 PRO B N 1
ATOM 5688 C CA . PRO B 1 286 ? 6.184 -5.762 6.512 1 91.69 286 PRO B CA 1
ATOM 5689 C C . PRO B 1 286 ? 7.359 -6.652 6.902 1 91.69 286 PRO B C 1
ATOM 5691 O O . PRO B 1 286 ? 7.227 -7.512 7.777 1 91.69 286 PRO B O 1
ATOM 5694 N N . PRO B 1 287 ? 8.477 -6.492 6.254 1 94.31 287 PRO B N 1
ATOM 5695 C CA . PRO B 1 287 ? 9.641 -7.305 6.609 1 94.31 287 PRO B CA 1
ATOM 5696 C C . PRO B 1 287 ? 10.195 -6.965 7.992 1 94.31 287 PRO B C 1
ATOM 5698 O O . PRO B 1 287 ? 9.898 -5.902 8.539 1 94.31 287 PRO B O 1
ATOM 5701 N N . PHE B 1 288 ? 11.008 -7.84 8.531 1 94.44 288 PHE B N 1
ATOM 5702 C CA . PHE B 1 288 ? 11.539 -7.699 9.883 1 94.44 288 PHE B CA 1
ATOM 5703 C C . PHE B 1 288 ? 12.477 -6.508 9.969 1 94.44 288 PHE B C 1
ATOM 5705 O O . PHE B 1 288 ? 12.578 -5.863 11.016 1 94.44 288 PHE B O 1
ATOM 5712 N N . THR B 1 289 ? 13.148 -6.172 8.898 1 96.38 289 THR B N 1
ATOM 5713 C CA . THR B 1 289 ? 14.023 -5.004 8.883 1 96.38 289 THR B CA 1
ATOM 5714 C C . THR B 1 289 ? 13.242 -3.736 9.211 1 96.38 289 THR B C 1
ATOM 5716 O O . THR B 1 289 ? 13.75 -2.842 9.891 1 96.38 289 THR B O 1
ATOM 5719 N N . ILE B 1 290 ? 11.977 -3.641 8.742 1 95.88 290 ILE B N 1
ATOM 5720 C CA . ILE B 1 290 ? 11.133 -2.484 9.031 1 95.88 290 ILE B CA 1
ATOM 5721 C C . ILE B 1 290 ? 10.742 -2.49 10.508 1 95.88 290 ILE B C 1
ATOM 5723 O O . ILE B 1 290 ? 10.742 -1.445 11.164 1 95.88 290 ILE B O 1
ATOM 5727 N N . ILE B 1 291 ? 10.43 -3.689 11.023 1 95.81 291 ILE B N 1
ATOM 5728 C CA . ILE B 1 291 ? 10.07 -3.803 12.43 1 95.81 291 ILE B CA 1
ATOM 5729 C C . ILE B 1 291 ? 11.242 -3.363 13.297 1 95.81 291 ILE B C 1
ATOM 5731 O O . ILE B 1 291 ? 11.062 -2.639 14.281 1 95.81 291 ILE B O 1
ATOM 5735 N N . CYS B 1 292 ? 12.453 -3.795 12.945 1 96.69 292 CYS B N 1
ATOM 5736 C CA . CYS B 1 292 ? 13.656 -3.381 13.664 1 96.69 292 CYS B CA 1
ATOM 5737 C C . CYS B 1 292 ? 13.828 -1.868 13.609 1 96.69 292 CYS B C 1
ATOM 5739 O O . CYS B 1 292 ? 14.156 -1.242 14.625 1 96.69 292 CYS B O 1
ATOM 5741 N N . GLY B 1 293 ? 13.609 -1.328 12.422 1 96.94 293 GLY B N 1
ATOM 5742 C CA . GLY B 1 293 ? 13.711 0.113 12.266 1 96.94 293 GLY B CA 1
ATOM 5743 C C . GLY B 1 293 ? 12.688 0.881 13.078 1 96.94 293 GLY B C 1
ATOM 5744 O O . GLY B 1 293 ? 13.008 1.913 13.672 1 96.94 293 GLY B O 1
ATOM 5745 N N . LEU B 1 294 ? 11.43 0.375 13.086 1 97.19 294 LEU B N 1
ATOM 5746 C CA . LEU B 1 294 ? 10.375 1.009 13.859 1 97.19 294 LEU B CA 1
ATOM 5747 C C . LEU B 1 294 ? 10.695 0.962 15.352 1 97.19 294 LEU B C 1
ATOM 5749 O O . LEU B 1 294 ? 10.539 1.961 16.062 1 97.19 294 LEU B O 1
ATOM 5753 N N . ASN B 1 295 ? 11.156 -0.184 15.797 1 97.5 295 ASN B N 1
ATOM 5754 C CA . ASN B 1 295 ? 11.547 -0.295 17.203 1 97.5 295 ASN B CA 1
ATOM 5755 C C . ASN B 1 295 ? 12.68 0.674 17.547 1 97.5 295 ASN B C 1
ATOM 5757 O O . ASN B 1 295 ? 12.664 1.299 18.609 1 97.5 295 ASN B O 1
ATOM 5761 N N . ALA B 1 296 ? 13.656 0.805 16.688 1 97.31 296 ALA B N 1
ATOM 5762 C CA . ALA B 1 296 ? 14.75 1.748 16.891 1 97.31 296 ALA B CA 1
ATOM 5763 C C . ALA B 1 296 ? 14.234 3.182 16.969 1 97.31 296 ALA B C 1
ATOM 5765 O O . ALA B 1 296 ? 14.648 3.955 17.828 1 97.31 296 ALA B O 1
ATOM 5766 N N . SER B 1 297 ? 13.352 3.541 16.047 1 97.06 297 SER B N 1
ATOM 5767 C CA . SER B 1 297 ? 12.781 4.883 15.992 1 97.06 297 SER B CA 1
ATOM 5768 C C . SER B 1 297 ? 12.031 5.211 17.281 1 97.06 297 SER B C 1
ATOM 5770 O O . SER B 1 297 ? 12.195 6.293 17.844 1 97.06 297 SER B O 1
ATOM 5772 N N . PHE B 1 298 ? 11.203 4.281 17.75 1 97.56 298 PHE B N 1
ATOM 5773 C CA . PHE B 1 298 ? 10.438 4.504 18.984 1 97.56 298 PHE B CA 1
ATOM 5774 C C . PHE B 1 298 ? 11.359 4.57 20.188 1 97.56 298 PHE B C 1
ATOM 5776 O O . PHE B 1 298 ? 11.195 5.434 21.062 1 97.56 298 PHE B O 1
ATOM 5783 N N . ASP B 1 299 ? 12.344 3.666 20.281 1 96.81 299 ASP B N 1
ATOM 5784 C CA . ASP B 1 299 ? 13.305 3.715 21.375 1 96.81 299 ASP B CA 1
ATOM 5785 C C . ASP B 1 299 ? 14.016 5.066 21.422 1 96.81 299 ASP B C 1
ATOM 5787 O O . ASP B 1 299 ? 14.234 5.621 22.5 1 96.81 299 ASP B O 1
ATOM 5791 N N . TYR B 1 300 ? 14.367 5.559 20.266 1 95.81 300 TYR B N 1
ATOM 5792 C CA . TYR B 1 300 ? 15.148 6.785 20.125 1 95.81 300 TYR B CA 1
ATOM 5793 C C . TYR B 1 300 ? 14.328 8 20.531 1 95.81 300 TYR B C 1
ATOM 5795 O O . TYR B 1 300 ? 14.812 8.867 21.266 1 95.81 300 TYR B O 1
ATOM 5803 N N . LEU B 1 301 ? 13.062 8.078 20.141 1 95.5 301 LEU B N 1
ATOM 5804 C CA . LEU B 1 301 ? 12.25 9.281 20.297 1 95.5 301 LEU B CA 1
ATOM 5805 C C . LEU B 1 301 ? 11.508 9.266 21.625 1 95.5 301 LEU B C 1
ATOM 5807 O O . LEU B 1 301 ? 11.031 10.312 22.094 1 95.5 301 LEU B O 1
ATOM 5811 N N . GLU B 1 302 ? 11.312 8.125 22.234 1 93.81 302 GLU B N 1
ATOM 5812 C CA . GLU B 1 302 ? 10.633 8.047 23.531 1 93.81 302 GLU B CA 1
ATOM 5813 C C . GLU B 1 302 ? 11.539 8.547 24.656 1 93.81 302 GLU B C 1
ATOM 5815 O O . GLU B 1 302 ? 11.055 8.883 25.734 1 93.81 302 GLU B O 1
ATOM 5820 N N . GLY B 1 303 ? 12.828 8.727 24.375 1 90.38 303 GLY B N 1
ATOM 5821 C CA . GLY B 1 303 ? 13.789 9.188 25.359 1 90.38 303 GLY B CA 1
ATOM 5822 C C . GLY B 1 303 ? 14.055 10.68 25.297 1 90.38 303 GLY B C 1
ATOM 5823 O O . GLY B 1 303 ? 13.289 11.422 24.672 1 90.38 303 GLY B O 1
ATOM 5824 N N . PRO B 1 304 ? 15.102 11.141 25.953 1 94.5 304 PRO B N 1
ATOM 5825 C CA . PRO B 1 304 ? 15.422 12.57 26.031 1 94.5 304 PRO B CA 1
ATOM 5826 C C . PRO B 1 304 ? 15.703 13.195 24.672 1 94.5 304 PRO B C 1
ATOM 5828 O O . PRO B 1 304 ? 15.414 14.375 24.453 1 94.5 304 PRO B O 1
ATOM 5831 N N . VAL B 1 305 ? 16.219 12.391 23.828 1 95.25 305 VAL B N 1
ATOM 5832 C CA . VAL B 1 305 ? 16.531 12.914 22.5 1 95.25 305 VAL B CA 1
ATOM 5833 C C . VAL B 1 305 ? 15.25 13.359 21.797 1 95.25 305 VAL B C 1
ATOM 5835 O O . VAL B 1 305 ? 15.234 14.398 21.125 1 95.25 305 VAL B O 1
ATOM 5838 N N . GLY B 1 306 ? 14.188 12.57 21.922 1 96.19 306 GLY B N 1
ATOM 5839 C CA . GLY B 1 306 ? 12.914 12.945 21.328 1 96.19 306 GLY B CA 1
ATOM 5840 C C . GLY B 1 306 ? 12.359 14.242 21.891 1 96.19 306 GLY B C 1
ATOM 5841 O O . GLY B 1 306 ? 11.875 15.086 21.125 1 96.19 306 GLY B O 1
ATOM 5842 N N . ASP B 1 307 ? 12.469 14.453 23.172 1 96.44 307 ASP B N 1
ATOM 5843 C CA . ASP B 1 307 ? 12.008 15.68 23.812 1 96.44 307 ASP B CA 1
ATOM 5844 C C . ASP B 1 307 ? 12.812 16.891 23.328 1 96.44 307 ASP B C 1
ATOM 5846 O O . ASP B 1 307 ? 12.25 17.953 23.078 1 96.44 307 ASP B O 1
ATOM 5850 N N . GLU B 1 308 ? 14.07 16.672 23.234 1 97.56 308 GLU B N 1
ATOM 5851 C CA . GLU B 1 308 ? 14.945 17.734 22.766 1 97.56 308 GLU B CA 1
ATOM 5852 C C . GLU B 1 308 ? 14.609 18.125 21.328 1 97.56 308 GLU B C 1
ATOM 5854 O O . GLU B 1 308 ? 14.555 19.312 21 1 97.56 308 GLU B O 1
ATOM 5859 N N . ARG B 1 309 ? 14.438 17.109 20.469 1 97.81 309 ARG B N 1
ATOM 5860 C CA . ARG B 1 309 ? 14.117 17.375 19.062 1 97.81 309 ARG B CA 1
ATOM 5861 C C . ARG B 1 309 ? 12.797 18.141 18.938 1 97.81 309 ARG B C 1
ATOM 5863 O O . ARG B 1 309 ? 12.68 19.047 18.125 1 97.81 309 ARG B O 1
ATOM 5870 N N . ARG B 1 310 ? 11.805 17.781 19.703 1 97.62 310 ARG B N 1
ATOM 5871 C CA . ARG B 1 310 ? 10.516 18.469 19.672 1 97.62 310 ARG B CA 1
ATOM 5872 C C . ARG B 1 310 ? 10.648 19.906 20.172 1 97.62 310 ARG B C 1
ATOM 5874 O O . ARG B 1 310 ? 10.016 20.812 19.625 1 97.62 310 ARG B O 1
ATOM 5881 N N . ALA B 1 311 ? 11.453 20.141 21.188 1 97.38 311 ALA B N 1
ATOM 5882 C CA . ALA B 1 311 ? 11.688 21.484 21.703 1 97.38 311 ALA B CA 1
ATOM 5883 C C . ALA B 1 311 ? 12.406 22.344 20.656 1 97.38 311 ALA B C 1
ATOM 5885 O O . ALA B 1 311 ? 12.062 23.516 20.469 1 97.38 311 ALA B O 1
ATOM 5886 N N . LEU B 1 312 ? 13.438 21.75 20.047 1 98 312 LEU B N 1
ATOM 5887 C CA . LEU B 1 312 ? 14.18 22.469 19 1 98 312 LEU B CA 1
ATOM 5888 C C . LEU B 1 312 ? 13.266 22.828 17.844 1 98 312 LEU B C 1
ATOM 5890 O O . LEU B 1 312 ? 13.359 23.922 17.281 1 98 312 LEU B O 1
ATOM 5894 N N . LEU B 1 313 ? 12.406 21.875 17.438 1 98.31 313 LEU B N 1
ATOM 5895 C CA . LEU B 1 313 ? 11.469 22.141 16.359 1 98.31 313 LEU B CA 1
ATOM 5896 C C . LEU B 1 313 ? 10.57 23.328 16.688 1 98.31 313 LEU B C 1
ATOM 5898 O O . LEU B 1 313 ? 10.375 24.203 15.844 1 98.31 313 LEU B O 1
ATOM 5902 N N . ARG B 1 314 ? 10.031 23.344 17.875 1 97.38 314 ARG B N 1
ATOM 5903 C CA . ARG B 1 314 ? 9.18 24.453 18.281 1 97.38 314 ARG B CA 1
ATOM 5904 C C . ARG B 1 314 ? 9.93 25.781 18.234 1 97.38 314 ARG B C 1
ATOM 5906 O O . ARG B 1 314 ? 9.414 26.781 17.734 1 97.38 314 ARG B O 1
ATOM 5913 N N . ARG B 1 315 ? 11.094 25.75 18.703 1 97.88 315 ARG B N 1
ATOM 5914 C CA . ARG B 1 315 ? 11.914 26.953 18.719 1 97.88 315 ARG B CA 1
ATOM 5915 C C . ARG B 1 315 ? 12.164 27.469 17.297 1 97.88 315 ARG B C 1
ATOM 5917 O O . ARG B 1 315 ? 12.055 28.656 17.031 1 97.88 315 ARG B O 1
ATOM 5924 N N . MET B 1 316 ? 12.523 26.531 16.422 1 98.25 316 MET B N 1
ATOM 5925 C CA . MET B 1 316 ? 12.805 26.922 15.047 1 98.25 316 MET B CA 1
ATOM 5926 C C . MET B 1 316 ? 11.547 27.438 14.352 1 98.25 316 MET B C 1
ATOM 5928 O O . MET B 1 316 ? 11.617 28.344 13.531 1 98.25 316 MET B O 1
ATOM 5932 N N . CYS B 1 317 ? 10.438 26.797 14.672 1 97.25 317 CYS B N 1
ATOM 5933 C CA . CYS B 1 317 ? 9.172 27.266 14.117 1 97.25 317 CYS B CA 1
ATOM 5934 C C . CYS B 1 317 ? 8.859 28.688 14.57 1 97.25 317 CYS B C 1
ATOM 5936 O O . CYS B 1 317 ? 8.453 29.531 13.758 1 97.25 317 CYS B O 1
ATOM 5938 N N . GLU B 1 318 ? 9.039 28.953 15.836 1 96.62 318 GLU B N 1
ATOM 5939 C CA . GLU B 1 318 ? 8.805 30.281 16.375 1 96.62 318 GLU B CA 1
ATOM 5940 C C . GLU B 1 318 ? 9.75 31.312 15.742 1 96.62 318 GLU B C 1
ATOM 5942 O O . GLU B 1 318 ? 9.32 32.406 15.367 1 96.62 318 GLU B O 1
ATOM 5947 N N . TYR B 1 319 ? 10.969 30.875 15.695 1 98.06 319 TYR B N 1
ATOM 5948 C CA . TYR B 1 319 ? 11.977 31.734 15.094 1 98.06 319 TYR B CA 1
ATOM 5949 C C . TYR B 1 319 ? 11.609 32.094 13.656 1 98.06 319 TYR B C 1
ATOM 5951 O O . TYR B 1 319 ? 11.664 33.25 13.266 1 98.06 319 TYR B O 1
ATOM 5959 N N . PHE B 1 320 ? 11.25 31.125 12.883 1 97.69 320 PHE B N 1
ATOM 5960 C CA . PHE B 1 320 ? 10.922 31.297 11.477 1 97.69 320 PHE B CA 1
ATOM 5961 C C . PHE B 1 320 ? 9.664 32.156 11.32 1 97.69 320 PHE B C 1
ATOM 5963 O O . PHE B 1 320 ? 9.609 33.031 10.445 1 97.69 320 PHE B O 1
ATOM 5970 N N . GLN B 1 321 ? 8.656 31.875 12.109 1 95.94 321 GLN B N 1
ATOM 5971 C CA . GLN B 1 321 ? 7.426 32.656 12.086 1 95.94 321 GLN B CA 1
ATOM 5972 C C . GLN B 1 321 ? 7.703 34.125 12.312 1 95.94 321 GLN B C 1
ATOM 5974 O O . GLN B 1 321 ? 7.227 35 11.555 1 95.94 321 GLN B O 1
ATOM 5979 N N . ASP B 1 322 ? 8.398 34.438 13.305 1 96.38 322 ASP B N 1
ATOM 5980 C CA . ASP B 1 322 ? 8.75 35.812 13.633 1 96.38 322 ASP B CA 1
ATOM 5981 C C . ASP B 1 322 ? 9.516 36.469 12.492 1 96.38 322 ASP B C 1
ATOM 5983 O O . ASP B 1 322 ? 9.266 37.625 12.148 1 96.38 322 ASP B O 1
ATOM 5987 N N . GLY B 1 323 ? 10.445 35.688 11.992 1 97.31 323 GLY B N 1
ATOM 5988 C CA . GLY B 1 323 ? 11.227 36.188 10.875 1 97.31 323 GLY B CA 1
ATOM 5989 C C . GLY B 1 323 ? 10.398 36.5 9.641 1 97.31 323 GLY B C 1
ATOM 5990 O O . GLY B 1 323 ? 10.594 37.531 8.992 1 97.31 323 GLY B O 1
ATOM 5991 N N . LEU B 1 324 ? 9.492 35.625 9.32 1 97 324 LEU B N 1
ATOM 5992 C CA . LEU B 1 324 ? 8.625 35.812 8.164 1 97 324 LEU B CA 1
ATOM 5993 C C . LEU B 1 324 ? 7.727 37.031 8.344 1 97 324 LEU B C 1
ATOM 5995 O O . LEU B 1 324 ? 7.543 37.812 7.406 1 97 324 LEU B O 1
ATOM 5999 N N . GLU B 1 325 ? 7.129 37.156 9.5 1 95.25 325 GLU B N 1
ATOM 6000 C CA . GLU B 1 325 ? 6.223 38.281 9.773 1 95.25 325 GLU B CA 1
ATOM 6001 C C . GLU B 1 325 ? 6.934 39.625 9.617 1 95.25 325 GLU B C 1
ATOM 6003 O O . GLU B 1 325 ? 6.391 40.531 9.016 1 95.25 325 GLU B O 1
ATOM 6008 N N . LYS B 1 326 ? 8.109 39.688 10.102 1 96.12 326 LYS B N 1
ATOM 6009 C CA . LYS B 1 326 ? 8.898 40.906 9.984 1 96.12 326 LYS B CA 1
ATOM 6010 C C . LYS B 1 326 ? 9.266 41.156 8.523 1 96.12 326 LYS B C 1
ATOM 6012 O O . LYS B 1 326 ? 9.172 42.312 8.062 1 96.12 326 LYS B O 1
ATOM 6017 N N . ALA B 1 327 ? 9.641 40.125 7.879 1 96.38 327 ALA B N 1
ATOM 6018 C CA . ALA B 1 327 ? 10.102 40.25 6.5 1 96.38 327 ALA B CA 1
ATOM 6019 C C . ALA B 1 327 ? 8.945 40.656 5.574 1 96.38 327 ALA B C 1
ATOM 6021 O O . ALA B 1 327 ? 9.141 41.406 4.617 1 96.38 327 ALA B O 1
ATOM 6022 N N . PHE B 1 328 ? 7.766 40.125 5.816 1 95.94 328 PHE B N 1
ATOM 6023 C CA . PHE B 1 328 ? 6.645 40.281 4.895 1 95.94 328 PHE B CA 1
ATOM 6024 C C . PHE B 1 328 ? 5.871 41.562 5.195 1 95.94 328 PHE B C 1
ATOM 6026 O O . PHE B 1 328 ? 4.98 41.938 4.434 1 95.94 328 PHE B O 1
ATOM 6033 N N . GLU B 1 329 ? 6.211 42.281 6.227 1 93.44 329 GLU B N 1
ATOM 6034 C CA . GLU B 1 329 ? 5.512 43.5 6.648 1 93.44 329 GLU B CA 1
ATOM 6035 C C . GLU B 1 329 ? 5.449 44.531 5.523 1 93.44 329 GLU B C 1
ATOM 6037 O O . GLU B 1 329 ? 4.449 45.219 5.375 1 93.44 329 GLU B O 1
ATOM 6042 N N . HIS B 1 330 ? 6.453 44.594 4.691 1 90.5 330 HIS B N 1
ATOM 6043 C CA . HIS B 1 330 ? 6.504 45.656 3.686 1 90.5 330 HIS B CA 1
ATOM 6044 C C . HIS B 1 330 ? 6.43 45.062 2.277 1 90.5 330 HIS B C 1
ATOM 6046 O O . HIS B 1 330 ? 6.777 45.75 1.305 1 90.5 330 HIS B O 1
ATOM 6052 N N . ILE B 1 331 ? 6.047 43.875 2.207 1 95.56 331 ILE B N 1
ATOM 6053 C CA . ILE B 1 331 ? 5.898 43.219 0.913 1 95.56 331 ILE B CA 1
ATOM 6054 C C . ILE B 1 331 ? 4.418 43.125 0.537 1 95.56 331 ILE B C 1
ATOM 6056 O O . ILE B 1 331 ? 3.576 42.812 1.37 1 95.56 331 ILE B O 1
ATOM 6060 N N . PRO B 1 332 ? 4.074 43.562 -0.662 1 94.94 332 PRO B N 1
ATOM 6061 C CA . PRO B 1 332 ? 2.678 43.438 -1.086 1 94.94 332 PRO B CA 1
ATOM 6062 C C . PRO B 1 332 ? 2.119 42.031 -0.858 1 94.94 332 PRO B C 1
ATOM 6064 O O . PRO B 1 332 ? 2.771 41.031 -1.197 1 94.94 332 PRO B O 1
ATOM 6067 N N . PRO B 1 333 ? 0.941 41.938 -0.363 1 92.88 333 PRO B N 1
ATOM 6068 C CA . PRO B 1 333 ? 0.386 40.656 0.026 1 92.88 333 PRO B CA 1
ATOM 6069 C C . PRO B 1 333 ? 0.191 39.719 -1.163 1 92.88 333 PRO B C 1
ATOM 6071 O O . PRO B 1 333 ? 0.157 38.5 -0.991 1 92.88 333 PRO B O 1
ATOM 6074 N N . ASN B 1 334 ? -0.033 40.281 -2.34 1 92.75 334 ASN B N 1
ATOM 6075 C CA . ASN B 1 334 ? -0.195 39.438 -3.508 1 92.75 334 ASN B CA 1
ATOM 6076 C C . ASN B 1 334 ? 1.105 38.719 -3.861 1 92.75 334 ASN B C 1
ATOM 6078 O O . ASN B 1 334 ? 1.086 37.656 -4.516 1 92.75 334 ASN B O 1
ATOM 6082 N N . LEU B 1 335 ? 2.26 39.312 -3.445 1 95.44 335 LEU B N 1
ATOM 6083 C CA . LEU B 1 335 ? 3.555 38.688 -3.707 1 95.44 335 LEU B CA 1
ATOM 6084 C C . LEU B 1 335 ? 3.891 37.656 -2.633 1 95.44 335 LEU B C 1
ATOM 6086 O O . LEU B 1 335 ? 4.145 36.469 -2.941 1 95.44 335 LEU B O 1
ATOM 6090 N N . LEU B 1 336 ? 3.869 38.094 -1.404 1 96.75 336 LEU B N 1
ATOM 6091 C CA . LEU B 1 336 ? 4.152 37.188 -0.312 1 96.75 336 LEU B CA 1
ATOM 6092 C C . LEU B 1 336 ? 3.287 37.5 0.904 1 96.75 336 LEU B C 1
ATOM 6094 O O . LEU B 1 336 ? 3.225 38.625 1.345 1 96.75 336 LEU B O 1
ATOM 6098 N N . THR B 1 337 ? 2.68 36.531 1.4 1 94.5 337 THR B N 1
ATOM 6099 C CA . THR B 1 337 ? 1.97 36.656 2.668 1 94.5 337 THR B CA 1
ATOM 6100 C C . THR B 1 337 ? 1.873 35.312 3.367 1 94.5 337 THR B C 1
ATOM 6102 O O . THR B 1 337 ? 2.035 34.25 2.732 1 94.5 337 THR B O 1
ATOM 6105 N N . ILE B 1 338 ? 1.87 35.312 4.629 1 90.31 338 ILE B N 1
ATOM 6106 C CA . ILE B 1 338 ? 1.618 34.094 5.402 1 90.31 338 ILE B CA 1
ATOM 6107 C C . ILE B 1 338 ? 0.25 34.188 6.07 1 90.31 338 ILE B C 1
ATOM 6109 O O . ILE B 1 338 ? -0.165 35.281 6.508 1 90.31 338 ILE B O 1
ATOM 6113 N N . GLN B 1 339 ? -0.438 33.125 5.941 1 80.56 339 GLN B N 1
ATOM 6114 C CA . GLN B 1 339 ? -1.746 33.094 6.59 1 80.56 339 GLN B CA 1
ATOM 6115 C C . GLN B 1 339 ? -1.607 33.094 8.109 1 80.56 339 GLN B C 1
ATOM 6117 O O . GLN B 1 339 ? -0.687 32.5 8.656 1 80.56 339 GLN B O 1
ATOM 6122 N N . GLU B 1 340 ? -2.477 33.969 8.68 1 78.69 340 GLU B N 1
ATOM 6123 C CA . GLU B 1 340 ? -2.523 33.938 10.141 1 78.69 340 GLU B CA 1
ATOM 6124 C C . GLU B 1 340 ? -2.814 32.531 10.664 1 78.69 340 GLU B C 1
ATOM 6126 O O . GLU B 1 340 ? -3.73 31.859 10.18 1 78.69 340 GLU B O 1
ATOM 6131 N N . ARG B 1 341 ? -1.989 32.094 11.508 1 79.56 341 ARG B N 1
ATOM 6132 C CA . ARG B 1 341 ? -2.135 30.766 12.094 1 79.56 341 ARG B CA 1
ATOM 6133 C C . ARG B 1 341 ? -2.777 30.844 13.477 1 79.56 341 ARG B C 1
ATOM 6135 O O . ARG B 1 341 ? -2.217 31.438 14.391 1 79.56 341 ARG B O 1
ATOM 6142 N N . THR B 1 342 ? -4.07 30.625 13.57 1 84.56 342 THR B N 1
ATOM 6143 C CA . THR B 1 342 ? -4.77 30.609 14.852 1 84.56 342 THR B CA 1
ATOM 6144 C C . THR B 1 342 ? -5.039 29.172 15.297 1 84.56 342 THR B C 1
ATOM 6146 O O . THR B 1 342 ? -5.438 28.328 14.492 1 84.56 342 THR B O 1
ATOM 6149 N N . LEU B 1 343 ? -4.691 28.938 16.531 1 93.38 343 LEU B N 1
ATOM 6150 C CA . LEU B 1 343 ? -5.008 27.641 17.109 1 93.38 343 LEU B CA 1
ATOM 6151 C C . LEU B 1 343 ? -6.496 27.531 17.422 1 93.38 343 LEU B C 1
ATOM 6153 O O . LE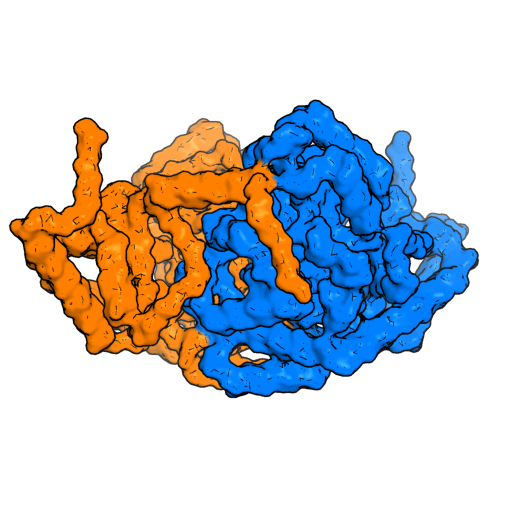U B 1 343 ? -7.117 28.5 17.859 1 93.38 343 LEU B O 1
ATOM 6157 N N . PRO B 1 344 ? -7.062 26.359 17.109 1 95.25 344 PRO B N 1
ATOM 6158 C CA . PRO B 1 344 ? -8.445 26.172 17.562 1 95.25 344 PRO B CA 1
ATOM 6159 C C . PRO B 1 344 ? -8.602 26.297 19.078 1 95.25 344 PRO B C 1
ATOM 6161 O O . PRO B 1 344 ? -7.633 26.094 19.812 1 95.25 344 PRO B O 1
ATOM 6164 N N . ALA B 1 345 ? -9.844 26.625 19.484 1 94.25 345 ALA B N 1
ATOM 6165 C CA . ALA B 1 345 ? -10.125 26.719 20.906 1 94.25 345 ALA B CA 1
ATOM 6166 C C . ALA B 1 345 ? -9.781 25.422 21.625 1 94.25 345 ALA B C 1
ATOM 6168 O O . ALA B 1 345 ? -10.047 24.328 21.109 1 94.25 345 ALA B O 1
ATOM 6169 N N . GLY B 1 346 ? -9.164 25.516 22.781 1 94.38 346 GLY B N 1
ATOM 6170 C CA . GLY B 1 346 ? -8.875 24.344 23.594 1 94.38 346 GLY B CA 1
ATOM 6171 C C . GLY B 1 346 ? -7.484 23.797 23.359 1 94.38 346 GLY B C 1
ATOM 6172 O O . GLY B 1 346 ? -7.016 22.953 24.125 1 94.38 346 GLY B O 1
ATOM 6173 N N . TYR B 1 347 ? -6.801 24.266 22.375 1 96.31 347 TYR B N 1
ATOM 6174 C CA . TYR B 1 347 ? -5.457 23.781 22.078 1 96.31 347 TYR B CA 1
ATOM 6175 C C . TYR B 1 347 ? -4.434 24.438 23 1 96.31 347 TYR B C 1
ATOM 6177 O O . TYR B 1 347 ? -4.559 25.625 23.344 1 96.31 347 TYR B O 1
ATOM 6185 N N . PRO B 1 348 ? -3.418 23.672 23.406 1 93.69 348 PRO B N 1
ATOM 6186 C CA . PRO B 1 348 ? -2.332 24.266 24.188 1 93.69 348 PRO B CA 1
ATOM 6187 C C . PRO B 1 348 ? -1.487 25.25 23.359 1 93.69 348 PRO B C 1
ATOM 6189 O O . PRO B 1 348 ? -1.337 25.062 22.156 1 93.69 348 PRO B O 1
ATOM 6192 N N . ASP B 1 349 ? -0.84 26.141 24.016 1 88.5 349 ASP B N 1
ATOM 6193 C CA . ASP B 1 349 ? -0.091 27.203 23.359 1 88.5 349 ASP B CA 1
ATOM 6194 C C . ASP B 1 349 ? 1.204 26.672 22.75 1 88.5 349 ASP B C 1
ATOM 6196 O O . ASP B 1 349 ? 1.797 27.328 21.875 1 88.5 349 ASP B O 1
ATOM 6200 N N . ASP B 1 350 ? 1.587 25.516 23.156 1 87.94 350 ASP B N 1
ATOM 6201 C CA . ASP B 1 350 ? 2.875 25 22.703 1 87.94 350 ASP B CA 1
ATOM 6202 C C . ASP B 1 350 ? 2.727 24.266 21.375 1 87.94 350 ASP B C 1
ATOM 6204 O O . ASP B 1 350 ? 3.717 23.812 20.797 1 87.94 350 ASP B O 1
ATOM 6208 N N . VAL B 1 351 ? 1.493 24.172 20.906 1 94.56 351 VAL B N 1
ATOM 6209 C CA . VAL B 1 351 ? 1.263 23.531 19.609 1 94.56 351 VAL B CA 1
ATOM 6210 C C . VAL B 1 351 ? 1.562 24.516 18.484 1 94.56 351 VAL B C 1
ATOM 6212 O O . VAL B 1 351 ? 0.896 25.531 18.344 1 94.56 351 VAL B O 1
ATOM 6215 N N . MET B 1 352 ? 2.615 24.25 17.734 1 94.81 352 MET B N 1
ATOM 6216 C CA . MET B 1 352 ? 2.98 25.062 16.562 1 94.81 352 MET B CA 1
ATOM 6217 C C . MET B 1 352 ? 3.311 24.172 15.375 1 94.81 352 MET B C 1
ATOM 6219 O O . MET B 1 352 ? 4.152 23.281 15.469 1 94.81 352 MET B O 1
ATOM 6223 N N . SER B 1 353 ? 2.641 24.422 14.312 1 95.62 353 SER B N 1
ATOM 6224 C CA . SER B 1 353 ? 2.82 23.609 13.109 1 95.62 353 SER B CA 1
ATOM 6225 C C . SER B 1 353 ? 4.176 23.875 12.461 1 95.62 353 SER B C 1
ATOM 6227 O O . SER B 1 353 ? 4.598 25.031 12.352 1 95.62 353 SER B O 1
ATOM 6229 N N . PRO B 1 354 ? 4.84 22.859 12.039 1 97.19 354 PRO B N 1
ATOM 6230 C CA . PRO B 1 354 ? 6.109 23.062 11.328 1 97.19 354 PRO B CA 1
ATOM 6231 C C . PRO B 1 354 ? 5.914 23.391 9.852 1 97.19 354 PRO B C 1
ATOM 6233 O O . PRO B 1 354 ? 6.895 23.609 9.133 1 97.19 354 PRO B O 1
ATOM 6236 N N . VAL B 1 355 ? 4.711 23.422 9.391 1 95.69 355 VAL B N 1
ATOM 6237 C CA . VAL B 1 355 ? 4.395 23.688 7.992 1 95.69 355 VAL B CA 1
ATOM 6238 C C . VAL B 1 355 ? 3.996 25.141 7.816 1 95.69 355 VAL B C 1
ATOM 6240 O O . VAL B 1 355 ? 3.088 25.641 8.492 1 95.69 355 VAL B O 1
ATOM 6243 N N . PHE B 1 356 ? 4.672 25.844 6.91 1 95.94 356 PHE B N 1
ATOM 6244 C CA . PHE B 1 356 ? 4.434 27.25 6.629 1 95.94 356 PHE B CA 1
ATOM 6245 C C . PHE B 1 356 ? 4.039 27.453 5.172 1 95.94 356 PHE B C 1
ATOM 6247 O O . PHE B 1 356 ? 4.902 27.531 4.293 1 95.94 356 PHE B O 1
ATOM 6254 N N . PRO B 1 357 ? 2.76 27.547 4.914 1 94.56 357 PRO B N 1
ATOM 6255 C CA . PRO B 1 357 ? 2.367 27.922 3.557 1 94.56 357 PRO B CA 1
ATOM 6256 C C . PRO B 1 357 ? 2.701 29.391 3.234 1 94.56 357 PRO B C 1
ATOM 6258 O O . PRO B 1 357 ? 2.211 30.297 3.904 1 94.56 357 PRO B O 1
ATOM 6261 N N . ILE B 1 358 ? 3.535 29.625 2.287 1 96 358 ILE B N 1
ATOM 6262 C CA . ILE B 1 358 ? 3.826 30.969 1.774 1 96 358 ILE B CA 1
ATOM 6263 C C . ILE B 1 358 ? 2.893 31.281 0.609 1 96 358 ILE B C 1
ATOM 6265 O O . ILE B 1 358 ? 3.066 30.766 -0.495 1 96 358 ILE B O 1
ATOM 6269 N N . LEU B 1 359 ? 1.951 32.125 0.85 1 95.06 359 LEU B N 1
ATOM 6270 C CA . LEU B 1 359 ? 0.956 32.469 -0.164 1 95.06 359 LEU B CA 1
ATOM 6271 C C . LEU B 1 359 ? 1.517 33.438 -1.172 1 95.06 359 LEU B C 1
ATOM 6273 O O . LEU B 1 359 ? 2.24 34.375 -0.799 1 95.06 359 LEU B O 1
ATOM 6277 N N . THR B 1 360 ? 1.23 33.188 -2.416 1 95.62 360 THR B N 1
ATOM 6278 C CA . THR B 1 360 ? 1.646 34.094 -3.5 1 95.62 360 THR B CA 1
ATOM 6279 C C . THR B 1 360 ? 0.752 33.906 -4.723 1 95.62 360 THR B C 1
ATOM 6281 O O . THR B 1 360 ? 0.288 32.781 -4.992 1 95.62 360 THR B O 1
ATOM 6284 N N . SER B 1 361 ? 0.49 34.906 -5.457 1 93.94 361 SER B N 1
ATOM 6285 C CA . SER B 1 361 ? -0.248 34.812 -6.715 1 93.94 361 SER B CA 1
ATOM 6286 C C . SER B 1 361 ? 0.608 34.219 -7.816 1 93.94 361 SER B C 1
ATOM 6288 O O . SER B 1 361 ? 0.102 33.875 -8.891 1 93.94 361 SER B O 1
ATOM 6290 N N . TYR B 1 362 ? 1.922 34.031 -7.496 1 93.62 362 TYR B N 1
ATOM 6291 C CA . TYR B 1 362 ? 2.867 33.562 -8.5 1 93.62 362 TYR B CA 1
ATOM 6292 C C . TYR B 1 362 ? 3.639 32.344 -7.984 1 93.62 362 TYR B C 1
ATOM 6294 O O . TYR B 1 362 ? 4.871 32.344 -7.988 1 93.62 362 TYR B O 1
ATOM 6302 N N . PRO B 1 363 ? 2.943 31.281 -7.66 1 93.62 363 PRO B N 1
ATOM 6303 C CA . PRO B 1 363 ? 3.613 30.141 -7.02 1 93.62 363 PRO B CA 1
ATOM 6304 C C . PRO B 1 363 ? 4.672 29.5 -7.91 1 93.62 363 PRO B C 1
ATOM 6306 O O . PRO B 1 363 ? 5.723 29.078 -7.422 1 93.62 363 PRO B O 1
ATOM 6309 N N . LYS B 1 364 ? 4.434 29.422 -9.211 1 90.56 364 LYS B N 1
ATOM 6310 C CA . LYS B 1 364 ? 5.398 28.828 -10.125 1 90.56 364 LYS B CA 1
ATOM 6311 C C . LYS B 1 364 ? 6.695 29.625 -10.164 1 90.56 364 LYS B C 1
ATOM 6313 O O . LYS B 1 364 ? 7.785 29.047 -10.125 1 90.56 364 LYS B O 1
ATOM 6318 N N . HIS B 1 365 ? 6.559 30.922 -10.258 1 93.31 365 HIS B N 1
ATOM 6319 C CA . HIS B 1 365 ? 7.727 31.797 -10.312 1 93.31 365 HIS B CA 1
ATOM 6320 C C . HIS B 1 365 ? 8.547 31.703 -9.031 1 93.31 365 HIS B C 1
ATOM 6322 O O . HIS B 1 365 ? 9.781 31.656 -9.078 1 93.31 365 HIS B O 1
ATOM 6328 N N . LEU B 1 366 ? 7.84 31.688 -7.977 1 95.94 366 LEU B N 1
ATOM 6329 C CA . LEU B 1 366 ? 8.523 31.594 -6.691 1 95.94 366 LEU B CA 1
ATOM 6330 C C . LEU B 1 366 ? 9.258 30.266 -6.562 1 95.94 366 LEU B C 1
ATOM 6332 O O . LEU B 1 366 ? 10.406 30.219 -6.125 1 95.94 366 LEU B O 1
ATOM 6336 N N . ALA B 1 367 ? 8.594 29.156 -6.883 1 92.25 367 ALA B N 1
ATOM 6337 C CA . ALA B 1 367 ? 9.188 27.828 -6.785 1 92.25 367 ALA B CA 1
ATOM 6338 C C . ALA B 1 367 ? 10.43 27.719 -7.664 1 92.25 367 ALA B C 1
ATOM 6340 O O . ALA B 1 367 ? 11.445 27.156 -7.246 1 92.25 367 ALA B O 1
ATOM 6341 N N . VAL B 1 368 ? 10.344 28.203 -8.891 1 90.75 368 VAL B N 1
ATOM 6342 C CA . VAL B 1 368 ? 11.469 28.172 -9.812 1 90.75 368 VAL B CA 1
ATOM 6343 C C . VAL B 1 368 ? 12.648 28.938 -9.219 1 90.75 368 VAL B C 1
ATOM 6345 O O . VAL B 1 368 ? 13.789 28.453 -9.266 1 90.75 368 VAL B O 1
ATOM 6348 N N . PHE B 1 369 ? 12.383 30.078 -8.703 1 94.25 369 PHE B N 1
ATOM 6349 C CA . PHE B 1 369 ? 13.43 30.906 -8.109 1 94.25 369 PHE B CA 1
ATOM 6350 C C . PHE B 1 369 ? 14.078 30.188 -6.93 1 94.25 369 PHE B C 1
ATOM 6352 O O . PHE B 1 369 ? 15.305 30.109 -6.852 1 94.25 369 PHE B O 1
ATOM 6359 N N . LEU B 1 370 ? 13.25 29.672 -5.996 1 94.62 370 LEU B N 1
ATOM 6360 C CA . LEU B 1 370 ? 13.773 29 -4.809 1 94.62 370 LEU B CA 1
ATOM 6361 C C . LEU B 1 370 ? 14.531 27.734 -5.184 1 94.62 370 LEU B C 1
ATOM 6363 O O . LEU B 1 370 ? 15.539 27.406 -4.559 1 94.62 370 LEU B O 1
ATOM 6367 N N . ASN B 1 371 ? 14.016 27.031 -6.156 1 90.75 371 ASN B N 1
ATOM 6368 C CA . ASN B 1 371 ? 14.719 25.844 -6.629 1 90.75 371 ASN B CA 1
ATOM 6369 C C . ASN B 1 371 ? 16.094 26.188 -7.172 1 90.75 371 ASN B C 1
ATOM 6371 O O . ASN B 1 371 ? 17.062 25.453 -6.941 1 90.75 371 ASN B O 1
ATOM 6375 N N . ALA B 1 372 ? 16.156 27.234 -7.875 1 90.44 372 ALA B N 1
ATOM 6376 C CA . ALA B 1 372 ? 17.438 27.703 -8.406 1 90.44 372 ALA B CA 1
ATOM 6377 C C . ALA B 1 372 ? 18.391 28.062 -7.281 1 90.44 372 ALA B C 1
ATOM 6379 O O . ALA B 1 372 ? 19.609 28.016 -7.453 1 90.44 372 ALA B O 1
ATOM 6380 N N . CYS B 1 373 ? 17.812 28.422 -6.148 1 92.75 373 CYS B N 1
ATOM 6381 C CA . CYS B 1 373 ? 18.625 28.797 -4.992 1 92.75 373 CYS B CA 1
ATOM 6382 C C . CYS B 1 373 ? 18.953 27.562 -4.152 1 92.75 373 CYS B C 1
ATOM 6384 O O . CYS B 1 373 ? 19.609 27.688 -3.109 1 92.75 373 CYS B O 1
ATOM 6386 N N . GLY B 1 374 ? 18.438 26.406 -4.535 1 88.88 374 GLY B N 1
ATOM 6387 C CA . GLY B 1 374 ? 18.828 25.172 -3.861 1 88.88 374 GLY B CA 1
ATOM 6388 C C . GLY B 1 374 ? 17.766 24.641 -2.92 1 88.88 374 GLY B C 1
ATOM 6389 O O . GLY B 1 374 ? 18 23.703 -2.166 1 88.88 374 GLY B O 1
ATOM 6390 N N . TYR B 1 375 ? 16.625 25.281 -2.904 1 91.12 375 TYR B N 1
ATOM 6391 C CA . TYR B 1 375 ? 15.531 24.812 -2.064 1 91.12 375 TYR B CA 1
ATOM 6392 C C . TYR B 1 375 ? 14.57 23.938 -2.861 1 91.12 375 TYR B C 1
ATOM 6394 O O . TYR B 1 375 ? 14.008 24.375 -3.865 1 91.12 375 TYR B O 1
ATOM 6402 N N . ALA B 1 376 ? 14.352 22.688 -2.404 1 86 376 ALA B N 1
ATOM 6403 C CA . ALA B 1 376 ? 13.5 21.75 -3.119 1 86 376 ALA B CA 1
ATOM 6404 C C . ALA B 1 376 ? 12.031 21.938 -2.748 1 86 376 ALA B C 1
ATOM 6406 O O . ALA B 1 376 ? 11.406 21.047 -2.186 1 86 376 ALA B O 1
ATOM 6407 N N . VAL B 1 377 ? 11.445 23.062 -3.191 1 89.12 377 VAL B N 1
ATOM 6408 C CA . VAL B 1 377 ? 10.047 23.344 -2.891 1 89.12 377 VAL B CA 1
ATOM 6409 C C . VAL B 1 377 ? 9.203 23.156 -4.145 1 89.12 377 VAL B C 1
ATOM 6411 O O . VAL B 1 377 ? 9.727 23.141 -5.262 1 89.12 377 VAL B O 1
ATOM 6414 N N . LEU B 1 378 ? 7.945 22.953 -3.922 1 84.94 378 LEU B N 1
ATOM 6415 C CA . LEU B 1 378 ? 7.004 22.797 -5.023 1 84.94 378 LEU B CA 1
ATOM 6416 C C . LEU B 1 378 ? 5.941 23.891 -4.996 1 84.94 378 LEU B C 1
ATOM 6418 O O . LEU B 1 378 ? 5.57 24.375 -3.928 1 84.94 378 LEU B O 1
ATOM 6422 N N . ASP B 1 379 ? 5.566 24.312 -6.234 1 88.88 379 ASP B N 1
ATOM 6423 C CA . ASP B 1 379 ? 4.434 25.219 -6.32 1 88.88 379 ASP B CA 1
ATOM 6424 C C . ASP B 1 379 ? 3.111 24.484 -6.16 1 88.88 379 ASP B C 1
ATOM 6426 O O . ASP B 1 379 ? 2.967 23.359 -6.645 1 88.88 379 ASP B O 1
ATOM 6430 N N . ILE B 1 380 ? 2.262 25.047 -5.512 1 87.88 380 ILE B N 1
ATOM 6431 C CA . ILE B 1 380 ? 0.907 24.531 -5.336 1 87.88 380 ILE B CA 1
ATOM 6432 C C . ILE B 1 380 ? -0.1 25.531 -5.906 1 87.88 380 ILE B C 1
ATOM 6434 O O . ILE B 1 380 ? -0.656 26.344 -5.168 1 87.88 380 ILE B O 1
ATOM 6438 N N . PRO B 1 381 ? -0.417 25.281 -7.203 1 83.75 381 PRO B N 1
ATOM 6439 C CA . PRO B 1 381 ? -1.266 26.25 -7.898 1 83.75 381 PRO B CA 1
ATOM 6440 C C . PRO B 1 381 ? -2.752 25.922 -7.777 1 83.75 381 PRO B C 1
ATOM 6442 O O . PRO B 1 381 ? -3.119 24.875 -7.234 1 83.75 381 PRO B O 1
ATOM 6445 N N . TYR B 1 382 ? -3.535 26.938 -8.172 1 77.25 382 TYR B N 1
ATOM 6446 C CA . TYR B 1 382 ? -4.91 26.609 -8.531 1 77.25 382 TYR B CA 1
ATOM 6447 C C . TYR B 1 382 ? -4.945 25.625 -9.703 1 77.25 382 TYR B C 1
ATOM 6449 O O . TYR B 1 382 ? -4.137 25.719 -10.625 1 77.25 382 TYR B O 1
ATOM 6457 N N . PRO B 1 383 ? -5.777 24.656 -9.57 1 75.44 383 PRO B N 1
ATOM 6458 C CA . PRO B 1 383 ? -6.898 24.344 -8.68 1 75.44 383 PRO B CA 1
ATOM 6459 C C . PRO B 1 383 ? -6.535 23.344 -7.59 1 75.44 383 PRO B C 1
ATOM 6461 O O . PRO B 1 383 ? -7.418 22.828 -6.902 1 75.44 383 PRO B O 1
ATOM 6464 N N . VAL B 1 384 ? -5.254 23.031 -7.395 1 74 384 VAL B N 1
ATOM 6465 C CA . VAL B 1 384 ? -4.855 22.141 -6.305 1 74 384 VAL B CA 1
ATOM 6466 C C . VAL B 1 384 ? -5.312 22.734 -4.973 1 74 384 VAL B C 1
ATOM 6468 O O . VAL B 1 384 ? -5.719 21.984 -4.07 1 74 384 VAL B O 1
ATOM 6471 N N . VAL B 1 385 ? -5.176 24.031 -4.941 1 78.12 385 VAL B N 1
ATOM 6472 C CA . VAL B 1 385 ? -5.758 24.797 -3.844 1 78.12 385 VAL B CA 1
ATOM 6473 C C . VAL B 1 385 ? -6.73 25.828 -4.395 1 78.12 385 VAL B C 1
ATOM 6475 O O . VAL B 1 385 ? -6.723 26.125 -5.59 1 78.12 385 VAL B O 1
ATOM 6478 N N . PRO B 1 386 ? -7.605 26.266 -3.541 1 78.56 386 PRO B N 1
ATOM 6479 C CA . PRO B 1 386 ? -8.555 27.266 -4.035 1 78.56 386 PRO B CA 1
ATOM 6480 C C . PRO B 1 386 ? -7.867 28.5 -4.621 1 78.56 386 PRO B C 1
ATOM 6482 O O . PRO B 1 386 ? -6.75 28.828 -4.219 1 78.56 386 PRO B O 1
ATOM 6485 N N . LYS B 1 387 ? -8.617 29.109 -5.605 1 85.12 387 LYS B N 1
ATOM 6486 C CA . LYS B 1 387 ? -8.094 30.312 -6.246 1 85.12 387 LYS B CA 1
ATOM 6487 C C . LYS B 1 387 ? -7.762 31.375 -5.215 1 85.12 387 LYS B C 1
ATOM 6489 O O . LYS B 1 387 ? -8.547 31.625 -4.293 1 85.12 387 LYS B O 1
ATOM 6494 N N . GLY B 1 388 ? -6.637 31.953 -5.305 1 87.12 388 GLY B N 1
ATOM 6495 C CA . GLY B 1 388 ? -6.227 33 -4.391 1 87.12 388 GLY B CA 1
ATOM 6496 C C . GLY B 1 388 ? -5.453 32.5 -3.193 1 87.12 388 GLY B C 1
ATOM 6497 O O . GLY B 1 388 ? -4.918 33.281 -2.406 1 87.12 388 GLY B O 1
ATOM 6498 N N . GLN B 1 389 ? -5.383 31.125 -3.121 1 87.5 389 GLN B N 1
ATOM 6499 C CA . GLN B 1 389 ? -4.676 30.516 -2 1 87.5 389 GLN B CA 1
ATOM 6500 C C . GLN B 1 389 ? -3.465 29.719 -2.482 1 87.5 389 GLN B C 1
ATOM 6502 O O . GLN B 1 389 ? -3.055 28.75 -1.839 1 87.5 389 GLN B O 1
ATOM 6507 N N . GLU B 1 390 ? -2.982 30.109 -3.709 1 91.69 390 GLU B N 1
ATOM 6508 C CA . GLU B 1 390 ? -1.794 29.453 -4.254 1 91.69 390 GLU B CA 1
ATOM 6509 C C . GLU B 1 390 ? -0.585 29.656 -3.348 1 91.69 390 GLU B C 1
ATOM 6511 O O . GLU B 1 390 ? -0.492 30.672 -2.654 1 91.69 390 GLU B O 1
ATOM 6516 N N . ARG B 1 391 ? 0.304 28.688 -3.352 1 93.19 391 ARG B N 1
ATOM 6517 C CA . ARG B 1 391 ? 1.345 28.797 -2.334 1 93.19 391 ARG B CA 1
ATOM 6518 C C . ARG B 1 391 ? 2.539 27.906 -2.678 1 93.19 391 ARG B C 1
ATOM 6520 O O . ARG B 1 391 ? 2.473 27.094 -3.605 1 93.19 391 ARG B O 1
ATOM 6527 N N . VAL B 1 392 ? 3.561 28.188 -1.982 1 93.25 392 VAL B N 1
ATOM 6528 C CA . VAL B 1 392 ? 4.668 27.266 -1.775 1 93.25 392 VAL B CA 1
ATOM 6529 C C . VAL B 1 392 ? 4.703 26.828 -0.315 1 93.25 392 VAL B C 1
ATOM 6531 O O . VAL B 1 392 ? 4.523 27.641 0.593 1 93.25 392 VAL B O 1
ATOM 6534 N N . ARG B 1 393 ? 4.832 25.547 -0.141 1 92.69 393 ARG B N 1
ATOM 6535 C CA . ARG B 1 393 ? 4.855 25 1.21 1 92.69 393 ARG B CA 1
ATOM 6536 C C . ARG B 1 393 ? 6.285 24.875 1.727 1 92.69 393 ARG B C 1
ATOM 6538 O O . ARG B 1 393 ? 7.148 24.312 1.052 1 92.69 393 ARG B O 1
ATOM 6545 N N . ILE B 1 394 ? 6.516 25.469 2.873 1 95.31 394 ILE B N 1
ATOM 6546 C CA . ILE B 1 394 ? 7.801 25.344 3.551 1 95.31 394 ILE B CA 1
ATOM 6547 C C . ILE B 1 394 ? 7.629 24.547 4.844 1 95.31 394 ILE B C 1
ATOM 6549 O O . ILE B 1 394 ? 6.68 24.766 5.594 1 95.31 394 ILE B O 1
ATOM 6553 N N . SER B 1 395 ? 8.477 23.562 5.07 1 95.62 395 SER B N 1
ATOM 6554 C CA . SER B 1 395 ? 8.5 22.812 6.316 1 95.62 395 SER B CA 1
ATOM 6555 C C . SER B 1 395 ? 9.773 23.094 7.109 1 95.62 395 SER B C 1
ATOM 6557 O O . SER B 1 395 ? 10.875 22.984 6.574 1 95.62 395 SER B O 1
ATOM 6559 N N . VAL B 1 396 ? 9.602 23.453 8.32 1 97.44 396 VAL B N 1
ATOM 6560 C CA . VAL B 1 396 ? 10.719 23.656 9.234 1 97.44 396 VAL B CA 1
ATOM 6561 C C . VAL B 1 396 ? 11.07 22.344 9.914 1 97.44 396 VAL B C 1
ATOM 6563 O O . VAL B 1 396 ? 10.195 21.5 10.156 1 97.44 396 VAL B O 1
ATOM 6566 N N . HIS B 1 397 ? 12.367 22.156 10.211 1 97.31 397 HIS B N 1
ATOM 6567 C CA . HIS B 1 397 ? 12.852 20.938 10.859 1 97.31 397 HIS B CA 1
ATOM 6568 C C . HIS B 1 397 ? 13.586 21.266 12.156 1 97.31 397 HIS B C 1
ATOM 6570 O O . HIS B 1 397 ? 14.07 22.375 12.336 1 97.31 397 HIS B O 1
ATOM 6576 N N . ALA B 1 398 ? 13.688 20.281 12.992 1 98.06 398 ALA B N 1
ATOM 6577 C CA . ALA B 1 398 ? 14.258 20.438 14.328 1 98.06 398 ALA B CA 1
ATOM 6578 C C . ALA B 1 398 ? 15.703 20.922 14.25 1 98.06 398 ALA B C 1
ATOM 6580 O O . ALA B 1 398 ? 16.156 21.703 15.086 1 98.06 398 ALA B O 1
ATOM 6581 N N . LEU B 1 399 ? 16.438 20.469 13.203 1 97.12 399 LEU B N 1
ATOM 6582 C CA . LEU B 1 399 ? 17.859 20.781 13.18 1 97.12 399 LEU B CA 1
ATOM 6583 C C . LEU B 1 399 ? 18.172 21.812 12.102 1 97.12 399 LEU B C 1
ATOM 6585 O O . LEU B 1 399 ? 19.328 21.984 11.703 1 97.12 399 LEU B O 1
ATOM 6589 N N . ASN B 1 400 ? 17.141 22.438 11.531 1 97.56 400 ASN B N 1
ATOM 6590 C CA . ASN B 1 400 ? 17.438 23.672 10.812 1 97.56 400 ASN B CA 1
ATOM 6591 C C . ASN B 1 400 ? 18.172 24.672 11.711 1 97.56 400 ASN B C 1
ATOM 6593 O O . ASN B 1 400 ? 17.922 24.719 12.914 1 97.56 400 ASN B O 1
ATOM 6597 N N . THR B 1 401 ? 19.031 25.422 11.094 1 97.56 401 THR B N 1
ATOM 6598 C CA . THR B 1 401 ? 19.688 26.469 11.859 1 97.56 401 THR B CA 1
ATOM 6599 C C . THR B 1 401 ? 19.016 27.828 11.625 1 97.56 401 THR B C 1
ATOM 6601 O O . THR B 1 401 ? 18.328 28.016 10.625 1 97.56 401 THR B O 1
ATOM 6604 N N . GLU B 1 402 ? 19.234 28.672 12.609 1 98.12 402 GLU B N 1
ATOM 6605 C CA . GLU B 1 402 ? 18.734 30.031 12.43 1 98.12 402 GLU B CA 1
ATOM 6606 C C . GLU B 1 402 ? 19.312 30.672 11.164 1 98.12 402 GLU B C 1
ATOM 6608 O O . GLU B 1 402 ? 18.594 31.359 10.43 1 98.12 402 GLU B O 1
ATOM 6613 N N . GLU B 1 403 ? 20.547 30.359 10.867 1 97.94 403 GLU B N 1
ATOM 6614 C CA . GLU B 1 403 ? 21.203 30.891 9.68 1 97.94 403 GLU B CA 1
ATOM 6615 C C . GLU B 1 403 ? 20.531 30.406 8.406 1 97.94 403 GLU B C 1
ATOM 6617 O O . GLU B 1 403 ? 20.344 31.172 7.453 1 97.94 403 GLU B O 1
ATOM 6622 N N . GLU B 1 404 ? 20.234 29.141 8.391 1 97.25 404 GLU B N 1
ATOM 6623 C CA . GLU B 1 404 ? 19.547 28.562 7.234 1 97.25 404 GLU B CA 1
ATOM 6624 C C . GLU B 1 404 ? 18.188 29.219 7.012 1 97.25 404 GLU B C 1
ATOM 6626 O O . GLU B 1 404 ? 17.812 29.531 5.875 1 97.25 404 GLU B O 1
ATOM 6631 N N . LEU B 1 405 ? 17.438 29.422 8.07 1 98.12 405 LEU B N 1
ATOM 6632 C CA . LEU B 1 405 ? 16.109 30.016 7.977 1 98.12 405 LEU B CA 1
ATOM 6633 C C . LEU B 1 405 ? 16.203 31.484 7.586 1 98.12 405 LEU B C 1
ATOM 6635 O O . LEU B 1 405 ? 15.391 31.969 6.797 1 98.12 405 LEU B O 1
ATOM 6639 N N . ASP B 1 406 ? 17.219 32.156 8.117 1 98.19 406 ASP B N 1
ATOM 6640 C CA . ASP B 1 406 ? 17.453 33.562 7.73 1 98.19 406 ASP B CA 1
ATOM 6641 C C . ASP B 1 406 ? 17.766 33.656 6.238 1 98.19 406 ASP B C 1
ATOM 6643 O O . ASP B 1 406 ? 17.281 34.562 5.57 1 98.19 406 ASP B O 1
ATOM 6647 N N . ALA B 1 407 ? 18.594 32.75 5.805 1 97.75 407 ALA B N 1
ATOM 6648 C CA . ALA B 1 407 ? 18.938 32.75 4.387 1 97.75 407 ALA B CA 1
ATOM 6649 C C . ALA B 1 407 ? 17.703 32.562 3.514 1 97.75 407 ALA B C 1
ATOM 6651 O O . ALA B 1 407 ? 17.562 33.188 2.467 1 97.75 407 ALA B O 1
ATOM 6652 N N . LEU B 1 408 ? 16.859 31.672 3.912 1 97.56 408 LEU B N 1
ATOM 6653 C CA . LEU B 1 408 ? 15.625 31.438 3.172 1 97.56 408 LEU B CA 1
ATOM 6654 C C . LEU B 1 408 ? 14.758 32.688 3.158 1 97.56 408 LEU B C 1
ATOM 6656 O O . LEU B 1 408 ? 14.211 33.062 2.119 1 97.56 408 LEU B O 1
ATOM 6660 N N . ILE B 1 409 ? 14.617 33.344 4.27 1 97.94 409 ILE B N 1
ATOM 6661 C CA . ILE B 1 409 ? 13.828 34.562 4.383 1 97.94 409 ILE B CA 1
ATOM 6662 C C . ILE B 1 409 ? 14.406 35.625 3.465 1 97.94 409 ILE B C 1
ATOM 6664 O O . ILE B 1 409 ? 13.664 36.375 2.795 1 97.94 409 ILE B O 1
ATOM 6668 N N . GLU B 1 410 ? 15.703 35.688 3.438 1 97.94 410 GLU B N 1
ATOM 6669 C CA . GLU B 1 410 ? 16.359 36.656 2.562 1 97.94 410 GLU B CA 1
ATOM 6670 C C . GLU B 1 410 ? 16.062 36.375 1.094 1 97.94 410 GLU B C 1
ATOM 6672 O O . GLU B 1 410 ? 15.938 37.281 0.283 1 97.94 410 GLU B O 1
ATOM 6677 N N . ARG B 1 411 ? 16.094 35.094 0.738 1 97.5 411 ARG B N 1
ATOM 6678 C CA . ARG B 1 411 ? 15.758 34.719 -0.633 1 97.5 411 ARG B CA 1
ATOM 6679 C C . ARG B 1 411 ? 14.32 35.125 -0.974 1 97.5 411 ARG B C 1
ATOM 6681 O O . ARG B 1 411 ? 14.039 35.531 -2.096 1 97.5 411 ARG B O 1
ATOM 6688 N N . LEU B 1 412 ? 13.422 34.938 -0.052 1 97.88 412 LEU B N 1
ATOM 6689 C CA . LEU B 1 412 ? 12.031 35.344 -0.261 1 97.88 412 LEU B CA 1
ATOM 6690 C C . LEU B 1 412 ? 11.914 36.844 -0.49 1 97.88 412 LEU B C 1
ATOM 6692 O O . LEU B 1 412 ? 11.203 37.281 -1.394 1 97.88 412 LEU B O 1
ATOM 6696 N N . LYS B 1 413 ? 12.633 37.594 0.263 1 97.38 413 LYS B N 1
ATOM 6697 C CA . LYS B 1 413 ? 12.641 39.062 0.104 1 97.38 413 LYS B CA 1
ATOM 6698 C C . LYS B 1 413 ? 13.203 39.469 -1.257 1 97.38 413 LYS B C 1
ATOM 6700 O O . LYS B 1 413 ? 12.672 40.344 -1.916 1 97.38 413 LYS B O 1
ATOM 6705 N N . GLN B 1 414 ? 14.281 38.812 -1.575 1 97.31 414 GLN B N 1
ATOM 6706 C CA . GLN B 1 414 ? 14.914 39.062 -2.863 1 97.31 414 GLN B CA 1
ATOM 6707 C C . GLN B 1 414 ? 13.938 38.812 -4.012 1 97.31 414 GLN B C 1
ATOM 6709 O O . GLN B 1 414 ? 13.867 39.625 -4.953 1 97.31 414 GLN B O 1
ATOM 6714 N N . TRP B 1 415 ? 13.297 37.688 -3.955 1 97.56 415 TRP B N 1
ATOM 6715 C CA . TRP B 1 415 ? 12.328 37.375 -4.992 1 97.56 415 TRP B CA 1
ATOM 6716 C C . TRP B 1 415 ? 11.234 38.438 -5.082 1 97.56 415 TRP B C 1
ATOM 6718 O O . TRP B 1 415 ? 10.867 38.844 -6.18 1 97.56 415 TRP B O 1
ATOM 6728 N N . ALA B 1 416 ? 10.719 38.844 -3.938 1 97.12 416 ALA B N 1
ATOM 6729 C CA . ALA B 1 416 ? 9.664 39.844 -3.906 1 97.12 416 ALA B CA 1
ATOM 6730 C C . ALA B 1 416 ? 10.141 41.156 -4.531 1 97.12 416 ALA B C 1
ATOM 6732 O O . ALA B 1 416 ? 9.398 41.812 -5.273 1 97.12 416 ALA B O 1
ATOM 6733 N N . HIS B 1 417 ? 11.336 41.531 -4.238 1 95.56 417 HIS B N 1
ATOM 6734 C CA . HIS B 1 417 ? 11.922 42.75 -4.797 1 95.56 417 HIS B CA 1
ATOM 6735 C C . HIS B 1 417 ? 12.055 42.625 -6.312 1 95.56 417 HIS B C 1
ATOM 6737 O O . HIS B 1 417 ? 11.758 43.594 -7.027 1 95.56 417 HIS B O 1
ATOM 6743 N N . MET B 1 418 ? 12.508 41.5 -6.711 1 95.19 418 MET B N 1
ATOM 6744 C CA . MET B 1 418 ? 12.656 41.281 -8.148 1 95.19 418 MET B CA 1
ATOM 6745 C C . MET B 1 418 ? 11.305 41.375 -8.852 1 95.19 418 MET B C 1
ATOM 6747 O O . MET B 1 418 ? 11.203 42 -9.914 1 95.19 418 MET B O 1
ATOM 6751 N N . MET B 1 419 ? 10.297 40.781 -8.297 1 94.75 419 MET B N 1
ATOM 6752 C CA . MET B 1 419 ? 8.961 40.781 -8.891 1 94.75 419 MET B CA 1
ATOM 6753 C C . MET B 1 419 ? 8.398 42.188 -8.938 1 94.75 419 MET B C 1
ATOM 6755 O O . MET B 1 419 ? 7.699 42.562 -9.891 1 94.75 419 MET B O 1
ATOM 6759 N N . GLN B 1 420 ? 8.672 42.969 -7.973 1 91.69 420 GLN B N 1
ATOM 6760 C CA . GLN B 1 420 ? 8.203 44.344 -7.918 1 91.69 420 GLN B CA 1
ATOM 6761 C C . GLN B 1 420 ? 8.891 45.219 -8.984 1 91.69 420 GLN B C 1
ATOM 6763 O O . GLN B 1 420 ? 8.258 46.094 -9.586 1 91.69 420 GLN B O 1
ATOM 6768 N N . THR B 1 421 ? 10.102 44.969 -9.164 1 88.69 421 THR B N 1
ATOM 6769 C CA . THR B 1 421 ? 10.859 45.719 -10.156 1 88.69 421 THR B CA 1
ATOM 6770 C C . THR B 1 421 ? 10.414 45.344 -11.57 1 88.69 421 THR B C 1
ATOM 6772 O O . THR B 1 421 ? 10.336 46.219 -12.438 1 88.69 421 THR B O 1
ATOM 6775 N N . MET B 1 422 ? 10.203 44.031 -11.852 1 82.69 422 MET B N 1
ATOM 6776 C CA . MET B 1 422 ? 9.734 43.562 -13.164 1 82.69 422 MET B CA 1
ATOM 6777 C C . MET B 1 422 ? 8.336 44.094 -13.461 1 82.69 422 MET B C 1
ATOM 6779 O O . MET B 1 422 ? 8.031 44.438 -14.602 1 82.69 422 MET B O 1
ATOM 6783 N N . GLY B 1 423 ? 7.43 44 -12.469 1 72.62 423 GLY B N 1
ATOM 6784 C CA . GLY B 1 423 ? 6.086 44.562 -12.617 1 72.62 423 GLY B CA 1
ATOM 6785 C C . GLY B 1 423 ? 6.074 46.031 -12.922 1 72.62 423 GLY B C 1
ATOM 6786 O O . GLY B 1 423 ? 5.293 46.5 -13.758 1 72.62 423 GLY B O 1
ATOM 6787 N N . SER B 1 424 ? 6.965 46.75 -12.289 1 66.44 424 SER B N 1
ATOM 6788 C CA . SER B 1 424 ? 7.07 48.188 -12.547 1 66.44 424 SER B CA 1
ATOM 6789 C C . SER B 1 424 ? 7.578 48.438 -13.961 1 66.44 424 SER B C 1
ATOM 6791 O O . SER B 1 424 ? 7.254 49.469 -14.555 1 66.44 424 SER B O 1
ATOM 6793 N N . GLN B 1 425 ? 8.211 47.375 -14.492 1 62.69 425 GLN B N 1
ATOM 6794 C CA . GLN B 1 425 ? 8.742 47.531 -15.844 1 62.69 425 GLN B CA 1
ATOM 6795 C C . GLN B 1 425 ? 7.812 46.906 -16.875 1 62.69 425 GLN B C 1
ATOM 6797 O O . GLN B 1 425 ? 8.094 46.938 -18.078 1 62.69 425 GLN B O 1
ATOM 6802 N N . GLY B 1 426 ? 6.59 46.5 -16.547 1 58.47 426 GLY B N 1
ATOM 6803 C CA . GLY B 1 426 ? 5.605 45.906 -17.453 1 58.47 426 GLY B CA 1
ATOM 6804 C C . GLY B 1 426 ? 5.961 44.5 -17.906 1 58.47 426 GLY B C 1
ATOM 6805 O O . GLY B 1 426 ? 5.445 44.031 -18.906 1 58.47 426 GLY B O 1
ATOM 6806 N N . GLN B 1 427 ? 7.016 43.781 -17.438 1 52.69 427 GLN B N 1
ATOM 6807 C CA . GLN B 1 427 ? 7.551 42.531 -17.984 1 52.69 427 GLN B CA 1
ATOM 6808 C C . GLN B 1 427 ? 7.051 41.344 -17.188 1 52.69 427 GLN B C 1
ATOM 6810 O O . GLN B 1 427 ? 7.551 40.219 -17.359 1 52.69 427 GLN B O 1
ATOM 6815 N N . VAL B 1 428 ? 6.176 41.406 -16.266 1 52.06 428 VAL B N 1
ATOM 6816 C CA . VAL B 1 428 ? 5.762 40.188 -15.562 1 52.06 428 VAL B CA 1
ATOM 6817 C C . VAL B 1 428 ? 5.02 39.281 -16.531 1 52.06 428 VAL B C 1
ATOM 6819 O O . VAL B 1 428 ? 4.004 39.656 -17.109 1 52.06 428 VAL B O 1
ATOM 6822 N N . PRO B 1 429 ? 5.57 38.188 -17.188 1 41.25 429 PRO B N 1
ATOM 6823 C CA . PRO B 1 429 ? 4.906 37.188 -18 1 41.25 429 PRO B CA 1
ATOM 6824 C C . PRO B 1 429 ? 3.809 36.438 -17.234 1 41.25 429 PRO B C 1
ATOM 6826 O O . PRO B 1 429 ? 3.936 36.219 -16.031 1 41.25 429 PRO B O 1
ATOM 6829 N N . GLY B 1 430 ? 2.342 36.438 -17.719 1 43.59 430 GLY B N 1
ATOM 6830 C CA . GLY B 1 430 ? 1.258 35.531 -17.375 1 43.59 430 GLY B CA 1
ATOM 6831 C C . GLY B 1 430 ? 0.102 36.219 -16.672 1 43.59 430 GLY B C 1
ATOM 6832 O O . GLY B 1 430 ? -0.688 35.562 -15.984 1 43.59 430 GLY B O 1
ATOM 6833 N N . ARG B 1 431 ? 0.026 37.625 -16.594 1 39.22 431 ARG B N 1
ATOM 6834 C CA . ARG B 1 431 ? -1.303 38.094 -16.219 1 39.22 431 ARG B CA 1
ATOM 6835 C C . ARG B 1 431 ? -2.369 37.5 -17.141 1 39.22 431 ARG B C 1
ATOM 6837 O O . ARG B 1 431 ? -2.475 37.906 -18.297 1 39.22 431 ARG B O 1
ATOM 6844 N N . THR B 1 432 ? -2.652 36.25 -17.203 1 31.42 432 THR B N 1
ATOM 6845 C CA . THR B 1 432 ? -3.949 36.031 -17.828 1 31.42 432 THR B CA 1
ATOM 6846 C C . THR B 1 432 ? -5.004 36.969 -17.266 1 31.42 432 THR B C 1
ATOM 6848 O O . THR B 1 432 ? -5.25 36.969 -16.047 1 31.42 432 THR B O 1
ATOM 6851 N N . GLN B 1 433 ? -5.168 38.188 -17.812 1 28.89 433 GLN B N 1
ATOM 6852 C CA . GLN B 1 433 ? -6.465 38.844 -17.719 1 28.89 433 GLN B CA 1
ATOM 6853 C C . GLN B 1 433 ? -7.605 37.812 -17.797 1 28.89 433 GLN B C 1
ATOM 6855 O O . GLN B 1 433 ? -7.66 37 -18.719 1 28.89 433 GLN B O 1
ATOM 6860 N N . SER B 1 434 ? -8.062 37.438 -16.75 1 23.19 434 SER B N 1
ATOM 6861 C CA . SER B 1 434 ? -9.391 36.844 -16.844 1 23.19 434 SER B CA 1
ATOM 6862 C C . SER B 1 434 ? -10.336 37.688 -17.672 1 23.19 434 SER B C 1
ATOM 6864 O O . SER B 1 434 ? -10.531 38.875 -17.375 1 23.19 434 SER B O 1
ATOM 6866 N N . ARG B 1 435 ? -10.375 37.562 -18.969 1 23.8 435 ARG B N 1
ATOM 6867 C CA . ARG B 1 435 ? -11.664 37.781 -19.609 1 23.8 435 ARG B CA 1
ATOM 6868 C C . ARG B 1 435 ? -12.789 37.125 -18.812 1 23.8 435 ARG B C 1
ATOM 6870 O O . ARG B 1 435 ? -12.906 35.906 -18.766 1 23.8 435 ARG B O 1
ATOM 6877 N N . LEU B 1 436 ? -13.062 37.594 -17.531 1 17.45 436 LEU B N 1
ATOM 6878 C CA . LEU B 1 436 ? -14.508 37.75 -17.484 1 17.45 436 LEU B CA 1
ATOM 6879 C C . LEU B 1 436 ? -14.969 38.875 -18.391 1 17.45 436 LEU B C 1
ATOM 6881 O O . LEU B 1 436 ? -14.32 39.938 -18.422 1 17.45 436 LEU B O 1
#

Nearest PDB structures (foldseek):
  5vnx-assembly2_B  TM=8.760E-01  e=1.461E-31  Burkholderia multivorans ATCC 17616
  6onn-assembly2_B  TM=8.610E-01  e=1.633E-31  Paraburkholderia phymatum STM815
  5qqq-assembly1_A  TM=8.708E-01  e=2.819E-29  Homo sapiens
  5qqr-assembly1_B  TM=8.697E-01  e=5.791E-29  Homo sapiens
  5qqt-assembly1_B  TM=8.646E-01  e=8.533E-29  Homo sapiens

Sequence (872 aa):
MSRSYSSINTPLMSEMSQQLEKRRKDLVPILELLRPVQPGPDVYTNDFLSLTNDPDLRQLYLDKLAKAPRVFGVGGSRLLGGNSADHMEFEHRMERFFEAPSALLFTSGYDANVAFWHSVPQEGDVIVLDEYVHASTRDGMAISRARKDLYLFSHNSASSFEEMVLRALQEHPSIAQGKNTLFVAVEATYSMDGDFAPLPDIVRIIDQHVPKESAHIMVDEAHSTGVFGPQGRGLVHHLGLQDRVHTVLHTFGKARALTGAVILTTPLIRRYVINYGRPMIYSTAPPFTIICGLNASFDYLEGPVGDERRALLRRMCEYFQDGLEKAFEHIPPNLLTIQERTLPAGYPDDVMSPVFPILTSYPKHLAVFLNACGYAVLDIPYPVVPKGQERVRISVHALNTEEELDALIERLKQWAHMMQTMGSQGQVPGRTQSRLMSRSYSSINTPLMSEMSQQLEKRRKDLVPILELLRPVQPGPDVYTNDFLSLTNDPDLRQLYLDKLAKAPRVFGVGGSRLLGGNSADHMEFEHRMERFFEAPSALLFTSGYDANVAFWHSVPQEGDVIVLDEYVHASTRDGMAISRARKDLYLFSHNSASSFEEMVLRALQEHPSIAQGKNTLFVAVEATYSMDGDFAPLPDIVRIIDQHVPKESAHIMVDEAHSTGVFGPQGRGLVHHLGLQDRVHTVLHTFGKARALTGAVILTTPLIRRYVINYGRPMIYSTAPPFTIICGLNASFDYLEGPVGDERRALLRRMCEYFQDGLEKAFEHIPPNLLTIQERTLPAGYPDDVMSPVFPILTSYPKHLAVFLNACGYAVLDIPYPVVPKGQERVRISVHALNTEEELDALIERLKQWAHMMQTMGSQGQVPGRTQSRL

Organism: Pycnoporus cinnabarinus (NCBI:txid5643)

Foldseek 3Di:
DPPCPPPPCDPVNVVVVVVVVVCVVQVNDDDDDDDPFFADDAWAALQFLVDQPDPVLVVLLVVLCVPDPFFWFQPFFCVPRGPDPLQVVLFVVLCVVLVFQTKDWDQALLLVLLLQQAFPFAALEAEEEEPQFDPSNLNSLCNHNRVVHYFYFYHLDLVSSLVSVVVSCVVRVCQQVLNAAYEYEEEQARDQQRAGRLVVSNLVSCVVPGPLNRYAYEYEQASQALQDDQLRSGVCVNLPNSPRHAKYKYFCVGNLPAGIIMIGHHPVSVVRSCVRSCSRVHDGDDGVSRSSSSVSSSVCSNDPSVVLSNVLSLVQLVLLVVLLCVLCVPFPVQAWDWDDHDHHPSGDPSDDGQKTWIFHLCQVLLCVQVSVVRHNWDWQAPPSPPPRRTTIITGHHSPDDSVSSNVVSVSSSVSRVVQVVCVVVVNPPDPPPPPD/DPPCPPPPCDPVNVVVVVVVVVCVVQVNDDDDDDDPQFAADAWAALQFLVDQPDPVLVVLLVVLCVPDPFFWFQPFFCVPRGPDPLQVVLFVVLCVVLVFQTKDWDQALLLVLLLQQAFPFAALEAEEEEPQFDPSNLNSLCNHNRVVHYFYFYHLDLVSSLVSVVVSCVVRVCQQVLNAAYEYEEEQARRQQRAGRLVVSNLVSCVVPGPLNRYAYEYEQASQALQDDQLRSGVCVNLPNSPRHAKYKYFCVGNLPAGIIMIGHHPVSVVRSCVRSCSRNHDGDDGVSRSSSSVSSSVCSNDPSVVLSNVLSLVQLVLLVVLLCVLCVPFPVQAWDWDDHDHHPSGDPSDDGQKTWIFHLCQVLLCVQVSVVRHNWDWQAPPSPDPRRTTIITGHHSPDDSVSSNVVSVSSSVSRVVQVVCVVVVNPPDPPPPPD

Secondary structure (DSSP, 8-state):
----------HHHHHHHHHHHHHHHTTPPPP-S-----S----SSS-TT--TT-HHHHHHHHHHHHH-S--S--SSBIIIII--HHHHHHHHHHHHHHT-SEEEEES-HHHHHHHHHHHSS-TT-EEEEETT--HHHHHHHHTSTTTT-EEEE-TT-HHHHHHHHHHHHHH-HHHHTTSS-EEEEEESB-TTT--B--HHHHHHHHHHHS-GGGEEEEEE-TTTTTTSSGGG--HHHHTT-TTT--EEEEESSSTTSS--EEEEE-HHHHHHHHHH-HHHHTSBPPPHHHHHHHHHHHHHHSSHHHHHHHHHHHHHHHHHHHHHHHHHTTS-TTT-EE---PPPTT--TT---SEEEEE-S-HHHHHHHHHHTT----EE-TTTS-TT--EEEEE--TT--HHHHHHHHHHHHHHHHHHHHHHHTT--TT------/----------HHHHHHHHHHHHHHHTTPPPP-S-----S----SSS-TT--TT-HHHHHHHHHHHHH-S--S--SSBIIIII--HHHHHHHHHHHHHHT-SEEEEES-HHHHHHHHHHHSS-TT-EEEEETT--HHHHHHHHTSTTTT-EEEE-TT-HHHHHHHHHHHHHH-HHHHTTSS-EEEEEESB-TTT--B--HHHHHHHHHHHS-GGGEEEEEE-TTTTTTSSGGG--HHHHTT-TTT--EEEEESSSTTSS--EEEEE-HHHHHHHHHH-HHHHTSBPPPHHHHHHHHHHHHHHSSHHHHHHHHHHHHHHHHHHHHHHHHHTTS-TTT-EE---PPPTT--TT---SEEEEE-S-HHHHHHHHHHTT----EE-TTTS-TT--EEEEE--TT--HHHHHHHHHHHHHHHHHHHHHHHTT--TT------

Solvent-accessible surface area (backbone atoms only — not comparable to full-atom values): 44582 Å² total; per-residue (Å²): 130,79,76,70,74,67,86,70,80,22,30,57,55,50,51,51,52,49,53,53,48,47,34,48,72,59,48,38,83,83,67,62,58,84,67,90,56,52,92,48,73,80,40,42,41,40,32,34,47,51,48,38,76,32,66,67,60,50,49,48,27,53,54,46,51,71,68,40,90,53,54,36,15,51,10,20,16,33,71,53,64,22,51,46,70,68,58,50,52,50,24,50,49,49,14,60,74,64,70,36,86,23,44,44,78,37,71,27,48,35,43,45,34,26,18,45,39,27,47,66,47,40,77,77,22,36,37,40,30,39,68,74,48,55,67,37,46,53,56,8,30,71,66,18,57,27,50,89,38,68,37,71,19,54,71,70,34,65,68,41,40,49,51,39,51,54,49,48,43,67,78,38,53,47,30,76,70,50,63,17,33,40,34,36,42,43,37,48,33,38,83,72,62,30,44,58,46,41,56,62,55,51,52,51,51,44,67,72,74,39,50,74,58,18,51,42,37,37,39,36,23,48,69,21,23,54,61,30,38,78,71,16,64,8,54,50,56,54,69,67,35,64,88,69,46,52,31,39,36,37,30,25,24,22,40,51,18,30,64,17,19,35,43,32,29,47,62,64,58,51,50,47,37,62,68,52,9,53,58,54,52,66,22,59,30,75,27,39,48,55,53,40,42,50,52,32,42,51,61,50,34,63,38,70,61,29,54,50,30,41,52,36,26,46,50,44,37,52,52,47,50,54,50,48,56,63,65,38,70,83,41,60,59,62,62,38,37,65,74,86,83,75,80,46,78,87,60,64,87,84,70,69,56,46,37,45,38,40,29,17,80,48,20,61,62,52,24,53,53,40,35,73,73,15,32,71,48,53,50,37,41,44,73,83,27,60,82,92,56,14,16,32,49,34,21,50,28,21,74,59,46,72,66,60,51,50,51,51,52,50,51,52,51,50,50,50,50,51,52,52,53,34,49,75,66,74,62,62,86,76,76,70,70,71,80,120,128,80,76,70,74,67,84,71,80,21,31,57,55,49,50,50,51,50,51,55,49,47,34,48,74,59,50,39,82,83,68,61,59,83,66,90,57,53,91,48,71,78,40,45,41,40,33,34,48,51,47,39,76,32,68,66,58,51,50,48,26,54,53,46,53,73,69,41,91,55,52,35,15,49,10,19,16,33,70,53,64,21,50,46,70,68,59,51,51,49,23,50,50,49,15,61,75,65,71,36,86,22,44,45,78,36,72,26,50,34,45,45,33,26,19,45,37,26,46,66,48,41,78,77,21,36,37,40,31,38,68,73,47,55,67,38,47,53,57,8,30,72,66,18,59,26,49,88,39,67,37,71,19,54,69,71,32,65,68,40,39,50,51,38,52,54,50,48,43,68,78,37,52,48,28,76,71,49,63,19,31,41,34,36,43,43,35,47,32,39,84,73,60,30,46,58,46,41,56,62,54,53,53,51,49,44,66,72,73,38,50,75,59,16,51,42,36,37,39,36,22,47,70,21,25,53,61,31,38,79,70,16,64,9,54,53,55,56,68,68,35,64,88,69,46,51,30,40,36,38,32,24,23,21,39,53,17,31,65,16,18,36,41,33,28,47,62,66,59,52,49,48,36,62,67,52,9,53,60,55,50,65,21,61,28,74,27,38,47,56,52,41,43,51,51,34,40,49,61,50,33,64,39,71,60,28,54,48,30,42,52,36,26,48,49,44,36,53,52,48,51,54,50,47,54,63,65,38,68,84,40,59,59,63,60,38,35,67,73,86,83,75,79,46,78,88,59,63,87,83,70,69,56,45,37,45,36,39,29,17,81,49,20,61,62,52,25,52,53,40,35,75,72,16,32,72,48,54,49,37,42,44,72,85,28,59,83,91,56,14,16,32,49,35,20,52,26,20,74,59,46,73,66,58,51,49,50,50,51,50,51,53,52,50,51,50,52,50,51,53,55,35,49,74,65,72,60,60,87,76,77,70,70,70,82,119